Protein AF-0000000080746753 (afdb_homodimer)

InterPro domains:
  IPR000595 Cyclic nucleotide-binding domain [PF00027] (606-689)
  IPR000595 Cyclic nucleotide-binding domain [PS50042] (607-688)
  IPR000595 Cyclic nucleotide-binding domain [SM00100] (585-704)
  IPR000595 Cyclic nucleotide-binding domain [cd00038] (585-700)
  IPR002645 STAS domain [PF01740] (391-469)
  IPR002645 STAS domain [PS50801] (392-502)
  IPR011547 SLC26A/SulP transporter domain [PF00916] (25-68)
  IPR011547 SLC26A/SulP transporter domain [PF00916] (77-327)
  IPR014710 RmlC-like jelly roll fold [G3DSA:2.60.120.10] (562-717)
  IPR018490 Cyclic nucleotide-binding domain superfamily [SSF51206] (597-711)
  IPR036513 STAS domain superfamily [G3DSA:3.30.750.24] (375-506)
  IPR036513 STAS domain superfamily [SSF52091] (390-503)
  IPR052706 Membrane-associated Transporter-like [PTHR43310] (1-705)

Solvent-accessible surface area (backbone atoms only — not comparable to full-atom values): 74938 Å² total; per-residue (Å²): 100,62,68,60,29,36,67,67,72,35,84,88,42,59,65,32,42,51,18,30,40,50,50,43,40,10,49,33,6,28,48,34,5,49,50,30,26,51,31,19,73,67,59,47,55,64,58,58,49,58,48,56,48,52,49,54,31,9,53,41,20,23,52,10,48,53,46,55,45,60,80,62,37,72,76,34,50,75,64,56,69,87,86,59,61,63,64,56,49,51,12,48,53,51,17,52,51,49,55,58,43,56,76,70,46,87,57,82,54,50,65,62,52,53,58,57,43,44,54,53,53,52,49,48,51,38,70,68,35,85,86,48,47,70,68,58,37,32,73,70,58,51,20,39,79,38,59,71,76,83,49,59,55,65,50,69,65,43,52,43,16,86,62,70,75,74,66,70,84,86,76,83,64,80,74,73,64,62,59,53,58,74,47,41,48,64,70,46,45,61,69,38,45,65,59,34,50,43,50,34,49,51,50,55,61,39,41,72,51,33,51,56,53,49,26,54,74,67,67,48,85,85,75,60,63,31,60,52,30,31,50,49,6,52,52,13,28,53,30,13,76,73,61,34,59,66,70,76,72,53,52,69,63,49,51,48,43,32,73,67,63,42,77,46,72,62,45,54,53,49,52,51,50,51,52,50,50,50,49,63,69,18,48,52,62,46,41,69,38,40,40,43,54,56,44,16,52,42,35,36,52,10,49,52,30,30,38,59,33,56,55,66,42,60,75,41,40,54,68,71,53,47,49,47,22,52,48,19,25,51,38,25,67,72,65,38,62,60,57,12,50,52,49,29,52,51,50,51,45,52,50,46,52,54,57,56,30,68,43,72,30,64,59,41,77,47,41,27,52,78,49,61,45,57,58,44,64,33,68,56,58,50,56,26,41,51,60,48,19,55,22,29,37,39,39,33,36,41,44,68,33,27,32,46,21,39,49,55,54,51,51,50,53,50,53,53,62,30,68,76,47,26,68,76,55,51,54,46,34,41,35,43,32,36,67,54,40,78,43,67,40,65,38,26,29,46,49,52,39,50,50,53,51,58,32,50,75,71,64,26,44,47,33,37,14,37,27,37,91,81,33,66,63,45,48,49,35,42,46,41,42,44,50,66,85,75,47,78,61,49,68,26,58,31,61,51,56,40,40,43,54,53,51,55,60,57,44,49,58,43,51,52,52,51,51,50,54,51,53,54,58,65,67,62,74,90,85,81,81,62,68,76,61,74,76,61,73,74,62,77,66,75,49,88,46,75,42,73,58,50,49,51,45,50,51,29,35,50,53,31,58,68,31,68,85,45,54,53,54,66,72,38,66,80,47,58,83,59,49,34,56,47,55,59,50,38,51,90,66,49,91,70,55,70,78,69,48,49,72,57,45,76,47,44,43,83,45,77,45,55,53,72,39,64,81,46,48,56,70,36,74,47,59,41,33,34,40,30,67,36,39,33,36,34,36,38,32,81,46,97,52,46,76,47,67,32,42,38,32,41,44,34,72,46,50,48,64,30,35,70,31,68,34,56,26,74,36,29,31,32,23,70,33,55,26,36,30,35,36,27,37,62,67,40,51,57,45,37,47,70,78,38,46,70,55,40,51,50,52,54,35,40,44,42,39,52,48,54,55,46,51,51,52,52,49,44,41,37,29,49,62,32,71,100,62,68,59,31,36,66,68,72,34,84,85,42,59,66,32,43,51,18,30,41,50,50,44,38,10,48,32,5,29,49,34,5,48,51,30,27,50,30,18,72,67,60,47,55,64,57,58,50,58,48,55,49,52,49,54,32,9,53,42,21,23,51,11,49,52,47,55,43,61,81,60,37,74,77,35,51,74,61,57,60,90,86,54,61,64,62,55,50,51,12,48,52,50,15,51,51,48,56,56,43,56,76,71,45,88,56,80,55,50,65,61,51,55,58,57,44,43,55,53,53,52,50,49,49,40,69,68,36,85,84,47,47,70,70,57,37,32,73,69,57,51,20,39,78,38,58,70,75,84,50,59,56,66,51,69,65,43,51,44,16,85,63,71,75,73,66,71,82,86,75,84,64,80,76,76,65,63,59,53,60,74,48,41,47,64,71,44,44,60,69,37,45,66,60,34,50,43,51,33,49,50,50,56,62,41,42,74,52,31,50,55,51,50,26,54,75,68,67,48,84,84,76,59,63,32,58,51,28,30,51,51,6,50,52,14,29,53,30,12,76,73,61,32,59,67,72,75,71,52,51,69,62,49,51,49,43,32,73,64,64,42,77,46,74,62,45,54,54,50,51,53,49,52,52,50,50,51,48,62,69,17,49,53,62,46,40,70,40,40,40,42,54,57,43,18,52,42,34,36,52,10,48,51,31,31,40,58,33,58,56,66,42,59,75,41,40,55,68,70,54,47,49,47,21,51,48,17,24,51,38,25,66,73,65,38,62,61,57,12,50,53,49,28,53,52,49,51,45,52,51,48,52,53,57,56,31,69,44,70,31,64,58,41,74,47,42,26,51,76,48,59,46,58,57,45,64,33,69,54,58,49,55,24,41,51,59,48,18,56,23,28,37,38,40,33,37,40,43,68,33,26,33,46,21,39,50,57,54,52,51,50,54,52,52,52,61,29,68,75,47,26,70,77,54,50,54,46,33,40,35,42,32,37,67,55,40,79,45,67,40,65,38,27,29,46,48,52,38,50,48,51,50,57,31,50,76,71,64,28,44,49,32,38,14,37,27,38,91,81,32,67,62,45,48,51,36,42,47,42,43,44,51,67,84,76,48,79,62,48,68,26,59,31,62,50,55,41,40,43,54,52,50,54,58,58,45,49,56,44,52,52,52,52,51,51,54,51,55,53,57,68,67,62,76,89,84,80,82,63,67,75,60,76,74,59,72,74,62,79,66,76,50,88,46,75,43,73,59,49,48,49,45,50,50,29,35,50,51,30,58,68,30,70,84,44,53,53,52,68,72,37,64,81,47,60,83,58,47,34,57,47,54,61,51,38,52,89,67,48,92,72,53,69,80,69,49,49,71,59,46,76,47,43,44,83,46,76,45,56,54,73,39,66,81,45,46,54,71,38,72,46,60,40,34,34,40,30,67,36,39,33,36,36,34,38,32,83,47,98,53,46,77,47,67,31,42,38,30,41,44,35,72,45,51,46,64,30,35,68,32,67,34,55,26,74,35,30,32,33,23,69,33,57,26,37,32,36,37,28,37,62,68,41,51,57,46,36,46,70,77,36,45,69,56,40,52,50,52,53,34,39,44,42,39,52,47,54,54,47,51,52,53,54,50,44,40,38,30,51,63,31,70

Nearest PDB structures (foldseek):
  4qx5-assembly1_A  TM=8.192E-01  e=9.706E-05  Homo sapiens
  7ssb-assembly1_A  TM=7.971E-01  e=7.444E-05  Homo sapiens
  7t4v-assembly2_B  TM=7.399E-01  e=5.463E-05  Homo sapiens
  1cx4-assembly1_A  TM=6.915E-01  e=3.213E-05  Rattus norvegicus
  6flo-assembly1_A  TM=6.919E-01  e=9.706E-05  Trypanosoma brucei brucei TREU927

Foldseek 3Di:
DLVLLCVVVDPPQVLLSLLQVLLLQLVLLQVLLVVLQVCLVVVVLCVLVVDDVLLLLLLLLLLLVVLQPPPCCVVCVVVPPDQCVCVQVLLLVLLVVLLVCVVPDVDLCSVVVSLVVVLVVVVVCCVVPPPHDLVVCCVSQQAPPFPDQPDFLCVSLCSNAPPPPPVPDDDDDPVVSPRPNPSYDVVSSVVCVLVSVLVSVSQSNPASVLVVVLCVVVVNDDDDSSVVSNVLSVVSSVCSVSSHGHDHDDNVVVVSCVVVPVVDVVSVVVVVVVVVVVSRSHRVVSRSDGSSSVSNVSNNSSVVSNCSSQPVCPVVDDPLSNVLSVQLSVCCNPPNNSVSSVSSRVSVVVVVVVVVLPDAQWPDKDFQLLAAFQAADFPLLNQLCNQLSLQEIETEGAEEAELSRLVNVLVVLCVCPPPVNCVVRPHQEYEYECQRYPAYDLNSLVSLVVSLVSCVVVNHAYEYEQDDPPDPRVVVSVVSPVCPVVRDYHYYNHPNVRNVVVSVVLCVLLVVVVVVVVVVVVPPDDDDPPPPPPPPPPPPPVPVCPPPSSVSSVVSSVCSCPDPLNVVLVVLPPPDPPLSLCCSLCRVVDPDDSVLCVVVRVQWDKDKDAAFDWPDAFFAWQWKKKQWAAAKKKKWADDPVDIDIYIYGHSYIPRLVRQVVRHTHRTIIGGHHITMIIIHGPVSLVVCCVPPVVVNVSSVSSSVVVVVVSVVNVVSNVVVVVD/DLVLLCVVVDPPQVLLSLLQVLLLQLVLLQVLLVVLQVCLVVVVLCVLVVDDVLLLLLLLLLLLVVLQPPPCCVVCVVVPPDQCVCVQVLLLVLLVCLLVCVVPDVDLCSVVVSLVVVLVVVVVCCVVPPPHDLVVCCVSQQAPPFPDQPDFLCVSLCSNAPPVVPVPDDDDDPVVSPRPNPSYDVVSSVVCVLVSVLVSVSQSNPASVLVVVLCVVVVNDDDDSSVVSNVLSVVSSVCSVSSHGHDHDDNVVVVSCVVVPVVDVVSVVVVVVVVVVVSRSHRVVSRSDGSSSVSNVSNNSSVVSNCSSQPVCVVVDDPLSNVLSVQLSVCCNPPNNSVSSVSSRVSVVVVVVVVVLPDAQWPDKDFQLLAAFQAADFPLLNQLCNQLSLQEIETEGAEEAELSRLVNVLVVLVVCVPPVNCVVRPHQEYEYECQRYPAYDLNSLVSVVVSLVSCVVVNHAYEYEQDDPPDPRVVVSVVSPVCVVVRDYHYYNHPNVVNVVVSVVLCVLLVVVVVVVVVVVVPPDDDDPPPPPPPPPPPPPVPVCPPPSSVSSVVSSVCSCPDPLNVVLVVLPPPDPPLSLVCSLCRVVDPDDSVLCVVVRVQWDKDKDAAFDWPDAFFAWQWKKKQWAAAKKKKWADDPVDIDIYIYGHSYIPRLVRQVVRHTHRTIIGGHHITIIIIHGPVSLVVCCVPPVVNNVSSVSSSVVVVVVSVVNVVSNVVVVVD

Sequence (1446 aa):
MAAKITEVVGEGNPDAVIATTIVSFSLSAMMTGLVFYLMGRFKVGYVVGFIPRHILLGCIGGVGWFLCRNPDSRSQLDSMADFTVPLWVTPLVFAIVLFYGQSKIRSKFFLSMFILAIPLIFYFFVFALDALDVDVLRDHGWIFRGPPSDEPWWYFYTLYSELESSVSSTTTGVADFCPEFKLVRWDAVAETIPAMLALTFFGFLHVPINVPALALNRGEDHLDLNKELRLHGYSNFLSGCFGSIQNYLVYANTVFFMRSGGNVRLAGYMLAAATFGVMVVGPSLIAFIPVMMVGTLVYDLGFELLVEALWLPRKRLKLSEYLTVVVIVLVMSVHDFVVGIGVGILLAFVSLVLQTSRVSAIRGNYSGDIVTSTVRRNPSQHHYLHDAGQQIYIVKLTGYLFFGTIVSVEEKVRGLLDDSTFAKHPIKFLILDMWHVTGHDFSAGEAFNTISRLLDNKGVILVLSGLDAENQLGQNLRAAGLGSDGIGVMMLPSLNSALESCENELLKTLYARQEELKSLKRMSPQHLDVPPAKTSSLSSFDSPFNSPRRNHLAEAAHDALTSVEVQRPSEWQSFKEPLRLMLQIFQGLSDQNEVFWFPATLYFTRREYPAGTNIFRCGEQANGFYLVERGIIRAEYHLPQGRLCESILAGTTCGELPFFSETELAATAVVERDCVVWRMDQDQWTKIQKEEPEVGKELLRISLKITSERMGAIASYILTTAGMAAKITEVVGEGNPDAVIATTIVSFSLSAMMTGLVFYLMGRFKVGYVVGFIPRHILLGCIGGVGWFLCRNPDSRSQLDSMADFTVPLWVTPLVFAIVLFYGQSKIRSKFFLSMFILAIPLIFYFFVFALDALDVDVLRDHGWIFRGPPSDEPWWYFYTLYSELESSVSSTTTGVADFCPEFKLVRWDAVAETIPAMLALTFFGFLHVPINVPALALNRGEDHLDLNKELRLHGYSNFLSGCFGSIQNYLVYANTVFFMRSGGNVRLAGYMLAAATFGVMVVGPSLIAFIPVMMVGTLVYDLGFELLVEALWLPRKRLKLSEYLTVVVIVLVMSVHDFVVGIGVGILLAFVSLVLQTSRVSAIRGNYSGDIVTSTVRRNPSQHHYLHDAGQQIYIVKLTGYLFFGTIVSVEEKVRGLLDDSTFAKHPIKFLILDMWHVTGHDFSAGEAFNTISRLLDNKGVILVLSGLDAENQLGQNLRAAGLGSDGIGVMMLPSLNSALESCENELLKTLYARQEELKSLKRMSPQHLDVPPAKTSSLSSFDSPFNSPRRNHLAEAAHDALTSVEVQRPSEWQSFKEPLRLMLQIFQGLSDQNEVFWFPATLYFTRREYPAGTNIFRCGEQANGFYLVERGIIRAEYHLPQGRLCESILAGTTCGELPFFSETELAATAVVERDCVVWRMDQDQWTKIQKEEPEVGKELLRISLKITSERMGAIASYILTTAG

Radius of gyration: 43.13 Å; Cα contacts (8 Å, |Δi|>4): 2174; chains: 2; bounding box: 110×122×89 Å

Secondary structure (DSSP, 8-state):
-HHHHHHHH-TT-HHHHHHHHHHHHHHHHHHHHHHHHHHHHTT-GGGGGGS-HHHHHHHHHHHHHHHHS-TTHHHHHHT-SSSSHHHHHHHHHHHHHHHHHHHH---TTHHHHHHHHHHHHHHHHHHH-TT--HHHHHHTTSB--PPPTT--TTHHHHTTTT-------S---GGGGS--TTS--HHHHHHTHHHHHHHHHHHHHHHHHHHHHHHHHHT-----HHHHHHHHHHHHHHHHHTT-------HHHHHHHHHTT--SHHHHHHHHHHHHHHHHH-GGGGGG-BHHHHHHHHHHHHHHHHIIIIIGGGGTS-HHHHHHHHHHHHHHHHS-HHHHHHHHHHHHHHHHHHHHHTS-SEEEEEETTTS--SEE--HHHHHHHHHHGGGEEEEEEEEEE-TTTHHHHHHHHHHHHSHHHHHHS--SEEEEEEEEEEEE-HHHHHHHHHHHHHHHHTTPEEEEES--TT-HHHHHHHHTTTTTTS---EEESSHHHHHHHHHHHHHHHHHHHHHHHHHHHHH--S-----------------S--SHHHHHHHHHHHHHHHSHHHHHHHHHTTSPTTHHHHHHHSBTTB---HHHHGGGGGG-EEEEE-TT-EEE-TTSBP-EEEEEEEEEEEEEEEETTEEEEEEE-TTSEESHHHHHHT-B--SEEEEEEEEEEEEEEHHHHHHHHHH-HHHHHHHHHHHHHHHHHHHHHHHHHHHHHH-/-HHHHHHHH-TT-HHHHHHHHHHHHHHHHHHHHHHHHHHHHTT-GGGGGGS-HHHHHHHHHHHHHHHHS-TTHHHHHHT-STTSHHHHHHHHHHHHHHHHHHHH---TTHHHHHHHHHHHHHHHHHHH-TT--HHHHHHTTSB--PPPTT--GGGGGGGGTT-------S---GGGGS--TTS--HHHHHHTHHHHHHHHHHHHHHHHHHHHHHHHHHT-----HHHHHHHHHHHHHHHHHTTPPP----HHHHHHHHHTT--SHHHHHHHHHHHHHHHHH-GGGGGGSBHHHHHHHHHHHHHHHHIIIIIGGGGTS-HHHHHHHHHHHHHHHHS-HHHHHHHHHHHHHHHHHHHHHTS-SEEEEEETTTS--SEE--HHHHHHHHHHGGGEEEEEEEEEE-TTTHHHHHHHHHHHHSHHHHHHS--SEEEEEEEEEEEE-HHHHHHHHHHHHHHHHTTPEEEEES--TT-HHHHHHHHTTTTTTS---EEESSHHHHHHHHHHHHHHHHHHHHHHHHHHHHH--S-----------------S--SHHHHHHHHHHHHHHHSHHHHHHHHGGGSPTTHHHHHHHSBTTB---HHHHGGGGGG-EEEEE-TT-EEE-TTSBP-EEEEEEEEEEEEEEEETTEEEEEEE-TTSEESHHHHHHT-B--SEEEEEEEEEEEEEEHHHHHHHHHH-HHHHHHHHHHHHHHHHHHHHHHHHHHHHHH-

pLDDT: mean 82.0, std 15.35, range [26.19, 97.56]

Organism: Fusarium oxysporum (strain Fo5176) (NCBI:txid660025)

Structure (mmCIF, N/CA/C/O backbone):
data_AF-0000000080746753-model_v1
#
loop_
_entity.id
_entity.type
_entity.pdbx_description
1 polymer 'Sulfate transporter family protein'
#
loop_
_atom_site.group_PDB
_atom_site.id
_atom_site.type_symbol
_atom_site.label_atom_id
_atom_site.label_alt_id
_atom_site.label_comp_id
_atom_site.label_asym_id
_atom_site.label_entity_id
_atom_site.label_seq_id
_atom_site.pdbx_PDB_ins_code
_atom_site.Cartn_x
_atom_site.Cartn_y
_atom_site.Cartn_z
_atom_site.occupancy
_atom_site.B_iso_or_equiv
_atom_site.auth_seq_id
_atom_site.auth_comp_id
_atom_site.auth_asym_id
_atom_site.auth_atom_id
_atom_site.pdbx_PDB_model_num
ATOM 1 N N . MET A 1 1 ? 14.539 34.219 18.484 1 85.94 1 MET A N 1
ATOM 2 C CA . MET A 1 1 ? 14.305 34.156 19.922 1 85.94 1 MET A CA 1
ATOM 3 C C . MET A 1 1 ? 14.57 35.5 20.594 1 85.94 1 MET A C 1
ATOM 5 O O . MET A 1 1 ? 13.766 35.969 21.406 1 85.94 1 MET A O 1
ATOM 9 N N . ALA A 1 2 ? 15.695 36.125 20.234 1 87.69 2 ALA A N 1
ATOM 10 C CA . ALA A 1 2 ? 16.016 37.438 20.828 1 87.69 2 ALA A CA 1
ATOM 11 C C . ALA A 1 2 ? 14.938 38.469 20.516 1 87.69 2 ALA A C 1
ATOM 13 O O . ALA A 1 2 ? 14.547 39.25 21.375 1 87.69 2 ALA A O 1
ATOM 14 N N . ALA A 1 3 ? 14.5 38.375 19.359 1 84.5 3 ALA A N 1
ATOM 15 C CA . ALA A 1 3 ? 13.445 39.312 18.953 1 84.5 3 ALA A CA 1
ATOM 16 C C . ALA A 1 3 ? 12.164 39.062 19.75 1 84.5 3 ALA A C 1
ATOM 18 O O . ALA A 1 3 ? 11.508 40 20.203 1 84.5 3 ALA A O 1
ATOM 19 N N . LYS A 1 4 ? 11.852 37.781 19.922 1 87.19 4 LYS A N 1
ATOM 20 C CA . LYS A 1 4 ? 10.648 37.438 20.672 1 87.19 4 LYS A CA 1
ATOM 21 C C . LYS A 1 4 ? 10.781 37.844 22.141 1 87.19 4 LYS A C 1
ATOM 23 O O . LYS A 1 4 ? 9.828 38.344 22.75 1 87.19 4 LYS A O 1
ATOM 28 N N . ILE A 1 5 ? 11.898 37.719 22.719 1 91.94 5 ILE A N 1
ATOM 29 C CA . ILE A 1 5 ? 12.156 38.062 24.109 1 91.94 5 ILE A CA 1
ATOM 30 C C . ILE A 1 5 ? 12.078 39.562 24.297 1 91.94 5 ILE A C 1
ATOM 32 O O . ILE A 1 5 ? 11.523 40.062 25.281 1 91.94 5 ILE A O 1
ATOM 36 N N . THR A 1 6 ? 12.625 40.312 23.344 1 91.56 6 THR A N 1
ATOM 37 C CA . THR A 1 6 ? 12.586 41.781 23.422 1 91.56 6 THR A CA 1
ATOM 38 C C . THR A 1 6 ? 11.141 42.281 23.375 1 91.56 6 THR A C 1
ATOM 40 O O . THR A 1 6 ? 10.797 43.25 24.031 1 91.56 6 THR A O 1
ATOM 43 N N . GLU A 1 7 ? 10.391 41.562 22.656 1 88.75 7 GLU A N 1
ATOM 44 C CA . GLU A 1 7 ? 8.984 41.906 22.547 1 88.75 7 GLU A CA 1
ATOM 45 C C . GLU A 1 7 ? 8.258 41.688 23.859 1 88.75 7 GLU A C 1
ATOM 47 O O . GLU A 1 7 ? 7.398 42.5 24.25 1 88.75 7 GLU A O 1
ATOM 52 N N . VAL A 1 8 ? 8.617 40.656 24.594 1 89.94 8 VAL A N 1
ATOM 53 C CA . VAL A 1 8 ? 7.926 40.281 25.812 1 89.94 8 VAL A CA 1
ATOM 54 C C . VAL A 1 8 ? 8.469 41.094 26.984 1 89.94 8 VAL A C 1
ATOM 56 O O . VAL A 1 8 ? 7.703 41.625 27.797 1 89.94 8 VAL A O 1
ATOM 59 N N . VAL A 1 9 ? 9.797 41.281 27.078 1 90.38 9 VAL A N 1
ATOM 60 C CA . VAL A 1 9 ? 10.438 41.938 28.203 1 90.38 9 VAL A CA 1
ATOM 61 C C . VAL A 1 9 ? 10.391 43.438 28 1 90.38 9 VAL A C 1
ATOM 63 O O . VAL A 1 9 ? 10.242 44.219 28.953 1 90.38 9 VAL A O 1
ATOM 66 N N . GLY A 1 10 ? 10.414 43.906 26.859 1 87.06 10 GLY A N 1
ATOM 67 C CA . GLY A 1 10 ? 10.406 45.312 26.547 1 87.06 10 GLY A CA 1
ATOM 68 C C . GLY A 1 10 ? 11.789 45.875 26.266 1 87.06 10 GLY A C 1
ATOM 69 O O . GLY A 1 10 ? 12.789 45.344 26.734 1 87.06 10 GLY A O 1
ATOM 70 N N . GLU A 1 11 ? 11.969 46.938 25.531 1 86.19 11 GLU A N 1
ATOM 71 C CA . GLU A 1 11 ? 13.219 47.562 25.141 1 86.19 11 GLU A CA 1
ATOM 72 C C . GLU A 1 11 ? 13.812 48.375 26.297 1 86.19 11 GLU A C 1
ATOM 74 O O . GLU A 1 11 ? 14.992 48.719 26.281 1 86.19 11 GLU A O 1
ATOM 79 N N . GLY A 1 12 ? 13.086 48.531 27.375 1 84.25 12 GLY A N 1
ATOM 80 C CA . GLY A 1 12 ? 13.516 49.375 28.484 1 84.25 12 GLY A CA 1
ATOM 81 C C . GLY A 1 12 ? 14.484 48.656 29.422 1 84.25 12 GLY A C 1
ATOM 82 O O . GLY A 1 12 ? 15.18 49.312 30.203 1 84.25 12 GLY A O 1
ATOM 83 N N . ASN A 1 13 ? 14.508 47.375 29.391 1 87.5 13 ASN A N 1
ATOM 84 C CA . ASN A 1 13 ? 15.406 46.594 30.266 1 87.5 13 ASN A CA 1
ATOM 85 C C . ASN A 1 13 ? 16.375 45.75 29.453 1 87.5 13 ASN A C 1
ATOM 87 O O . ASN A 1 13 ? 16.219 44.531 29.391 1 87.5 13 ASN A O 1
ATOM 91 N N . PRO A 1 14 ? 17.438 46.25 28.906 1 88.44 14 PRO A N 1
ATOM 92 C CA . PRO A 1 14 ? 18.359 45.531 28.031 1 88.44 14 PRO A CA 1
ATOM 93 C C . PRO A 1 14 ? 19.094 44.406 28.75 1 88.44 14 PRO A C 1
ATOM 95 O O . PRO A 1 14 ? 19.359 43.344 28.172 1 88.44 14 PRO A O 1
ATOM 98 N N . ASP A 1 15 ? 19.391 44.625 30.062 1 85.88 15 ASP A N 1
ATOM 99 C CA . ASP A 1 15 ? 20.109 43.594 30.812 1 85.88 15 ASP A CA 1
ATOM 100 C C . ASP A 1 15 ? 19.25 42.312 30.969 1 85.88 15 ASP A C 1
ATOM 102 O O . ASP A 1 15 ? 19.766 41.219 30.891 1 85.88 15 ASP A O 1
ATOM 106 N N . ALA A 1 16 ? 18.016 42.594 31.188 1 89.19 16 ALA A N 1
ATOM 107 C CA . ALA A 1 16 ? 17.125 41.438 31.312 1 89.19 16 ALA A CA 1
ATOM 108 C C . ALA A 1 16 ? 16.938 40.719 29.984 1 89.19 16 ALA A C 1
ATOM 110 O O . ALA A 1 16 ? 16.812 39.5 29.938 1 89.19 16 ALA A O 1
ATOM 111 N N . VAL A 1 17 ? 16.953 41.438 28.875 1 91.75 17 VAL A N 1
ATOM 112 C CA . VAL A 1 17 ? 16.828 40.844 27.547 1 91.75 17 VAL A CA 1
ATOM 113 C C . VAL A 1 17 ? 18.062 40 27.25 1 91.75 17 VAL A C 1
ATOM 115 O O . VAL A 1 17 ? 17.922 38.875 26.734 1 91.75 17 VAL A O 1
ATOM 118 N N . ILE A 1 18 ? 19.203 40.5 27.594 1 90.12 18 ILE A N 1
ATOM 119 C CA . ILE A 1 18 ? 20.453 39.781 27.312 1 90.12 18 ILE A CA 1
ATOM 120 C C . ILE A 1 18 ? 20.516 38.531 28.156 1 90.12 18 ILE A C 1
ATOM 122 O O . ILE A 1 18 ? 20.812 37.438 27.641 1 90.12 18 ILE A O 1
ATOM 126 N N . ALA A 1 19 ? 20.203 38.688 29.438 1 89.75 19 ALA A N 1
ATOM 127 C CA . ALA A 1 19 ? 20.266 37.531 30.344 1 89.75 19 ALA A CA 1
ATOM 128 C C . ALA A 1 19 ? 19.266 36.469 29.938 1 89.75 19 ALA A C 1
ATOM 130 O O . ALA A 1 19 ? 19.594 35.281 29.906 1 89.75 19 ALA A O 1
ATOM 131 N N . THR A 1 20 ? 18.078 36.875 29.547 1 92.06 20 THR A N 1
ATOM 132 C CA . THR A 1 20 ? 17.047 35.938 29.141 1 92.06 20 THR A CA 1
ATOM 133 C C . THR A 1 20 ? 17.391 35.25 27.828 1 92.06 20 THR A C 1
ATOM 135 O O . THR A 1 20 ? 17.125 34.062 27.656 1 92.06 20 THR A O 1
ATOM 138 N N . THR A 1 21 ? 18.016 35.969 26.938 1 92.38 21 THR A N 1
ATOM 139 C CA . THR A 1 21 ? 18.391 35.438 25.641 1 92.38 21 THR A CA 1
ATOM 140 C C . THR A 1 21 ? 19.484 34.375 25.812 1 92.38 21 THR A C 1
ATOM 142 O O . THR A 1 21 ? 19.391 33.281 25.234 1 92.38 21 THR A O 1
ATOM 145 N N . ILE A 1 22 ? 20.453 34.656 26.625 1 90.62 22 ILE A N 1
ATOM 146 C CA . ILE A 1 22 ? 21.562 33.719 26.797 1 90.62 22 ILE A CA 1
ATOM 147 C C . ILE A 1 22 ? 21.078 32.469 27.516 1 90.62 22 ILE A C 1
ATOM 149 O O . ILE A 1 22 ? 21.516 31.359 27.188 1 90.62 22 ILE A O 1
ATOM 153 N N . VAL A 1 23 ? 20.234 32.656 28.453 1 91.25 23 VAL A N 1
ATOM 154 C CA . VAL A 1 23 ? 19.672 31.5 29.141 1 91.25 23 VAL A CA 1
ATOM 155 C C . VAL A 1 23 ? 18.859 30.656 28.172 1 91.25 23 VAL A C 1
ATOM 157 O O . VAL A 1 23 ? 18.906 29.422 28.219 1 91.25 23 VAL A O 1
ATOM 160 N N . SER A 1 24 ? 18.125 31.328 27.297 1 93.06 24 SER A N 1
ATOM 161 C CA . SER A 1 24 ? 17.328 30.594 26.312 1 93.06 24 SER A CA 1
ATOM 162 C C . SER A 1 24 ? 18.219 29.812 25.359 1 93.06 24 SER A C 1
ATOM 164 O O . SER A 1 24 ? 17.875 28.688 24.953 1 93.06 24 SER A O 1
ATOM 166 N N . PHE A 1 25 ? 19.297 30.375 25 1 93.12 25 PHE A N 1
ATOM 167 C CA . PHE A 1 25 ? 20.234 29.672 24.141 1 93.12 25 PHE A CA 1
ATOM 168 C C . PHE A 1 25 ? 20.781 28.422 24.844 1 93.12 25 PHE A C 1
ATOM 170 O O . PHE A 1 25 ? 20.844 27.344 24.25 1 93.12 25 PHE A O 1
ATOM 177 N N . SER A 1 26 ? 21.156 28.641 26.094 1 92.69 26 SER A N 1
ATOM 178 C CA . SER A 1 26 ? 21.703 27.531 26.875 1 92.69 26 SER A CA 1
ATOM 179 C C . SER A 1 26 ? 20.672 26.438 27.094 1 92.69 26 SER A C 1
ATOM 181 O O . SER A 1 26 ? 20.984 25.25 26.938 1 92.69 26 SER A O 1
ATOM 183 N N . LEU A 1 27 ? 19.516 26.844 27.359 1 93.12 27 LEU A N 1
ATOM 184 C CA . LEU A 1 27 ? 18.453 25.859 27.578 1 93.12 27 LEU A CA 1
ATOM 185 C C . LEU A 1 27 ? 18.125 25.125 26.281 1 93.12 27 LEU A C 1
ATOM 187 O O . LEU A 1 27 ? 17.766 23.938 26.312 1 93.12 27 LEU A O 1
ATOM 191 N N . SER A 1 28 ? 18.172 25.844 25.219 1 93.69 28 SER A N 1
ATOM 192 C CA . SER A 1 28 ? 17.938 25.203 23.922 1 93.69 28 SER A CA 1
ATOM 193 C C . SER A 1 28 ? 18.969 24.109 23.656 1 93.69 28 SER A C 1
ATOM 195 O O . SER A 1 28 ? 18.609 23.031 23.172 1 93.69 28 SER A O 1
ATOM 197 N N . ALA A 1 29 ? 20.172 24.359 23.938 1 94.31 29 ALA A N 1
ATOM 198 C CA . ALA A 1 29 ? 21.234 23.359 23.766 1 94.31 29 ALA A CA 1
ATOM 199 C C . ALA A 1 29 ? 21.031 22.172 24.688 1 94.31 29 ALA A C 1
ATOM 201 O O . ALA A 1 29 ? 21.219 21.016 24.281 1 94.31 29 ALA A O 1
ATOM 202 N N . MET A 1 30 ? 20.594 22.5 25.891 1 94.69 30 MET A N 1
ATOM 203 C CA . MET A 1 30 ? 20.344 21.422 26.859 1 94.69 30 MET A CA 1
ATOM 204 C C . MET A 1 30 ? 19.156 20.562 26.422 1 94.69 30 MET A C 1
ATOM 206 O O . MET A 1 30 ? 19.188 19.344 26.547 1 94.69 30 MET A O 1
ATOM 210 N N . MET A 1 31 ? 18.234 21.25 25.938 1 93.81 31 MET A N 1
ATOM 211 C CA . MET A 1 31 ? 17.062 20.531 25.453 1 93.81 31 MET A CA 1
ATOM 212 C C . MET A 1 31 ? 17.422 19.625 24.281 1 93.81 31 MET A C 1
ATOM 214 O O . MET A 1 31 ? 17.016 18.469 24.234 1 93.81 31 MET A O 1
ATOM 218 N N . THR A 1 32 ? 18.156 20.109 23.375 1 93 32 THR A N 1
ATOM 219 C CA . THR A 1 32 ? 18.625 19.312 22.234 1 93 32 THR A CA 1
ATOM 220 C C . THR A 1 32 ? 19.438 18.109 22.719 1 93 32 THR A C 1
ATOM 222 O O . THR A 1 32 ? 19.25 17 22.234 1 93 32 THR A O 1
ATOM 225 N N . GLY A 1 33 ? 20.281 18.422 23.672 1 93.88 33 GLY A N 1
ATOM 226 C CA . GLY A 1 33 ? 21.078 17.344 24.234 1 93.88 33 GLY A CA 1
ATOM 227 C C . GLY A 1 33 ? 20.25 16.266 24.891 1 93.88 33 GLY A C 1
ATOM 228 O O . GLY A 1 33 ? 20.5 15.07 24.703 1 93.88 33 GLY A O 1
ATOM 229 N N . LEU A 1 34 ? 19.312 16.688 25.594 1 93.69 34 LEU A N 1
ATOM 230 C CA . LEU A 1 34 ? 18.453 15.742 26.281 1 93.69 34 LEU A CA 1
ATOM 231 C C . LEU A 1 34 ? 17.656 14.898 25.297 1 93.69 34 LEU A C 1
ATOM 233 O O . LEU A 1 34 ? 17.531 13.68 25.469 1 93.69 34 LEU A O 1
ATOM 237 N N . VAL A 1 35 ? 17.156 15.516 24.312 1 90.56 35 VAL A N 1
ATOM 238 C CA . VAL A 1 35 ? 16.359 14.805 23.328 1 90.56 35 VAL A CA 1
ATOM 239 C C . VAL A 1 35 ? 17.234 13.797 22.578 1 90.56 35 VAL A C 1
ATOM 241 O O . VAL A 1 35 ? 16.844 12.648 22.391 1 90.56 35 VAL A O 1
ATOM 244 N N . PHE A 1 36 ? 18.375 14.211 22.172 1 90.62 36 PHE A N 1
ATOM 245 C CA . PHE A 1 36 ? 19.281 13.32 21.484 1 90.62 36 PHE A CA 1
ATOM 246 C C . PHE A 1 36 ? 19.672 12.133 22.359 1 90.62 36 PHE A C 1
ATOM 248 O O . PHE A 1 36 ? 19.688 10.992 21.891 1 90.62 36 PHE A O 1
ATOM 255 N N . TYR A 1 37 ? 19.922 12.453 23.578 1 92.44 37 TYR A N 1
ATOM 256 C CA . TYR A 1 37 ? 20.312 11.391 24.5 1 92.44 37 TYR A CA 1
ATOM 257 C C . TYR A 1 37 ? 19.188 10.398 24.688 1 92.44 37 TYR A C 1
ATOM 259 O O . TYR A 1 37 ? 19.406 9.18 24.672 1 92.44 37 TYR A O 1
ATOM 267 N N . LEU A 1 38 ? 18.031 10.891 24.875 1 90.56 38 LEU A N 1
ATOM 268 C CA . LEU A 1 38 ? 16.875 10.016 25.078 1 90.56 38 LEU A CA 1
ATOM 269 C C . LEU A 1 38 ? 16.594 9.195 23.828 1 90.56 38 LEU A C 1
ATOM 271 O O . LEU A 1 38 ? 16.234 8.016 23.938 1 90.56 38 LEU A O 1
ATOM 275 N N . MET A 1 39 ? 16.797 9.734 22.75 1 87.38 39 MET A N 1
ATOM 276 C CA . MET A 1 39 ? 16.594 9.008 21.5 1 87.38 39 MET A CA 1
ATOM 277 C C . MET A 1 39 ? 17.609 7.883 21.344 1 87.38 39 MET A C 1
ATOM 279 O O . MET A 1 39 ? 17.266 6.785 20.906 1 87.38 39 MET A O 1
ATOM 283 N N . GLY A 1 40 ? 18.797 8.219 21.672 1 86.69 40 GLY A N 1
ATOM 284 C CA . GLY A 1 40 ? 19.844 7.195 21.625 1 86.69 40 GLY A CA 1
ATOM 285 C C . GLY A 1 40 ? 19.656 6.102 22.656 1 86.69 40 GLY A C 1
ATOM 286 O O . GLY A 1 40 ? 19.859 4.918 22.359 1 86.69 40 GLY A O 1
ATOM 287 N N . ARG A 1 41 ? 19.234 6.508 23.797 1 89.31 41 ARG A N 1
ATOM 288 C CA . ARG A 1 41 ? 19.078 5.57 24.891 1 89.31 41 ARG A CA 1
ATOM 289 C C . ARG A 1 41 ? 17.906 4.625 24.656 1 89.31 41 ARG A C 1
ATOM 291 O O . ARG A 1 41 ? 18 3.432 24.953 1 89.31 41 ARG A O 1
ATOM 298 N N . PHE A 1 42 ? 16.859 5.207 24.031 1 86.88 42 PHE A N 1
ATOM 299 C CA . PHE A 1 42 ? 15.68 4.391 23.797 1 86.88 42 PHE A CA 1
ATOM 300 C C . PHE A 1 42 ? 15.695 3.789 22.406 1 86.88 42 PHE A C 1
ATOM 302 O O . PHE A 1 42 ? 14.719 3.174 21.969 1 86.88 42 PHE A O 1
ATOM 309 N N . LYS A 1 43 ? 16.703 3.955 21.75 1 79.62 43 LYS A N 1
ATOM 310 C CA . LYS A 1 43 ? 16.953 3.354 20.438 1 79.62 43 LYS A CA 1
ATOM 311 C C . LYS A 1 43 ? 15.867 3.756 19.438 1 79.62 43 LYS A C 1
ATOM 313 O O . LYS A 1 43 ? 15.328 2.908 18.734 1 79.62 43 LYS A O 1
ATOM 318 N N . VAL A 1 44 ? 15.469 5 19.531 1 73.38 44 VAL A N 1
ATOM 319 C CA . VAL A 1 44 ? 14.453 5.512 18.625 1 73.38 44 VAL A CA 1
ATOM 320 C C . VAL A 1 44 ? 15.133 6.211 17.438 1 73.38 44 VAL A C 1
ATOM 322 O O . VAL A 1 44 ? 14.5 6.992 16.734 1 73.38 44 VAL A O 1
ATOM 325 N N . GLY A 1 45 ? 16.375 5.992 17.234 1 64.5 45 GLY A N 1
ATOM 326 C CA . GLY A 1 45 ? 17.094 6.59 16.109 1 64.5 45 GLY A CA 1
ATOM 327 C C . GLY A 1 45 ? 16.516 6.195 14.766 1 64.5 45 GLY A C 1
ATOM 328 O O . GLY A 1 45 ? 16.625 6.941 13.789 1 64.5 45 GLY A O 1
ATOM 329 N N . TYR A 1 46 ? 15.766 5.168 14.82 1 63.81 46 TYR A N 1
ATOM 330 C CA . TYR A 1 46 ? 15.195 4.672 13.57 1 63.81 46 TYR A CA 1
ATOM 331 C C . TYR A 1 46 ? 14.031 5.543 13.117 1 63.81 46 TYR A C 1
ATOM 333 O O . TYR A 1 46 ? 13.672 5.543 11.938 1 63.81 46 TYR A O 1
ATOM 341 N N . VAL A 1 47 ? 13.57 6.352 14.047 1 65.31 47 VAL A N 1
ATOM 342 C CA . VAL A 1 47 ? 12.414 7.188 13.758 1 65.31 47 VAL A CA 1
ATOM 343 C C . VAL A 1 47 ? 12.773 8.227 12.695 1 65.31 47 VAL A C 1
ATOM 345 O O . VAL A 1 47 ? 11.906 8.688 11.953 1 65.31 47 VAL A O 1
ATOM 348 N N . VAL A 1 48 ? 14.102 8.453 12.578 1 64.56 48 VAL A N 1
ATOM 349 C CA . VAL A 1 48 ? 14.547 9.438 11.594 1 64.56 48 VAL A CA 1
ATOM 350 C C . VAL A 1 48 ? 14.289 8.906 10.188 1 64.56 48 VAL A C 1
ATOM 352 O O . VAL A 1 48 ? 14.07 9.688 9.258 1 64.56 48 VAL A O 1
ATOM 355 N N . GLY A 1 49 ? 14.25 7.668 10.156 1 63.66 49 GLY A N 1
ATOM 356 C CA . GLY A 1 49 ? 13.984 7.051 8.867 1 63.66 49 GLY A CA 1
ATOM 357 C C . GLY A 1 49 ? 12.562 7.254 8.383 1 63.66 49 GLY A C 1
ATOM 358 O O . GLY A 1 49 ? 12.281 7.105 7.191 1 63.66 49 GLY A O 1
ATOM 359 N N . PHE A 1 50 ? 11.805 7.852 9.289 1 65.69 50 PHE A N 1
ATOM 360 C CA . PHE A 1 50 ? 10.398 8.023 8.945 1 65.69 50 PHE A CA 1
ATOM 361 C C . PHE A 1 50 ? 10.125 9.461 8.523 1 65.69 50 PHE A C 1
ATOM 363 O O . PHE A 1 50 ? 8.969 9.891 8.469 1 65.69 50 PHE A O 1
ATOM 370 N N . ILE A 1 51 ? 11.234 10.141 8.266 1 73.06 51 ILE A N 1
ATOM 371 C CA . ILE A 1 51 ? 11.062 11.5 7.77 1 73.06 51 ILE A CA 1
ATOM 372 C C . ILE A 1 51 ? 11.477 11.562 6.301 1 73.06 51 ILE A C 1
ATOM 374 O O . ILE A 1 51 ? 12.594 11.203 5.949 1 73.06 51 ILE A O 1
ATOM 378 N N . PRO A 1 52 ? 10.57 12.102 5.523 1 78.12 52 PRO A N 1
ATOM 379 C CA . PRO A 1 52 ? 10.922 12.203 4.102 1 78.12 52 PRO A CA 1
ATOM 380 C C . PRO A 1 52 ? 12.156 13.062 3.855 1 78.12 52 PRO A C 1
ATOM 382 O O . PRO A 1 52 ? 12.266 14.164 4.406 1 78.12 52 PRO A O 1
ATOM 385 N N . ARG A 1 53 ? 13.023 12.664 3.08 1 79 53 ARG A N 1
ATOM 386 C CA . ARG A 1 53 ? 14.297 13.328 2.836 1 79 53 ARG A CA 1
ATOM 387 C C . ARG A 1 53 ? 14.094 14.672 2.139 1 79 53 ARG A C 1
ATOM 389 O O . ARG A 1 53 ? 14.898 15.586 2.299 1 79 53 ARG A O 1
ATOM 396 N N . HIS A 1 54 ? 13.078 14.805 1.354 1 84.88 54 HIS A N 1
ATOM 397 C CA . HIS A 1 54 ? 12.883 16.062 0.639 1 84.88 54 HIS A CA 1
ATOM 398 C C . HIS A 1 54 ? 12.484 17.188 1.592 1 84.88 54 HIS A C 1
ATOM 400 O O . HIS A 1 54 ? 12.688 18.359 1.289 1 84.88 54 HIS A O 1
ATOM 406 N N . ILE A 1 55 ? 11.914 16.828 2.768 1 83.12 55 ILE A N 1
ATOM 407 C CA . ILE A 1 55 ? 11.641 17.844 3.783 1 83.12 55 ILE A CA 1
ATOM 408 C C . ILE A 1 55 ? 12.953 18.391 4.336 1 83.12 55 ILE A C 1
ATOM 410 O O . ILE A 1 55 ? 13.094 19.594 4.559 1 83.12 55 ILE A O 1
ATOM 414 N N . LEU A 1 56 ? 13.836 17.484 4.5 1 78.75 56 LEU A N 1
ATOM 415 C CA . LEU A 1 56 ? 15.156 17.875 4.98 1 78.75 56 LEU A CA 1
ATOM 416 C C . LEU A 1 56 ? 15.844 18.812 3.982 1 78.75 56 LEU A C 1
ATOM 418 O O . LEU A 1 56 ? 16.469 19.781 4.375 1 78.75 56 LEU A O 1
ATOM 422 N N . LEU A 1 57 ? 15.688 18.516 2.762 1 85.25 57 LEU A N 1
ATOM 423 C CA . LEU A 1 57 ? 16.266 19.359 1.72 1 85.25 57 LEU A CA 1
ATOM 424 C C . LEU A 1 57 ? 15.641 20.75 1.74 1 85.25 57 LEU A C 1
ATOM 426 O O . LEU A 1 57 ? 16.344 21.766 1.57 1 85.25 57 LEU A O 1
ATOM 430 N N . GLY A 1 58 ? 14.391 20.766 1.966 1 86.75 58 GLY A N 1
ATOM 431 C CA . GLY A 1 58 ? 13.719 22.062 2.068 1 86.75 58 GLY A CA 1
ATOM 432 C C . GLY A 1 58 ? 14.188 22.891 3.246 1 86.75 58 GLY A C 1
ATOM 433 O O . GLY A 1 58 ? 14.391 24.094 3.121 1 86.75 58 GLY A O 1
ATOM 434 N N . CYS A 1 59 ? 14.398 22.219 4.34 1 82.56 59 CYS A N 1
ATOM 435 C CA . CYS A 1 59 ? 14.875 22.922 5.527 1 82.56 59 CYS A CA 1
ATOM 436 C C . CYS A 1 59 ? 16.297 23.422 5.328 1 82.56 59 CYS A C 1
ATOM 438 O O . CYS A 1 59 ? 16.641 24.531 5.766 1 82.56 59 CYS A O 1
ATOM 440 N N . ILE A 1 60 ? 17.094 22.656 4.664 1 82 60 ILE A N 1
ATOM 441 C CA . ILE A 1 60 ? 18.469 23.062 4.336 1 82 60 ILE A CA 1
ATOM 442 C C . ILE A 1 60 ? 18.438 24.281 3.416 1 82 60 ILE A C 1
ATOM 444 O O . ILE A 1 60 ? 19.188 25.234 3.617 1 82 60 ILE A O 1
ATOM 448 N N . GLY A 1 61 ? 17.562 24.25 2.521 1 87.81 61 GLY A N 1
ATOM 449 C CA . GLY A 1 61 ? 17.406 25.391 1.633 1 87.81 61 GLY A CA 1
ATOM 450 C C . GLY A 1 61 ? 16.906 26.641 2.342 1 87.81 61 GLY A C 1
ATOM 451 O O . GLY A 1 61 ? 17.344 27.75 2.033 1 87.81 61 GLY A O 1
ATOM 452 N N . GLY A 1 62 ? 15.984 26.438 3.24 1 86.25 62 GLY A N 1
ATOM 453 C CA . GLY A 1 62 ? 15.5 27.578 4.016 1 86.25 62 GLY A CA 1
ATOM 454 C C . GLY A 1 62 ? 16.594 28.234 4.84 1 86.25 62 GLY A C 1
ATOM 455 O O . GLY A 1 62 ? 16.672 29.469 4.895 1 86.25 62 GLY A O 1
ATOM 456 N N . VAL A 1 63 ? 17.453 27.438 5.406 1 81.56 63 VAL A N 1
ATOM 457 C CA . VAL A 1 63 ? 18.578 27.969 6.164 1 81.56 63 VAL A CA 1
ATOM 458 C C . VAL A 1 63 ? 19.531 28.703 5.223 1 81.56 63 VAL A C 1
ATOM 460 O O . VAL A 1 63 ? 20.047 29.766 5.555 1 81.56 63 VAL A O 1
ATOM 463 N N . GLY A 1 64 ? 19.734 28.094 4.102 1 85.5 64 GLY A N 1
ATOM 464 C CA . GLY A 1 64 ? 20.578 28.75 3.111 1 85.5 64 GLY A CA 1
ATOM 465 C C . GLY A 1 64 ? 20.078 30.109 2.697 1 85.5 64 GLY A C 1
ATOM 466 O O . GLY A 1 64 ? 20.844 31.062 2.6 1 85.5 64 GLY A O 1
ATOM 467 N N . TRP A 1 65 ? 18.828 30.172 2.51 1 89.25 65 TRP A N 1
ATOM 468 C CA . TRP A 1 65 ? 18.219 31.453 2.125 1 89.25 65 TRP A CA 1
ATOM 469 C C . TRP A 1 65 ? 18.344 32.469 3.25 1 89.25 65 TRP A C 1
ATOM 471 O O . TRP A 1 65 ? 18.594 33.656 3 1 89.25 65 TRP A O 1
ATOM 481 N N . PHE A 1 66 ? 18.219 32.031 4.406 1 82.06 66 PHE A N 1
ATOM 482 C CA . PHE A 1 66 ? 18.312 32.906 5.57 1 82.06 66 PHE A CA 1
ATOM 483 C C . PHE A 1 66 ? 19.719 33.469 5.707 1 82.06 66 PHE A C 1
ATOM 485 O O . PHE A 1 66 ? 19.891 34.656 6.059 1 82.06 66 PHE A O 1
ATOM 492 N N . LEU A 1 67 ? 20.656 32.656 5.398 1 81.31 67 LEU A N 1
ATOM 493 C CA . LEU A 1 67 ? 22.047 33.094 5.492 1 81.31 67 LEU A CA 1
ATOM 494 C C . LEU A 1 67 ? 22.375 34.125 4.402 1 81.31 67 LEU A C 1
ATOM 496 O O . LEU A 1 67 ? 23.141 35.062 4.625 1 81.31 67 LEU A O 1
ATOM 500 N N . CYS A 1 68 ? 21.766 33.969 3.35 1 85.38 68 CYS A N 1
ATOM 501 C CA . CYS A 1 68 ? 22.016 34.875 2.24 1 85.38 68 CYS A CA 1
ATOM 502 C C . CYS A 1 68 ? 21.281 36.188 2.436 1 85.38 68 CYS A C 1
ATOM 504 O O . CYS A 1 68 ? 21.734 37.219 1.96 1 85.38 68 CYS A O 1
ATOM 506 N N . ARG A 1 69 ? 20.125 35.938 3.082 1 78.12 69 ARG A N 1
ATOM 507 C CA . ARG A 1 69 ? 19.344 37.156 3.301 1 78.12 69 ARG A CA 1
ATOM 508 C C . ARG A 1 69 ? 19.953 38 4.414 1 78.12 69 ARG A C 1
ATOM 510 O O . ARG A 1 69 ? 20.375 37.469 5.445 1 78.12 69 ARG A O 1
ATOM 517 N N . ASN A 1 70 ? 20.703 38.969 4.191 1 56.12 70 ASN A N 1
ATOM 518 C CA . ASN A 1 70 ? 21.422 39.875 5.074 1 56.12 70 ASN A CA 1
ATOM 519 C C . ASN A 1 70 ? 20.609 40.188 6.332 1 56.12 70 ASN A C 1
ATOM 521 O O . ASN A 1 70 ? 19.516 40.75 6.25 1 56.12 70 ASN A O 1
ATOM 525 N N . PRO A 1 71 ? 20.828 39.438 7.391 1 49.66 71 PRO A N 1
ATOM 526 C CA . PRO A 1 71 ? 20.156 39.656 8.664 1 49.66 71 PRO A CA 1
ATOM 527 C C . PRO A 1 71 ? 19.812 41.156 8.883 1 49.66 71 PRO A C 1
ATOM 529 O O . PRO A 1 71 ? 18.812 41.469 9.508 1 49.66 71 PRO A O 1
ATOM 532 N N . ASP A 1 72 ? 20.906 42.062 8.773 1 45.03 72 ASP A N 1
ATOM 533 C CA . ASP A 1 72 ? 20.844 43.469 9.188 1 45.03 72 ASP A CA 1
ATOM 534 C C . ASP A 1 72 ? 19.844 44.25 8.336 1 45.03 72 ASP A C 1
ATOM 536 O O . ASP A 1 72 ? 19.688 45.469 8.492 1 45.03 72 ASP A O 1
ATOM 540 N N . SER A 1 73 ? 19.344 43.688 7.398 1 39.59 73 SER A N 1
ATOM 541 C CA . SER A 1 73 ? 18.719 44.531 6.375 1 39.59 73 SER A CA 1
ATOM 542 C C . SER A 1 73 ? 17.391 45.094 6.855 1 39.59 73 SER A C 1
ATOM 544 O O . SER A 1 73 ? 16.922 46.094 6.344 1 39.59 73 SER A O 1
ATOM 546 N N . ARG A 1 74 ? 16.5 44.469 7.527 1 40.81 74 ARG A N 1
ATOM 547 C CA . ARG A 1 74 ? 15.328 45.281 7.887 1 40.81 74 ARG A CA 1
ATOM 548 C C . ARG A 1 74 ? 15.711 46.469 8.766 1 40.81 74 ARG A C 1
ATOM 550 O O . ARG A 1 74 ? 15.164 47.562 8.609 1 40.81 74 ARG A O 1
ATOM 557 N N . SER A 1 75 ? 16.453 46.156 9.812 1 37.19 75 SER A N 1
ATOM 558 C CA . SER A 1 75 ? 16.828 47.375 10.547 1 37.19 75 SER A CA 1
ATOM 559 C C . SER A 1 75 ? 17.688 48.281 9.68 1 37.19 75 SER A C 1
ATOM 561 O O . SER A 1 75 ? 17.578 49.5 9.766 1 37.19 75 SER A O 1
ATOM 563 N N . GLN A 1 76 ? 18.547 47.656 8.852 1 35.09 76 GLN A N 1
ATOM 564 C CA . GLN A 1 76 ? 19.438 48.469 8.016 1 35.09 76 GLN A CA 1
ATOM 565 C C . GLN A 1 76 ? 18.734 48.906 6.73 1 35.09 76 GLN A C 1
ATOM 567 O O . GLN A 1 76 ? 19.266 49.719 5.973 1 35.09 76 GLN A O 1
ATOM 572 N N . LEU A 1 77 ? 17.734 48.312 6.219 1 34.53 77 LEU A N 1
ATOM 573 C CA . LEU A 1 77 ? 17.047 48.906 5.094 1 34.53 77 LEU A CA 1
ATOM 574 C C . LEU A 1 77 ? 16.641 50.344 5.418 1 34.53 77 LEU A C 1
ATOM 576 O O . LEU A 1 77 ? 16.547 51.188 4.52 1 34.53 77 LEU A O 1
ATOM 580 N N . ASP A 1 78 ? 16.062 50.594 6.473 1 36.53 78 ASP A N 1
ATOM 581 C CA . ASP A 1 78 ? 15.859 52.031 6.719 1 36.53 78 ASP A CA 1
ATOM 582 C C . ASP A 1 78 ? 17.156 52.812 6.551 1 36.53 78 ASP A C 1
ATOM 584 O O . ASP A 1 78 ? 17.141 53.969 6.129 1 36.53 78 ASP A O 1
ATOM 588 N N . SER A 1 79 ? 18.266 52.375 7.141 1 34.75 79 SER A N 1
ATOM 589 C CA . SER A 1 79 ? 19.484 53.125 6.859 1 34.75 79 SER A CA 1
ATOM 590 C C . SER A 1 79 ? 20.109 52.688 5.539 1 34.75 79 SER A C 1
ATOM 592 O O . SER A 1 79 ? 21.141 52 5.531 1 34.75 79 SER A O 1
ATOM 594 N N . MET A 1 80 ? 19.672 52.094 4.664 1 35.38 80 MET A N 1
ATOM 595 C CA . MET A 1 80 ? 20.109 51.969 3.277 1 35.38 80 MET A CA 1
ATOM 596 C C . MET A 1 80 ? 20.812 53.219 2.811 1 35.38 80 MET A C 1
ATOM 598 O O . MET A 1 80 ? 21.172 53.344 1.636 1 35.38 80 MET A O 1
ATOM 602 N N . ALA A 1 81 ? 20.406 54.344 3.312 1 38.75 81 ALA A N 1
ATOM 603 C CA . ALA A 1 81 ? 21.031 55.5 2.707 1 38.75 81 ALA A CA 1
ATOM 604 C C . ALA A 1 81 ? 22.5 55.25 2.375 1 38.75 81 ALA A C 1
ATOM 606 O O . ALA A 1 81 ? 22.859 55.125 1.204 1 38.75 81 ALA A O 1
ATOM 607 N N . ASP A 1 82 ? 23.594 56.062 2.625 1 45.66 82 ASP A N 1
ATOM 608 C CA . ASP A 1 82 ? 24.812 56.438 1.933 1 45.66 82 ASP A CA 1
ATOM 609 C C . ASP A 1 82 ? 25.859 55.312 2.043 1 45.66 82 ASP A C 1
ATOM 611 O O . ASP A 1 82 ? 26.438 54.906 1.038 1 45.66 82 ASP A O 1
ATOM 615 N N . PHE A 1 83 ? 26.594 54.938 3.246 1 46.78 83 PHE A N 1
ATOM 616 C CA . PHE A 1 83 ? 27.938 54.406 3.445 1 46.78 83 PHE A CA 1
ATOM 617 C C . PHE A 1 83 ? 27.906 52.906 3.602 1 46.78 83 PHE A C 1
ATOM 619 O O . PHE A 1 83 ? 28.938 52.25 3.766 1 46.78 83 PHE A O 1
ATOM 626 N N . THR A 1 84 ? 26.719 52.031 3.574 1 62.47 84 THR A N 1
ATOM 627 C CA . THR A 1 84 ? 26.719 50.656 4.055 1 62.47 84 THR A CA 1
ATOM 628 C C . THR A 1 84 ? 26.688 49.656 2.883 1 62.47 84 THR A C 1
ATOM 630 O O . THR A 1 84 ? 26.812 48.438 3.078 1 62.47 84 THR A O 1
ATOM 633 N N . VAL A 1 85 ? 26.5 49.969 1.676 1 77 85 VAL A N 1
ATOM 634 C CA . VAL A 1 85 ? 26.406 49.094 0.518 1 77 85 VAL A CA 1
ATOM 635 C C . VAL A 1 85 ? 27.734 48.344 0.314 1 77 85 VAL A C 1
ATOM 637 O O . VAL A 1 85 ? 27.75 47.125 0.137 1 77 85 VAL A O 1
ATOM 640 N N . PRO A 1 86 ? 28.797 49.062 0.453 1 80.75 86 PRO A N 1
ATOM 641 C CA . PRO A 1 86 ? 30.062 48.344 0.256 1 80.75 86 PRO A CA 1
ATOM 642 C C . PRO A 1 86 ? 30.297 47.25 1.312 1 80.75 86 PRO A C 1
ATOM 644 O O . PRO A 1 86 ? 31.016 46.281 1.059 1 80.75 86 PRO A O 1
ATOM 647 N N . LEU A 1 87 ? 29.656 47.406 2.387 1 83.81 87 LEU A N 1
ATOM 648 C CA . LEU A 1 87 ? 29.859 46.469 3.482 1 83.81 87 LEU A CA 1
ATOM 649 C C . LEU A 1 87 ? 29.25 45.094 3.162 1 83.81 87 LEU A C 1
ATOM 651 O O . LEU A 1 87 ? 29.766 44.062 3.596 1 83.81 87 LEU A O 1
ATOM 655 N N . TRP A 1 88 ? 28.203 45.031 2.359 1 84.56 88 TRP A N 1
ATOM 656 C CA . TRP A 1 88 ? 27.609 43.75 2.074 1 84.56 88 TRP A CA 1
ATOM 657 C C . TRP A 1 88 ? 27.969 43.281 0.667 1 84.56 88 TRP A C 1
ATOM 659 O O . TRP A 1 88 ? 27.969 42.062 0.385 1 84.56 88 TRP A O 1
ATOM 669 N N . VAL A 1 89 ? 28.281 44.188 -0.238 1 88.25 89 VAL A N 1
ATOM 670 C CA . VAL A 1 89 ? 28.609 43.812 -1.616 1 88.25 89 VAL A CA 1
ATOM 671 C C . VAL A 1 89 ? 29.984 43.188 -1.675 1 88.25 89 VAL A C 1
ATOM 673 O O . VAL A 1 89 ? 30.219 42.25 -2.449 1 88.25 89 VAL A O 1
ATOM 676 N N . THR A 1 90 ? 30.969 43.75 -0.808 1 89.69 90 THR A N 1
ATOM 677 C CA . THR A 1 90 ? 32.312 43.25 -0.843 1 89.69 90 THR A CA 1
ATOM 678 C C . THR A 1 90 ? 32.375 41.781 -0.432 1 89.69 90 THR A C 1
ATOM 680 O O . THR A 1 90 ? 32.875 40.938 -1.162 1 89.69 90 THR A O 1
ATOM 683 N N . PRO A 1 91 ? 31.781 41.406 0.668 1 91.06 91 PRO A N 1
ATOM 684 C CA . PRO A 1 91 ? 31.766 40 1.005 1 91.06 91 PRO A CA 1
ATOM 685 C C . PRO A 1 91 ? 30.984 39.156 0.002 1 91.06 91 PRO A C 1
ATOM 687 O O . PRO A 1 91 ? 31.312 37.969 -0.234 1 91.06 91 PRO A O 1
ATOM 690 N N . LEU A 1 92 ? 29.938 39.688 -0.588 1 92 92 LEU A N 1
ATOM 691 C CA . LEU A 1 92 ? 29.156 38.938 -1.59 1 92 92 LEU A CA 1
ATOM 692 C C . LEU A 1 92 ? 30 38.625 -2.812 1 92 92 LEU A C 1
ATOM 694 O O . LEU A 1 92 ? 29.953 37.531 -3.334 1 92 92 LEU A O 1
ATOM 698 N N . VAL A 1 93 ? 30.781 39.656 -3.225 1 93.62 93 VAL A N 1
ATOM 699 C CA . VAL A 1 93 ? 31.656 39.438 -4.375 1 93.62 93 VAL A CA 1
ATOM 700 C C . VAL A 1 93 ? 32.719 38.406 -4.047 1 93.62 93 VAL A C 1
ATOM 702 O O . VAL A 1 93 ? 33 37.531 -4.859 1 93.62 93 VAL A O 1
ATOM 705 N N . PHE A 1 94 ? 33.281 38.469 -2.812 1 93.94 94 PHE A N 1
ATOM 706 C CA . PHE A 1 94 ? 34.281 37.5 -2.393 1 93.94 94 PHE A CA 1
ATOM 707 C C . PHE A 1 94 ? 33.656 36.094 -2.334 1 93.94 94 PHE A C 1
ATOM 709 O O . PHE A 1 94 ? 34.312 35.125 -2.715 1 93.94 94 PHE A O 1
ATOM 716 N N . ALA A 1 95 ? 32.469 36.031 -1.87 1 92.56 95 ALA A N 1
ATOM 717 C CA . ALA A 1 95 ? 31.812 34.75 -1.77 1 92.56 95 ALA A CA 1
ATOM 718 C C . ALA A 1 95 ? 31.547 34.156 -3.152 1 92.56 95 ALA A C 1
ATOM 720 O O . ALA A 1 95 ? 31.688 32.938 -3.35 1 92.56 95 ALA A O 1
ATOM 721 N N . ILE A 1 96 ? 31.188 34.969 -4.133 1 94.06 96 ILE A N 1
ATOM 722 C CA . ILE A 1 96 ? 30.938 34.531 -5.496 1 94.06 96 ILE A CA 1
ATOM 723 C C . ILE A 1 96 ? 32.25 34 -6.113 1 94.06 96 ILE A C 1
ATOM 725 O O . ILE A 1 96 ? 32.25 32.938 -6.738 1 94.06 96 ILE A O 1
ATOM 729 N N . VAL A 1 97 ? 33.312 34.719 -5.832 1 93.69 97 VAL A N 1
ATOM 730 C CA . VAL A 1 97 ? 34.625 34.312 -6.344 1 93.69 97 VAL A CA 1
ATOM 731 C C . VAL A 1 97 ? 35.031 33 -5.68 1 93.69 97 VAL A C 1
ATOM 733 O O . VAL A 1 97 ? 35.562 32.094 -6.344 1 93.69 97 VAL A O 1
ATOM 736 N N . LEU A 1 98 ? 34.781 32.938 -4.484 1 91.31 98 LEU A N 1
ATOM 737 C CA . LEU A 1 98 ? 35.125 31.734 -3.746 1 91.31 98 LEU A CA 1
ATOM 738 C C . LEU A 1 98 ? 34.281 30.562 -4.227 1 91.31 98 LEU A C 1
ATOM 740 O O . LEU A 1 98 ? 34.812 29.469 -4.457 1 91.31 98 LEU A O 1
ATOM 744 N N . PHE A 1 99 ? 33.062 30.766 -4.402 1 89.12 99 PHE A N 1
ATOM 745 C CA . PHE A 1 99 ? 32.156 29.719 -4.812 1 89.12 99 PHE A CA 1
ATOM 746 C C . PHE A 1 99 ? 32.5 29.188 -6.195 1 89.12 99 PHE A C 1
ATOM 748 O O . PHE A 1 99 ? 32.562 27.984 -6.414 1 89.12 99 PHE A O 1
ATOM 755 N N . TYR A 1 100 ? 32.812 30.031 -7.066 1 89.44 100 TYR A N 1
ATOM 756 C CA . TYR A 1 100 ? 33.188 29.641 -8.414 1 89.44 100 TYR A CA 1
ATOM 757 C C . TYR A 1 100 ? 34.625 29.062 -8.43 1 89.44 100 TYR A C 1
ATOM 759 O O . TYR A 1 100 ? 34.906 28.125 -9.195 1 89.44 100 TYR A O 1
ATOM 767 N N . GLY A 1 101 ? 35.469 29.547 -7.617 1 89 101 GLY A N 1
ATOM 768 C CA . GLY A 1 101 ? 36.812 29.031 -7.512 1 89 101 GLY A CA 1
ATOM 769 C C . GLY A 1 101 ? 36.875 27.625 -6.977 1 89 101 GLY A C 1
ATOM 770 O O . GLY A 1 101 ? 37.688 26.797 -7.445 1 89 101 GLY A O 1
ATOM 771 N N . GLN A 1 102 ? 36.031 27.344 -6.109 1 85.44 102 GLN A N 1
ATOM 772 C CA . GLN A 1 102 ? 36 26.016 -5.504 1 85.44 102 GLN A CA 1
ATOM 773 C C . GLN A 1 102 ? 35.562 24.969 -6.527 1 85.44 102 GLN A C 1
ATOM 775 O O . GLN A 1 102 ? 35.938 23.797 -6.41 1 85.44 102 GLN A O 1
ATOM 780 N N . SER A 1 103 ? 34.75 25.344 -7.5 1 82.38 103 SER A N 1
ATOM 781 C CA . SER A 1 103 ? 34.312 24.406 -8.523 1 82.38 103 SER A CA 1
ATOM 782 C C . SER A 1 103 ? 35.406 24.078 -9.516 1 82.38 103 SER A C 1
ATOM 784 O O . SER A 1 103 ? 35.406 23.016 -10.117 1 82.38 103 SER A O 1
ATOM 786 N N . LYS A 1 104 ? 36.438 24.906 -9.57 1 85.38 104 LYS A N 1
ATOM 787 C CA . LYS A 1 104 ? 37.469 24.734 -10.57 1 85.38 104 LYS A CA 1
ATOM 788 C C . LYS A 1 104 ? 38.75 24.219 -9.938 1 85.38 104 LYS A C 1
ATOM 790 O O . LYS A 1 104 ? 39.469 23.422 -10.531 1 85.38 104 LYS A O 1
ATOM 795 N N . ILE A 1 105 ? 38.969 24.703 -8.75 1 81.25 105 ILE A N 1
ATOM 796 C CA . ILE A 1 105 ? 40.219 24.344 -8.102 1 81.25 105 ILE A CA 1
ATOM 797 C C . ILE A 1 105 ? 40 23.203 -7.117 1 81.25 105 ILE A C 1
ATOM 799 O O . ILE A 1 105 ? 39.219 23.328 -6.176 1 81.25 105 ILE A O 1
ATOM 803 N N . ARG A 1 106 ? 40.719 22.062 -7.422 1 71.81 106 ARG A N 1
ATOM 804 C CA . ARG A 1 106 ? 40.5 20.844 -6.637 1 71.81 106 ARG A CA 1
ATOM 805 C C . ARG A 1 106 ? 41.5 20.75 -5.488 1 71.81 106 ARG A C 1
ATOM 807 O O . ARG A 1 106 ? 41.531 19.734 -4.781 1 71.81 106 ARG A O 1
ATOM 814 N N . SER A 1 107 ? 42 21.875 -5.113 1 74.62 107 SER A N 1
ATOM 815 C CA . SER A 1 107 ? 42.969 21.797 -4.02 1 74.62 107 SER A CA 1
ATOM 816 C C . SER A 1 107 ? 42.25 21.812 -2.664 1 74.62 107 SER A C 1
ATOM 818 O O . SER A 1 107 ? 41.25 22.5 -2.484 1 74.62 107 SER A O 1
ATOM 820 N N . LYS A 1 108 ? 42.75 21.031 -1.722 1 72.94 108 LYS A N 1
ATOM 821 C CA . LYS A 1 108 ? 42.188 20.891 -0.379 1 72.94 108 LYS A CA 1
ATOM 822 C C . LYS A 1 108 ? 42.438 22.156 0.447 1 72.94 108 LYS A C 1
ATOM 824 O O . LYS A 1 108 ? 41.688 22.422 1.404 1 72.94 108 LYS A O 1
ATOM 829 N N . PHE A 1 109 ? 43.312 23.016 0.096 1 77.5 109 PHE A N 1
ATOM 830 C CA . PHE A 1 109 ? 43.719 24.172 0.904 1 77.5 109 PHE A CA 1
ATOM 831 C C . PHE A 1 109 ? 43.156 25.453 0.31 1 77.5 109 PHE A C 1
ATOM 833 O O . PHE A 1 109 ? 43.375 26.547 0.841 1 77.5 109 PHE A O 1
ATOM 840 N N . PHE A 1 110 ? 42.469 25.328 -0.693 1 84.06 110 PHE A N 1
ATOM 841 C CA . PHE A 1 110 ? 42 26.516 -1.398 1 84.06 110 PHE A CA 1
ATOM 842 C C . PHE A 1 110 ? 41.125 27.375 -0.496 1 84.06 110 PHE A C 1
ATOM 844 O O . PHE A 1 110 ? 41.312 28.594 -0.397 1 84.06 110 PHE A O 1
ATOM 851 N N . LEU A 1 111 ? 40.156 26.781 0.159 1 83.75 111 LEU A N 1
ATOM 852 C CA . LEU A 1 111 ? 39.219 27.516 1.001 1 83.75 111 LEU A CA 1
ATOM 853 C C . LEU A 1 111 ? 39.938 28.234 2.135 1 83.75 111 LEU A C 1
ATOM 855 O O . LEU A 1 111 ? 39.75 29.422 2.359 1 83.75 111 LEU A O 1
ATOM 859 N N . SER A 1 112 ? 40.812 27.578 2.807 1 82.38 112 SER A N 1
ATOM 860 C CA . SER A 1 112 ? 41.562 28.125 3.943 1 82.38 112 SER A CA 1
ATOM 861 C C . SER A 1 112 ? 42.469 29.266 3.508 1 82.38 112 SER A C 1
ATOM 863 O O . SER A 1 112 ? 42.562 30.297 4.18 1 82.38 112 SER A O 1
ATOM 865 N N . MET A 1 113 ? 43.062 29.047 2.41 1 87.25 113 MET A N 1
ATOM 866 C CA . MET A 1 113 ? 44 30.062 1.922 1 87.25 113 MET A CA 1
ATOM 867 C C . MET A 1 113 ? 43.25 31.312 1.473 1 87.25 113 MET A C 1
ATOM 869 O O . MET A 1 113 ? 43.719 32.438 1.678 1 87.25 113 MET A O 1
ATOM 873 N N . PHE A 1 114 ? 42.125 31.062 0.879 1 90.19 114 PHE A N 1
ATOM 874 C CA . PHE A 1 114 ? 41.312 32.188 0.421 1 90.19 114 PHE A CA 1
ATOM 875 C C . PHE A 1 114 ? 40.844 33 1.601 1 90.19 114 PHE A C 1
ATOM 877 O O . PHE A 1 114 ? 40.906 34.25 1.58 1 90.19 114 PHE A O 1
ATOM 884 N N . ILE A 1 115 ? 40.406 32.375 2.643 1 89.25 115 ILE A N 1
ATOM 885 C CA . ILE A 1 115 ? 39.812 33.094 3.793 1 89.25 115 ILE A CA 1
ATOM 886 C C . ILE A 1 115 ? 40.938 33.781 4.578 1 89.25 115 ILE A C 1
ATOM 888 O O . ILE A 1 115 ? 40.719 34.906 5.074 1 89.25 115 ILE A O 1
ATOM 892 N N . LEU A 1 116 ? 42.094 33.25 4.652 1 88.75 116 LEU A N 1
ATOM 893 C CA . LEU A 1 116 ? 43.219 33.844 5.379 1 88.75 116 LEU A CA 1
ATOM 894 C C . LEU A 1 116 ? 43.812 35 4.59 1 88.75 116 LEU A C 1
ATOM 896 O O . LEU A 1 116 ? 44.406 35.906 5.168 1 88.75 116 LEU A O 1
ATOM 900 N N . ALA A 1 117 ? 43.562 34.938 3.359 1 92.94 117 ALA A N 1
ATOM 901 C CA . ALA A 1 117 ? 44.094 36 2.504 1 92.94 117 ALA A CA 1
ATOM 902 C C . ALA A 1 117 ? 43.312 37.312 2.686 1 92.94 117 ALA A C 1
ATOM 904 O O . ALA A 1 117 ? 43.844 38.406 2.482 1 92.94 117 ALA A O 1
ATOM 905 N N . ILE A 1 118 ? 42.125 37.219 3.154 1 92.88 118 ILE A N 1
ATOM 906 C CA . ILE A 1 118 ? 41.25 38.375 3.236 1 92.88 118 ILE A CA 1
ATOM 907 C C . ILE A 1 118 ? 41.781 39.344 4.297 1 92.88 118 ILE A C 1
ATOM 909 O O . ILE A 1 118 ? 42.062 40.5 4.004 1 92.88 118 ILE A O 1
ATOM 913 N N . PRO A 1 119 ? 42 38.906 5.531 1 91.44 119 PRO A N 1
ATOM 914 C CA . PRO A 1 119 ? 42.562 39.844 6.516 1 91.44 119 PRO A CA 1
ATOM 915 C C . PRO A 1 119 ? 44 40.312 6.16 1 91.44 119 PRO A C 1
ATOM 917 O O . PRO A 1 119 ? 44.344 41.469 6.43 1 91.44 119 PRO A O 1
ATOM 920 N N . LEU A 1 120 ? 44.719 39.5 5.527 1 91.94 120 LEU A N 1
ATOM 921 C CA . LEU A 1 120 ? 46.094 39.875 5.148 1 91.94 120 LEU A CA 1
ATOM 922 C C . LEU A 1 120 ? 46.062 41.031 4.133 1 91.94 120 LEU A C 1
ATOM 924 O O . LEU A 1 120 ? 46.812 42 4.273 1 91.94 120 LEU A O 1
ATOM 928 N N . ILE A 1 121 ? 45.219 40.844 3.189 1 91.38 121 ILE A N 1
ATOM 929 C CA . ILE A 1 121 ? 45.125 41.844 2.16 1 91.38 121 ILE A CA 1
ATOM 930 C C . ILE A 1 121 ? 44.5 43.125 2.75 1 91.38 121 ILE A C 1
ATOM 932 O O . ILE A 1 121 ? 44.938 44.219 2.447 1 91.38 121 ILE A O 1
ATOM 936 N N . PHE A 1 122 ? 43.469 42.969 3.604 1 91.88 122 PHE A N 1
ATOM 937 C CA . PHE A 1 122 ? 42.781 44.094 4.238 1 91.88 122 PHE A CA 1
ATOM 938 C C . PHE A 1 122 ? 43.75 44.938 5.043 1 91.88 122 PHE A C 1
ATOM 940 O O . PHE A 1 122 ? 43.812 46.156 4.867 1 91.88 122 PHE A O 1
ATOM 947 N N . TYR A 1 123 ? 44.594 44.312 5.867 1 89.75 123 TYR A N 1
ATOM 948 C CA . TYR A 1 123 ? 45.5 45.062 6.73 1 89.75 123 TYR A CA 1
ATOM 949 C C . TYR A 1 123 ? 46.719 45.562 5.953 1 89.75 123 TYR A C 1
ATOM 951 O O . TYR A 1 123 ? 47.344 46.531 6.328 1 89.75 123 TYR A O 1
ATOM 959 N N . PHE A 1 124 ? 47.031 44.875 4.961 1 90.44 124 PHE A N 1
ATOM 960 C CA . PHE A 1 124 ? 48.062 45.406 4.082 1 90.44 124 PHE A CA 1
ATOM 961 C C . PHE A 1 124 ? 47.656 46.781 3.553 1 90.44 124 PHE A C 1
ATOM 963 O O . PHE A 1 124 ? 48.469 47.719 3.59 1 90.44 124 PHE A O 1
ATOM 970 N N . PHE A 1 125 ? 46.406 46.906 3.105 1 87.44 125 PHE A N 1
ATOM 971 C CA . PHE A 1 125 ? 45.938 48.188 2.58 1 87.44 125 PHE A CA 1
ATOM 972 C C . PHE A 1 125 ? 45.75 49.188 3.701 1 87.44 125 PHE A C 1
ATOM 974 O O . PHE A 1 125 ? 45.969 50.406 3.51 1 87.44 125 PHE A O 1
ATOM 981 N N . VAL A 1 126 ? 45.344 48.719 4.859 1 87.38 126 VAL A N 1
ATOM 982 C CA . VAL A 1 126 ? 45.156 49.625 5.984 1 87.38 126 VAL A CA 1
ATOM 983 C C . VAL A 1 126 ? 46.469 50.25 6.41 1 87.38 126 VAL A C 1
ATOM 985 O O . VAL A 1 126 ? 46.562 51.438 6.719 1 87.38 126 VAL A O 1
ATOM 988 N N . PHE A 1 127 ? 47.531 49.438 6.359 1 86.94 127 PHE A N 1
ATOM 989 C CA . PHE A 1 127 ? 48.844 49.938 6.805 1 86.94 127 PHE A CA 1
ATOM 990 C C . PHE A 1 127 ? 49.562 50.688 5.684 1 86.94 127 PHE A C 1
ATOM 992 O O . PHE A 1 127 ? 50.375 51.562 5.938 1 86.94 127 PHE A O 1
ATOM 999 N N . ALA A 1 128 ? 49.25 50.344 4.492 1 86.25 128 ALA A N 1
ATOM 1000 C CA . ALA A 1 128 ? 49.938 50.938 3.35 1 86.25 128 ALA A CA 1
ATOM 1001 C C . ALA A 1 128 ? 49.344 52.312 3.043 1 86.25 128 ALA A C 1
ATOM 1003 O O . ALA A 1 128 ? 50.062 53.219 2.605 1 86.25 128 ALA A O 1
ATOM 1004 N N . LEU A 1 129 ? 48.031 52.312 3.248 1 79.56 129 LEU A N 1
ATOM 1005 C CA . LEU A 1 129 ? 47.406 53.594 2.908 1 79.56 129 LEU A CA 1
ATOM 1006 C C . LEU A 1 129 ? 47.25 54.469 4.145 1 79.56 129 LEU A C 1
ATOM 1008 O O . LEU A 1 129 ? 46.656 54.062 5.141 1 79.56 129 LEU A O 1
ATOM 1012 N N . ASP A 1 130 ? 48.062 55.469 4.367 1 74.81 130 ASP A N 1
ATOM 1013 C CA . ASP A 1 130 ? 48.094 56.406 5.5 1 74.81 130 ASP A CA 1
ATOM 1014 C C . ASP A 1 130 ? 46.719 56.969 5.793 1 74.81 130 ASP A C 1
ATOM 1016 O O . ASP A 1 130 ? 46.406 57.312 6.938 1 74.81 130 ASP A O 1
ATOM 1020 N N . ALA A 1 131 ? 45.812 56.906 4.859 1 72.88 131 ALA A N 1
ATOM 1021 C CA . ALA A 1 131 ? 44.5 57.531 5.004 1 72.88 131 ALA A CA 1
ATOM 1022 C C . ALA A 1 131 ? 43.531 56.625 5.742 1 72.88 131 ALA A C 1
ATOM 1024 O O . ALA A 1 131 ? 42.531 57.094 6.273 1 72.88 131 ALA A O 1
ATOM 1025 N N . LEU A 1 132 ? 43.906 55.406 6 1 75.81 132 LEU A N 1
ATOM 1026 C CA . LEU A 1 132 ? 42.938 54.5 6.613 1 75.81 132 LEU A CA 1
ATOM 1027 C C . LEU A 1 132 ? 43.281 54.25 8.078 1 75.81 132 LEU A C 1
ATOM 1029 O O . LEU A 1 132 ? 44.406 53.812 8.391 1 75.81 132 LEU A O 1
ATOM 1033 N N . ASP A 1 133 ? 42.562 54.812 8.938 1 83.81 133 ASP A N 1
ATOM 1034 C CA . ASP A 1 133 ? 42.719 54.625 10.375 1 83.81 133 ASP A CA 1
ATOM 1035 C C . ASP A 1 133 ? 41.812 53.469 10.867 1 83.81 133 ASP A C 1
ATOM 1037 O O . ASP A 1 133 ? 40.656 53.406 10.5 1 83.81 133 ASP A O 1
ATOM 1041 N N . VAL A 1 134 ? 42.406 52.625 11.633 1 84 134 VAL A N 1
ATOM 1042 C CA . VAL A 1 134 ? 41.75 51.406 12.133 1 84 134 VAL A CA 1
ATOM 1043 C C . VAL A 1 134 ? 40.5 51.812 12.938 1 84 134 VAL A C 1
ATOM 1045 O O . VAL A 1 134 ? 39.469 51.156 12.852 1 84 134 VAL A O 1
ATOM 1048 N N . ASP A 1 135 ? 40.594 52.906 13.625 1 82.88 135 ASP A N 1
ATOM 1049 C CA . ASP A 1 135 ? 39.469 53.312 14.469 1 82.88 135 ASP A CA 1
ATOM 1050 C C . ASP A 1 135 ? 38.312 53.844 13.625 1 82.88 135 ASP A C 1
ATOM 1052 O O . ASP A 1 135 ? 37.156 53.625 13.953 1 82.88 135 ASP A O 1
ATOM 1056 N N . VAL A 1 136 ? 38.688 54.438 12.555 1 84.62 136 VAL A N 1
ATOM 1057 C CA . VAL A 1 136 ? 37.625 54.938 11.664 1 84.62 136 VAL A CA 1
ATOM 1058 C C . VAL A 1 136 ? 36.969 53.781 10.953 1 84.62 136 VAL A C 1
ATOM 1060 O O . VAL A 1 136 ? 35.75 53.781 10.781 1 84.62 136 VAL A O 1
ATOM 1063 N N . LEU A 1 137 ? 37.781 52.875 10.633 1 85.62 137 LEU A N 1
ATOM 1064 C CA . LEU A 1 137 ? 37.25 51.719 9.953 1 85.62 137 LEU A CA 1
ATOM 1065 C C . LEU A 1 137 ? 36.344 50.906 10.883 1 85.62 137 LEU A C 1
ATOM 1067 O O . LEU A 1 137 ? 35.344 50.344 10.453 1 85.62 137 LEU A O 1
ATOM 1071 N N . ARG A 1 138 ? 36.656 50.812 12.086 1 84.81 138 ARG A N 1
ATOM 1072 C CA . ARG A 1 138 ? 35.844 50.125 13.094 1 84.81 138 ARG A CA 1
ATOM 1073 C C . ARG A 1 138 ? 34.5 50.844 13.305 1 84.81 138 ARG A C 1
ATOM 1075 O O . ARG A 1 138 ? 33.469 50.219 13.422 1 84.81 138 ARG A O 1
ATOM 1082 N N . ASP A 1 139 ? 34.562 52.156 13.203 1 82.62 139 ASP A N 1
ATOM 1083 C CA . ASP A 1 139 ? 33.344 52.969 13.414 1 82.62 139 ASP A CA 1
ATOM 1084 C C . ASP A 1 139 ? 32.406 52.844 12.219 1 82.62 139 ASP A C 1
ATOM 1086 O O . ASP A 1 139 ? 31.188 52.938 12.375 1 82.62 139 ASP A O 1
ATOM 1090 N N . HIS A 1 140 ? 33.094 52.594 11.102 1 81.88 140 HIS A N 1
ATOM 1091 C CA . HIS A 1 140 ? 32.281 52.5 9.906 1 81.88 140 HIS A CA 1
ATOM 1092 C C . HIS A 1 140 ? 31.844 51.062 9.648 1 81.88 140 HIS A C 1
ATOM 1094 O O . HIS A 1 140 ? 31.188 50.781 8.641 1 81.88 140 HIS A O 1
ATOM 1100 N N . GLY A 1 141 ? 32.219 50.094 10.477 1 84 141 GLY A N 1
ATOM 1101 C CA . GLY A 1 141 ? 31.688 48.75 10.422 1 84 141 GLY A CA 1
ATOM 1102 C C . GLY A 1 141 ? 32.531 47.812 9.57 1 84 141 GLY A C 1
ATOM 1103 O O . GLY A 1 141 ? 32.094 46.688 9.266 1 84 141 GLY A O 1
ATOM 1104 N N . TRP A 1 142 ? 33.719 48.219 9.109 1 86.19 142 TRP A N 1
ATOM 1105 C CA . TRP A 1 142 ? 34.562 47.375 8.297 1 86.19 142 TRP A CA 1
ATOM 1106 C C . TRP A 1 142 ? 35.312 46.344 9.156 1 86.19 142 TRP A C 1
ATOM 1108 O O . TRP A 1 142 ? 35.75 45.312 8.664 1 86.19 142 TRP A O 1
ATOM 1118 N N . ILE A 1 143 ? 35.5 46.781 10.453 1 86.19 143 ILE A N 1
ATOM 1119 C CA . ILE A 1 143 ? 36.094 45.906 11.453 1 86.19 143 ILE A CA 1
ATOM 1120 C C . ILE A 1 143 ? 35.125 45.719 12.633 1 86.19 143 ILE A C 1
ATOM 1122 O O . ILE A 1 143 ? 34.406 46.656 12.984 1 86.19 143 ILE A O 1
ATOM 1126 N N . PHE A 1 144 ? 35.031 44.531 13.195 1 84.31 144 PHE A N 1
ATOM 1127 C CA . PHE A 1 144 ? 34.125 44.281 14.312 1 84.31 144 PHE A CA 1
ATOM 1128 C C . PHE A 1 144 ? 34.5 45.125 15.516 1 84.31 144 PHE A C 1
ATOM 1130 O O . PHE A 1 144 ? 35.688 45.344 15.789 1 84.31 144 PHE A O 1
ATOM 1137 N N . ARG A 1 145 ? 33.375 45.625 16.094 1 77.31 145 ARG A N 1
ATOM 1138 C CA . ARG A 1 145 ? 33.594 46.344 17.344 1 77.31 145 ARG A CA 1
ATOM 1139 C C . ARG A 1 145 ? 33.844 45.375 18.484 1 77.31 145 ARG A C 1
ATOM 1141 O O . ARG A 1 145 ? 33.031 44.469 18.719 1 77.31 145 ARG A O 1
ATOM 1148 N N . GLY A 1 146 ? 34.969 44.938 18.672 1 64.44 146 GLY A N 1
ATOM 1149 C CA . GLY A 1 146 ? 35.281 44 19.75 1 64.44 146 GLY A CA 1
ATOM 1150 C C . GLY A 1 146 ? 34.844 44.5 21.109 1 64.44 146 GLY A C 1
ATOM 1151 O O . GLY A 1 146 ? 34.531 45.688 21.266 1 64.44 146 GLY A O 1
ATOM 1152 N N . PRO A 1 147 ? 34.438 43.594 22.016 1 65.19 147 PRO A N 1
ATOM 1153 C CA . PRO A 1 147 ? 34.156 44.031 23.391 1 65.19 147 PRO A CA 1
ATOM 1154 C C . PRO A 1 147 ? 35.312 44.844 23.984 1 65.19 147 PRO A C 1
ATOM 1156 O O . PRO A 1 147 ? 36.406 44.875 23.438 1 65.19 147 PRO A O 1
ATOM 1159 N N . PRO A 1 148 ? 34.969 45.688 24.906 1 63.59 148 PRO A N 1
ATOM 1160 C CA . PRO A 1 148 ? 36.031 46.469 25.547 1 63.59 148 PRO A CA 1
ATOM 1161 C C . PRO A 1 148 ? 37.219 45.594 25.953 1 63.59 148 PRO A C 1
ATOM 1163 O O . PRO A 1 148 ? 37.031 44.438 26.312 1 63.59 148 PRO A O 1
ATOM 1166 N N . SER A 1 149 ? 38.438 45.812 25.422 1 61.09 149 SER A N 1
ATOM 1167 C CA . SER A 1 149 ? 39.719 45.094 25.531 1 61.09 149 SER A CA 1
ATOM 1168 C C . SER A 1 149 ? 39.906 44.5 26.922 1 61.09 149 SER A C 1
ATOM 1170 O O . SER A 1 149 ? 40.562 43.469 27.094 1 61.09 149 SER A O 1
ATOM 1172 N N . ASP A 1 150 ? 39.281 45.125 27.922 1 66.19 150 ASP A N 1
ATOM 1173 C CA . ASP A 1 150 ? 39.625 44.688 29.266 1 66.19 150 ASP A CA 1
ATOM 1174 C C . ASP A 1 150 ? 38.656 43.656 29.812 1 66.19 150 ASP A C 1
ATOM 1176 O O . ASP A 1 150 ? 38.719 43.281 30.984 1 66.19 150 ASP A O 1
ATOM 1180 N N . GLU A 1 151 ? 37.938 43.125 28.891 1 75.25 151 GLU A N 1
ATOM 1181 C CA . GLU A 1 151 ? 36.969 42.188 29.438 1 75.25 151 GLU A CA 1
ATOM 1182 C C . GLU A 1 151 ? 37.5 40.75 29.375 1 75.25 151 GLU A C 1
ATOM 1184 O O . GLU A 1 151 ? 38.031 40.344 28.344 1 75.25 151 GLU A O 1
ATOM 1189 N N . PRO A 1 152 ? 37.531 40.094 30.531 1 76.88 152 PRO A N 1
ATOM 1190 C CA . PRO A 1 152 ? 38 38.719 30.562 1 76.88 152 PRO A CA 1
ATOM 1191 C C . PRO A 1 152 ? 37.125 37.781 29.75 1 76.88 152 PRO A C 1
ATOM 1193 O O . PRO A 1 152 ? 35.969 38.125 29.438 1 76.88 152 PRO A O 1
ATOM 1196 N N . TRP A 1 153 ? 37.625 36.594 29.391 1 77.81 153 TRP A N 1
ATOM 1197 C CA . TRP A 1 153 ? 36.906 35.625 28.578 1 77.81 153 TRP A CA 1
ATOM 1198 C C . TRP A 1 153 ? 35.688 35.094 29.312 1 77.81 153 TRP A C 1
ATOM 1200 O O . TRP A 1 153 ? 34.719 34.625 28.688 1 77.81 153 TRP A O 1
ATOM 1210 N N . TRP A 1 154 ? 35.594 35.188 30.625 1 79 154 TRP A N 1
ATOM 1211 C CA . TRP A 1 154 ? 34.5 34.625 31.422 1 79 154 TRP A CA 1
ATOM 1212 C C . TRP A 1 154 ? 33.438 35.688 31.672 1 79 154 TRP A C 1
ATOM 1214 O O . TRP A 1 154 ? 32.531 35.469 32.469 1 79 154 TRP A O 1
ATOM 1224 N N . TYR A 1 155 ? 33.562 36.875 31.031 1 80.75 155 TYR A N 1
ATOM 1225 C CA . TYR A 1 155 ? 32.594 37.938 31.203 1 80.75 155 TYR A CA 1
ATOM 1226 C C . TYR A 1 155 ? 31.203 37.5 30.828 1 80.75 155 TYR A C 1
ATOM 1228 O O . TYR A 1 155 ? 30.219 37.906 31.438 1 80.75 155 TYR A O 1
ATOM 1236 N N . PHE A 1 156 ? 31.203 36.688 29.906 1 82.88 156 PHE A N 1
ATOM 1237 C CA . PHE A 1 156 ? 29.938 36.156 29.391 1 82.88 156 PHE A CA 1
ATOM 1238 C C . PHE A 1 156 ? 29.125 35.5 30.516 1 82.88 156 PHE A C 1
ATOM 1240 O O . PHE A 1 156 ? 27.906 35.625 30.531 1 82.88 156 PHE A O 1
ATOM 1247 N N . TYR A 1 157 ? 29.703 34.969 31.469 1 82.38 157 TYR A N 1
ATOM 1248 C CA . TYR A 1 157 ? 29.016 34.281 32.562 1 82.38 157 TYR A CA 1
ATOM 1249 C C . TYR A 1 157 ? 28.391 35.25 33.531 1 82.38 157 TYR A C 1
ATOM 1251 O O . TYR A 1 157 ? 27.422 34.938 34.219 1 82.38 157 TYR A O 1
ATOM 1259 N N . THR A 1 158 ? 28.891 36.531 33.438 1 80.38 158 THR A N 1
ATOM 1260 C CA . THR A 1 158 ? 28.344 37.562 34.344 1 80.38 158 THR A CA 1
ATOM 1261 C C . THR A 1 158 ? 27.016 38.094 33.812 1 80.38 158 THR A C 1
ATOM 1263 O O . THR A 1 158 ? 26.25 38.688 34.562 1 80.38 158 THR A O 1
ATOM 1266 N N . LEU A 1 159 ? 26.875 37.875 32.594 1 82.5 159 LEU A N 1
ATOM 1267 C CA . LEU A 1 159 ? 25.656 38.375 31.984 1 82.5 159 LEU A CA 1
ATOM 1268 C C . LEU A 1 159 ? 24.438 37.594 32.469 1 82.5 159 LEU A C 1
ATOM 1270 O O . LEU A 1 159 ? 23.297 38.062 32.312 1 82.5 159 LEU A O 1
ATOM 1274 N N . TYR A 1 160 ? 24.672 36.438 33 1 80 160 TYR A N 1
ATOM 1275 C CA . TYR A 1 160 ? 23.578 35.656 33.531 1 80 160 TYR A CA 1
ATOM 1276 C C . TYR A 1 160 ? 23.031 36.281 34.812 1 80 160 TYR A C 1
ATOM 1278 O O . TYR A 1 160 ? 21.844 36.094 35.125 1 80 160 TYR A O 1
ATOM 1286 N N . SER A 1 161 ? 23.922 36.969 35.688 1 67.88 161 SER A N 1
ATOM 1287 C CA . SER A 1 161 ? 23.562 37.531 36.969 1 67.88 161 SER A CA 1
ATOM 1288 C C . SER A 1 161 ? 23.859 39.031 37.031 1 67.88 161 SER A C 1
ATOM 1290 O O . SER A 1 161 ? 24.656 39.531 36.219 1 67.88 161 SER A O 1
ATOM 1292 N N . GLU A 1 162 ? 23.094 40.094 37.438 1 55.56 162 GLU A N 1
ATOM 1293 C CA . GLU A 1 162 ? 23.609 41.406 37.812 1 55.56 162 GLU A CA 1
ATOM 1294 C C . GLU A 1 162 ? 24.812 41.25 38.75 1 55.56 162 GLU A C 1
ATOM 1296 O O . GLU A 1 162 ? 24.672 41 39.938 1 55.56 162 GLU A O 1
ATOM 1301 N N . LEU A 1 163 ? 25.812 40.656 38.406 1 42.25 163 LEU A N 1
ATOM 1302 C CA . LEU A 1 163 ? 26.953 40.844 39.312 1 42.25 163 LEU A CA 1
ATOM 1303 C C . LEU A 1 163 ? 27.281 42.344 39.469 1 42.25 163 LEU A C 1
ATOM 1305 O O . LEU A 1 163 ? 27.578 43.031 38.469 1 42.25 163 LEU A O 1
ATOM 1309 N N . GLU A 1 164 ? 26.625 43.188 40.344 1 40.28 164 GLU A N 1
ATOM 1310 C CA . GLU A 1 164 ? 27.25 44.438 40.719 1 40.28 164 GLU A CA 1
ATOM 1311 C C . GLU A 1 164 ? 28.766 44.375 40.625 1 40.28 164 GLU A C 1
ATOM 1313 O O . GLU A 1 164 ? 29.375 43.438 41.156 1 40.28 164 GLU A O 1
ATOM 1318 N N . SER A 1 165 ? 29.312 44.781 39.594 1 38.12 165 SER A N 1
ATOM 1319 C CA . SER A 1 165 ? 30.734 45.094 39.531 1 38.12 165 SER A CA 1
ATOM 1320 C C . SER A 1 165 ? 31.281 45.531 40.875 1 38.12 165 SER A C 1
ATOM 1322 O O . SER A 1 165 ? 32.375 46.094 40.969 1 38.12 165 SER A O 1
ATOM 1324 N N . SER A 1 166 ? 30.5 45.719 42.031 1 35.56 166 SER A N 1
ATOM 1325 C CA . SER A 1 166 ? 31.359 46.094 43.125 1 35.56 166 SER A CA 1
ATOM 1326 C C . SER A 1 166 ? 32.438 45.031 43.375 1 35.56 166 SER A C 1
ATOM 1328 O O . SER A 1 166 ? 32.188 44 44 1 35.56 166 SER A O 1
ATOM 1330 N N . VAL A 1 167 ? 33.25 44.719 42.438 1 36.22 167 VAL A N 1
ATOM 1331 C CA . VAL A 1 167 ? 34.531 44.031 42.656 1 36.22 167 VAL A CA 1
ATOM 1332 C C . VAL A 1 167 ? 35.25 44.625 43.875 1 36.22 167 VAL A C 1
ATOM 1334 O O . VAL A 1 167 ? 36.438 44.406 44.062 1 36.22 167 VAL A O 1
ATOM 1337 N N . SER A 1 168 ? 34.75 45.688 44.5 1 32.88 168 SER A N 1
ATOM 1338 C CA . SER A 1 168 ? 35.781 46 45.5 1 32.88 168 SER A CA 1
ATOM 1339 C C . SER A 1 168 ? 36.156 44.75 46.281 1 32.88 168 SER A C 1
ATOM 1341 O O . SER A 1 168 ? 37.344 44.5 46.562 1 32.88 168 SER A O 1
ATOM 1343 N N . SER A 1 169 ? 35.406 44.344 47.438 1 32.41 169 SER A N 1
ATOM 1344 C CA . SER A 1 169 ? 36.031 43.625 48.562 1 32.41 169 SER A CA 1
ATOM 1345 C C . SER A 1 169 ? 36.375 42.219 48.188 1 32.41 169 SER A C 1
ATOM 1347 O O . SER A 1 169 ? 35.719 41.594 47.344 1 32.41 169 SER A O 1
ATOM 1349 N N . THR A 1 170 ? 37.656 41.625 48.562 1 33 170 THR A N 1
ATOM 1350 C CA . THR A 1 170 ? 38.594 40.5 48.562 1 33 170 THR A CA 1
ATOM 1351 C C . THR A 1 170 ? 37.844 39.188 48.656 1 33 170 THR A C 1
ATOM 1353 O O . THR A 1 170 ? 38.219 38.219 48 1 33 170 THR A O 1
ATOM 1356 N N . THR A 1 171 ? 37.281 38.812 49.906 1 30.98 171 THR A N 1
ATOM 1357 C CA . THR A 1 171 ? 37.281 37.531 50.594 1 30.98 171 THR A CA 1
ATOM 1358 C C . THR A 1 171 ? 36.188 36.625 50 1 30.98 171 THR A C 1
ATOM 1360 O O . THR A 1 171 ? 36.031 35.469 50.438 1 30.98 171 THR A O 1
ATOM 1363 N N . THR A 1 172 ? 34.938 37.062 49.719 1 34.38 172 THR A N 1
ATOM 1364 C CA . THR A 1 172 ? 33.938 36.031 49.875 1 34.38 172 THR A CA 1
ATOM 1365 C C . THR A 1 172 ? 34 35.031 48.75 1 34.38 172 THR A C 1
ATOM 1367 O O . THR A 1 172 ? 34.219 35.406 47.594 1 34.38 172 THR A O 1
ATOM 1370 N N . GLY A 1 173 ? 34.219 33.688 48.969 1 32.41 173 GLY A N 1
ATOM 1371 C CA . GLY A 1 173 ? 34.438 32.406 48.312 1 32.41 173 GLY A CA 1
ATOM 1372 C C . GLY A 1 173 ? 33.531 32.219 47.125 1 32.41 173 GLY A C 1
ATOM 1373 O O . GLY A 1 173 ? 32.656 33.031 46.812 1 32.41 173 GLY A O 1
ATOM 1374 N N . VAL A 1 174 ? 33.656 30.969 46.469 1 38.03 174 VAL A N 1
ATOM 1375 C CA . VAL A 1 174 ? 33.031 30.219 45.375 1 38.03 174 VAL A CA 1
ATOM 1376 C C . VAL A 1 174 ? 31.531 30.359 45.438 1 38.03 174 VAL A C 1
ATOM 1378 O O . VAL A 1 174 ? 30.828 30.047 44.469 1 38.03 174 VAL A O 1
ATOM 1381 N N . ALA A 1 175 ? 31 30.516 46.625 1 38.38 175 ALA A N 1
ATOM 1382 C CA . ALA A 1 175 ? 29.562 30.422 46.844 1 38.38 175 ALA A CA 1
ATOM 1383 C C . ALA A 1 175 ? 28.828 31.5 46.062 1 38.38 175 ALA A C 1
ATOM 1385 O O . ALA A 1 175 ? 27.625 31.422 45.812 1 38.38 175 ALA A O 1
ATOM 1386 N N . ASP A 1 176 ? 29.359 32.625 45.875 1 38.91 176 ASP A N 1
ATOM 1387 C CA . ASP A 1 176 ? 28.609 33.719 45.25 1 38.91 176 ASP A CA 1
ATOM 1388 C C . ASP A 1 176 ? 28.531 33.531 43.719 1 38.91 176 ASP A C 1
ATOM 1390 O O . ASP A 1 176 ? 28.141 34.469 43 1 38.91 176 ASP A O 1
ATOM 1394 N N . PHE A 1 177 ? 29.125 32.562 43.188 1 40 177 PHE A N 1
ATOM 1395 C CA . PHE A 1 177 ? 29.031 32.25 41.781 1 40 177 PHE A CA 1
ATOM 1396 C C . PHE A 1 177 ? 27.625 31.766 41.406 1 40 177 PHE A C 1
ATOM 1398 O O . PHE A 1 177 ? 27.406 31.281 40.312 1 40 177 PHE A O 1
ATOM 1405 N N . CYS A 1 178 ? 26.828 31.391 42.406 1 43.09 178 CYS A N 1
ATOM 1406 C CA . CYS A 1 178 ? 25.531 30.953 41.938 1 43.09 178 CYS A CA 1
ATOM 1407 C C . CYS A 1 178 ? 24.797 32.094 41.219 1 43.09 178 CYS A C 1
ATOM 1409 O O . CYS A 1 178 ? 24.422 33.094 41.844 1 43.09 178 CYS A O 1
ATOM 1411 N N . PRO A 1 179 ? 25.016 32.312 39.906 1 49.94 179 PRO A N 1
ATOM 1412 C CA . PRO A 1 179 ? 24.312 33.375 39.156 1 49.94 179 PRO A CA 1
ATOM 1413 C C . PRO A 1 179 ? 22.875 33.531 39.594 1 49.94 179 PRO A C 1
ATOM 1415 O O . PRO A 1 179 ? 22.141 32.562 39.781 1 49.94 179 PRO A O 1
ATOM 1418 N N . GLU A 1 180 ? 22.609 34.281 40.5 1 55.75 180 GLU A N 1
ATOM 1419 C CA . GLU A 1 180 ? 21.219 34.594 40.812 1 55.75 180 GLU A CA 1
ATOM 1420 C C . GLU A 1 180 ? 20.469 35.062 39.562 1 55.75 180 GLU A C 1
ATOM 1422 O O . GLU A 1 180 ? 20.859 36.031 38.906 1 55.75 180 GLU A O 1
ATOM 1427 N N . PHE A 1 181 ? 19.75 34.156 38.812 1 72 181 PHE A N 1
ATOM 1428 C CA . PHE A 1 181 ? 18.922 34.375 37.625 1 72 181 PHE A CA 1
ATOM 1429 C C . PHE A 1 181 ? 17.828 35.375 37.938 1 72 181 PHE A C 1
ATOM 1431 O O . PHE A 1 181 ? 16.656 35.156 37.594 1 72 181 PHE A O 1
ATOM 1438 N N . LYS A 1 182 ? 18.219 36.469 38.625 1 75.81 182 LYS A N 1
ATOM 1439 C CA . LYS A 1 182 ? 17.203 37.438 39.031 1 75.81 182 LYS A CA 1
ATOM 1440 C C . LYS A 1 182 ? 16.719 38.25 37.812 1 75.81 182 LYS A C 1
ATOM 1442 O O . LYS A 1 182 ? 15.555 38.656 37.75 1 75.81 182 LYS A O 1
ATOM 1447 N N . LEU A 1 183 ? 17.625 38.375 36.812 1 83.94 183 LEU A N 1
ATOM 1448 C CA . LEU A 1 183 ? 17.266 39.219 35.688 1 83.94 183 LEU A CA 1
ATOM 1449 C C . LEU A 1 183 ? 16.516 38.406 34.625 1 83.94 183 LEU A C 1
ATOM 1451 O O . LEU A 1 183 ? 15.914 38.969 33.719 1 83.94 183 LEU A O 1
ATOM 1455 N N . VAL A 1 184 ? 16.406 37.125 34.906 1 89.69 184 VAL A N 1
ATOM 1456 C CA . VAL A 1 184 ? 15.836 36.281 33.875 1 89.69 184 VAL A CA 1
ATOM 1457 C C . VAL A 1 184 ? 14.312 36.25 33.969 1 89.69 184 VAL A C 1
ATOM 1459 O O . VAL A 1 184 ? 13.766 36.062 35.062 1 89.69 184 VAL A O 1
ATOM 1462 N N . ARG A 1 185 ? 13.742 36.562 32.938 1 90.62 185 ARG A N 1
ATOM 1463 C CA . ARG A 1 185 ? 12.289 36.469 32.844 1 90.62 185 ARG A CA 1
ATOM 1464 C C . ARG A 1 185 ? 11.852 35.125 32.281 1 90.62 185 ARG A C 1
ATOM 1466 O O . ARG A 1 185 ? 11.797 34.938 31.062 1 90.62 185 ARG A O 1
ATOM 1473 N N . TRP A 1 186 ? 11.297 34.375 33.125 1 90.81 186 TRP A N 1
ATOM 1474 C CA . TRP A 1 186 ? 10.969 32.969 32.812 1 90.81 186 TRP A CA 1
ATOM 1475 C C . TRP A 1 186 ? 9.719 32.906 31.938 1 90.81 186 TRP A C 1
ATOM 1477 O O . TRP A 1 186 ? 9.516 31.938 31.203 1 90.81 186 TRP A O 1
ATOM 1487 N N . ASP A 1 187 ? 8.891 33.875 31.969 1 91.31 187 ASP A N 1
ATOM 1488 C CA . ASP A 1 187 ? 7.73 33.938 31.094 1 91.31 187 ASP A CA 1
ATOM 1489 C C . ASP A 1 187 ? 8.156 34.094 29.625 1 91.31 187 ASP A C 1
ATOM 1491 O O . ASP A 1 187 ? 7.578 33.469 28.734 1 91.31 187 ASP A O 1
ATOM 1495 N N . ALA A 1 188 ? 9.234 34.906 29.453 1 92.25 188 ALA A N 1
ATOM 1496 C CA . ALA A 1 188 ? 9.766 35.094 28.109 1 92.25 188 ALA A CA 1
ATOM 1497 C C . ALA A 1 188 ? 10.469 33.844 27.625 1 92.25 188 ALA A C 1
ATOM 1499 O O . ALA A 1 188 ? 10.414 33.5 26.438 1 92.25 188 ALA A O 1
ATOM 1500 N N . VAL A 1 189 ? 11.055 33.125 28.547 1 92.81 189 VAL A N 1
ATOM 1501 C CA . VAL A 1 189 ? 11.719 31.875 28.188 1 92.81 189 VAL A CA 1
ATOM 1502 C C . VAL A 1 189 ? 10.688 30.828 27.734 1 92.81 189 VAL A C 1
ATOM 1504 O O . VAL A 1 189 ? 10.906 30.109 26.766 1 92.81 189 VAL A O 1
ATOM 1507 N N . ALA A 1 190 ? 9.57 30.781 28.391 1 92.19 190 ALA A N 1
ATOM 1508 C CA . ALA A 1 190 ? 8.516 29.828 28.062 1 92.19 190 ALA A CA 1
ATOM 1509 C C . ALA A 1 190 ? 7.957 30.094 26.672 1 92.19 190 ALA A C 1
ATOM 1511 O O . ALA A 1 190 ? 7.562 29.156 25.969 1 92.19 190 ALA A O 1
ATOM 1512 N N . GLU A 1 191 ? 7.992 31.281 26.25 1 89.69 191 GLU A N 1
ATOM 1513 C CA . GLU A 1 191 ? 7.457 31.641 24.938 1 89.69 191 GLU A CA 1
ATOM 1514 C C . GLU A 1 191 ? 8.414 31.219 23.828 1 89.69 191 GLU A C 1
ATOM 1516 O O . GLU A 1 191 ? 8.016 31.141 22.656 1 89.69 191 GLU A O 1
ATOM 1521 N N . THR A 1 192 ? 9.641 30.875 24.156 1 91 192 THR A N 1
ATOM 1522 C CA . THR A 1 192 ? 10.617 30.5 23.141 1 91 192 THR A CA 1
ATOM 1523 C C . THR A 1 192 ? 10.727 28.969 23.031 1 91 192 THR A C 1
ATOM 1525 O O . THR A 1 192 ? 11.5 28.453 22.234 1 91 192 THR A O 1
ATOM 1528 N N . ILE A 1 193 ? 9.898 28.266 23.75 1 89.69 193 ILE A N 1
ATOM 1529 C CA . ILE A 1 193 ? 9.984 26.812 23.797 1 89.69 193 ILE A CA 1
ATOM 1530 C C . ILE A 1 193 ? 9.695 26.234 22.422 1 89.69 193 ILE A C 1
ATOM 1532 O O . ILE A 1 193 ? 10.406 25.344 21.938 1 89.69 193 ILE A O 1
ATOM 1536 N N . PRO A 1 194 ? 8.742 26.75 21.688 1 83.56 194 PRO A N 1
ATOM 1537 C CA . PRO A 1 194 ? 8.508 26.219 20.344 1 83.56 194 PRO A CA 1
ATOM 1538 C C . PRO A 1 194 ? 9.711 26.391 19.422 1 83.56 194 PRO A C 1
ATOM 1540 O O . PRO A 1 194 ? 10.008 25.5 18.609 1 83.56 194 PRO A O 1
ATOM 1543 N N . ALA A 1 195 ? 10.359 27.531 19.609 1 85.25 195 ALA A N 1
ATOM 1544 C CA . ALA A 1 195 ? 11.562 27.75 18.812 1 85.25 195 ALA A CA 1
ATOM 1545 C C . ALA A 1 195 ? 12.672 26.781 19.203 1 85.25 195 ALA A C 1
ATOM 1547 O O . ALA A 1 195 ? 13.422 26.312 18.344 1 85.25 195 ALA A O 1
ATOM 1548 N N . MET A 1 196 ? 12.703 26.484 20.484 1 89.94 196 MET A N 1
ATOM 1549 C CA . MET A 1 196 ? 13.695 25.531 20.984 1 89.94 196 MET A CA 1
ATOM 1550 C C . MET A 1 196 ? 13.43 24.141 20.422 1 89.94 196 MET A C 1
ATOM 1552 O O . MET A 1 196 ? 14.359 23.438 20.016 1 89.94 196 MET A O 1
ATOM 1556 N N . LEU A 1 197 ? 12.219 23.812 20.312 1 86.06 197 LEU A N 1
ATOM 1557 C CA . LEU A 1 197 ? 11.844 22.484 19.812 1 86.06 197 LEU A CA 1
ATOM 1558 C C . LEU A 1 197 ? 12.094 22.391 18.312 1 86.06 197 LEU A C 1
ATOM 1560 O O . LEU A 1 197 ? 12.508 21.344 17.812 1 86.06 197 LEU A O 1
ATOM 1564 N N . ALA A 1 198 ? 11.836 23.469 17.719 1 80.62 198 ALA A N 1
ATOM 1565 C CA . ALA A 1 198 ? 12.109 23.516 16.281 1 80.62 198 ALA A CA 1
ATOM 1566 C C . ALA A 1 198 ? 13.594 23.328 16 1 80.62 198 ALA A C 1
ATOM 1568 O O . ALA A 1 198 ? 13.977 22.625 15.062 1 80.62 198 ALA A O 1
ATOM 1569 N N . LEU A 1 199 ? 14.375 23.938 16.812 1 83.88 199 LEU A N 1
ATOM 1570 C CA . LEU A 1 199 ? 15.82 23.812 16.672 1 83.88 199 LEU A CA 1
ATOM 1571 C C . LEU A 1 199 ? 16.266 22.375 16.953 1 83.88 199 LEU A C 1
ATOM 1573 O O . LEU A 1 199 ? 17.156 21.844 16.281 1 83.88 199 LEU A O 1
ATOM 1577 N N . THR A 1 200 ? 15.672 21.812 17.938 1 85.94 200 THR A N 1
ATOM 1578 C CA . THR A 1 200 ? 15.961 20.422 18.266 1 85.94 200 THR A CA 1
ATOM 1579 C C . THR A 1 200 ? 15.578 19.5 17.125 1 85.94 200 THR A C 1
ATOM 1581 O O . THR A 1 200 ? 16.312 18.562 16.781 1 85.94 200 THR A O 1
ATOM 1584 N N . PHE A 1 201 ? 14.531 19.781 16.531 1 78.75 201 PHE A N 1
ATOM 1585 C CA . PHE A 1 201 ? 14.062 18.984 15.406 1 78.75 201 PHE A CA 1
ATOM 1586 C C . PHE A 1 201 ? 15.016 19.125 14.219 1 78.75 201 PHE A C 1
ATOM 1588 O O . PHE A 1 201 ? 15.289 18.141 13.531 1 78.75 201 PHE A O 1
ATOM 1595 N N . PHE A 1 202 ? 15.469 20.266 14.07 1 75.31 202 PHE A N 1
ATOM 1596 C CA . PHE A 1 202 ? 16.438 20.5 13.008 1 75.31 202 PHE A CA 1
ATOM 1597 C C . PHE A 1 202 ? 17.703 19.703 13.242 1 75.31 202 PHE A C 1
ATOM 1599 O O . PHE A 1 202 ? 18.266 19.125 12.312 1 75.31 202 PHE A O 1
ATOM 1606 N N . GLY A 1 203 ? 18.109 19.766 14.461 1 76.25 203 GLY A N 1
ATOM 1607 C CA . GLY A 1 203 ? 19.266 18.969 14.805 1 76.25 203 GLY A CA 1
ATOM 1608 C C . GLY A 1 203 ? 19.047 17.484 14.578 1 76.25 203 GLY A C 1
ATOM 1609 O O . GLY A 1 203 ? 19.938 16.781 14.086 1 76.25 203 GLY A O 1
ATOM 1610 N N . PHE A 1 204 ? 17.906 17.094 14.836 1 76.19 204 PHE A N 1
ATOM 1611 C CA . PHE A 1 204 ? 17.531 15.695 14.719 1 76.19 204 PHE A CA 1
ATOM 1612 C C . PHE A 1 204 ? 17.484 15.266 13.258 1 76.19 204 PHE A C 1
ATOM 1614 O O . PHE A 1 204 ? 17.766 14.109 12.938 1 76.19 204 PHE A O 1
ATOM 1621 N N . LEU A 1 205 ? 17.234 16.094 12.445 1 71.56 205 LEU A N 1
ATOM 1622 C CA . LEU A 1 205 ? 17.141 15.781 11.023 1 71.56 205 LEU A CA 1
ATOM 1623 C C . LEU A 1 205 ? 18.516 15.734 10.383 1 71.56 205 LEU A C 1
ATOM 1625 O O . LEU A 1 205 ? 18.75 14.984 9.438 1 71.56 205 LEU A O 1
ATOM 1629 N N . HIS A 1 206 ? 19.406 16.359 11.008 1 72 206 HIS A N 1
ATOM 1630 C CA . HIS A 1 206 ? 20.734 16.5 10.406 1 72 206 HIS A CA 1
ATOM 1631 C C . HIS A 1 206 ? 21.656 15.359 10.828 1 72 206 HIS A C 1
ATOM 1633 O O . HIS A 1 206 ? 22.359 14.781 9.992 1 72 206 HIS A O 1
ATOM 1639 N N . VAL A 1 207 ? 21.594 14.961 11.992 1 77.44 207 VAL A N 1
ATOM 1640 C CA . VAL A 1 207 ? 22.578 14.039 12.539 1 77.44 207 VAL A CA 1
ATOM 1641 C C . VAL A 1 207 ? 22.391 12.648 11.938 1 77.44 207 VAL A C 1
ATOM 1643 O O . VAL A 1 207 ? 23.344 12.039 11.453 1 77.44 207 VAL A O 1
ATOM 1646 N N . PRO A 1 208 ? 21.234 12.102 11.859 1 71.12 208 PRO A N 1
ATOM 1647 C CA . PRO A 1 208 ? 21.078 10.734 11.352 1 71.12 208 PRO A CA 1
ATOM 1648 C C . PRO A 1 208 ? 21.344 10.625 9.852 1 71.12 208 PRO A C 1
ATOM 1650 O O . PRO A 1 208 ? 21.547 9.523 9.336 1 71.12 208 PRO A O 1
ATOM 1653 N N . ILE A 1 209 ? 21.391 11.633 9.219 1 65.94 209 ILE A N 1
ATOM 1654 C CA . ILE A 1 209 ? 21.641 11.617 7.785 1 65.94 209 ILE A CA 1
ATOM 1655 C C . ILE A 1 209 ? 23.141 11.812 7.527 1 65.94 209 ILE A C 1
ATOM 1657 O O . ILE A 1 209 ? 23.734 11.102 6.711 1 65.94 209 ILE A O 1
ATOM 1661 N N . ASN A 1 210 ? 23.703 12.734 8.258 1 73.88 210 ASN A N 1
ATOM 1662 C CA . ASN A 1 210 ? 25.094 13.102 8.008 1 73.88 210 ASN A CA 1
ATOM 1663 C C . ASN A 1 210 ? 26.062 12.062 8.562 1 73.88 210 ASN A C 1
ATOM 1665 O O . ASN A 1 210 ? 27.125 11.828 7.977 1 73.88 210 ASN A O 1
ATOM 1669 N N . VAL A 1 211 ? 25.641 11.438 9.578 1 78.56 211 VAL A N 1
ATOM 1670 C CA . VAL A 1 211 ? 26.547 10.477 10.195 1 78.56 211 VAL A CA 1
ATOM 1671 C C . VAL A 1 211 ? 26.719 9.266 9.289 1 78.56 211 VAL A C 1
ATOM 1673 O O . VAL A 1 211 ? 27.844 8.867 8.984 1 78.56 211 VAL A O 1
ATOM 1676 N N . PRO A 1 212 ? 25.656 8.68 8.82 1 69.31 212 PRO A N 1
ATOM 1677 C CA . PRO A 1 212 ? 25.828 7.555 7.906 1 69.31 212 PRO A CA 1
ATOM 1678 C C . PRO A 1 212 ? 26.5 7.961 6.594 1 69.31 212 PRO A C 1
ATOM 1680 O O . PRO A 1 212 ? 27.281 7.195 6.031 1 69.31 212 PRO A O 1
ATOM 1683 N N . ALA A 1 213 ? 26.234 9.078 6.121 1 67 213 ALA A N 1
ATOM 1684 C CA . ALA A 1 213 ? 26.891 9.578 4.914 1 67 213 ALA A CA 1
ATOM 1685 C C . ALA A 1 213 ? 28.391 9.695 5.109 1 67 213 ALA A C 1
ATOM 1687 O O . ALA A 1 213 ? 29.172 9.352 4.215 1 67 213 ALA A O 1
ATOM 1688 N N . LEU A 1 214 ? 28.703 10.211 6.238 1 75.5 214 LEU A N 1
ATOM 1689 C CA . LEU A 1 214 ? 30.125 10.312 6.566 1 75.5 214 LEU A CA 1
ATOM 1690 C C . LEU A 1 214 ? 30.75 8.93 6.68 1 75.5 214 LEU A C 1
ATOM 1692 O O . LEU A 1 214 ? 31.891 8.727 6.234 1 75.5 214 LEU A O 1
ATOM 1696 N N . ALA A 1 215 ? 29.953 8.062 7.227 1 73.94 215 ALA A N 1
ATOM 1697 C CA . ALA A 1 215 ? 30.453 6.691 7.355 1 73.94 215 ALA A CA 1
ATOM 1698 C C . ALA A 1 215 ? 30.672 6.055 5.984 1 73.94 215 ALA A C 1
ATOM 1700 O O . ALA A 1 215 ? 31.672 5.375 5.762 1 73.94 215 ALA A O 1
ATOM 1701 N N . LEU A 1 216 ? 29.875 6.277 5.172 1 63.06 216 LEU A N 1
ATOM 1702 C CA . LEU A 1 216 ? 29.969 5.754 3.812 1 63.06 216 LEU A CA 1
ATOM 1703 C C . LEU A 1 216 ? 31.172 6.34 3.094 1 63.06 216 LEU A C 1
ATOM 1705 O O . LEU A 1 216 ? 31.891 5.621 2.387 1 63.06 216 LEU A O 1
ATOM 1709 N N . ASN A 1 217 ? 31.359 7.586 3.279 1 65.25 217 ASN A N 1
ATOM 1710 C CA . ASN A 1 217 ? 32.5 8.266 2.664 1 65.25 217 ASN A CA 1
ATOM 1711 C C . ASN A 1 217 ? 33.812 7.727 3.195 1 65.25 217 ASN A C 1
ATOM 1713 O O . ASN A 1 217 ? 34.812 7.672 2.463 1 65.25 217 ASN A O 1
ATOM 1717 N N . ARG A 1 218 ? 33.688 7.359 4.414 1 68.44 218 ARG A N 1
ATOM 1718 C CA . ARG A 1 218 ? 34.906 6.848 5.051 1 68.44 218 ARG A CA 1
ATOM 1719 C C . ARG A 1 218 ? 35.031 5.344 4.855 1 68.44 218 ARG A C 1
ATOM 1721 O O . ARG A 1 218 ? 36.062 4.746 5.242 1 68.44 218 ARG A O 1
ATOM 1728 N N . GLY A 1 219 ? 34.031 4.836 4.273 1 60.09 219 GLY A N 1
ATOM 1729 C CA . GLY A 1 219 ? 34.062 3.398 4.059 1 60.09 219 GLY A CA 1
ATOM 1730 C C . GLY A 1 219 ? 33.781 2.602 5.316 1 60.09 219 GLY A C 1
ATOM 1731 O O . GLY A 1 219 ? 34.25 1.479 5.469 1 60.09 219 GLY A O 1
ATOM 1732 N N . GLU A 1 220 ? 33.188 3.354 6.301 1 62.28 220 GLU A N 1
ATOM 1733 C CA . GLU A 1 220 ? 32.875 2.662 7.547 1 62.28 220 GLU A CA 1
ATOM 1734 C C . GLU A 1 220 ? 31.516 1.969 7.477 1 62.28 220 GLU A C 1
ATOM 1736 O O . GLU A 1 220 ? 30.516 2.598 7.148 1 62.28 220 GLU A O 1
ATOM 1741 N N . ASP A 1 221 ? 31.5 0.644 7.617 1 56.28 221 ASP A N 1
ATOM 1742 C CA . ASP A 1 221 ? 30.297 -0.169 7.406 1 56.28 221 ASP A CA 1
ATOM 1743 C C . ASP A 1 221 ? 29.5 -0.31 8.695 1 56.28 221 ASP A C 1
ATOM 1745 O O . ASP A 1 221 ? 28.297 -0.57 8.656 1 56.28 221 ASP A O 1
ATOM 1749 N N . HIS A 1 222 ? 30.125 -0.201 9.859 1 63.12 222 HIS A N 1
ATOM 1750 C CA . HIS A 1 222 ? 29.406 -0.512 11.094 1 63.12 222 HIS A CA 1
ATOM 1751 C C . HIS A 1 222 ? 29.094 0.756 11.875 1 63.12 222 HIS A C 1
ATOM 1753 O O . HIS A 1 222 ? 29.891 1.215 12.688 1 63.12 222 HIS A O 1
ATOM 1759 N N . LEU A 1 223 ? 28.141 1.453 11.422 1 73.06 223 LEU A N 1
ATOM 1760 C CA . LEU A 1 223 ? 27.734 2.67 12.117 1 73.06 223 LEU A CA 1
ATOM 1761 C C . LEU A 1 223 ? 26.594 2.387 13.078 1 73.06 223 LEU A C 1
ATOM 1763 O O . LEU A 1 223 ? 25.609 1.728 12.711 1 73.06 223 LEU A O 1
ATOM 1767 N N . ASP A 1 224 ? 26.891 2.635 14.406 1 78.69 224 ASP A N 1
ATOM 1768 C CA . ASP A 1 224 ? 25.812 2.619 15.391 1 78.69 224 ASP A CA 1
ATOM 1769 C C . ASP A 1 224 ? 25.219 4.012 15.57 1 78.69 224 ASP A C 1
ATOM 1771 O O . ASP A 1 224 ? 25.766 4.84 16.297 1 78.69 224 ASP A O 1
ATOM 1775 N N . LEU A 1 225 ? 24.172 4.238 15.023 1 79.5 225 LEU A N 1
ATOM 1776 C CA . LEU A 1 225 ? 23.531 5.551 15.039 1 79.5 225 LEU A CA 1
ATOM 1777 C C . LEU A 1 225 ? 23.078 5.926 16.453 1 79.5 225 LEU A C 1
ATOM 1779 O O . LEU A 1 225 ? 23.141 7.094 16.828 1 79.5 225 LEU A O 1
ATOM 1783 N N . ASN A 1 226 ? 22.719 4.945 17.266 1 86.19 226 ASN A N 1
ATOM 1784 C CA . ASN A 1 226 ? 22.266 5.234 18.625 1 86.19 226 ASN A CA 1
ATOM 1785 C C . ASN A 1 226 ? 23.406 5.734 19.516 1 86.19 226 ASN A C 1
ATOM 1787 O O . ASN A 1 226 ? 23.219 6.637 20.328 1 86.19 226 ASN A O 1
ATOM 1791 N N . LYS A 1 227 ? 24.484 5.145 19.281 1 88.44 227 LYS A N 1
ATOM 1792 C CA . LYS A 1 227 ? 25.641 5.605 20.031 1 88.44 227 LYS A CA 1
ATOM 1793 C C . LYS A 1 227 ? 26.031 7.027 19.625 1 88.44 227 LYS A C 1
ATOM 1795 O O . LYS A 1 227 ? 26.375 7.844 20.484 1 88.44 227 LYS A O 1
ATOM 1800 N N . GLU A 1 228 ? 25.922 7.281 18.375 1 87.56 228 GLU A N 1
ATOM 1801 C CA . GLU A 1 228 ? 26.25 8.617 17.891 1 87.56 228 GLU A CA 1
ATOM 1802 C C . GLU A 1 228 ? 25.266 9.656 18.422 1 87.56 228 GLU A C 1
ATOM 1804 O O . GLU A 1 228 ? 25.641 10.781 18.734 1 87.56 228 GLU A O 1
ATOM 1809 N N . LEU A 1 229 ? 24.062 9.258 18.531 1 88.56 229 LEU A N 1
ATOM 1810 C CA . LEU A 1 229 ? 23.047 10.172 19.047 1 88.56 229 LEU A CA 1
ATOM 1811 C C . LEU A 1 229 ? 23.281 10.461 20.531 1 88.56 229 LEU A C 1
ATOM 1813 O O . LEU A 1 229 ? 23.125 11.602 20.969 1 88.56 229 LEU A O 1
ATOM 1817 N N . ARG A 1 230 ? 23.672 9.469 21.266 1 92.38 230 ARG A N 1
ATOM 1818 C CA . ARG A 1 230 ? 23.969 9.664 22.672 1 92.38 230 ARG A CA 1
ATOM 1819 C C . ARG A 1 230 ? 25.156 10.602 22.859 1 92.38 230 ARG A C 1
ATOM 1821 O O . ARG A 1 230 ? 25.141 11.461 23.75 1 92.38 230 ARG A O 1
ATOM 1828 N N . LEU A 1 231 ? 26.125 10.414 22 1 92.19 231 LEU A N 1
ATOM 1829 C CA . LEU A 1 231 ? 27.312 11.258 22.109 1 92.19 231 LEU A CA 1
ATOM 1830 C C . LEU A 1 231 ? 26.969 12.703 21.75 1 92.19 231 LEU A C 1
ATOM 1832 O O . LEU A 1 231 ? 27.469 13.633 22.391 1 92.19 231 LEU A O 1
ATOM 1836 N N . HIS A 1 232 ? 26.156 12.867 20.719 1 91.88 232 HIS A N 1
ATOM 1837 C CA . HIS A 1 232 ? 25.688 14.211 20.406 1 91.88 232 HIS A CA 1
ATOM 1838 C C . HIS A 1 232 ? 24.859 14.789 21.547 1 91.88 232 HIS A C 1
ATOM 1840 O O . HIS A 1 232 ? 24.875 15.992 21.781 1 91.88 232 HIS A O 1
ATOM 1846 N N . GLY A 1 233 ? 24.125 13.883 22.172 1 93.38 233 GLY A N 1
ATOM 1847 C CA . GLY A 1 233 ? 23.359 14.312 23.312 1 93.38 233 GLY A CA 1
ATOM 1848 C C . GLY A 1 233 ? 24.219 14.82 24.453 1 93.38 233 GLY A C 1
ATOM 1849 O O . GLY A 1 233 ? 23.953 15.891 25.016 1 93.38 233 GLY A O 1
ATOM 1850 N N . TYR A 1 234 ? 25.281 14.102 24.719 1 94.19 234 TYR A N 1
ATOM 1851 C CA . TYR A 1 234 ? 26.219 14.523 25.766 1 94.19 234 TYR A CA 1
ATOM 1852 C C . TYR A 1 234 ? 26.875 15.852 25.391 1 94.19 234 TYR A C 1
ATOM 1854 O O . TYR A 1 234 ? 26.984 16.75 26.234 1 94.19 234 TYR A O 1
ATOM 1862 N N . SER A 1 235 ? 27.25 15.93 24.172 1 93.44 235 SER A N 1
ATOM 1863 C CA . SER A 1 235 ? 27.953 17.125 23.719 1 93.44 235 SER A CA 1
ATOM 1864 C C . SER A 1 235 ? 27.078 18.359 23.828 1 93.44 235 SER A C 1
ATOM 1866 O O . SER A 1 235 ? 27.5 19.391 24.359 1 93.44 235 SER A O 1
ATOM 1868 N N . ASN A 1 236 ? 25.875 18.266 23.406 1 95 236 ASN A N 1
ATOM 1869 C CA . ASN A 1 236 ? 24.953 19.406 23.438 1 95 236 ASN A CA 1
ATOM 1870 C C . ASN A 1 236 ? 24.531 19.75 24.859 1 95 236 ASN A C 1
ATOM 1872 O O . ASN A 1 236 ? 24.422 20.922 25.219 1 95 236 ASN A O 1
ATOM 1876 N N . PHE A 1 237 ? 24.328 18.703 25.672 1 95.31 237 PHE A N 1
ATOM 1877 C CA . PHE A 1 237 ? 23.891 18.953 27.047 1 95.31 237 PHE A CA 1
ATOM 1878 C C . PHE A 1 237 ? 25 19.625 27.844 1 95.31 237 PHE A C 1
ATOM 1880 O O . PHE A 1 237 ? 24.734 20.594 28.562 1 95.31 237 PHE A O 1
ATOM 1887 N N . LEU A 1 238 ? 26.203 19.172 27.672 1 93.88 238 LEU A N 1
ATOM 1888 C CA . LEU A 1 238 ? 27.344 19.766 28.375 1 93.88 238 LEU A CA 1
ATOM 1889 C C . LEU A 1 238 ? 27.625 21.172 27.844 1 93.88 238 LEU A C 1
ATOM 1891 O O . LEU A 1 238 ? 27.969 22.062 28.625 1 93.88 238 LEU A O 1
ATOM 1895 N N . SER A 1 239 ? 27.469 21.297 26.562 1 92.81 239 SER A N 1
ATOM 1896 C CA . SER A 1 239 ? 27.641 22.625 25.969 1 92.81 239 SER A CA 1
ATOM 1897 C C . SER A 1 239 ? 26.625 23.625 26.547 1 92.81 239 SER A C 1
ATOM 1899 O O . SER A 1 239 ? 26.969 24.766 26.859 1 92.81 239 SER A O 1
ATOM 1901 N N . GLY A 1 240 ? 25.391 23.156 26.703 1 92.31 240 GLY A N 1
ATOM 1902 C CA . GLY A 1 240 ? 24.359 24 27.297 1 92.31 240 GLY A CA 1
ATOM 1903 C C . GLY A 1 240 ? 24.625 24.344 28.75 1 92.31 240 GLY A C 1
ATOM 1904 O O . GLY A 1 240 ? 24.391 25.469 29.172 1 92.31 240 GLY A O 1
ATOM 1905 N N . CYS A 1 241 ? 25.25 23.438 29.516 1 91.75 241 CYS A N 1
ATOM 1906 C CA . CYS A 1 241 ? 25.562 23.656 30.922 1 91.75 241 CYS A CA 1
ATOM 1907 C C . CYS A 1 241 ? 26.656 24.703 31.078 1 91.75 241 CYS A C 1
ATOM 1909 O O . CYS A 1 241 ? 26.703 25.453 32.062 1 91.75 241 CYS A O 1
ATOM 1911 N N . PHE A 1 242 ? 27.469 24.859 29.922 1 89.25 242 PHE A N 1
ATOM 1912 C CA . PHE A 1 242 ? 28.547 25.828 29.969 1 89.25 242 PHE A CA 1
ATOM 1913 C C . PHE A 1 242 ? 28.141 27.109 29.25 1 89.25 242 PHE A C 1
ATOM 1915 O O . PHE A 1 242 ? 28.984 27.969 28.969 1 89.25 242 PHE A O 1
ATOM 1922 N N . GLY A 1 243 ? 26.859 27.188 28.906 1 87.38 243 GLY A N 1
ATOM 1923 C CA . GLY A 1 243 ? 26.344 28.422 28.344 1 87.38 243 GLY A CA 1
ATOM 1924 C C . GLY A 1 243 ? 26.562 28.547 26.859 1 87.38 243 GLY A C 1
ATOM 1925 O O . GLY A 1 243 ? 26.547 29.656 26.312 1 87.38 243 GLY A O 1
ATOM 1926 N N . SER A 1 244 ? 26.828 27.5 26.172 1 87.25 244 SER A N 1
ATOM 1927 C CA . SER A 1 244 ? 27.078 27.531 24.719 1 87.25 244 SER A CA 1
ATOM 1928 C C . SER A 1 244 ? 25.812 27.141 23.953 1 87.25 244 SER A C 1
ATOM 1930 O O . SER A 1 244 ? 24.766 26.875 24.547 1 87.25 244 SER A O 1
ATOM 1932 N N . ILE A 1 245 ? 25.922 27.266 22.594 1 88.12 245 ILE A N 1
ATOM 1933 C CA . ILE A 1 245 ? 24.781 27.062 21.719 1 88.12 245 ILE A CA 1
ATOM 1934 C C . ILE A 1 245 ? 24.797 25.625 21.188 1 88.12 245 ILE A C 1
ATOM 1936 O O . ILE A 1 245 ? 25.734 24.859 21.453 1 88.12 245 ILE A O 1
ATOM 1940 N N . GLN A 1 246 ? 23.766 25.266 20.562 1 89.31 246 GLN A N 1
ATOM 1941 C CA . GLN A 1 246 ? 23.578 23.938 20.016 1 89.31 246 GLN A CA 1
ATOM 1942 C C . GLN A 1 246 ? 24.625 23.625 18.953 1 89.31 246 GLN A C 1
ATOM 1944 O O . GLN A 1 246 ? 25.109 24.516 18.266 1 89.31 246 GLN A O 1
ATOM 1949 N N . ASN A 1 247 ? 25.047 22.312 18.953 1 84.38 247 ASN A N 1
ATOM 1950 C CA . ASN A 1 247 ? 26.016 21.875 17.938 1 84.38 247 ASN A CA 1
ATOM 1951 C C . ASN A 1 247 ? 25.578 20.562 17.297 1 84.38 247 ASN A C 1
ATOM 1953 O O . ASN A 1 247 ? 24.797 19.812 17.859 1 84.38 247 ASN A O 1
ATOM 1957 N N . TYR A 1 248 ? 25.906 20.422 16.125 1 78.81 248 TYR A N 1
ATOM 1958 C CA . TYR A 1 248 ? 25.688 19.156 15.438 1 78.81 248 TYR A CA 1
ATOM 1959 C C . TYR A 1 248 ? 26.766 18.922 14.391 1 78.81 248 TYR A C 1
ATOM 1961 O O . TYR A 1 248 ? 27.562 19.812 14.094 1 78.81 248 TYR A O 1
ATOM 1969 N N . LEU A 1 249 ? 26.812 17.75 13.883 1 78.88 249 LEU A N 1
ATOM 1970 C CA . LEU A 1 249 ? 27.828 17.375 12.891 1 78.88 249 LEU A CA 1
ATOM 1971 C C . LEU A 1 249 ? 27.453 17.922 11.516 1 78.88 249 LEU A C 1
ATOM 1973 O O . LEU A 1 249 ? 26.344 17.703 11.031 1 78.88 249 LEU A O 1
ATOM 1977 N N . VAL A 1 250 ? 28.344 18.672 10.984 1 72.94 250 VAL A N 1
ATOM 1978 C CA . VAL A 1 250 ? 28.172 19.156 9.617 1 72.94 250 VAL A CA 1
ATOM 1979 C C . VAL A 1 250 ? 29.016 18.312 8.664 1 72.94 250 VAL A C 1
ATOM 1981 O O . VAL A 1 250 ? 30.25 18.281 8.781 1 72.94 250 VAL A O 1
ATOM 1984 N N . TYR A 1 251 ? 28.422 17.641 7.75 1 70.56 251 TYR A N 1
ATOM 1985 C CA . TYR A 1 251 ? 29.078 16.703 6.848 1 70.56 251 TYR A CA 1
ATOM 1986 C C . TYR A 1 251 ? 30.188 17.375 6.047 1 70.56 251 TYR A C 1
ATOM 1988 O O . TYR A 1 251 ? 31.312 16.891 6 1 70.56 251 TYR A O 1
ATOM 1996 N N . ALA A 1 252 ? 29.891 18.5 5.477 1 62.69 252 ALA A N 1
ATOM 1997 C CA . ALA A 1 252 ? 30.828 19.172 4.582 1 62.69 252 ALA A CA 1
ATOM 1998 C C . ALA A 1 252 ? 32.094 19.578 5.328 1 62.69 252 ALA A C 1
ATOM 2000 O O . ALA A 1 252 ? 33.219 19.375 4.84 1 62.69 252 ALA A O 1
ATOM 2001 N N . ASN A 1 253 ? 31.891 20.094 6.516 1 72.62 253 ASN A N 1
ATOM 2002 C CA . ASN A 1 253 ? 33.031 20.547 7.305 1 72.62 253 ASN A CA 1
ATOM 2003 C C . ASN A 1 253 ? 33.875 19.375 7.785 1 72.62 253 ASN A C 1
ATOM 2005 O O . ASN A 1 253 ? 35.094 19.469 7.812 1 72.62 253 ASN A O 1
ATOM 2009 N N . THR A 1 254 ? 33.188 18.328 8.039 1 78.25 254 THR A N 1
ATOM 2010 C CA . THR A 1 254 ? 33.906 17.172 8.547 1 78.25 254 THR A CA 1
ATOM 2011 C C . THR A 1 254 ? 34.688 16.484 7.434 1 78.25 254 THR A C 1
ATOM 2013 O O . THR A 1 254 ? 35.812 16.062 7.641 1 78.25 254 THR A O 1
ATOM 2016 N N . VAL A 1 255 ? 34.125 16.391 6.348 1 74 255 VAL A N 1
ATOM 2017 C CA . VAL A 1 255 ? 34.781 15.773 5.211 1 74 255 VAL A CA 1
ATOM 2018 C C . VAL A 1 255 ? 36 16.609 4.809 1 74 255 VAL A C 1
ATOM 2020 O O . VAL A 1 255 ? 37.062 16.062 4.492 1 74 255 VAL A O 1
ATOM 2023 N N . PHE A 1 256 ? 35.781 17.875 4.855 1 69 256 PHE A N 1
ATOM 2024 C CA . PHE A 1 256 ? 36.875 18.781 4.555 1 69 256 PHE A CA 1
ATOM 2025 C C . PHE A 1 256 ? 38 18.609 5.559 1 69 256 PHE A C 1
ATOM 2027 O O . PHE A 1 256 ? 39.188 18.578 5.176 1 69 256 PHE A O 1
ATOM 2034 N N . PHE A 1 257 ? 37.656 18.609 6.746 1 77.69 257 PHE A N 1
ATOM 2035 C CA . PHE A 1 257 ? 38.625 18.422 7.812 1 77.69 257 PHE A CA 1
ATOM 2036 C C . PHE A 1 257 ? 39.406 17.109 7.621 1 77.69 257 PHE A C 1
ATOM 2038 O O . PHE A 1 257 ? 40.625 17.062 7.758 1 77.69 257 PHE A O 1
ATOM 2045 N N . MET A 1 258 ? 38.781 16.125 7.164 1 78.06 258 MET A N 1
ATOM 2046 C CA . MET A 1 258 ? 39.375 14.805 6.988 1 78.06 258 MET A CA 1
ATOM 2047 C C . MET A 1 258 ? 40.25 14.773 5.738 1 78.06 258 MET A C 1
ATOM 2049 O O . MET A 1 258 ? 41.344 14.195 5.75 1 78.06 258 MET A O 1
ATOM 2053 N N . ARG A 1 259 ? 39.781 15.336 4.738 1 70.94 259 ARG A N 1
ATOM 2054 C CA . ARG A 1 259 ? 40.531 15.375 3.49 1 70.94 259 ARG A CA 1
ATOM 2055 C C . ARG A 1 259 ? 41.812 16.188 3.65 1 70.94 259 ARG A C 1
ATOM 2057 O O . ARG A 1 259 ? 42.812 15.961 2.932 1 70.94 259 ARG A O 1
ATOM 2064 N N . SER A 1 260 ? 41.688 17.109 4.602 1 71.5 260 SER A N 1
ATOM 2065 C CA . SER A 1 260 ? 42.875 17.922 4.871 1 71.5 260 SER A CA 1
ATOM 2066 C C . SER A 1 260 ? 43.844 17.188 5.781 1 71.5 260 SER A C 1
ATOM 2068 O O . SER A 1 260 ? 44.844 17.781 6.23 1 71.5 260 SER A O 1
ATOM 2070 N N . GLY A 1 261 ? 43.531 15.984 6.074 1 69.5 261 GLY A N 1
ATOM 2071 C CA . GLY A 1 261 ? 44.438 15.164 6.848 1 69.5 261 GLY A CA 1
ATOM 2072 C C . GLY A 1 261 ? 44 14.945 8.273 1 69.5 261 GLY A C 1
ATOM 2073 O O . GLY A 1 261 ? 44.688 14.32 9.07 1 69.5 261 GLY A O 1
ATOM 2074 N N . GLY A 1 262 ? 42.875 15.523 8.586 1 77.31 262 GLY A N 1
ATOM 2075 C CA . GLY A 1 262 ? 42.375 15.367 9.945 1 77.31 262 GLY A CA 1
ATOM 2076 C C . GLY A 1 262 ? 41.688 14.047 10.172 1 77.31 262 GLY A C 1
ATOM 2077 O O . GLY A 1 262 ? 40.562 14.023 10.695 1 77.31 262 GLY A O 1
ATOM 2078 N N . ASN A 1 263 ? 42.25 12.906 9.852 1 75.31 263 ASN A N 1
ATOM 2079 C CA . ASN A 1 263 ? 41.594 11.609 9.922 1 75.31 263 ASN A CA 1
ATOM 2080 C C . ASN A 1 263 ? 41.969 10.867 11.211 1 75.31 263 ASN A C 1
ATOM 2082 O O . ASN A 1 263 ? 41.469 9.766 11.461 1 75.31 263 ASN A O 1
ATOM 2086 N N . VAL A 1 264 ? 42.75 11.656 12.008 1 80.44 264 VAL A N 1
ATOM 2087 C CA . VAL A 1 264 ? 43.156 10.992 13.242 1 80.44 264 VAL A CA 1
ATOM 2088 C C . VAL A 1 264 ? 42.531 11.695 14.438 1 80.44 264 VAL A C 1
ATOM 2090 O O . VAL A 1 264 ? 42.062 12.836 14.328 1 80.44 264 VAL A O 1
ATOM 2093 N N . ARG A 1 265 ? 42.469 11.055 15.539 1 85.44 265 ARG A N 1
ATOM 2094 C CA . ARG A 1 265 ? 41.875 11.594 16.766 1 85.44 265 ARG A CA 1
ATOM 2095 C C . ARG A 1 265 ? 42.656 12.805 17.25 1 85.44 265 ARG A C 1
ATOM 2097 O O . ARG A 1 265 ? 42.094 13.727 17.844 1 85.44 265 ARG A O 1
ATOM 2104 N N . LEU A 1 266 ? 43.844 12.828 16.922 1 87.38 266 LEU A N 1
ATOM 2105 C CA . LEU A 1 266 ? 44.719 13.922 17.344 1 87.38 266 LEU A CA 1
ATOM 2106 C C . LEU A 1 266 ? 44.281 15.242 16.703 1 87.38 266 LEU A C 1
ATOM 2108 O O . LEU A 1 266 ? 44.375 16.297 17.328 1 87.38 266 LEU A O 1
ATOM 2112 N N . ALA A 1 267 ? 43.844 15.164 15.555 1 87.88 267 ALA A N 1
ATOM 2113 C CA . ALA A 1 267 ? 43.375 16.375 14.875 1 87.88 267 ALA A CA 1
ATOM 2114 C C . ALA A 1 267 ? 42.188 17 15.617 1 87.88 267 ALA A C 1
ATOM 2116 O O . ALA A 1 267 ? 42.094 18.219 15.711 1 87.88 267 ALA A O 1
ATOM 2117 N N . GLY A 1 268 ? 41.438 16.203 16.203 1 87.5 268 GLY A N 1
ATOM 2118 C CA . GLY A 1 268 ? 40.312 16.688 17.016 1 87.5 268 GLY A CA 1
ATOM 2119 C C . GLY A 1 268 ? 40.781 17.375 18.281 1 87.5 268 GLY A C 1
ATOM 2120 O O . GLY A 1 268 ? 40.25 18.438 18.641 1 87.5 268 GLY A O 1
ATOM 2121 N N . TYR A 1 269 ? 41.781 16.812 18.906 1 91.12 269 TYR A N 1
ATOM 2122 C CA . TYR A 1 269 ? 42.312 17.406 20.125 1 91.12 269 TYR A CA 1
ATOM 2123 C C . TYR A 1 269 ? 43 18.734 19.844 1 91.12 269 TYR A C 1
ATOM 2125 O O . TYR A 1 269 ? 42.906 19.672 20.625 1 91.12 269 TYR A O 1
ATOM 2133 N N . MET A 1 270 ? 43.594 18.734 18.719 1 90.75 270 MET A N 1
ATOM 2134 C CA . MET A 1 270 ? 44.281 19.969 18.344 1 90.75 270 MET A CA 1
ATOM 2135 C C . MET A 1 270 ? 43.281 21.078 18.062 1 90.75 270 MET A C 1
ATOM 2137 O O . MET A 1 270 ? 43.469 22.234 18.453 1 90.75 270 MET A O 1
ATOM 2141 N N . LEU A 1 271 ? 42.25 20.75 17.422 1 88.62 271 LEU A N 1
ATOM 2142 C CA . LEU A 1 271 ? 41.188 21.719 17.156 1 88.62 271 LEU A CA 1
ATOM 2143 C C . LEU A 1 271 ? 40.562 22.219 18.453 1 88.62 271 LEU A C 1
ATOM 2145 O O . LEU A 1 271 ? 40.344 23.422 18.609 1 88.62 271 LEU A O 1
ATOM 2149 N N . ALA A 1 272 ? 40.375 21.328 19.406 1 90.25 272 ALA A N 1
ATOM 2150 C CA . ALA A 1 272 ? 39.781 21.703 20.688 1 90.25 272 ALA A CA 1
ATOM 2151 C C . ALA A 1 272 ? 40.75 22.609 21.469 1 90.25 272 ALA A C 1
ATOM 2153 O O . ALA A 1 272 ? 40.312 23.578 22.078 1 90.25 272 ALA A O 1
ATOM 2154 N N . ALA A 1 273 ? 41.969 22.297 21.391 1 92.5 273 ALA A N 1
ATOM 2155 C CA . ALA A 1 273 ? 43 23.094 22.094 1 92.5 273 ALA A CA 1
ATOM 2156 C C . ALA A 1 273 ? 43.125 24.484 21.5 1 92.5 273 ALA A C 1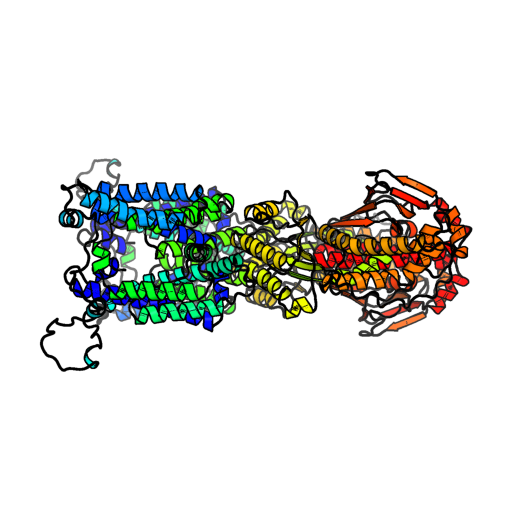
ATOM 2158 O O . ALA A 1 273 ? 43.219 25.469 22.219 1 92.5 273 ALA A O 1
ATOM 2159 N N . ALA A 1 274 ? 43.094 24.531 20.266 1 90.12 274 ALA A N 1
ATOM 2160 C CA . ALA A 1 274 ? 43.188 25.812 19.578 1 90.12 274 ALA A CA 1
ATOM 2161 C C . ALA A 1 274 ? 41.969 26.688 19.859 1 90.12 274 ALA A C 1
ATOM 2163 O O . ALA A 1 274 ? 42.094 27.891 20.078 1 90.12 274 ALA A O 1
ATOM 2164 N N . THR A 1 275 ? 40.844 26.125 19.812 1 88.69 275 THR A N 1
ATOM 2165 C CA . THR A 1 275 ? 39.625 26.859 20.094 1 88.69 275 THR A CA 1
ATOM 2166 C C . THR A 1 275 ? 39.594 27.328 21.547 1 88.69 275 THR A C 1
ATOM 2168 O O . THR A 1 275 ? 39.125 28.438 21.844 1 88.69 275 THR A O 1
ATOM 2171 N N . PHE A 1 276 ? 40.125 26.484 22.391 1 89.44 276 PHE A N 1
ATOM 2172 C CA . PHE A 1 276 ? 40.219 26.875 23.797 1 89.44 276 PHE A CA 1
ATOM 2173 C C . PHE A 1 276 ? 41.188 28.047 23.953 1 89.44 276 PHE A C 1
ATOM 2175 O O . PHE A 1 276 ? 40.969 28.969 24.734 1 89.44 276 PHE A O 1
ATOM 2182 N N . GLY A 1 277 ? 42.25 27.953 23.266 1 87.69 277 GLY A N 1
ATOM 2183 C CA . GLY A 1 277 ? 43.188 29.047 23.266 1 87.69 277 GLY A CA 1
ATOM 2184 C C . GLY A 1 277 ? 42.594 30.375 22.812 1 87.69 277 GLY A C 1
ATOM 2185 O O . GLY A 1 277 ? 42.812 31.406 23.438 1 87.69 277 GLY A O 1
ATOM 2186 N N . VAL A 1 278 ? 41.844 30.297 21.812 1 86.19 278 VAL A N 1
ATOM 2187 C CA . VAL A 1 278 ? 41.188 31.484 21.297 1 86.19 278 VAL A CA 1
ATOM 2188 C C . VAL A 1 278 ? 40.156 32 22.297 1 86.19 278 VAL A C 1
ATOM 2190 O O . VAL A 1 278 ? 40.031 33.219 22.469 1 86.19 278 VAL A O 1
ATOM 2193 N N . MET A 1 279 ? 39.5 31.172 22.969 1 85.94 279 MET A N 1
ATOM 2194 C CA . MET A 1 279 ? 38.531 31.547 23.984 1 85.94 279 MET A CA 1
ATOM 2195 C C . MET A 1 279 ? 39.188 32.312 25.125 1 85.94 279 MET A C 1
ATOM 2197 O O . MET A 1 279 ? 38.656 33.312 25.609 1 85.94 279 MET A O 1
ATOM 2201 N N . VAL A 1 280 ? 40.406 31.906 25.469 1 84.81 280 VAL A N 1
ATOM 2202 C CA . VAL A 1 280 ? 41.094 32.5 26.609 1 84.81 280 VAL A CA 1
ATOM 2203 C C . VAL A 1 280 ? 41.688 33.844 26.219 1 84.81 280 VAL A C 1
ATOM 2205 O O . VAL A 1 280 ? 41.719 34.781 27.047 1 84.81 280 VAL A O 1
ATOM 2208 N N . VAL A 1 281 ? 42.125 33.906 25.016 1 80.88 281 VAL A N 1
ATOM 2209 C CA . VAL A 1 281 ? 42.625 35.219 24.562 1 80.88 281 VAL A CA 1
ATOM 2210 C C . VAL A 1 281 ? 41.5 36.25 24.641 1 80.88 281 VAL A C 1
ATOM 2212 O O . VAL A 1 281 ? 41.781 37.406 24.984 1 80.88 281 VAL A O 1
ATOM 2215 N N . GLY A 1 282 ? 40.344 35.781 24.5 1 72.31 282 GLY A N 1
ATOM 2216 C CA . GLY A 1 282 ? 39.219 36.688 24.719 1 72.31 282 GLY A CA 1
ATOM 2217 C C . GLY A 1 282 ? 38.75 37.375 23.453 1 72.31 282 GLY A C 1
ATOM 2218 O O . GLY A 1 282 ? 39.25 37.094 22.359 1 72.31 282 GLY A O 1
ATOM 2219 N N . PRO A 1 283 ? 37.812 38.281 23.578 1 74.38 283 PRO A N 1
ATOM 2220 C CA . PRO A 1 283 ? 37.188 38.969 22.453 1 74.38 283 PRO A CA 1
ATOM 2221 C C . PRO A 1 283 ? 38.094 39.969 21.766 1 74.38 283 PRO A C 1
ATOM 2223 O O . PRO A 1 283 ? 37.781 40.469 20.672 1 74.38 283 PRO A O 1
ATOM 2226 N N . SER A 1 284 ? 39.281 40.219 22.328 1 76.44 284 SER A N 1
ATOM 2227 C CA . SER A 1 284 ? 40.188 41.188 21.734 1 76.44 284 SER A CA 1
ATOM 2228 C C . SER A 1 284 ? 40.625 40.781 20.344 1 76.44 284 SER A C 1
ATOM 2230 O O . SER A 1 284 ? 40.906 41.625 19.484 1 76.44 284 SER A O 1
ATOM 2232 N N . LEU A 1 285 ? 40.562 39.469 20.094 1 77.44 285 LEU A N 1
ATOM 2233 C CA . LEU A 1 285 ? 40.938 38.969 18.781 1 77.44 285 LEU A CA 1
ATOM 2234 C C . LEU A 1 285 ? 39.906 39.312 17.734 1 77.44 285 LEU A C 1
ATOM 2236 O O . LEU A 1 285 ? 40.25 39.5 16.562 1 77.44 285 LEU A O 1
ATOM 2240 N N . ILE A 1 286 ? 38.688 39.469 18.125 1 78.75 286 ILE A N 1
ATOM 2241 C CA . ILE A 1 286 ? 37.594 39.719 17.203 1 78.75 286 ILE A CA 1
ATOM 2242 C C . ILE A 1 286 ? 37.719 41.156 16.641 1 78.75 286 ILE A C 1
ATOM 2244 O O . ILE A 1 286 ? 37.25 41.406 15.531 1 78.75 286 ILE A O 1
ATOM 2248 N N . ALA A 1 287 ? 38.438 41.969 17.484 1 78.25 287 ALA A N 1
ATOM 2249 C CA . ALA A 1 287 ? 38.594 43.375 17.094 1 78.25 287 ALA A CA 1
ATOM 2250 C C . ALA A 1 287 ? 39.5 43.531 15.883 1 78.25 287 ALA A C 1
ATOM 2252 O O . ALA A 1 287 ? 39.531 44.562 15.227 1 78.25 287 ALA A O 1
ATOM 2253 N N . PHE A 1 288 ? 40.094 42.406 15.531 1 81.06 288 PHE A N 1
ATOM 2254 C CA . PHE A 1 288 ? 41.031 42.469 14.414 1 81.06 288 PHE A CA 1
ATOM 2255 C C . PHE A 1 288 ? 40.438 41.781 13.18 1 81.06 288 PHE A C 1
ATOM 2257 O O . PHE A 1 288 ? 41.031 41.844 12.102 1 81.06 288 PHE A O 1
ATOM 2264 N N . ILE A 1 289 ? 39.281 41.312 13.297 1 85.5 289 ILE A N 1
ATOM 2265 C CA . ILE A 1 289 ? 38.719 40.562 12.195 1 85.5 289 ILE A CA 1
ATOM 2266 C C . ILE A 1 289 ? 37.875 41.469 11.312 1 85.5 289 ILE A C 1
ATOM 2268 O O . ILE A 1 289 ? 36.906 42.094 11.781 1 85.5 289 ILE A O 1
ATOM 2272 N N . PRO A 1 290 ? 38.219 41.531 10.039 1 88.88 290 PRO A N 1
ATOM 2273 C CA . PRO A 1 290 ? 37.375 42.281 9.117 1 88.88 290 PRO A CA 1
ATOM 2274 C C . PRO A 1 290 ? 36 41.656 8.922 1 88.88 290 PRO A C 1
ATOM 2276 O O . PRO A 1 290 ? 35.906 40.406 8.805 1 88.88 290 PRO A O 1
ATOM 2279 N N . VAL A 1 291 ? 35 42.406 8.891 1 87.88 291 VAL A N 1
ATOM 2280 C CA . VAL A 1 291 ? 33.625 41.938 8.773 1 87.88 291 VAL A CA 1
ATOM 2281 C C . VAL A 1 291 ? 33.469 41.188 7.445 1 87.88 291 VAL A C 1
ATOM 2283 O O . VAL A 1 291 ? 32.688 40.25 7.363 1 87.88 291 VAL A O 1
ATOM 2286 N N . MET A 1 292 ? 34.188 41.594 6.438 1 89.94 292 MET A N 1
ATOM 2287 C CA . MET A 1 292 ? 34.031 41 5.113 1 89.94 292 MET A CA 1
ATOM 2288 C C . MET A 1 292 ? 34.469 39.531 5.117 1 89.94 292 MET A C 1
ATOM 2290 O O . MET A 1 292 ? 34 38.719 4.32 1 89.94 292 MET A O 1
ATOM 2294 N N . MET A 1 293 ? 35.375 39.219 6.059 1 89.5 293 MET A N 1
ATOM 2295 C CA . MET A 1 293 ? 35.844 37.844 6.156 1 89.5 293 MET A CA 1
ATOM 2296 C C . MET A 1 293 ? 34.688 36.938 6.613 1 89.5 293 MET A C 1
ATOM 2298 O O . MET A 1 293 ? 34.438 35.906 5.984 1 89.5 293 MET A O 1
ATOM 2302 N N . VAL A 1 294 ? 34 37.312 7.59 1 84.75 294 VAL A N 1
ATOM 2303 C CA . VAL A 1 294 ? 32.906 36.562 8.141 1 84.75 294 VAL A CA 1
ATOM 2304 C C . VAL A 1 294 ? 31.734 36.562 7.16 1 84.75 294 VAL A C 1
ATOM 2306 O O . VAL A 1 294 ? 31.094 35.531 6.941 1 84.75 294 VAL A O 1
ATOM 2309 N N . GLY A 1 295 ? 31.5 37.688 6.625 1 86.94 295 GLY A N 1
ATOM 2310 C CA . GLY A 1 295 ? 30.438 37.812 5.641 1 86.94 295 GLY A CA 1
ATOM 2311 C C . GLY A 1 295 ? 30.625 36.875 4.453 1 86.94 295 GLY A C 1
ATOM 2312 O O . GLY A 1 295 ? 29.672 36.281 3.955 1 86.94 295 GLY A O 1
ATOM 2313 N N . THR A 1 296 ? 31.828 36.75 4.055 1 89.62 296 THR A N 1
ATOM 2314 C CA . THR A 1 296 ? 32.156 35.875 2.93 1 89.62 296 THR A CA 1
ATOM 2315 C C . THR A 1 296 ? 31.844 34.406 3.275 1 89.62 296 THR A C 1
ATOM 2317 O O . THR A 1 296 ? 31.25 33.688 2.465 1 89.62 296 THR A O 1
ATOM 2320 N N . LEU A 1 297 ? 32.156 34.094 4.457 1 85 297 LEU A N 1
ATOM 2321 C CA . LEU A 1 297 ? 31.906 32.719 4.887 1 85 297 LEU A CA 1
ATOM 2322 C C . LEU A 1 297 ? 30.406 32.438 4.992 1 85 297 LEU A C 1
ATOM 2324 O O . LEU A 1 297 ? 29.938 31.359 4.609 1 85 297 LEU A O 1
ATOM 2328 N N . VAL A 1 298 ? 29.672 33.344 5.48 1 85.06 298 VAL A N 1
ATOM 2329 C CA . VAL A 1 298 ? 28.234 33.156 5.664 1 85.06 298 VAL A CA 1
ATOM 2330 C C . VAL A 1 298 ? 27.547 33.094 4.305 1 85.06 298 VAL A C 1
ATOM 2332 O O . VAL A 1 298 ? 26.703 32.219 4.086 1 85.06 298 VAL A O 1
ATOM 2335 N N . TYR A 1 299 ? 28 33.906 3.422 1 88.5 299 TYR A N 1
ATOM 2336 C CA . TYR A 1 299 ? 27.422 33.875 2.08 1 88.5 299 TYR A CA 1
ATOM 2337 C C . TYR A 1 299 ? 27.781 32.594 1.365 1 88.5 299 TYR A C 1
ATOM 2339 O O . TYR A 1 299 ? 26.922 31.984 0.698 1 88.5 299 TYR A O 1
ATOM 2347 N N . ASP A 1 300 ? 28.969 32.25 1.515 1 88.44 300 ASP A N 1
ATOM 2348 C CA . ASP A 1 300 ? 29.406 31.031 0.849 1 88.44 300 ASP A CA 1
ATOM 2349 C C . ASP A 1 300 ? 28.625 29.812 1.36 1 88.44 300 ASP A C 1
ATOM 2351 O O . ASP A 1 300 ? 28.203 28.969 0.572 1 88.44 300 ASP A O 1
ATOM 2355 N N . LEU A 1 301 ? 28.5 29.766 2.639 1 83.12 301 LEU A N 1
ATOM 2356 C CA . LEU A 1 301 ? 27.719 28.672 3.223 1 83.12 301 LEU A CA 1
ATOM 2357 C C . LEU A 1 301 ? 26.281 28.719 2.748 1 83.12 301 LEU A C 1
ATOM 2359 O O . LEU A 1 301 ? 25.672 27.688 2.467 1 83.12 301 LEU A O 1
ATOM 2363 N N . GLY A 1 302 ? 25.75 29.844 2.68 1 87.25 302 GLY A N 1
ATOM 2364 C CA . GLY A 1 302 ? 24.391 30 2.18 1 87.25 302 GLY A CA 1
ATOM 2365 C C . GLY A 1 302 ? 24.219 29.531 0.748 1 87.25 302 GLY A C 1
ATOM 2366 O O . GLY A 1 302 ? 23.25 28.844 0.429 1 87.25 302 GLY A O 1
ATOM 2367 N N . PHE A 1 303 ? 25.203 29.844 -0.025 1 89.75 303 PHE A N 1
ATOM 2368 C CA . PHE A 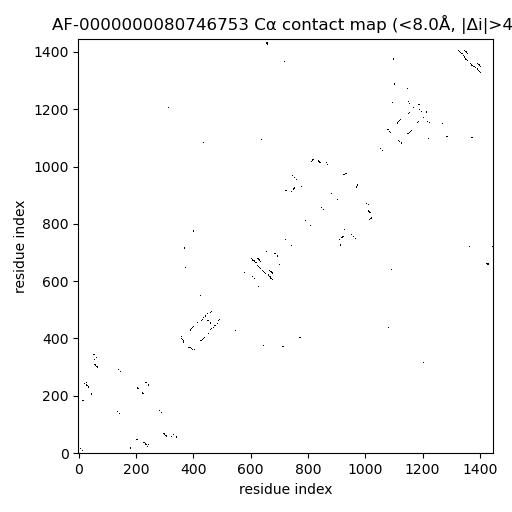1 303 ? 25.156 29.438 -1.422 1 89.75 303 PHE A CA 1
ATOM 2369 C C . PHE A 1 303 ? 25.234 27.906 -1.536 1 89.75 303 PHE A C 1
ATOM 2371 O O . PHE A 1 303 ? 24.484 27.297 -2.307 1 89.75 303 PHE A O 1
ATOM 2378 N N . GLU A 1 304 ? 26.062 27.422 -0.806 1 85.25 304 GLU A N 1
ATOM 2379 C CA . GLU A 1 304 ? 26.25 25.969 -0.852 1 85.25 304 GLU A CA 1
ATOM 2380 C C . GLU A 1 304 ? 24.969 25.25 -0.423 1 85.25 304 GLU A C 1
ATOM 2382 O O . GLU A 1 304 ? 24.562 24.266 -1.058 1 85.25 304 GLU A O 1
ATOM 2387 N N . LEU A 1 305 ? 24.375 25.719 0.596 1 85.06 305 LEU A N 1
ATOM 2388 C CA . LEU A 1 305 ? 23.172 25.094 1.104 1 85.06 305 LEU A CA 1
ATOM 2389 C C . LEU A 1 305 ? 22.016 25.25 0.123 1 85.06 305 LEU A C 1
ATOM 2391 O O . LEU A 1 305 ? 21.219 24.328 -0.071 1 85.06 305 LEU A O 1
ATOM 2395 N N . LEU A 1 306 ? 22.016 26.375 -0.521 1 90.38 306 LEU A N 1
ATOM 2396 C CA . LEU A 1 306 ? 20.953 26.625 -1.492 1 90.38 306 LEU A CA 1
ATOM 2397 C C . LEU A 1 306 ? 21.125 25.75 -2.725 1 90.38 306 LEU A C 1
ATOM 2399 O O . LEU A 1 306 ? 20.156 25.219 -3.256 1 90.38 306 LEU A O 1
ATOM 2403 N N . VAL A 1 307 ? 22.328 25.609 -3.117 1 90.94 307 VAL A N 1
ATOM 2404 C CA . VAL A 1 307 ? 22.594 24.766 -4.281 1 90.94 307 VAL A CA 1
ATOM 2405 C C . VAL A 1 307 ? 22.297 23.312 -3.949 1 90.94 307 VAL A C 1
ATOM 2407 O O . VAL A 1 307 ? 21.719 22.594 -4.766 1 90.94 307 VAL A O 1
ATOM 2410 N N . GLU A 1 308 ? 22.609 22.953 -2.824 1 84.56 308 GLU A N 1
ATOM 2411 C CA . GLU A 1 308 ? 22.359 21.578 -2.383 1 84.56 308 GLU A CA 1
ATOM 2412 C C . GLU A 1 308 ? 20.859 21.297 -2.285 1 84.56 308 GLU A C 1
ATOM 2414 O O . GLU A 1 308 ? 20.406 20.188 -2.582 1 84.56 308 GLU A O 1
ATOM 2419 N N . ALA A 1 309 ? 20.141 22.25 -1.887 1 88.75 309 ALA A N 1
ATOM 2420 C CA . ALA A 1 309 ? 18.719 22.047 -1.615 1 88.75 309 ALA A CA 1
ATOM 2421 C C . ALA A 1 309 ? 17.875 22.266 -2.871 1 88.75 309 ALA A C 1
ATOM 2423 O O . ALA A 1 309 ? 16.906 21.562 -3.107 1 88.75 309 ALA A O 1
ATOM 2424 N N . LEU A 1 310 ? 18.297 23.234 -3.75 1 92.19 310 LEU A N 1
ATOM 2425 C CA . LEU A 1 310 ? 17.391 23.641 -4.824 1 92.19 310 LEU A CA 1
ATOM 2426 C C . LEU A 1 310 ? 17.938 23.219 -6.184 1 92.19 310 LEU A C 1
ATOM 2428 O O . LEU A 1 310 ? 17.188 22.781 -7.051 1 92.19 310 LEU A O 1
ATOM 2432 N N . TRP A 1 311 ? 19.234 23.234 -6.301 1 91.12 311 TRP A N 1
ATOM 2433 C CA . TRP A 1 311 ? 19.766 23.062 -7.645 1 91.12 311 TRP A CA 1
ATOM 2434 C C . TRP A 1 311 ? 20.109 21.594 -7.914 1 91.12 311 TRP A C 1
ATOM 2436 O O . TRP A 1 311 ? 19.703 21.047 -8.945 1 91.12 311 TRP A O 1
ATOM 2446 N N . LEU A 1 312 ? 20.797 20.922 -7.117 1 86.06 312 LEU A N 1
ATOM 2447 C CA . LEU A 1 312 ? 21.281 19.578 -7.344 1 86.06 312 LEU A CA 1
ATOM 2448 C C . LEU A 1 312 ? 20.125 18.578 -7.398 1 86.06 312 LEU A C 1
ATOM 2450 O O . LEU A 1 312 ? 20.062 17.75 -8.305 1 86.06 312 LEU A O 1
ATOM 2454 N N . PRO A 1 313 ? 19.156 18.766 -6.512 1 87.06 313 PRO A N 1
ATOM 2455 C CA . PRO A 1 313 ? 18.094 17.75 -6.496 1 87.06 313 PRO A CA 1
ATOM 2456 C C . PRO A 1 313 ? 17.031 18 -7.559 1 87.06 313 PRO A C 1
ATOM 2458 O O . PRO A 1 313 ? 16.094 17.203 -7.695 1 87.06 313 PRO A O 1
ATOM 2461 N N . ARG A 1 314 ? 17.109 19 -8.352 1 88.94 314 ARG A N 1
ATOM 2462 C CA . ARG A 1 314 ? 16.078 19.375 -9.32 1 88.94 314 ARG A CA 1
ATOM 2463 C C . ARG A 1 314 ? 15.836 18.266 -10.328 1 88.94 314 ARG A C 1
ATOM 2465 O O . ARG A 1 314 ? 14.703 18.047 -10.766 1 88.94 314 ARG A O 1
ATOM 2472 N N . LYS A 1 315 ? 16.844 17.453 -10.641 1 85.69 315 LYS A N 1
ATOM 2473 C CA . LYS A 1 315 ? 16.703 16.391 -11.641 1 85.69 315 LYS A CA 1
ATOM 2474 C C . LYS A 1 315 ? 16.453 15.039 -10.984 1 85.69 315 LYS A C 1
ATOM 2476 O O . LYS A 1 315 ? 16.062 14.078 -11.648 1 85.69 315 LYS A O 1
ATOM 2481 N N . ARG A 1 316 ? 16.656 15.055 -9.742 1 85.94 316 ARG A N 1
ATOM 2482 C CA . ARG A 1 316 ? 16.547 13.781 -9.039 1 85.94 316 ARG A CA 1
ATOM 2483 C C . ARG A 1 316 ? 15.18 13.617 -8.391 1 85.94 316 ARG A C 1
ATOM 2485 O O . ARG A 1 316 ? 14.711 12.5 -8.18 1 85.94 316 ARG A O 1
ATOM 2492 N N . LEU A 1 317 ? 14.516 14.734 -8.094 1 87.69 317 LEU A N 1
ATOM 2493 C CA . LEU A 1 317 ? 13.25 14.695 -7.371 1 87.69 317 LEU A CA 1
ATOM 2494 C C . LEU A 1 317 ? 12.07 14.719 -8.344 1 87.69 317 LEU A C 1
ATOM 2496 O O . LEU A 1 317 ? 12.188 15.258 -9.445 1 87.69 317 LEU A O 1
ATOM 2500 N N . LYS A 1 318 ? 11.039 14.102 -8 1 86.62 318 LYS A N 1
ATOM 2501 C CA . LYS A 1 318 ? 9.773 14.25 -8.719 1 86.62 318 LYS A CA 1
ATOM 2502 C C . LYS A 1 318 ? 9.227 15.672 -8.586 1 86.62 318 LYS A C 1
ATOM 2504 O O . LYS A 1 318 ? 9.609 16.406 -7.668 1 86.62 318 LYS A O 1
ATOM 2509 N N . LEU A 1 319 ? 8.422 16.047 -9.367 1 87.38 319 LEU A N 1
ATOM 2510 C CA . LEU A 1 319 ? 7.902 17.422 -9.422 1 87.38 319 LEU A CA 1
ATOM 2511 C C . LEU A 1 319 ? 7.188 17.781 -8.125 1 87.38 319 LEU A C 1
ATOM 2513 O O . LEU A 1 319 ? 7.375 18.875 -7.59 1 87.38 319 LEU A O 1
ATOM 2517 N N . SER A 1 320 ? 6.402 16.891 -7.586 1 86.25 320 SER A N 1
ATOM 2518 C CA . SER A 1 320 ? 5.672 17.188 -6.359 1 86.25 320 SER A CA 1
ATOM 2519 C C . SER A 1 320 ? 6.625 17.359 -5.18 1 86.25 320 SER A C 1
ATOM 2521 O O . SER A 1 320 ? 6.426 18.234 -4.336 1 86.25 320 SER A O 1
ATOM 2523 N N . GLU A 1 321 ? 7.637 16.531 -5.156 1 88.75 321 GLU A N 1
ATOM 2524 C CA . GLU A 1 321 ? 8.617 16.625 -4.082 1 88.75 321 GLU A CA 1
ATOM 2525 C C . GLU A 1 321 ? 9.469 17.891 -4.219 1 88.75 321 GLU A C 1
ATOM 2527 O O . GLU A 1 321 ? 9.773 18.547 -3.227 1 88.75 321 GLU A O 1
ATOM 2532 N N . TYR A 1 322 ? 9.781 18.234 -5.496 1 91.69 322 TYR A N 1
ATOM 2533 C CA . TYR A 1 322 ? 10.57 19.438 -5.73 1 91.69 322 TYR A CA 1
ATOM 2534 C C . TYR A 1 322 ? 9.781 20.688 -5.344 1 91.69 322 TYR A C 1
ATOM 2536 O O . TYR A 1 322 ? 10.336 21.625 -4.75 1 91.69 322 TYR A O 1
ATOM 2544 N N . LEU A 1 323 ? 8.562 20.688 -5.602 1 90.94 323 LEU A N 1
ATOM 2545 C CA . LEU A 1 323 ? 7.711 21.812 -5.254 1 90.94 323 LEU A CA 1
ATOM 2546 C C . LEU A 1 323 ? 7.594 21.969 -3.738 1 90.94 323 LEU A C 1
ATOM 2548 O O . LEU A 1 323 ? 7.523 23.078 -3.225 1 90.94 323 LEU A O 1
ATOM 2552 N N . THR A 1 324 ? 7.555 20.828 -3.09 1 90.31 324 THR A N 1
ATOM 2553 C CA . THR A 1 324 ? 7.512 20.875 -1.633 1 90.31 324 THR A CA 1
ATOM 2554 C C . THR A 1 324 ? 8.773 21.531 -1.077 1 90.31 324 THR A C 1
ATOM 2556 O O . THR A 1 324 ? 8.711 22.328 -0.137 1 90.31 324 THR A O 1
ATOM 2559 N N . VAL A 1 325 ? 9.891 21.234 -1.676 1 91.81 325 VAL A N 1
ATOM 2560 C CA . VAL A 1 325 ? 11.156 21.828 -1.247 1 91.81 325 VAL A CA 1
ATOM 2561 C C . VAL A 1 325 ? 11.117 23.344 -1.459 1 91.81 325 VAL A C 1
ATOM 2563 O O . VAL A 1 325 ? 11.445 24.109 -0.554 1 91.81 325 VAL A O 1
ATOM 2566 N N . VAL A 1 326 ? 10.594 23.766 -2.572 1 94.06 326 VAL A N 1
ATOM 2567 C CA . VAL A 1 326 ? 10.531 25.172 -2.92 1 94.06 326 VAL A CA 1
ATOM 2568 C C . VAL A 1 326 ? 9.578 25.906 -1.978 1 94.06 326 VAL A C 1
ATOM 2570 O O . VAL A 1 326 ? 9.875 27 -1.495 1 94.06 326 VAL A O 1
ATOM 2573 N N . VAL A 1 327 ? 8.523 25.281 -1.652 1 93.12 327 VAL A N 1
ATOM 2574 C CA . VAL A 1 327 ? 7.52 25.891 -0.785 1 93.12 327 VAL A CA 1
ATOM 2575 C C . VAL A 1 327 ? 8.078 26.047 0.628 1 93.12 327 VAL A C 1
ATOM 2577 O O . VAL A 1 327 ? 7.863 27.062 1.289 1 93.12 327 VAL A O 1
ATOM 2580 N N . ILE A 1 328 ? 8.789 25.062 1.062 1 89.38 328 ILE A N 1
ATOM 2581 C CA . ILE A 1 328 ? 9.375 25.125 2.396 1 89.38 328 ILE A CA 1
ATOM 2582 C C . ILE A 1 328 ? 10.359 26.281 2.471 1 89.38 328 ILE A C 1
ATOM 2584 O O . ILE A 1 328 ? 10.328 27.078 3.416 1 89.38 328 ILE A O 1
ATOM 2588 N N . VAL A 1 329 ? 11.18 26.438 1.412 1 91.38 329 VAL A N 1
ATOM 2589 C CA . VAL A 1 329 ? 12.172 27.5 1.371 1 91.38 329 VAL A CA 1
ATOM 2590 C C . VAL A 1 329 ? 11.469 28.859 1.362 1 91.38 329 VAL A C 1
ATOM 2592 O O . VAL A 1 329 ? 11.852 29.781 2.096 1 91.38 329 VAL A O 1
ATOM 2595 N N . LEU A 1 330 ? 10.398 28.953 0.667 1 92.38 330 LEU A N 1
ATOM 2596 C CA . LEU A 1 330 ? 9.664 30.203 0.551 1 92.38 330 LEU A CA 1
ATOM 2597 C C . LEU A 1 330 ? 8.961 30.547 1.86 1 92.38 330 LEU A C 1
ATOM 2599 O O . LEU A 1 330 ? 9.023 31.688 2.33 1 92.38 330 LEU A O 1
ATOM 2603 N N . VAL A 1 331 ? 8.359 29.594 2.494 1 89.69 331 VAL A N 1
ATOM 2604 C CA . VAL A 1 331 ? 7.598 29.828 3.719 1 89.69 331 VAL A CA 1
ATOM 2605 C C . VAL A 1 331 ? 8.555 30.156 4.863 1 89.69 331 VAL A C 1
ATOM 2607 O O . VAL A 1 331 ? 8.273 31.016 5.691 1 89.69 331 VAL A O 1
ATOM 2610 N N . MET A 1 332 ? 9.641 29.469 4.883 1 85.31 332 MET A N 1
ATOM 2611 C CA . MET A 1 332 ? 10.633 29.75 5.914 1 85.31 332 MET A CA 1
ATOM 2612 C C . MET A 1 332 ? 11.188 31.172 5.75 1 85.31 332 MET A C 1
ATOM 2614 O O . MET A 1 332 ? 11.555 31.812 6.734 1 85.31 332 MET A O 1
ATOM 2618 N N . SER A 1 333 ? 11.211 31.625 4.52 1 83.75 333 SER A N 1
ATOM 2619 C CA . SER A 1 333 ? 11.766 32.938 4.23 1 83.75 333 SER A CA 1
ATOM 2620 C C . SER A 1 333 ? 10.781 34.062 4.594 1 83.75 333 SER A C 1
ATOM 2622 O O . SER A 1 333 ? 11.188 35.125 5.078 1 83.75 333 SER A O 1
ATOM 2624 N N . VAL A 1 334 ? 9.539 33.812 4.438 1 83.62 334 VAL A N 1
ATOM 2625 C CA . VAL A 1 334 ? 8.539 34.875 4.617 1 83.62 334 VAL A CA 1
ATOM 2626 C C . VAL A 1 334 ? 8.008 34.844 6.051 1 83.62 334 VAL A C 1
ATOM 2628 O O . VAL A 1 334 ? 7.77 35.906 6.648 1 83.62 334 VAL A O 1
ATOM 2631 N N . HIS A 1 335 ? 7.902 33.719 6.621 1 80.38 335 HIS A N 1
ATOM 2632 C CA . HIS A 1 335 ? 7.344 33.625 7.965 1 80.38 335 HIS A CA 1
ATOM 2633 C C . HIS A 1 335 ? 8.414 33.25 8.984 1 80.38 335 HIS A C 1
ATOM 2635 O O . HIS A 1 335 ? 9.336 34.031 9.234 1 80.38 335 HIS A O 1
ATOM 2641 N N . ASP A 1 336 ? 8.422 32.125 9.492 1 77.38 336 ASP A N 1
ATOM 2642 C CA . ASP A 1 336 ? 9.422 31.656 10.445 1 77.38 336 ASP A CA 1
ATOM 2643 C C . ASP A 1 336 ? 9.766 30.188 10.188 1 77.38 336 ASP A C 1
ATOM 2645 O O . ASP A 1 336 ? 9.094 29.516 9.398 1 77.38 336 ASP A O 1
ATOM 2649 N N . PHE A 1 337 ? 10.797 29.859 10.734 1 74.31 337 PHE A N 1
ATOM 2650 C CA . PHE A 1 337 ? 11.359 28.516 10.586 1 74.31 337 PHE A CA 1
ATOM 2651 C C . PHE A 1 337 ? 10.375 27.453 11.062 1 74.31 337 PHE A C 1
ATOM 2653 O O . PHE A 1 337 ? 10.219 26.406 10.43 1 74.31 337 PHE A O 1
ATOM 2660 N N . VAL A 1 338 ? 9.727 27.719 12.156 1 76.06 338 VAL A N 1
ATOM 2661 C CA . VAL A 1 338 ? 8.82 26.75 12.758 1 76.06 338 VAL A CA 1
ATOM 2662 C C . VAL A 1 338 ? 7.641 26.5 11.828 1 76.06 338 VAL A C 1
ATOM 2664 O O . VAL A 1 338 ? 7.262 25.344 11.594 1 76.06 338 VAL A O 1
ATOM 2667 N N . VAL A 1 339 ? 7.148 27.547 11.227 1 79.44 339 VAL A N 1
ATOM 2668 C CA . VAL A 1 339 ? 6.008 27.422 10.328 1 79.44 339 VAL A CA 1
ATOM 2669 C C . VAL A 1 339 ? 6.438 26.719 9.039 1 79.44 339 VAL A C 1
ATOM 2671 O O . VAL A 1 339 ? 5.68 25.938 8.477 1 79.44 339 VAL A O 1
ATOM 2674 N N . GLY A 1 340 ? 7.648 27 8.648 1 80.94 340 GLY A N 1
ATOM 2675 C CA . GLY A 1 340 ? 8.148 26.344 7.453 1 80.94 340 GLY A CA 1
ATOM 2676 C C . GLY A 1 340 ? 8.258 24.828 7.602 1 80.94 340 GLY A C 1
ATOM 2677 O O . GLY A 1 340 ? 7.863 24.094 6.703 1 80.94 340 GLY A O 1
ATOM 2678 N N . ILE A 1 341 ? 8.695 24.406 8.688 1 78.38 341 ILE A N 1
ATOM 2679 C CA . ILE A 1 341 ? 8.82 22.969 8.945 1 78.38 341 ILE A CA 1
ATOM 2680 C C . ILE A 1 341 ? 7.43 22.344 9.023 1 78.38 341 ILE A C 1
ATOM 2682 O O . ILE A 1 341 ? 7.199 21.266 8.469 1 78.38 341 ILE A O 1
ATOM 2686 N N . GLY A 1 342 ? 6.559 23.016 9.758 1 80.44 342 GLY A N 1
ATOM 2687 C CA . GLY A 1 342 ? 5.199 22.516 9.867 1 80.44 342 GLY A CA 1
ATOM 2688 C C . GLY A 1 342 ? 4.512 22.344 8.523 1 80.44 342 GLY A C 1
ATOM 2689 O O . GLY A 1 342 ? 3.904 21.312 8.25 1 80.44 342 GLY A O 1
ATOM 2690 N N . VAL A 1 343 ? 4.715 23.312 7.703 1 83.19 343 VAL A N 1
ATOM 2691 C CA . VAL A 1 343 ? 4.109 23.281 6.375 1 83.19 343 VAL A CA 1
ATOM 2692 C C . VAL A 1 343 ? 4.773 22.188 5.535 1 83.19 343 VAL A C 1
ATOM 2694 O O . VAL A 1 343 ? 4.105 21.516 4.758 1 83.19 343 VAL A O 1
ATOM 2697 N N . GLY A 1 344 ? 6.062 22.094 5.672 1 82.69 344 GLY A N 1
ATOM 2698 C CA . GLY A 1 344 ? 6.773 21.047 4.953 1 82.69 344 GLY A CA 1
ATOM 2699 C C . GLY A 1 344 ? 6.297 19.641 5.309 1 82.69 344 GLY A C 1
ATOM 2700 O O . GLY A 1 344 ? 6.07 18.812 4.422 1 82.69 344 GLY A O 1
ATOM 2701 N N . ILE A 1 345 ? 6.098 19.422 6.566 1 80 345 ILE A N 1
ATOM 2702 C CA . ILE A 1 345 ? 5.629 18.109 7.023 1 80 345 ILE A CA 1
ATOM 2703 C C . ILE A 1 345 ? 4.211 17.859 6.512 1 80 345 ILE A C 1
ATOM 2705 O O . ILE A 1 345 ? 3.906 16.781 6.012 1 80 345 ILE A O 1
ATOM 2709 N N . LEU A 1 346 ? 3.41 18.875 6.605 1 83.25 346 LEU A N 1
ATOM 2710 C CA . LEU A 1 346 ? 2.033 18.766 6.137 1 83.25 346 LEU A CA 1
ATOM 2711 C C . LEU A 1 346 ? 1.989 18.438 4.648 1 83.25 346 LEU A C 1
ATOM 2713 O O . LEU A 1 346 ? 1.264 17.547 4.223 1 83.25 346 LEU A O 1
ATOM 2717 N N . LEU A 1 347 ? 2.76 19.125 3.943 1 83.44 347 LEU A N 1
ATOM 2718 C CA . LEU A 1 347 ? 2.762 18.938 2.498 1 83.44 347 LEU A CA 1
ATOM 2719 C C . LEU A 1 347 ? 3.312 17.562 2.137 1 83.44 347 LEU A C 1
ATOM 2721 O O . LEU A 1 347 ? 2.854 16.938 1.178 1 83.44 347 LEU A O 1
ATOM 2725 N N . ALA A 1 348 ? 4.273 17.125 2.863 1 82.06 348 ALA A N 1
ATOM 2726 C CA . ALA A 1 348 ? 4.84 15.805 2.613 1 82.06 348 ALA A CA 1
ATOM 2727 C C . ALA A 1 348 ? 3.805 14.711 2.865 1 82.06 348 ALA A C 1
ATOM 2729 O O . ALA A 1 348 ? 3.697 13.758 2.09 1 82.06 348 ALA A O 1
ATOM 2730 N N . PHE A 1 349 ? 3.047 14.883 3.877 1 82.19 349 PHE A N 1
ATOM 2731 C CA . PHE A 1 349 ? 2.031 13.891 4.211 1 82.19 349 PHE A CA 1
ATOM 2732 C C . PHE A 1 349 ? 0.896 13.922 3.195 1 82.19 349 PHE A C 1
ATOM 2734 O O . PHE A 1 349 ? 0.391 12.867 2.793 1 82.19 349 PHE A O 1
ATOM 2741 N N . VAL A 1 350 ? 0.579 15.125 2.807 1 80.88 350 VAL A N 1
ATOM 2742 C CA . VAL A 1 350 ? -0.472 15.258 1.804 1 80.88 350 VAL A CA 1
ATOM 2743 C C . VAL A 1 350 ? -0.025 14.609 0.497 1 80.88 350 VAL A C 1
ATOM 2745 O O . VAL A 1 350 ? -0.795 13.883 -0.139 1 80.88 350 VAL A O 1
ATOM 2748 N N . SER A 1 351 ? 1.19 14.859 0.158 1 81.62 351 SER A N 1
ATOM 2749 C CA . SER A 1 351 ? 1.726 14.297 -1.077 1 81.62 351 SER A CA 1
ATOM 2750 C C . SER A 1 351 ? 1.774 12.773 -1.013 1 81.62 351 SER A C 1
ATOM 2752 O O . SER A 1 351 ? 1.449 12.094 -1.989 1 81.62 351 SER A O 1
ATOM 2754 N N . LEU A 1 352 ? 2.119 12.297 0.07 1 82.62 352 LEU A N 1
ATOM 2755 C CA . LEU A 1 352 ? 2.195 10.852 0.24 1 82.62 352 LEU A CA 1
ATOM 2756 C C . LEU A 1 352 ? 0.808 10.219 0.159 1 82.62 352 LEU A C 1
ATOM 2758 O O . LEU A 1 352 ? 0.629 9.18 -0.483 1 82.62 352 LEU A O 1
ATOM 2762 N N . VAL A 1 353 ? -0.104 10.828 0.823 1 81.44 353 VAL A N 1
ATOM 2763 C CA . VAL A 1 353 ? -1.47 10.312 0.825 1 81.44 353 VAL A CA 1
ATOM 2764 C C . VAL A 1 353 ? -2.033 10.336 -0.594 1 81.44 353 VAL A C 1
ATOM 2766 O O . VAL A 1 353 ? -2.688 9.383 -1.023 1 81.44 353 VAL A O 1
ATOM 2769 N N . LEU A 1 354 ? -1.726 11.375 -1.301 1 79.56 354 LEU A N 1
ATOM 2770 C CA . LEU A 1 354 ? -2.225 11.484 -2.668 1 79.56 354 LEU A CA 1
ATOM 2771 C C . LEU A 1 354 ? -1.562 10.453 -3.572 1 79.56 354 LEU A C 1
ATOM 2773 O O . LEU A 1 354 ? -2.223 9.844 -4.418 1 79.56 354 LEU A O 1
ATOM 2777 N N . GLN A 1 355 ? -0.307 10.258 -3.383 1 79.56 355 GLN A N 1
ATOM 2778 C CA . GLN A 1 355 ? 0.414 9.297 -4.211 1 79.56 355 GLN A CA 1
ATOM 2779 C C . GLN A 1 355 ? -0.017 7.871 -3.896 1 79.56 355 GLN A C 1
ATOM 2781 O O . GLN A 1 355 ? -0.148 7.043 -4.801 1 79.56 355 GLN A O 1
ATOM 2786 N N . THR A 1 356 ? -0.235 7.582 -2.715 1 78.81 356 THR A N 1
ATOM 2787 C CA . THR A 1 356 ? -0.65 6.238 -2.318 1 78.81 356 THR A CA 1
ATOM 2788 C C . THR A 1 356 ? -2.105 5.988 -2.701 1 78.81 356 THR A C 1
ATOM 2790 O O . THR A 1 356 ? -2.498 4.848 -2.959 1 78.81 356 THR A O 1
ATOM 2793 N N . SER A 1 357 ? -2.887 7.047 -2.715 1 79.19 357 SER A N 1
ATOM 2794 C CA . SER A 1 357 ? -4.293 6.906 -3.07 1 79.19 357 SER A CA 1
ATOM 2795 C C . SER A 1 357 ? -4.465 6.633 -4.562 1 79.19 357 SER A C 1
ATOM 2797 O O . SER A 1 357 ? -5.508 6.141 -4.992 1 79.19 357 SER A O 1
ATOM 2799 N N . ARG A 1 358 ? -3.465 6.957 -5.348 1 78.06 358 ARG A N 1
ATOM 2800 C CA . ARG A 1 358 ? -3.541 6.754 -6.793 1 78.06 358 ARG A CA 1
ATOM 2801 C C . ARG A 1 358 ? -3.258 5.301 -7.152 1 78.06 358 ARG A C 1
ATOM 2803 O O . ARG A 1 358 ? -3.549 4.863 -8.266 1 78.06 358 ARG A O 1
ATOM 2810 N N . VAL A 1 359 ? -2.719 4.656 -6.191 1 78.88 359 VAL A N 1
ATOM 2811 C CA . VAL A 1 359 ? -2.492 3.23 -6.414 1 78.88 359 VAL A CA 1
ATOM 2812 C C . VAL A 1 359 ? -3.801 2.463 -6.23 1 78.88 359 VAL A C 1
ATOM 2814 O O . VAL A 1 359 ? -4.465 2.596 -5.203 1 78.88 359 VAL A O 1
ATOM 2817 N N . SER A 1 360 ? -4.184 1.772 -7.227 1 83.75 360 SER A N 1
ATOM 2818 C CA . SER A 1 360 ? -5.434 1.021 -7.16 1 83.75 360 SER A CA 1
ATOM 2819 C C . SER A 1 360 ? -5.344 -0.118 -6.148 1 83.75 360 SER A C 1
ATOM 2821 O O . SER A 1 360 ? -4.309 -0.786 -6.051 1 83.75 360 SER A O 1
ATOM 2823 N N . ALA A 1 361 ? -6.441 -0.27 -5.352 1 88.94 361 ALA A N 1
ATOM 2824 C CA . ALA A 1 361 ? -6.523 -1.384 -4.41 1 88.94 361 ALA A CA 1
ATOM 2825 C C . ALA A 1 361 ? -6.832 -2.691 -5.133 1 88.94 361 ALA A C 1
ATOM 2827 O O . ALA A 1 361 ? -6.684 -3.775 -4.562 1 88.94 361 ALA A O 1
ATOM 2828 N N . ILE A 1 362 ? -7.223 -2.566 -6.406 1 91.25 362 ILE A N 1
ATOM 2829 C CA . ILE A 1 362 ? -7.598 -3.74 -7.188 1 91.25 362 ILE A CA 1
ATOM 2830 C C . ILE A 1 362 ? -6.387 -4.254 -7.961 1 91.25 362 ILE A C 1
ATOM 2832 O O . ILE A 1 362 ? -5.824 -3.539 -8.789 1 91.25 362 ILE A O 1
ATOM 2836 N N . ARG A 1 363 ? -5.988 -5.438 -7.672 1 85 363 ARG A N 1
ATOM 2837 C CA . ARG A 1 363 ? -4.84 -6.066 -8.32 1 85 363 ARG A CA 1
ATOM 2838 C C . ARG A 1 363 ? -5.262 -6.805 -9.586 1 85 363 ARG A C 1
ATOM 2840 O O . ARG A 1 363 ? -4.484 -6.918 -10.531 1 85 363 ARG A O 1
ATOM 2847 N N . GLY A 1 364 ? -6.484 -7.395 -9.523 1 87.69 364 GLY A N 1
ATOM 2848 C CA . GLY A 1 364 ? -6.969 -8.172 -10.656 1 87.69 364 GLY A CA 1
ATOM 2849 C C . GLY A 1 364 ? -8.453 -8.461 -10.586 1 87.69 364 GLY A C 1
ATOM 2850 O O . GLY A 1 364 ? -9.047 -8.445 -9.508 1 87.69 364 GLY A O 1
ATOM 2851 N N . ASN A 1 365 ? -9 -8.648 -11.727 1 91.69 365 ASN A N 1
ATOM 2852 C CA . ASN A 1 365 ? -10.398 -9.031 -11.891 1 91.69 365 ASN A CA 1
ATOM 2853 C C . ASN A 1 365 ? -10.539 -10.297 -12.734 1 91.69 365 ASN A C 1
ATOM 2855 O O . ASN A 1 365 ? -9.828 -10.469 -13.727 1 91.69 365 ASN A O 1
ATOM 2859 N N . TYR A 1 366 ? -11.359 -11.172 -12.211 1 92.12 366 TYR A N 1
ATOM 2860 C CA . TYR A 1 366 ? -11.57 -12.422 -12.945 1 92.12 366 TYR A CA 1
ATOM 2861 C C . TYR A 1 366 ? -13.031 -12.836 -12.906 1 92.12 366 TYR A C 1
ATOM 2863 O O . TYR A 1 366 ? -13.781 -12.43 -12.016 1 92.12 366 TYR A O 1
ATOM 2871 N N . SER A 1 367 ? -13.359 -13.602 -13.891 1 91.88 367 SER A N 1
ATOM 2872 C CA . SER A 1 367 ? -14.672 -14.234 -13.922 1 91.88 367 SER A CA 1
ATOM 2873 C C . SER A 1 367 ? -14.594 -15.711 -13.523 1 91.88 367 SER A C 1
ATOM 2875 O O . SER A 1 367 ? -13.547 -16.344 -13.68 1 91.88 367 SER A O 1
ATOM 2877 N N . GLY A 1 368 ? -15.648 -16.188 -13.016 1 90.12 368 GLY A N 1
ATOM 2878 C CA . GLY A 1 368 ? -15.672 -17.562 -12.523 1 90.12 368 GLY A CA 1
ATOM 2879 C C . GLY A 1 368 ? -15.547 -18.594 -13.625 1 90.12 368 GLY A C 1
ATOM 2880 O O . GLY A 1 368 ? -15.32 -19.781 -13.352 1 90.12 368 GLY A O 1
ATOM 2881 N N . ASP A 1 369 ? -15.664 -18.172 -14.859 1 87.25 369 ASP A N 1
ATOM 2882 C CA . ASP A 1 369 ? -15.469 -19.109 -15.961 1 87.25 369 ASP A CA 1
ATOM 2883 C C . ASP A 1 369 ? -13.984 -19.281 -16.281 1 87.25 369 ASP A C 1
ATOM 2885 O O . ASP A 1 369 ? -13.578 -20.312 -16.828 1 87.25 369 ASP A O 1
ATOM 2889 N N . ILE A 1 370 ? -13.234 -18.359 -15.828 1 85.38 370 ILE A N 1
ATOM 2890 C CA . ILE A 1 370 ? -11.797 -18.375 -16.094 1 85.38 370 ILE A CA 1
ATOM 2891 C C . ILE A 1 370 ? -11.055 -18.969 -14.906 1 85.38 370 ILE A C 1
ATOM 2893 O O . ILE A 1 370 ? -10.133 -19.766 -15.078 1 85.38 370 ILE A O 1
ATOM 2897 N N . VAL A 1 371 ? -11.547 -18.594 -13.758 1 88.38 371 VAL A N 1
ATOM 2898 C CA . VAL A 1 371 ? -10.914 -19.078 -12.539 1 88.38 371 VAL A CA 1
ATOM 2899 C C . VAL A 1 371 ? -11.867 -20 -11.789 1 88.38 371 VAL A C 1
ATOM 2901 O O . VAL A 1 371 ? -12.977 -19.578 -11.422 1 88.38 371 VAL A O 1
ATOM 2904 N N . THR A 1 372 ? -11.391 -21.203 -11.648 1 89.5 372 THR A N 1
ATOM 2905 C CA . THR A 1 372 ? -12.203 -22.188 -10.945 1 89.5 372 THR A CA 1
ATOM 2906 C C . THR A 1 372 ? -11.5 -22.656 -9.68 1 89.5 372 THR A C 1
ATOM 2908 O O . THR A 1 372 ? -10.312 -22.391 -9.484 1 89.5 372 THR A O 1
ATOM 2911 N N . SER A 1 373 ? -12.289 -23.266 -8.789 1 90.69 373 SER A N 1
ATOM 2912 C CA . SER A 1 373 ? -11.703 -23.875 -7.598 1 90.69 373 SER A CA 1
ATOM 2913 C C . SER A 1 373 ? -10.836 -25.078 -7.969 1 90.69 373 SER A C 1
ATOM 2915 O O . SER A 1 373 ? -10.797 -25.484 -9.133 1 90.69 373 SER A O 1
ATOM 2917 N N . THR A 1 374 ? -10.039 -25.547 -7.051 1 89.31 374 THR A N 1
ATOM 2918 C CA . THR A 1 374 ? -9.18 -26.703 -7.277 1 89.31 374 THR A CA 1
ATOM 2919 C C . THR A 1 374 ? -9.906 -28 -6.914 1 89.31 374 THR A C 1
ATOM 2921 O O . THR A 1 374 ? -9.266 -29 -6.602 1 89.31 374 THR A O 1
ATOM 2924 N N . VAL A 1 375 ? -11.219 -28 -6.984 1 90.75 375 VAL A N 1
ATOM 2925 C CA . VAL A 1 375 ? -12.008 -29.188 -6.711 1 90.75 375 VAL A CA 1
ATOM 2926 C C . VAL A 1 375 ? -12.07 -30.062 -7.965 1 90.75 375 VAL A C 1
ATOM 2928 O O . VAL A 1 375 ? -12.359 -29.578 -9.055 1 90.75 375 VAL A O 1
ATOM 2931 N N . ARG A 1 376 ? -11.664 -31.297 -7.797 1 90.75 376 ARG A N 1
ATOM 2932 C CA . ARG A 1 376 ? -11.812 -32.25 -8.891 1 90.75 376 ARG A CA 1
ATOM 2933 C C . ARG A 1 376 ? -13.242 -32.781 -8.977 1 90.75 376 ARG A C 1
ATOM 2935 O O . ARG A 1 376 ? -13.711 -33.469 -8.07 1 90.75 376 ARG A O 1
ATOM 2942 N N . ARG A 1 377 ? -13.852 -32.375 -10.102 1 88.44 377 ARG A N 1
ATOM 2943 C CA . ARG A 1 377 ? -15.258 -32.75 -10.258 1 88.44 377 ARG A CA 1
ATOM 2944 C C . ARG A 1 377 ? -15.461 -33.688 -11.453 1 88.44 377 ARG A C 1
ATOM 2946 O O . ARG A 1 377 ? -14.555 -33.844 -12.273 1 88.44 377 ARG A O 1
ATOM 2953 N N . ASN A 1 378 ? -16.625 -34.312 -11.453 1 82.81 378 ASN A N 1
ATOM 2954 C CA . ASN A 1 378 ? -16.984 -35.125 -12.609 1 82.81 378 ASN A CA 1
ATOM 2955 C C . ASN A 1 378 ? -17.203 -34.281 -13.859 1 82.81 378 ASN A C 1
ATOM 2957 O O . ASN A 1 378 ? -17.438 -33.062 -13.758 1 82.81 378 ASN A O 1
ATOM 2961 N N . PRO A 1 379 ? -17.078 -34.719 -15.023 1 77.62 379 PRO A N 1
ATOM 2962 C CA . PRO A 1 379 ? -17.156 -33.969 -16.266 1 77.62 379 PRO A CA 1
ATOM 2963 C C . PRO A 1 379 ? -18.484 -33.219 -16.438 1 77.62 379 PRO A C 1
ATOM 2965 O O . PRO A 1 379 ? -18.516 -32.125 -16.969 1 77.62 379 PRO A O 1
ATOM 2968 N N . SER A 1 380 ? -19.578 -33.844 -15.984 1 78.81 380 SER A N 1
ATOM 2969 C CA . SER A 1 380 ? -20.875 -33.188 -16.109 1 78.81 380 SER A CA 1
ATOM 2970 C C . SER A 1 380 ? -20.938 -31.891 -15.281 1 78.81 380 SER A C 1
ATOM 2972 O O . SER A 1 380 ? -21.422 -30.875 -15.758 1 78.81 380 SER A O 1
ATOM 2974 N N . GLN A 1 381 ? -20.438 -32 -14.102 1 85.5 381 GLN A N 1
ATOM 2975 C CA . GLN A 1 381 ? -20.391 -30.828 -13.234 1 85.5 381 GLN A CA 1
ATOM 2976 C C . GLN A 1 381 ? -19.469 -29.766 -13.812 1 85.5 381 GLN A C 1
ATOM 2978 O O . GLN A 1 381 ? -19.766 -28.578 -13.75 1 85.5 381 GLN A O 1
ATOM 2983 N N . HIS A 1 382 ? -18.375 -30.219 -14.367 1 83.75 382 HIS A N 1
ATOM 2984 C CA . HIS A 1 382 ? -17.391 -29.297 -14.953 1 83.75 382 HIS A CA 1
ATOM 2985 C C . HIS A 1 382 ? -18 -28.531 -16.125 1 83.75 382 HIS A C 1
ATOM 2987 O O . HIS A 1 382 ? -17.781 -27.328 -16.25 1 83.75 382 HIS A O 1
ATOM 2993 N N . HIS A 1 383 ? -18.703 -29.203 -16.953 1 83.19 383 HIS A N 1
ATOM 2994 C CA . HIS A 1 383 ? -19.312 -28.578 -18.109 1 83.19 383 HIS A CA 1
ATOM 2995 C C . HIS A 1 383 ? -20.359 -27.547 -17.688 1 83.19 383 HIS A C 1
ATOM 2997 O O . HIS A 1 383 ? -20.438 -26.453 -18.25 1 83.19 383 HIS A O 1
ATOM 3003 N N . TYR A 1 384 ? -21.172 -27.906 -16.672 1 89.38 384 TYR A N 1
ATOM 3004 C CA . TYR A 1 384 ? -22.188 -26.984 -16.156 1 89.38 384 TYR A CA 1
ATOM 3005 C C . TYR A 1 384 ? -21.531 -25.734 -15.586 1 89.38 384 TYR A C 1
ATOM 3007 O O . TYR A 1 384 ? -21.984 -24.625 -15.852 1 89.38 384 TYR A O 1
ATOM 3015 N N . LEU A 1 385 ? -20.453 -25.906 -14.836 1 90.75 385 LEU A N 1
ATOM 3016 C CA . LEU A 1 385 ? -19.812 -24.797 -14.133 1 90.75 385 LEU A CA 1
ATOM 3017 C C . LEU A 1 385 ? -19.078 -23.891 -15.102 1 90.75 385 LEU A C 1
ATOM 3019 O O . LEU A 1 385 ? -18.844 -22.719 -14.805 1 90.75 385 LEU A O 1
ATOM 3023 N N . HIS A 1 386 ? -18.656 -24.391 -16.203 1 87.06 386 HIS A N 1
ATOM 3024 C CA . HIS A 1 386 ? -18 -23.562 -17.203 1 87.06 386 HIS A CA 1
ATOM 3025 C C . HIS A 1 386 ? -18.922 -22.438 -17.672 1 87.06 386 HIS A C 1
ATOM 3027 O O . HIS A 1 386 ? -18.469 -21.312 -17.875 1 87.06 386 HIS A O 1
ATOM 3033 N N . ASP A 1 387 ? -20.172 -22.75 -17.781 1 88.81 387 ASP A N 1
ATOM 3034 C CA . ASP A 1 387 ? -21.141 -21.75 -18.219 1 88.81 387 ASP A CA 1
ATOM 3035 C C . ASP A 1 387 ? -21.719 -20.969 -17.047 1 88.81 387 ASP A C 1
ATOM 3037 O O . ASP A 1 387 ? -21.797 -19.734 -17.078 1 88.81 387 ASP A O 1
ATOM 3041 N N . ALA A 1 388 ? -22.078 -21.719 -16.031 1 91.69 388 ALA A N 1
ATOM 3042 C CA . ALA A 1 388 ? -22.703 -21.109 -14.852 1 91.69 388 ALA A CA 1
ATOM 3043 C C . ALA A 1 388 ? -21.703 -20.234 -14.094 1 91.69 388 ALA A C 1
ATOM 3045 O O . ALA A 1 388 ? -22.109 -19.328 -13.352 1 91.69 388 ALA A O 1
ATOM 3046 N N . GLY A 1 389 ? -20.422 -20.531 -14.25 1 92.44 389 GLY A N 1
ATOM 3047 C CA . GLY A 1 389 ? -19.391 -19.812 -13.531 1 92.44 389 GLY A CA 1
ATOM 3048 C C . GLY A 1 389 ? -19.312 -18.344 -13.883 1 92.44 389 GLY A C 1
ATOM 3049 O O . GLY A 1 389 ? -18.719 -17.547 -13.148 1 92.44 389 GLY A O 1
ATOM 3050 N N . GLN A 1 390 ? -19.938 -17.938 -14.961 1 91.81 390 GLN A N 1
ATOM 3051 C CA . GLN A 1 390 ? -19.953 -16.547 -15.391 1 91.81 390 GLN A CA 1
ATOM 3052 C C . GLN A 1 390 ? -20.688 -15.664 -14.383 1 91.81 390 GLN A C 1
ATOM 3054 O O . GLN A 1 390 ? -20.531 -14.445 -14.383 1 91.81 390 GLN A O 1
ATOM 3059 N N . GLN A 1 391 ? -21.422 -16.297 -13.539 1 94.75 391 GLN A N 1
ATOM 3060 C CA . GLN A 1 391 ? -22.188 -15.547 -12.555 1 94.75 391 GLN A CA 1
ATOM 3061 C C . GLN A 1 391 ? -21.359 -15.273 -11.305 1 94.75 391 GLN A C 1
ATOM 3063 O O . GLN A 1 391 ? -21.844 -14.633 -10.359 1 94.75 391 GLN A O 1
ATOM 3068 N N . ILE A 1 392 ? -20.156 -15.766 -11.297 1 95.88 392 ILE A N 1
ATOM 3069 C CA . ILE A 1 392 ? -19.219 -15.477 -10.211 1 95.88 392 ILE A CA 1
ATOM 3070 C C . ILE A 1 392 ? -18.188 -14.445 -10.672 1 95.88 392 ILE A C 1
ATOM 3072 O O . ILE A 1 392 ? -17.594 -14.594 -11.734 1 95.88 392 ILE A O 1
ATOM 3076 N N . TYR A 1 393 ? -18.047 -13.375 -9.977 1 96.44 393 TYR A N 1
ATOM 3077 C CA . TYR A 1 393 ? -17.047 -12.344 -10.273 1 96.44 393 TYR A CA 1
ATOM 3078 C C . TYR A 1 393 ? -16.078 -12.18 -9.117 1 96.44 393 TYR A C 1
ATOM 3080 O O . TYR A 1 393 ? -16.484 -12.086 -7.957 1 96.44 393 TYR A O 1
ATOM 3088 N N . ILE A 1 394 ? -14.797 -12.219 -9.43 1 95.5 394 ILE A N 1
ATOM 3089 C CA . ILE A 1 394 ? -13.758 -12.18 -8.406 1 95.5 394 ILE A CA 1
ATOM 3090 C C . ILE A 1 394 ? -12.961 -10.891 -8.531 1 95.5 394 ILE A C 1
ATOM 3092 O O . ILE A 1 394 ? -12.5 -10.539 -9.617 1 95.5 394 ILE A O 1
ATOM 3096 N N . VAL A 1 395 ? -12.859 -10.156 -7.477 1 95.38 395 VAL A N 1
ATOM 3097 C CA . VAL A 1 395 ? -12.016 -8.969 -7.398 1 95.38 395 VAL A CA 1
ATOM 3098 C C . VAL A 1 395 ? -10.93 -9.172 -6.344 1 95.38 395 VAL A C 1
ATOM 3100 O O . VAL A 1 395 ? -11.234 -9.422 -5.176 1 95.38 395 VAL A O 1
ATOM 3103 N N . LYS A 1 396 ? -9.703 -9.078 -6.77 1 93.25 396 LYS A N 1
ATOM 3104 C CA . LYS A 1 396 ? -8.586 -9.25 -5.844 1 93.25 396 LYS A CA 1
ATOM 3105 C C . LYS A 1 396 ? -8.109 -7.906 -5.305 1 93.25 396 LYS A C 1
ATOM 3107 O O . LYS A 1 396 ? -7.793 -7 -6.078 1 93.25 396 LYS A O 1
ATOM 3112 N N . LEU A 1 397 ? -8.039 -7.871 -4.008 1 92.88 397 LEU A N 1
ATOM 3113 C CA . LEU A 1 397 ? -7.625 -6.629 -3.361 1 92.88 397 LEU A CA 1
ATOM 3114 C C . LEU A 1 397 ? -6.246 -6.773 -2.729 1 92.88 397 LEU A C 1
ATOM 3116 O O . LEU A 1 397 ? -5.809 -7.891 -2.434 1 92.88 397 LEU A O 1
ATOM 3120 N N . THR A 1 398 ? -5.551 -5.625 -2.654 1 87.81 398 THR A N 1
ATOM 3121 C CA . THR A 1 398 ? -4.219 -5.664 -2.059 1 87.81 398 THR A CA 1
ATOM 3122 C C . THR A 1 398 ? -3.926 -4.371 -1.304 1 87.81 398 THR A C 1
ATOM 3124 O O . THR A 1 398 ? -4.555 -3.342 -1.557 1 87.81 398 THR A O 1
ATOM 3127 N N . GLY A 1 399 ? -3.066 -4.543 -0.212 1 84.12 399 GLY A N 1
ATOM 3128 C CA . GLY A 1 399 ? -2.576 -3.355 0.474 1 84.12 399 GLY A CA 1
ATOM 3129 C C . GLY A 1 399 ? -3.467 -2.922 1.624 1 84.12 399 GLY A C 1
ATOM 3130 O O . GLY A 1 399 ? -4.32 -3.688 2.078 1 84.12 399 GLY A O 1
ATOM 3131 N N . TYR A 1 400 ? -3.131 -1.816 2.152 1 87.38 400 TYR A N 1
ATOM 3132 C CA . TYR A 1 400 ? -3.945 -1.208 3.197 1 87.38 400 TYR A CA 1
ATOM 3133 C C . TYR A 1 400 ? -5.105 -0.421 2.596 1 87.38 400 TYR A C 1
ATOM 3135 O O . TYR A 1 400 ? -4.895 0.479 1.779 1 87.38 400 TYR A O 1
ATOM 3143 N N . LEU A 1 401 ? -6.309 -0.763 3.029 1 90.19 401 LEU A N 1
ATOM 3144 C CA . LEU A 1 401 ? -7.484 -0.104 2.475 1 90.19 401 LEU A CA 1
ATOM 3145 C C . LEU A 1 401 ? -7.879 1.104 3.318 1 90.19 401 LEU A C 1
ATOM 3147 O O . LEU A 1 401 ? -8.203 0.962 4.496 1 90.19 401 LEU A O 1
ATOM 3151 N N . PHE A 1 402 ? -7.797 2.225 2.727 1 87.81 402 PHE A N 1
ATOM 3152 C CA . PHE A 1 402 ? -8.164 3.453 3.418 1 87.81 402 PHE A CA 1
ATOM 3153 C C . PHE A 1 402 ? -9.055 4.324 2.537 1 87.81 402 PHE A C 1
ATOM 3155 O O . PHE A 1 402 ? -9.453 3.908 1.447 1 87.81 402 PHE A O 1
ATOM 3162 N N . PHE A 1 403 ? -9.406 5.441 2.988 1 78.38 403 PHE A N 1
ATOM 3163 C CA . PHE A 1 403 ? -10.406 6.301 2.361 1 78.38 403 PHE A CA 1
ATOM 3164 C C . PHE A 1 403 ? -10.023 6.605 0.918 1 78.38 403 PHE A C 1
ATOM 3166 O O . PHE A 1 403 ? -10.891 6.684 0.046 1 78.38 403 PHE A O 1
ATOM 3173 N N . GLY A 1 404 ? -8.82 6.652 0.601 1 78.12 404 GLY A N 1
ATOM 3174 C CA . GLY A 1 404 ? -8.375 7.008 -0.739 1 78.12 404 GLY A CA 1
ATOM 3175 C C . GLY A 1 404 ? -8.391 5.836 -1.702 1 78.12 404 GLY A C 1
ATOM 3176 O O . GLY A 1 404 ? -8.703 6 -2.885 1 78.12 404 GLY A O 1
ATOM 3177 N N . THR A 1 405 ? -8.125 4.625 -1.235 1 85.38 405 THR A N 1
ATOM 3178 C CA . THR A 1 405 ? -7.992 3.471 -2.119 1 85.38 405 THR A CA 1
ATOM 3179 C C . THR A 1 405 ? -9.328 2.74 -2.256 1 85.38 405 THR A C 1
ATOM 3181 O O . THR A 1 405 ? -9.594 2.115 -3.283 1 85.38 405 THR A O 1
ATOM 3184 N N . ILE A 1 406 ? -10.195 2.838 -1.274 1 87.62 406 ILE A N 1
ATOM 3185 C CA . ILE A 1 406 ? -11.438 2.072 -1.253 1 87.62 406 ILE A CA 1
ATOM 3186 C C . ILE A 1 406 ? -12.414 2.641 -2.283 1 87.62 406 ILE A C 1
ATOM 3188 O O . ILE A 1 406 ? -13.344 1.953 -2.711 1 87.62 406 ILE A O 1
ATOM 3192 N N . VAL A 1 407 ? -12.195 3.857 -2.719 1 81.75 407 VAL A N 1
ATOM 3193 C CA . VAL A 1 407 ? -13.078 4.512 -3.676 1 81.75 407 VAL A CA 1
ATOM 3194 C C . VAL A 1 407 ? -13.047 3.768 -5.008 1 81.75 407 VAL A C 1
ATOM 3196 O O . VAL A 1 407 ? -14.078 3.605 -5.664 1 81.75 407 VAL A O 1
ATOM 3199 N N . SER A 1 408 ? -11.891 3.289 -5.309 1 86.12 408 SER A N 1
ATOM 3200 C CA . SER A 1 408 ? -11.758 2.553 -6.562 1 86.12 408 SER A CA 1
ATOM 3201 C C . SER A 1 408 ? -12.539 1.244 -6.52 1 86.12 408 SER A C 1
ATOM 3203 O O . SER A 1 408 ? -13.109 0.824 -7.531 1 86.12 408 SER A O 1
ATOM 3205 N N . VAL A 1 409 ? -12.578 0.66 -5.398 1 91.44 409 VAL A N 1
ATOM 3206 C CA . VAL A 1 409 ? -13.32 -0.587 -5.234 1 91.44 409 VAL A CA 1
ATOM 3207 C C . VAL A 1 409 ? -14.82 -0.318 -5.348 1 91.44 409 VAL A C 1
ATOM 3209 O O . VAL A 1 409 ? -15.539 -1.048 -6.035 1 91.44 409 VAL A O 1
ATOM 3212 N N . GLU A 1 410 ? -15.219 0.733 -4.703 1 87.75 410 GLU A N 1
ATOM 3213 C CA . GLU A 1 410 ? -16.625 1.104 -4.762 1 87.75 410 GLU A CA 1
ATOM 3214 C C . GLU A 1 410 ? -17.047 1.447 -6.188 1 87.75 410 GLU A C 1
ATOM 3216 O O . GLU A 1 410 ? -18.125 1.05 -6.637 1 87.75 410 GLU A O 1
ATOM 3221 N N . GLU A 1 411 ? -16.219 2.137 -6.844 1 84.75 411 GLU A N 1
ATOM 3222 C CA . GLU A 1 411 ? -16.516 2.508 -8.227 1 84.75 411 GLU A CA 1
ATOM 3223 C C . GLU A 1 411 ? -16.594 1.273 -9.125 1 84.75 411 GLU A C 1
ATOM 3225 O O . GLU A 1 411 ? -17.453 1.203 -10.008 1 84.75 411 GLU A O 1
ATOM 3230 N N . LYS A 1 412 ? -15.75 0.34 -8.922 1 91.44 412 LYS A N 1
ATOM 3231 C CA . LYS A 1 412 ? -15.773 -0.894 -9.703 1 91.44 412 LYS A CA 1
ATOM 3232 C C . LYS A 1 412 ? -17.062 -1.673 -9.461 1 91.44 412 LYS A C 1
ATOM 3234 O O . LYS A 1 412 ? -17.688 -2.16 -10.406 1 91.44 412 LYS A O 1
ATOM 3239 N N . VAL A 1 413 ? -17.453 -1.768 -8.219 1 91.88 413 VAL A N 1
ATOM 3240 C CA . VAL A 1 413 ? -18.672 -2.504 -7.879 1 91.88 413 VAL A CA 1
ATOM 3241 C C . VAL A 1 413 ? -19.891 -1.795 -8.469 1 91.88 413 VAL A C 1
ATOM 3243 O O . VAL A 1 413 ? -20.781 -2.439 -9.031 1 91.88 413 VAL A O 1
ATOM 3246 N N . ARG A 1 414 ? -19.875 -0.489 -8.414 1 86.56 414 ARG A N 1
ATOM 3247 C CA . ARG A 1 414 ? -20.969 0.274 -8.992 1 86.56 414 ARG A CA 1
ATOM 3248 C C . ARG A 1 414 ? -21.016 0.094 -10.508 1 86.56 414 ARG A C 1
ATOM 3250 O O . ARG A 1 414 ? -22.094 0.039 -11.102 1 86.56 414 ARG A O 1
ATOM 3257 N N . GLY A 1 415 ? -19.891 -0.013 -11.062 1 88.12 415 GLY A N 1
ATOM 3258 C CA . GLY A 1 415 ? -19.828 -0.259 -12.492 1 88.12 415 GLY A CA 1
ATOM 3259 C C . GLY A 1 415 ? -20.359 -1.621 -12.891 1 88.12 415 GLY A C 1
ATOM 3260 O O . GLY A 1 415 ? -21.016 -1.759 -13.93 1 88.12 415 GLY A O 1
ATOM 3261 N N . LEU A 1 416 ? -20.125 -2.582 -12.023 1 91.75 416 LEU A N 1
ATOM 3262 C CA . LEU A 1 416 ? -20.625 -3.934 -12.273 1 91.75 416 LEU A CA 1
ATOM 3263 C C . LEU A 1 416 ? -22.141 -3.994 -12.133 1 91.75 416 LEU A C 1
ATOM 3265 O O . LEU A 1 416 ? -22.797 -4.816 -12.781 1 91.75 416 LEU A O 1
ATOM 3269 N N . LEU A 1 417 ? -22.703 -3.064 -11.344 1 89.38 417 LEU A N 1
ATOM 3270 C CA . LEU A 1 417 ? -24.125 -3.113 -11.031 1 89.38 417 LEU A CA 1
ATOM 3271 C C . LEU A 1 417 ? -24.906 -2.123 -11.891 1 89.38 417 LEU A C 1
ATOM 3273 O O . LEU A 1 417 ? -26.125 -2.043 -11.789 1 89.38 417 LEU A O 1
ATOM 3277 N N . ASP A 1 418 ? -24.109 -1.467 -12.656 1 86.88 418 ASP A N 1
ATOM 3278 C CA . ASP A 1 418 ? -24.797 -0.58 -13.594 1 86.88 418 ASP A CA 1
ATOM 3279 C C . ASP A 1 418 ? -25.781 -1.355 -14.461 1 86.88 418 ASP A C 1
ATOM 3281 O O . ASP A 1 418 ? -25.5 -2.48 -14.875 1 86.88 418 ASP A O 1
ATOM 3285 N N . ASP A 1 419 ? -26.844 -0.785 -14.844 1 83.25 419 ASP A N 1
ATOM 3286 C CA . ASP A 1 419 ? -27.953 -1.463 -15.508 1 83.25 419 ASP A CA 1
ATOM 3287 C C . ASP A 1 419 ? -27.516 -2.037 -16.859 1 83.25 419 ASP A C 1
ATOM 3289 O O . ASP A 1 419 ? -27.859 -3.176 -17.188 1 83.25 419 ASP A O 1
ATOM 3293 N N . SER A 1 420 ? -26.734 -1.283 -17.547 1 86.75 420 SER A N 1
ATOM 3294 C CA . SER A 1 420 ? -26.312 -1.744 -18.875 1 86.75 420 SER A CA 1
ATOM 3295 C C . SER A 1 420 ? -25.359 -2.93 -18.766 1 86.75 420 SER A C 1
ATOM 3297 O O . SER A 1 420 ? -25.5 -3.92 -19.484 1 86.75 420 SER A O 1
ATOM 3299 N N . THR A 1 421 ? -24.453 -2.896 -17.797 1 87 421 THR A N 1
ATOM 3300 C CA . THR A 1 421 ? -23.469 -3.957 -17.609 1 87 421 THR A CA 1
ATOM 3301 C C . THR A 1 421 ? -24.094 -5.172 -16.938 1 87 421 THR A C 1
ATOM 3303 O O . THR A 1 421 ? -23.812 -6.312 -17.312 1 87 421 THR A O 1
ATOM 3306 N N . PHE A 1 422 ? -25.016 -4.926 -16.078 1 88 422 PHE A N 1
ATOM 3307 C CA . PHE A 1 422 ? -25.625 -5.996 -15.305 1 88 422 PHE A CA 1
ATOM 3308 C C . PHE A 1 422 ? -26.594 -6.805 -16.172 1 88 422 PHE A C 1
ATOM 3310 O O . PHE A 1 422 ? -26.75 -8.008 -15.969 1 88 422 PHE A O 1
ATOM 3317 N N . ALA A 1 423 ? -27.125 -6.148 -17.141 1 85.25 423 ALA A N 1
ATOM 3318 C CA . ALA A 1 423 ? -28.031 -6.848 -18.062 1 85.25 423 ALA A CA 1
ATOM 3319 C C . ALA A 1 423 ? -27.25 -7.789 -18.969 1 85.25 423 ALA A C 1
ATOM 3321 O O . ALA A 1 423 ? -27.734 -8.883 -19.297 1 85.25 423 ALA A O 1
ATOM 3322 N N . LYS A 1 424 ? -26.109 -7.438 -19.312 1 86 424 LYS A N 1
ATOM 3323 C CA . LYS A 1 424 ? -25.281 -8.242 -20.203 1 86 424 LYS A CA 1
ATOM 3324 C C . LYS A 1 424 ? -24.609 -9.391 -19.453 1 86 424 LYS A C 1
ATOM 3326 O O . LYS A 1 424 ? -24.531 -10.508 -19.953 1 86 424 LYS A O 1
ATOM 3331 N N . HIS A 1 425 ? -24.188 -9.039 -18.219 1 87.31 425 HIS A N 1
ATOM 3332 C CA . HIS A 1 425 ? -23.5 -10.039 -17.406 1 87.31 425 HIS A CA 1
ATOM 3333 C C . HIS A 1 425 ? -24 -10.031 -15.969 1 87.31 425 HIS A C 1
ATOM 3335 O O . HIS A 1 425 ? -23.328 -9.523 -15.07 1 87.31 425 HIS A O 1
ATOM 3341 N N . PRO A 1 426 ? -25.109 -10.711 -15.82 1 89.69 426 PRO A N 1
ATOM 3342 C CA . PRO A 1 426 ? -25.656 -10.727 -14.461 1 89.69 426 PRO A CA 1
ATOM 3343 C C . PRO A 1 426 ? -24.828 -11.594 -13.508 1 89.69 426 PRO A C 1
ATOM 3345 O O . PRO A 1 426 ? -24.594 -12.773 -13.789 1 89.69 426 PRO A O 1
ATOM 3348 N N . ILE A 1 427 ? -24.391 -11.039 -12.391 1 93.88 427 ILE A N 1
ATOM 3349 C CA . ILE A 1 427 ? -23.594 -11.773 -11.422 1 93.88 427 ILE A CA 1
ATOM 3350 C C . ILE A 1 427 ? -24.453 -12.148 -10.219 1 93.88 427 ILE A C 1
ATOM 3352 O O . ILE A 1 427 ? -25.344 -11.398 -9.828 1 93.88 427 ILE A O 1
ATOM 3356 N N . LYS A 1 428 ? -24.25 -13.328 -9.688 1 95.06 428 LYS A N 1
ATOM 3357 C CA . LYS A 1 428 ? -24.938 -13.797 -8.492 1 95.06 428 LYS A CA 1
ATOM 3358 C C . LYS A 1 428 ? -24.031 -13.711 -7.266 1 95.06 428 LYS A C 1
ATOM 3360 O O . LYS A 1 428 ? -24.516 -13.492 -6.152 1 95.06 428 LYS A O 1
ATOM 3365 N N . PHE A 1 429 ? -22.734 -13.938 -7.52 1 96.44 429 PHE A N 1
ATOM 3366 C CA . PHE A 1 429 ? -21.766 -13.898 -6.434 1 96.44 429 PHE A CA 1
ATOM 3367 C C . PHE A 1 429 ? -20.656 -12.914 -6.738 1 96.44 429 PHE A C 1
ATOM 3369 O O . PHE A 1 429 ? -20.156 -12.859 -7.867 1 96.44 429 PHE A O 1
ATOM 3376 N N . LEU A 1 430 ? -20.312 -12.062 -5.844 1 97.38 430 LEU A N 1
ATOM 3377 C CA . LEU A 1 430 ? -19.109 -11.234 -5.902 1 97.38 430 LEU A CA 1
ATOM 3378 C C . LEU A 1 430 ? -18.125 -11.625 -4.809 1 97.38 430 LEU A C 1
ATOM 3380 O O . LEU A 1 430 ? -18.438 -11.523 -3.619 1 97.38 430 LEU A O 1
ATOM 3384 N N . ILE A 1 431 ? -17 -12.125 -5.234 1 97.06 431 ILE A N 1
ATOM 3385 C CA . ILE A 1 431 ? -15.961 -12.516 -4.285 1 97.06 431 ILE A CA 1
ATOM 3386 C C . ILE A 1 431 ? -14.906 -11.414 -4.191 1 97.06 431 ILE A C 1
ATOM 3388 O O . ILE A 1 431 ? -14.266 -11.07 -5.188 1 97.06 431 ILE A O 1
ATOM 3392 N N . LEU A 1 432 ? -14.742 -10.844 -3.072 1 96.31 432 LEU A N 1
ATOM 3393 C CA . LEU A 1 432 ? -13.633 -9.938 -2.791 1 96.31 432 LEU A CA 1
ATOM 3394 C C . LEU A 1 432 ? -12.516 -10.656 -2.047 1 96.31 432 LEU A C 1
ATOM 3396 O O . LEU A 1 432 ? -12.68 -11.047 -0.888 1 96.31 432 LEU A O 1
ATOM 3400 N N . ASP A 1 433 ? -11.406 -10.844 -2.727 1 94.81 433 ASP A N 1
ATOM 3401 C CA . ASP A 1 433 ? -10.281 -11.555 -2.131 1 94.81 433 ASP A CA 1
ATOM 3402 C C . ASP A 1 433 ? -9.406 -10.617 -1.306 1 94.81 433 ASP A C 1
ATOM 3404 O O . ASP A 1 433 ? -8.758 -9.727 -1.854 1 94.81 433 ASP A O 1
ATOM 3408 N N . MET A 1 434 ? -9.352 -10.875 -0.04 1 93.31 434 MET A N 1
ATOM 3409 C CA . MET A 1 434 ? -8.656 -9.992 0.893 1 93.31 434 MET A CA 1
ATOM 3410 C C . MET A 1 434 ? -7.355 -10.633 1.376 1 93.31 434 MET A C 1
ATOM 3412 O O . MET A 1 434 ? -6.805 -10.227 2.402 1 93.31 434 MET A O 1
ATOM 3416 N N . TRP A 1 435 ? -6.844 -11.555 0.644 1 87.94 435 TRP A N 1
ATOM 3417 C CA . TRP A 1 435 ? -5.676 -12.312 1.079 1 87.94 435 TRP A CA 1
ATOM 3418 C C . TRP A 1 435 ? -4.473 -11.398 1.264 1 87.94 435 TRP A C 1
ATOM 3420 O O . TRP A 1 435 ? -3.697 -11.555 2.211 1 87.94 435 TRP A O 1
ATOM 3430 N N . HIS A 1 436 ? -4.293 -10.406 0.422 1 86.94 436 HIS A N 1
ATOM 3431 C CA . HIS A 1 436 ? -3.129 -9.531 0.457 1 86.94 436 HIS A CA 1
ATOM 3432 C C . HIS A 1 436 ? -3.473 -8.18 1.072 1 86.94 436 HIS A C 1
ATOM 3434 O O . HIS A 1 436 ? -2.727 -7.215 0.912 1 86.94 436 HIS A O 1
ATOM 3440 N N . VAL A 1 437 ? -4.609 -8.125 1.74 1 90.25 437 VAL A N 1
ATOM 3441 C CA . VAL A 1 437 ? -5.004 -6.902 2.434 1 90.25 437 VAL A CA 1
ATOM 3442 C C . VAL A 1 437 ? -4.445 -6.914 3.855 1 90.25 437 VAL A C 1
ATOM 3444 O O . VAL A 1 437 ? -4.59 -7.898 4.578 1 90.25 437 VAL A O 1
ATOM 3447 N N . THR A 1 438 ? -3.762 -5.879 4.285 1 86.31 438 THR A N 1
ATOM 3448 C CA . THR A 1 438 ? -3.08 -5.836 5.574 1 86.31 438 THR A CA 1
ATOM 3449 C C . THR A 1 438 ? -3.961 -5.18 6.633 1 86.31 438 THR A C 1
ATOM 3451 O O . THR A 1 438 ? -3.805 -5.445 7.828 1 86.31 438 THR A O 1
ATOM 3454 N N . GLY A 1 439 ? -4.836 -4.359 6.207 1 87.44 439 GLY A N 1
ATOM 3455 C CA . GLY A 1 439 ? -5.711 -3.66 7.137 1 87.44 439 GLY A CA 1
ATOM 3456 C C . GLY A 1 439 ? -6.617 -2.652 6.457 1 87.44 439 GLY A C 1
ATOM 3457 O O . GLY A 1 439 ? -6.578 -2.498 5.234 1 87.44 439 GLY A O 1
ATOM 3458 N N . HIS A 1 440 ? -7.523 -2.084 7.281 1 88.62 440 HIS A N 1
ATOM 3459 C CA . HIS A 1 440 ? -8.438 -1.078 6.75 1 88.62 440 HIS A CA 1
ATOM 3460 C C . HIS A 1 440 ? -8.719 0.013 7.777 1 88.62 440 HIS A C 1
ATOM 3462 O O . HIS A 1 440 ? -8.555 -0.206 8.977 1 88.62 440 HIS A O 1
ATOM 3468 N N . ASP A 1 441 ? -9.016 1.142 7.336 1 86.19 441 ASP A N 1
ATOM 3469 C CA . ASP A 1 441 ? -9.445 2.221 8.227 1 86.19 441 ASP A CA 1
ATOM 3470 C C . ASP A 1 441 ? -10.969 2.27 8.328 1 86.19 441 ASP A C 1
ATOM 3472 O O . ASP A 1 441 ? -11.664 1.475 7.695 1 86.19 441 ASP A O 1
ATOM 3476 N N . PHE A 1 442 ? -11.477 3.119 9.133 1 84.19 442 PHE A N 1
ATOM 3477 C CA . PHE A 1 442 ? -12.906 3.215 9.375 1 84.19 442 PHE A CA 1
ATOM 3478 C C . PHE A 1 442 ? -13.656 3.547 8.094 1 84.19 442 PHE A C 1
ATOM 3480 O O . PHE A 1 442 ? -14.742 3.016 7.84 1 84.19 442 PHE A O 1
ATOM 3487 N N . SER A 1 443 ? -13.172 4.41 7.285 1 83.44 443 SER A N 1
ATOM 3488 C CA . SER A 1 443 ? -13.812 4.781 6.031 1 83.44 443 SER A CA 1
ATOM 3489 C C . SER A 1 443 ? -13.969 3.578 5.109 1 83.44 443 SER A C 1
ATOM 3491 O O . SER A 1 443 ? -15 3.42 4.453 1 83.44 443 SER A O 1
ATOM 3493 N N . ALA A 1 444 ? -12.961 2.785 5.051 1 87.25 444 ALA A N 1
ATOM 3494 C CA . ALA A 1 444 ? -13.023 1.572 4.242 1 87.25 444 ALA A CA 1
ATOM 3495 C C . ALA A 1 444 ? -14.07 0.604 4.781 1 87.25 444 ALA A C 1
ATOM 3497 O O . ALA A 1 444 ? -14.789 -0.043 4.012 1 87.25 444 ALA A O 1
ATOM 3498 N N . GLY A 1 445 ? -14.117 0.503 6.102 1 86.81 445 GLY A N 1
ATOM 3499 C CA . GLY A 1 445 ? -15.156 -0.326 6.695 1 86.81 445 GLY A CA 1
ATOM 3500 C C . GLY A 1 445 ? -16.562 0.112 6.32 1 86.81 445 GLY A C 1
ATOM 3501 O O . GLY A 1 445 ? -17.406 -0.72 5.996 1 86.81 445 GLY A O 1
ATOM 3502 N N . GLU A 1 446 ? -16.719 1.342 6.324 1 83.31 446 GLU A N 1
ATOM 3503 C CA . GLU A 1 446 ? -18.031 1.88 5.957 1 83.31 446 GLU A CA 1
ATOM 3504 C C . GLU A 1 446 ? -18.312 1.655 4.473 1 83.31 446 GLU A C 1
ATOM 3506 O O . GLU A 1 446 ? -19.469 1.437 4.086 1 83.31 446 GLU A O 1
ATOM 3511 N N . ALA A 1 447 ? -17.328 1.77 3.689 1 85.62 447 ALA A N 1
ATOM 3512 C CA . ALA A 1 447 ? -17.5 1.515 2.26 1 85.62 447 ALA A CA 1
ATOM 3513 C C . ALA A 1 447 ? -17.938 0.074 2.006 1 85.62 447 ALA A C 1
ATOM 3515 O O . ALA A 1 447 ? -18.75 -0.188 1.116 1 85.62 447 ALA A O 1
ATOM 3516 N N . PHE A 1 448 ? -17.391 -0.85 2.791 1 90.19 448 PHE A N 1
ATOM 3517 C CA . PHE A 1 448 ? -17.797 -2.246 2.658 1 90.19 448 PHE A CA 1
ATOM 3518 C C . PHE A 1 448 ? -19.266 -2.422 3.02 1 90.19 448 PHE A C 1
ATOM 3520 O O . PHE A 1 448 ? -19.969 -3.244 2.424 1 90.19 448 PHE A O 1
ATOM 3527 N N . ASN A 1 449 ? -19.703 -1.631 3.986 1 87.31 449 ASN A N 1
ATOM 3528 C CA . ASN A 1 449 ? -21.125 -1.655 4.324 1 87.31 449 ASN A CA 1
ATOM 3529 C C . ASN A 1 449 ? -21.984 -1.144 3.174 1 87.31 449 ASN A C 1
ATOM 3531 O O . ASN A 1 449 ? -23.031 -1.724 2.867 1 87.31 449 ASN A O 1
ATOM 3535 N N . THR A 1 450 ? -21.516 -0.142 2.59 1 82.94 450 THR A N 1
ATOM 3536 C CA . THR A 1 450 ? -22.219 0.408 1.444 1 82.94 450 THR A CA 1
ATOM 3537 C C . THR A 1 450 ? -22.25 -0.593 0.293 1 82.94 450 THR A C 1
ATOM 3539 O O . THR A 1 450 ? -23.281 -0.785 -0.345 1 82.94 450 THR A O 1
ATOM 3542 N N . ILE A 1 451 ? -21.188 -1.203 0.043 1 89.19 451 ILE A N 1
ATOM 3543 C CA . ILE A 1 451 ? -21.078 -2.205 -1.012 1 89.19 451 ILE A CA 1
ATOM 3544 C C . ILE A 1 451 ? -22.031 -3.359 -0.726 1 89.19 451 ILE A C 1
ATOM 3546 O O . ILE A 1 451 ? -22.734 -3.824 -1.624 1 89.19 451 ILE A O 1
ATOM 3550 N N . SER A 1 452 ? -22.016 -3.805 0.503 1 90.56 452 SER A N 1
ATOM 3551 C CA . SER A 1 452 ? -22.906 -4.898 0.897 1 90.56 452 SER A CA 1
ATOM 3552 C C . SER A 1 452 ? -24.359 -4.547 0.659 1 90.56 452 SER A C 1
ATOM 3554 O O . SER A 1 452 ? -25.141 -5.375 0.175 1 90.56 452 SER A O 1
ATOM 3556 N N . ARG A 1 453 ? -24.688 -3.357 0.932 1 85.25 453 ARG A N 1
ATOM 3557 C CA . ARG A 1 453 ? -26.062 -2.908 0.732 1 85.25 453 ARG A CA 1
ATOM 3558 C C . ARG A 1 453 ? -26.391 -2.803 -0.752 1 85.25 453 ARG A C 1
ATOM 3560 O O . ARG A 1 453 ? -27.484 -3.195 -1.18 1 85.25 453 ARG A O 1
ATOM 3567 N N . LEU A 1 454 ? -25.516 -2.264 -1.513 1 84.81 454 LEU A N 1
ATOM 3568 C CA . LEU A 1 454 ? -25.703 -2.145 -2.953 1 84.81 454 LEU A CA 1
ATOM 3569 C C . LEU A 1 454 ? -25.906 -3.514 -3.594 1 84.81 454 LEU A C 1
ATOM 3571 O O . LEU A 1 454 ? -26.766 -3.686 -4.449 1 84.81 454 LEU A O 1
ATOM 3575 N N . LEU A 1 455 ? -25.109 -4.438 -3.154 1 91.25 455 LEU A N 1
ATOM 3576 C CA . LEU A 1 455 ? -25.188 -5.793 -3.697 1 91.25 455 LEU A CA 1
ATOM 3577 C C . LEU A 1 455 ? -26.469 -6.48 -3.268 1 91.25 455 LEU A C 1
ATOM 3579 O O . LEU A 1 455 ? -27.125 -7.152 -4.074 1 91.25 455 LEU A O 1
ATOM 3583 N N . ASP A 1 456 ? -26.859 -6.281 -2.07 1 89 456 ASP A N 1
ATOM 3584 C CA . ASP A 1 456 ? -28.078 -6.902 -1.551 1 89 456 ASP A CA 1
ATOM 3585 C C . ASP A 1 456 ? -29.312 -6.395 -2.291 1 89 456 ASP A C 1
ATOM 3587 O O . ASP A 1 456 ? -30.25 -7.156 -2.539 1 89 456 ASP A O 1
ATOM 3591 N N . ASN A 1 457 ? -29.266 -5.18 -2.619 1 83.88 457 ASN A N 1
ATOM 3592 C CA . ASN A 1 457 ? -30.391 -4.586 -3.344 1 83.88 457 ASN A CA 1
ATOM 3593 C C . ASN A 1 457 ? -30.562 -5.219 -4.719 1 83.88 457 ASN A C 1
ATOM 3595 O O . ASN A 1 457 ? -31.672 -5.285 -5.238 1 83.88 457 ASN A O 1
ATOM 3599 N N . LYS A 1 458 ? -29.516 -5.73 -5.273 1 87.81 458 LYS A N 1
ATOM 3600 C CA . LYS A 1 458 ? -29.578 -6.355 -6.59 1 87.81 458 LYS A CA 1
ATOM 3601 C C . LYS A 1 458 ? -29.609 -7.875 -6.477 1 87.81 458 LYS A C 1
ATOM 3603 O O . LYS A 1 458 ? -29.531 -8.586 -7.484 1 87.81 458 LYS A O 1
ATOM 3608 N N . GLY A 1 459 ? -29.594 -8.367 -5.25 1 89.88 459 GLY A N 1
ATOM 3609 C CA . GLY A 1 459 ? -29.672 -9.805 -5.016 1 89.88 459 GLY A CA 1
ATOM 3610 C C . GLY A 1 459 ? -28.344 -10.508 -5.234 1 89.88 459 GLY A C 1
ATOM 3611 O O . GLY A 1 459 ? -28.312 -11.672 -5.645 1 89.88 459 GLY A O 1
ATOM 3612 N N . VAL A 1 460 ? -27.281 -9.789 -5.168 1 94.38 460 VAL A N 1
ATOM 3613 C CA . VAL A 1 460 ? -25.953 -10.367 -5.312 1 94.38 460 VAL A CA 1
ATOM 3614 C C . VAL A 1 460 ? -25.375 -10.695 -3.938 1 94.38 460 VAL A C 1
ATOM 3616 O O . VAL A 1 460 ? -25.469 -9.891 -3.008 1 94.38 460 VAL A O 1
ATOM 3619 N N . ILE A 1 461 ? -24.828 -11.883 -3.824 1 95.19 461 ILE A N 1
ATOM 3620 C CA . ILE A 1 461 ? -24.281 -12.32 -2.549 1 95.19 461 ILE A CA 1
ATOM 3621 C C . ILE A 1 461 ? -22.812 -11.914 -2.453 1 95.19 461 ILE A C 1
ATOM 3623 O O . ILE A 1 461 ? -22.016 -12.211 -3.355 1 95.19 461 ILE A O 1
ATOM 3627 N N . LEU A 1 462 ? -22.453 -11.273 -1.377 1 95.69 462 LEU A N 1
ATOM 3628 C CA . LEU A 1 462 ? -21.078 -10.852 -1.144 1 95.69 462 LEU A CA 1
ATOM 3629 C C . LEU A 1 462 ? -20.312 -11.906 -0.359 1 95.69 462 LEU A C 1
ATOM 3631 O O . LEU A 1 462 ? -20.75 -12.344 0.706 1 95.69 462 LEU A O 1
ATOM 3635 N N . VAL A 1 463 ? -19.203 -12.344 -0.963 1 96.19 463 VAL A N 1
ATOM 3636 C CA . VAL A 1 463 ? -18.344 -13.32 -0.313 1 96.19 463 VAL A CA 1
ATOM 3637 C C . VAL A 1 463 ? -16.953 -12.719 -0.105 1 96.19 463 VAL A C 1
ATOM 3639 O O . VAL A 1 463 ? -16.344 -12.211 -1.05 1 96.19 463 VAL A O 1
ATOM 3642 N N . LEU A 1 464 ? -16.484 -12.719 1.108 1 95.19 464 LEU A N 1
ATOM 3643 C CA . LEU A 1 464 ? -15.133 -12.273 1.415 1 95.19 464 LEU A CA 1
ATOM 3644 C C . LEU A 1 464 ? -14.203 -13.461 1.642 1 95.19 464 LEU A C 1
ATOM 3646 O O . LEU A 1 464 ? -14.492 -14.328 2.465 1 95.19 464 LEU A O 1
ATOM 3650 N N . SER A 1 465 ? -13.125 -13.438 0.828 1 94.5 465 SER A N 1
ATOM 3651 C CA . SER A 1 465 ? -12.164 -14.523 0.965 1 94.5 465 SER A CA 1
ATOM 3652 C C . SER A 1 465 ? -10.891 -14.055 1.667 1 94.5 465 SER A C 1
ATOM 3654 O O . SER A 1 465 ? -10.57 -12.867 1.648 1 94.5 465 SER A O 1
ATOM 3656 N N . GLY A 1 466 ? -10.172 -14.977 2.332 1 90 466 GLY A N 1
ATOM 3657 C CA . GLY A 1 466 ? -8.93 -14.672 3.018 1 90 466 GLY A CA 1
ATOM 3658 C C . GLY A 1 466 ? -9.125 -14.242 4.457 1 90 466 GLY A C 1
ATOM 3659 O O . GLY A 1 466 ? -8.25 -13.609 5.047 1 90 466 GLY A O 1
ATOM 3660 N N . LEU A 1 467 ? -10.328 -14.383 4.93 1 89.44 467 LEU A N 1
ATOM 3661 C CA . LEU A 1 467 ? -10.656 -13.953 6.285 1 89.44 467 LEU A CA 1
ATOM 3662 C C . LEU A 1 467 ? -11.125 -15.125 7.133 1 89.44 467 LEU A C 1
ATOM 3664 O O . LEU A 1 467 ? -12.047 -15.852 6.746 1 89.44 467 LEU A O 1
ATOM 3668 N N . ASP A 1 468 ? -10.266 -15.43 8.016 1 76.19 468 ASP A N 1
ATOM 3669 C CA . ASP A 1 468 ? -10.711 -16.453 8.953 1 76.19 468 ASP A CA 1
ATOM 3670 C C . ASP A 1 468 ? -11.453 -15.836 10.133 1 76.19 468 ASP A C 1
ATOM 3672 O O . ASP A 1 468 ? -11.398 -14.625 10.352 1 76.19 468 ASP A O 1
ATOM 3676 N N . ALA A 1 469 ? -12.266 -16.531 10.703 1 67.5 469 ALA A N 1
ATOM 3677 C CA . ALA A 1 469 ? -13.07 -16.062 11.836 1 67.5 469 ALA A CA 1
ATOM 3678 C C . ALA A 1 469 ? -12.188 -15.414 12.898 1 67.5 469 ALA A C 1
ATOM 3680 O O . ALA A 1 469 ? -12.602 -14.453 13.555 1 67.5 469 ALA A O 1
ATOM 3681 N N . GLU A 1 470 ? -10.93 -15.797 12.898 1 75.06 470 GLU A N 1
ATOM 3682 C CA . GLU A 1 470 ? -10.062 -15.312 13.953 1 75.06 470 GLU A CA 1
ATOM 3683 C C . GLU A 1 470 ? -9.133 -14.203 13.445 1 75.06 470 GLU A C 1
ATOM 3685 O O . GLU A 1 470 ? -8.398 -13.602 14.227 1 75.06 470 GLU A O 1
ATOM 3690 N N . ASN A 1 471 ? -9.359 -13.93 12.258 1 81.44 471 ASN A N 1
ATOM 3691 C CA . ASN A 1 471 ? -8.492 -12.922 11.664 1 81.44 471 ASN A CA 1
ATOM 3692 C C . ASN A 1 471 ? -8.875 -11.516 12.117 1 81.44 471 ASN A C 1
ATOM 3694 O O . ASN A 1 471 ? -10.055 -11.188 12.219 1 81.44 471 ASN A O 1
ATOM 3698 N N . GLN A 1 472 ? -7.969 -10.719 12.508 1 85.12 472 GLN A N 1
ATOM 3699 C CA . GLN A 1 472 ? -8.164 -9.359 12.992 1 85.12 472 GLN A CA 1
ATOM 3700 C C . GLN A 1 472 ? -8.883 -8.5 11.953 1 85.12 472 GLN A C 1
ATOM 3702 O O . GLN A 1 472 ? -9.719 -7.672 12.297 1 85.12 472 GLN A O 1
ATOM 3707 N N . LEU A 1 473 ? -8.609 -8.82 10.766 1 89 473 LEU A N 1
ATOM 3708 C CA . LEU A 1 473 ? -9.234 -8.047 9.695 1 89 473 LEU A CA 1
ATOM 3709 C C . LEU A 1 473 ? -10.734 -8.312 9.641 1 89 473 LEU A C 1
ATOM 3711 O O . LEU A 1 473 ? -11.531 -7.379 9.508 1 89 473 LEU A O 1
ATOM 3715 N N . GLY A 1 474 ? -11.109 -9.609 9.773 1 88.25 474 GLY A N 1
ATOM 3716 C CA . GLY A 1 474 ? -12.516 -9.969 9.789 1 88.25 474 GLY A CA 1
ATOM 3717 C C . GLY A 1 474 ? -13.273 -9.398 10.977 1 88.25 474 GLY A C 1
ATOM 3718 O O . GLY A 1 474 ? -14.398 -8.922 10.828 1 88.25 474 GLY A O 1
ATOM 3719 N N . GLN A 1 475 ? -12.633 -9.312 12.062 1 87.62 475 GLN A N 1
ATOM 3720 C CA . GLN A 1 475 ? -13.25 -8.773 13.266 1 87.62 475 GLN A CA 1
ATOM 3721 C C . GLN A 1 475 ? -13.453 -7.262 13.148 1 87.62 475 GLN A C 1
ATOM 3723 O O . GLN A 1 475 ? -14.492 -6.742 13.555 1 87.62 475 GLN A O 1
ATOM 3728 N N . ASN A 1 476 ? -12.461 -6.652 12.594 1 87.81 476 ASN A N 1
ATOM 3729 C CA . ASN A 1 476 ? -12.562 -5.207 12.406 1 87.81 476 ASN A CA 1
ATOM 3730 C C . ASN A 1 476 ? -13.68 -4.84 11.438 1 87.81 476 ASN A C 1
ATOM 3732 O O . ASN A 1 476 ? -14.375 -3.838 11.633 1 87.81 476 ASN A O 1
ATOM 3736 N N . LEU A 1 477 ? -13.859 -5.633 10.453 1 89.12 477 LEU A N 1
ATOM 3737 C CA . LEU A 1 477 ? -14.914 -5.367 9.477 1 89.12 477 LEU A CA 1
ATOM 3738 C C . LEU A 1 477 ? -16.297 -5.59 10.094 1 89.12 477 LEU A C 1
ATOM 3740 O O . LEU A 1 477 ? -17.219 -4.828 9.828 1 89.12 477 LEU A O 1
ATOM 3744 N N . ARG A 1 478 ? -16.406 -6.629 10.938 1 86.38 478 ARG A N 1
ATOM 3745 C CA . ARG A 1 478 ? -17.672 -6.883 11.633 1 86.38 478 ARG A CA 1
ATOM 3746 C C . ARG A 1 478 ? -17.969 -5.77 12.625 1 86.38 478 ARG A C 1
ATOM 3748 O O . ARG A 1 478 ? -19.125 -5.359 12.766 1 86.38 478 ARG A O 1
ATOM 3755 N N . ALA A 1 479 ? -16.906 -5.348 13.219 1 83.81 479 ALA A N 1
ATOM 3756 C CA . ALA A 1 479 ? -17.062 -4.258 14.18 1 83.81 479 ALA A CA 1
ATOM 3757 C C . ALA A 1 479 ? -17.516 -2.977 13.484 1 83.81 479 ALA A C 1
ATOM 3759 O O . ALA A 1 479 ? -18.266 -2.182 14.055 1 83.81 479 ALA A O 1
ATOM 3760 N N . ALA A 1 480 ? -17.078 -2.865 12.266 1 83.19 480 ALA A N 1
ATOM 3761 C CA . ALA A 1 480 ? -17.422 -1.673 11.5 1 83.19 480 ALA A CA 1
ATOM 3762 C C . ALA A 1 480 ? -18.859 -1.745 11 1 83.19 480 ALA A C 1
ATOM 3764 O O . ALA A 1 480 ? -19.391 -0.775 10.453 1 83.19 480 ALA A O 1
ATOM 3765 N N . GLY A 1 481 ? -19.531 -2.926 11.172 1 81.31 481 GLY A N 1
ATOM 3766 C CA . GLY A 1 481 ? -20.953 -3.01 10.859 1 81.31 481 GLY A CA 1
ATOM 3767 C C . GLY A 1 481 ? -21.25 -3.971 9.719 1 81.31 481 GLY A C 1
ATOM 3768 O O . GLY A 1 481 ? -22.406 -4.082 9.281 1 81.31 481 GLY A O 1
ATOM 3769 N N . LEU A 1 482 ? -20.203 -4.543 9.273 1 84.88 482 LEU A N 1
ATOM 3770 C CA . LEU A 1 482 ? -20.453 -5.465 8.172 1 84.88 482 LEU A CA 1
ATOM 3771 C C . LEU A 1 482 ? -21.25 -6.68 8.656 1 84.88 482 LEU A C 1
ATOM 3773 O O . LEU A 1 482 ? -20.844 -7.344 9.609 1 84.88 482 LEU A O 1
ATOM 3777 N N . GLY A 1 483 ? -22.359 -6.965 8.117 1 77.88 483 GLY A N 1
ATOM 3778 C CA . GLY A 1 483 ? -23.203 -8.094 8.492 1 77.88 483 GLY A CA 1
ATOM 3779 C C . GLY A 1 483 ? -24.25 -7.746 9.523 1 77.88 483 GLY A C 1
ATOM 3780 O O . GLY A 1 483 ? -25.094 -8.578 9.867 1 77.88 483 GLY A O 1
ATOM 3781 N N . SER A 1 484 ? -24.188 -6.559 10.109 1 74.12 484 SER A N 1
ATOM 3782 C CA . SER A 1 484 ? -25.078 -6.195 11.211 1 74.12 484 SER A CA 1
ATOM 3783 C C . SER A 1 484 ? -26.469 -5.812 10.695 1 74.12 484 SER A C 1
ATOM 3785 O O . SER A 1 484 ? -27.469 -6.016 11.383 1 74.12 484 SER A O 1
ATOM 3787 N N . ASP A 1 485 ? -26.641 -5.324 9.516 1 68.81 485 ASP A N 1
ATOM 3788 C CA . ASP A 1 485 ? -27.922 -4.82 9.031 1 68.81 485 ASP A CA 1
ATOM 3789 C C . ASP A 1 485 ? -28.781 -5.953 8.461 1 68.81 485 ASP A C 1
ATOM 3791 O O . ASP A 1 485 ? -29.625 -5.723 7.594 1 68.81 485 ASP A O 1
ATOM 3795 N N . GLY A 1 486 ? -28.516 -7.188 8.859 1 75.06 486 GLY A N 1
ATOM 3796 C CA . GLY A 1 486 ? -29.328 -8.289 8.367 1 75.06 486 GLY A CA 1
ATOM 3797 C C . GLY A 1 486 ? -28.828 -8.844 7.043 1 75.06 486 GLY A C 1
ATOM 3798 O O . GLY A 1 486 ? -29.359 -9.844 6.547 1 75.06 486 GLY A O 1
ATOM 3799 N N . ILE A 1 487 ? -27.875 -8.156 6.496 1 81.94 487 ILE A N 1
ATOM 3800 C CA . ILE A 1 487 ? -27.344 -8.648 5.23 1 81.94 487 ILE A CA 1
ATOM 3801 C C . ILE A 1 487 ? -26.219 -9.656 5.5 1 81.94 487 ILE A C 1
ATOM 3803 O O . ILE A 1 487 ? -25.234 -9.336 6.176 1 81.94 487 ILE A O 1
ATOM 3807 N N . GLY A 1 488 ? -26.438 -10.852 5.168 1 83 488 GLY A N 1
ATOM 3808 C CA . GLY A 1 488 ? -25.453 -11.898 5.398 1 83 488 GLY A CA 1
ATOM 3809 C C . GLY A 1 488 ? -24.25 -11.797 4.477 1 83 488 GLY A C 1
ATOM 3810 O O . GLY A 1 488 ? -24.406 -11.578 3.271 1 83 488 GLY A O 1
ATOM 3811 N N . VAL A 1 489 ? -23.078 -11.68 5.066 1 88.12 489 VAL A N 1
ATOM 3812 C CA . VAL A 1 489 ? -21.828 -11.727 4.32 1 88.12 489 VAL A CA 1
ATOM 3813 C C . VAL A 1 489 ? -21.062 -13 4.66 1 88.12 489 VAL A C 1
ATOM 3815 O O . VAL A 1 489 ? -20.875 -13.32 5.836 1 88.12 489 VAL A O 1
ATOM 3818 N N . MET A 1 490 ? -20.75 -13.734 3.654 1 90.19 490 MET A N 1
ATOM 3819 C CA . MET A 1 490 ? -20.016 -14.984 3.863 1 90.19 490 MET A CA 1
ATOM 3820 C C . MET A 1 490 ? -18.516 -14.727 3.906 1 90.19 490 MET A C 1
ATOM 3822 O O . MET A 1 490 ? -17.953 -14.117 2.988 1 90.19 490 MET A O 1
ATOM 3826 N N . MET A 1 491 ? -17.891 -15.102 4.98 1 92.12 491 MET A N 1
ATOM 3827 C CA . MET A 1 491 ? -16.453 -14.984 5.113 1 92.12 491 MET A CA 1
ATOM 3828 C C . MET A 1 491 ? -15.789 -16.359 5.109 1 92.12 491 MET A C 1
ATOM 3830 O O . MET A 1 491 ? -16.141 -17.219 5.918 1 92.12 491 MET A O 1
ATOM 3834 N N . LEU A 1 492 ? -14.922 -16.531 4.129 1 93.5 492 LEU A N 1
ATOM 3835 C CA . LEU A 1 492 ? -14.25 -17.812 3.99 1 93.5 492 LEU A CA 1
ATOM 3836 C C . LEU A 1 492 ? -12.734 -17.656 4.082 1 93.5 492 LEU A C 1
ATOM 3838 O O . LEU A 1 492 ? -12.203 -16.578 3.805 1 93.5 492 LEU A O 1
ATOM 3842 N N . PRO A 1 493 ? -11.977 -18.609 4.438 1 90.12 493 PRO A N 1
ATOM 3843 C CA . PRO A 1 493 ? -10.555 -18.484 4.754 1 90.12 493 PRO A CA 1
ATOM 3844 C C . PRO A 1 493 ? -9.68 -18.344 3.512 1 90.12 493 PRO A C 1
ATOM 3846 O O . PRO A 1 493 ? -8.586 -17.781 3.586 1 90.12 493 PRO A O 1
ATOM 3849 N N . SER A 1 494 ? -10.094 -18.891 2.363 1 90.06 494 SER A N 1
ATOM 3850 C CA . SER A 1 494 ? -9.266 -18.828 1.164 1 90.06 494 SER A CA 1
ATOM 3851 C C . SER A 1 494 ? -10.117 -18.578 -0.08 1 90.06 494 SER A C 1
ATOM 3853 O O . SER A 1 494 ? -11.336 -18.719 -0.042 1 90.06 494 SER A O 1
ATOM 3855 N N . LEU A 1 495 ? -9.406 -18.156 -1.086 1 91.88 495 LEU A N 1
ATOM 3856 C CA . LEU A 1 495 ? -10.094 -17.969 -2.359 1 91.88 495 LEU A CA 1
ATOM 3857 C C . LEU A 1 495 ? -10.672 -19.281 -2.877 1 91.88 495 LEU A C 1
ATOM 3859 O O . LEU A 1 495 ? -11.773 -19.297 -3.432 1 91.88 495 LEU A O 1
ATOM 3863 N N . ASN A 1 496 ? -9.93 -20.359 -2.643 1 91.5 496 ASN A N 1
ATOM 3864 C CA . ASN A 1 496 ? -10.406 -21.672 -3.078 1 91.5 496 ASN A CA 1
ATOM 3865 C C . ASN A 1 496 ? -11.703 -22.047 -2.371 1 91.5 496 ASN A C 1
ATOM 3867 O O . ASN A 1 496 ? -12.641 -22.547 -3.006 1 91.5 496 ASN A O 1
ATOM 3871 N N . SER A 1 497 ? -11.758 -21.828 -1.106 1 92.31 497 SER A N 1
ATOM 3872 C CA . SER A 1 497 ? -12.969 -22.141 -0.35 1 92.31 497 SER A CA 1
ATOM 3873 C C . SER A 1 497 ? -14.133 -21.281 -0.793 1 92.31 497 SER A C 1
ATOM 3875 O O . SER A 1 497 ? -15.281 -21.734 -0.836 1 92.31 497 SER A O 1
ATOM 3877 N N . ALA A 1 498 ? -13.852 -20.047 -1.11 1 94.69 498 ALA A N 1
ATOM 3878 C CA . ALA A 1 498 ? -14.898 -19.141 -1.585 1 94.69 498 ALA A CA 1
ATOM 3879 C C . ALA A 1 498 ? -15.445 -19.609 -2.934 1 94.69 498 ALA A C 1
ATOM 3881 O O . ALA A 1 498 ? -16.656 -19.672 -3.127 1 94.69 498 ALA A O 1
ATOM 3882 N N . LEU A 1 499 ? -14.531 -19.938 -3.799 1 94.44 499 LEU A N 1
ATOM 3883 C CA . LEU A 1 499 ? -14.945 -20.422 -5.113 1 94.44 499 LEU A CA 1
ATOM 3884 C C . LEU A 1 499 ? -15.734 -21.719 -4.996 1 94.44 499 LEU A C 1
ATOM 3886 O O . LEU A 1 499 ? -16.766 -21.891 -5.656 1 94.44 499 LEU A O 1
ATOM 3890 N N . GLU A 1 500 ? -15.227 -22.609 -4.148 1 93.62 500 GLU A N 1
ATOM 3891 C CA . GLU A 1 500 ? -15.906 -23.875 -3.936 1 93.62 500 GLU A CA 1
ATOM 3892 C C . GLU A 1 500 ? -17.328 -23.672 -3.412 1 93.62 500 GLU A C 1
ATOM 3894 O O . GLU A 1 500 ? -18.266 -24.297 -3.881 1 93.62 500 GLU A O 1
ATOM 3899 N N . SER A 1 501 ? -17.5 -22.766 -2.473 1 94.56 501 SER A N 1
ATOM 3900 C CA . SER A 1 501 ? -18.812 -22.484 -1.893 1 94.56 501 SER A CA 1
ATOM 3901 C C . SER A 1 501 ? -19.766 -21.922 -2.938 1 94.56 501 SER A C 1
ATOM 3903 O O . SER A 1 501 ? -20.922 -22.344 -3.014 1 94.56 501 SER A O 1
ATOM 3905 N N . CYS A 1 502 ? -19.281 -21.016 -3.75 1 95.56 502 CYS A N 1
ATOM 3906 C CA . CYS A 1 502 ? -20.109 -20.438 -4.801 1 95.56 502 CYS A CA 1
ATOM 3907 C C . CYS A 1 502 ? -20.484 -21.469 -5.852 1 95.56 502 CYS A C 1
ATOM 3909 O O . CYS A 1 502 ? -21.625 -21.547 -6.285 1 95.56 502 CYS A O 1
ATOM 3911 N N . GLU A 1 503 ? -19.453 -22.297 -6.273 1 94.75 503 GLU A N 1
ATOM 3912 C CA . GLU A 1 503 ? -19.703 -23.344 -7.258 1 94.75 503 GLU A CA 1
ATOM 3913 C C . GLU A 1 503 ? -20.719 -24.359 -6.738 1 94.75 503 GLU A C 1
ATOM 3915 O O . GLU A 1 503 ? -21.609 -24.797 -7.484 1 94.75 503 GLU A O 1
ATOM 3920 N N . ASN A 1 504 ? -20.594 -24.734 -5.441 1 92.88 504 ASN A N 1
ATOM 3921 C CA . ASN A 1 504 ? -21.531 -25.672 -4.84 1 92.88 504 ASN A CA 1
ATOM 3922 C C . ASN A 1 504 ? -22.953 -25.109 -4.832 1 92.88 504 ASN A C 1
ATOM 3924 O O . ASN A 1 504 ? -23.922 -25.859 -5.027 1 92.88 504 ASN A O 1
ATOM 3928 N N . GLU A 1 505 ? -23.094 -23.844 -4.621 1 93.69 505 GLU A N 1
ATOM 3929 C CA . GLU A 1 505 ? -24.422 -23.219 -4.648 1 93.69 505 GLU A CA 1
ATOM 3930 C C . GLU A 1 505 ? -25 -23.234 -6.055 1 93.69 505 GLU A C 1
ATOM 3932 O O . GLU A 1 505 ? -26.203 -23.453 -6.227 1 93.69 505 GLU A O 1
ATOM 3937 N N . LEU A 1 506 ? -24.172 -23.047 -7.043 1 92.88 506 LEU A N 1
ATOM 3938 C CA . LEU A 1 506 ? -24.641 -23.062 -8.43 1 92.88 506 LEU A CA 1
ATOM 3939 C C . LEU A 1 506 ? -25.047 -24.469 -8.836 1 92.88 506 LEU A C 1
ATOM 3941 O O . LEU A 1 506 ? -25.984 -24.641 -9.617 1 92.88 506 LEU A O 1
ATOM 3945 N N . LEU A 1 507 ? -24.328 -25.469 -8.266 1 92.06 507 LEU A N 1
ATOM 3946 C CA . LEU A 1 507 ? -24.578 -26.859 -8.625 1 92.06 507 LEU A CA 1
ATOM 3947 C C . LEU A 1 507 ? -25.922 -27.328 -8.07 1 92.06 507 LEU A C 1
ATOM 3949 O O . LEU A 1 507 ? -26.484 -28.312 -8.547 1 92.06 507 LEU A O 1
ATOM 3953 N N . LYS A 1 508 ? -26.438 -26.641 -7.09 1 90.12 508 LYS A N 1
ATOM 3954 C CA . LYS A 1 508 ? -27.734 -27.016 -6.543 1 90.12 508 LYS A CA 1
ATOM 3955 C C . LYS A 1 508 ? -28.812 -26.953 -7.621 1 90.12 508 LYS A C 1
ATOM 3957 O O . LYS A 1 508 ? -29.734 -27.781 -7.641 1 90.12 508 LYS A O 1
ATOM 3962 N N . THR A 1 509 ? -28.672 -26.016 -8.492 1 86.81 509 THR A N 1
ATOM 3963 C CA . THR A 1 509 ? -29.641 -25.891 -9.594 1 86.81 509 THR A CA 1
ATOM 3964 C C . THR A 1 509 ? -29.516 -27.094 -10.539 1 86.81 509 THR A C 1
ATOM 3966 O O . THR A 1 509 ? -30.531 -27.594 -11.031 1 86.81 509 THR A O 1
ATOM 3969 N N . LEU A 1 510 ? -28.328 -27.5 -10.812 1 86.94 510 LEU A N 1
ATOM 3970 C CA . LEU A 1 510 ? -28.109 -28.656 -11.672 1 86.94 510 LEU A CA 1
ATOM 3971 C C . LEU A 1 510 ? -28.719 -29.906 -11.047 1 86.94 510 LEU A C 1
ATOM 3973 O O . LEU A 1 510 ? -29.391 -30.688 -11.727 1 86.94 510 LEU A O 1
ATOM 3977 N N . TYR A 1 511 ? -28.516 -30.078 -9.758 1 85.19 511 TYR A N 1
ATOM 3978 C CA . TYR A 1 511 ? -29.047 -31.234 -9.055 1 85.19 511 TYR A CA 1
ATOM 3979 C C . TYR A 1 511 ? -30.562 -31.219 -9.016 1 85.19 511 TYR A C 1
ATOM 3981 O O . TYR A 1 511 ? -31.203 -32.25 -9.148 1 85.19 511 TYR A O 1
ATOM 3989 N N . ALA A 1 512 ? -31.078 -30.109 -8.836 1 84.88 512 ALA A N 1
ATOM 3990 C CA . ALA A 1 512 ? -32.531 -29.984 -8.82 1 84.88 512 ALA A CA 1
ATOM 3991 C C . ALA A 1 512 ? -33.125 -30.375 -10.172 1 84.88 512 ALA A C 1
ATOM 3993 O O . ALA A 1 512 ? -34.156 -31.062 -10.227 1 84.88 512 ALA A O 1
ATOM 3994 N N . ARG A 1 513 ? -32.531 -29.969 -11.211 1 82.31 513 ARG A N 1
ATOM 3995 C CA . ARG A 1 513 ? -33 -30.312 -12.547 1 82.31 513 ARG A CA 1
ATOM 3996 C C . ARG A 1 513 ? -32.844 -31.797 -12.828 1 82.31 513 ARG A C 1
ATOM 3998 O O . ARG A 1 513 ? -33.688 -32.406 -13.492 1 82.31 513 ARG A O 1
ATOM 4005 N N . GLN A 1 514 ? -31.781 -32.344 -12.383 1 81.56 514 GLN A N 1
ATOM 4006 C CA . GLN A 1 514 ? -31.547 -33.781 -12.539 1 81.56 514 GLN A CA 1
ATOM 4007 C C . GLN A 1 514 ? -32.594 -34.594 -11.805 1 81.56 514 GLN A C 1
ATOM 4009 O O . GLN A 1 514 ? -33.062 -35.625 -12.32 1 81.56 514 GLN A O 1
ATOM 4014 N N . GLU A 1 515 ? -32.938 -34.156 -10.656 1 80.44 515 GLU A N 1
ATOM 4015 C CA . GLU A 1 515 ? -33.938 -34.875 -9.875 1 80.44 515 GLU A CA 1
ATOM 4016 C C . GLU A 1 515 ? -35.312 -34.75 -10.531 1 80.44 515 GLU A C 1
ATOM 4018 O O . GLU A 1 515 ? -36.094 -35.719 -10.5 1 80.44 515 GLU A O 1
ATOM 4023 N N . GLU A 1 516 ? -35.5 -33.688 -11.109 1 76.62 516 GLU A N 1
ATOM 4024 C CA . GLU A 1 516 ? -36.781 -33.5 -11.82 1 76.62 516 GLU A CA 1
ATOM 4025 C C . GLU A 1 516 ? -36.875 -34.438 -13.023 1 76.62 516 GLU A C 1
ATOM 4027 O O . GLU A 1 516 ? -37.938 -35 -13.289 1 76.62 516 GLU A O 1
ATOM 4032 N N . LEU A 1 517 ? -35.844 -34.531 -13.734 1 75.25 517 LEU A N 1
ATOM 4033 C CA . LEU A 1 517 ? -35.844 -35.375 -14.906 1 75.25 517 LEU A CA 1
ATOM 4034 C C . LEU A 1 517 ? -35.969 -36.844 -14.508 1 75.25 517 LEU A C 1
ATOM 4036 O O . LEU A 1 517 ? -36.625 -37.625 -15.188 1 75.25 517 LEU A O 1
ATOM 4040 N N . LYS A 1 518 ? -35.438 -37.281 -13.391 1 74.56 518 LYS A N 1
ATOM 4041 C CA . LYS A 1 518 ? -35.531 -38.625 -12.883 1 74.56 518 LYS A CA 1
ATOM 4042 C C . LYS A 1 518 ? -36.938 -38.938 -12.414 1 74.56 518 LYS A C 1
ATOM 4044 O O . LYS A 1 518 ? -37.438 -40.062 -12.633 1 74.56 518 LYS A O 1
ATOM 4049 N N . SER A 1 519 ? -37.469 -38.031 -11.797 1 72.19 519 SER A N 1
ATOM 4050 C CA . SER A 1 519 ? -38.844 -38.219 -11.336 1 72.19 519 SER A CA 1
ATOM 4051 C C . SER A 1 519 ? -39.812 -38.375 -12.5 1 72.19 519 SER A C 1
ATOM 4053 O O . SER A 1 519 ? -40.75 -39.188 -12.453 1 72.19 519 SER A O 1
ATOM 4055 N N . LEU A 1 520 ? -39.5 -37.656 -13.516 1 64.38 520 LEU A N 1
ATOM 4056 C CA . LEU A 1 520 ? -40.312 -37.75 -14.711 1 64.38 520 LEU A CA 1
ATOM 4057 C C . LEU A 1 520 ? -40.156 -39.094 -15.398 1 64.38 520 LEU A C 1
ATOM 4059 O O . LEU A 1 520 ? -41.125 -39.688 -15.898 1 64.38 520 LEU A O 1
ATOM 4063 N N . LYS A 1 521 ? -39.031 -39.625 -15.352 1 60.44 521 LYS A N 1
ATOM 4064 C CA . LYS A 1 521 ? -38.75 -40.938 -15.961 1 60.44 521 LYS A CA 1
ATOM 4065 C C . LYS A 1 521 ? -39.375 -42.062 -15.133 1 60.44 521 LYS A C 1
ATOM 4067 O O . LYS A 1 521 ? -39.812 -43.094 -15.688 1 60.44 521 LYS A O 1
ATOM 4072 N N . ARG A 1 522 ? -39.531 -42.031 -13.93 1 60.72 522 ARG A N 1
ATOM 4073 C CA . ARG A 1 522 ? -40.188 -43.031 -13.094 1 60.72 522 ARG A CA 1
ATOM 4074 C C . ARG A 1 522 ? -41.688 -43.031 -13.305 1 60.72 522 ARG A C 1
ATOM 4076 O O . ARG A 1 522 ? -42.344 -44.094 -13.227 1 60.72 522 ARG A O 1
ATOM 4083 N N . MET A 1 523 ? -42.188 -41.969 -13.539 1 54.16 523 MET A N 1
ATOM 4084 C CA . MET A 1 523 ? -43.625 -41.906 -13.75 1 54.16 523 MET A CA 1
ATOM 4085 C C . MET A 1 523 ? -44 -42.438 -15.125 1 54.16 523 MET A C 1
ATOM 4087 O O . MET A 1 523 ? -45.156 -42.75 -15.383 1 54.16 523 MET A O 1
ATOM 4091 N N . SER A 1 524 ? -43.156 -42.625 -16.047 1 46.53 524 SER A N 1
ATOM 4092 C CA . SER A 1 524 ? -43.562 -43.125 -17.359 1 46.53 524 SER A CA 1
ATOM 4093 C C . SER A 1 524 ? -43.688 -44.625 -17.375 1 46.53 524 SER A C 1
ATOM 4095 O O . SER A 1 524 ? -42.781 -45.344 -17.812 1 46.53 524 SER A O 1
ATOM 4097 N N . PRO A 1 525 ? -44.406 -45.438 -16.453 1 40.94 525 PRO A N 1
ATOM 4098 C CA . PRO A 1 525 ? -44.594 -46.875 -16.719 1 40.94 525 PRO A CA 1
ATOM 4099 C C . PRO A 1 525 ? -45.031 -47.156 -18.156 1 40.94 525 PRO A C 1
ATOM 4101 O O . PRO A 1 525 ? -45.375 -46.219 -18.891 1 40.94 525 PRO A O 1
ATOM 4104 N N . GLN A 1 526 ? -46.062 -48.531 -18.391 1 37.22 526 GLN A N 1
ATOM 4105 C CA . GLN A 1 526 ? -46.656 -49.375 -19.422 1 37.22 526 GLN A CA 1
ATOM 4106 C C . GLN A 1 526 ? -47.531 -48.562 -20.359 1 37.22 526 GLN A C 1
ATOM 4108 O O . GLN A 1 526 ? -47.812 -48.969 -21.484 1 37.22 526 GLN A O 1
ATOM 4113 N N . HIS A 1 527 ? -48.969 -48.219 -19.828 1 34.75 527 HIS A N 1
ATOM 4114 C CA . HIS A 1 527 ? -50.188 -48.281 -20.594 1 34.75 527 HIS A CA 1
ATOM 4115 C C . HIS A 1 527 ? -50.125 -47.375 -21.812 1 34.75 527 HIS A C 1
ATOM 4117 O O . HIS A 1 527 ? -50.406 -47.844 -22.938 1 34.75 527 HIS A O 1
ATOM 4123 N N . LEU A 1 528 ? -51.281 -46.406 -21.969 1 33.66 528 LEU A N 1
ATOM 4124 C CA . LEU A 1 528 ? -52.219 -45.906 -22.984 1 33.66 528 LEU A CA 1
ATOM 4125 C C . LEU A 1 528 ? -51.531 -44.938 -23.922 1 33.66 528 LEU A C 1
ATOM 4127 O O . LEU A 1 528 ? -50.719 -44.094 -23.484 1 33.66 528 LEU A O 1
ATOM 4131 N N . ASP A 1 529 ? -51.531 -45.312 -25.25 1 35.22 529 ASP A N 1
ATOM 4132 C CA . ASP A 1 529 ? -51.375 -44.594 -26.516 1 35.22 529 ASP A CA 1
ATOM 4133 C C . ASP A 1 529 ? -51.969 -43.188 -26.453 1 35.22 529 ASP A C 1
ATOM 4135 O O . ASP A 1 529 ? -53.094 -43 -26.906 1 35.22 529 ASP A O 1
ATOM 4139 N N . VAL A 1 530 ? -52.25 -42.625 -25.344 1 34.44 530 VAL A N 1
ATOM 4140 C CA . VAL A 1 530 ? -52.906 -41.375 -25.578 1 34.44 530 VAL A CA 1
ATOM 4141 C C . VAL A 1 530 ? -52.062 -40.5 -26.516 1 34.44 530 VAL A C 1
ATOM 4143 O O . VAL A 1 530 ? -50.844 -40.406 -26.359 1 34.44 530 VAL A O 1
ATOM 4146 N N . PRO A 1 531 ? -52.719 -40.375 -27.781 1 33 531 PRO A N 1
ATOM 4147 C CA . PRO A 1 531 ? -52 -39.531 -28.75 1 33 531 PRO A CA 1
ATOM 4148 C C . PRO A 1 531 ? -51.312 -38.344 -28.078 1 33 531 PRO A C 1
ATOM 4150 O O . PRO A 1 531 ? -51.781 -37.875 -27.047 1 33 531 PRO A O 1
ATOM 4153 N N . PRO A 1 532 ? -50.094 -38.344 -28.297 1 27.06 532 PRO A N 1
ATOM 4154 C CA . PRO A 1 532 ? -49.438 -37.188 -27.641 1 27.06 532 PRO A CA 1
ATOM 4155 C C . PRO A 1 532 ? -50.281 -35.906 -27.75 1 27.06 532 PRO A C 1
ATOM 4157 O O . PRO A 1 532 ? -50.656 -35.5 -28.844 1 27.06 532 PRO A O 1
ATOM 4160 N N . ALA A 1 533 ? -51.406 -35.812 -26.922 1 29.41 533 ALA A N 1
ATOM 4161 C CA . ALA A 1 533 ? -51.938 -34.469 -27.016 1 29.41 533 ALA A CA 1
ATOM 4162 C C . ALA A 1 533 ? -50.812 -33.5 -27.453 1 29.41 533 ALA A C 1
ATOM 4164 O O . ALA A 1 533 ? -49.625 -33.75 -27.203 1 29.41 533 ALA A O 1
ATOM 4165 N N . LYS A 1 534 ? -51.219 -32.625 -28.375 1 30.64 534 LYS A N 1
ATOM 4166 C CA . LYS A 1 534 ? -50.375 -31.484 -28.672 1 30.64 534 LYS A CA 1
ATOM 4167 C C . LYS A 1 534 ? -49.562 -31.078 -27.453 1 30.64 534 LYS A C 1
ATOM 4169 O O . LYS A 1 534 ? -50.094 -30.875 -26.359 1 30.64 534 LYS A O 1
ATOM 4174 N N . THR A 1 535 ? -48.344 -31.703 -27.188 1 26.8 535 THR A N 1
ATOM 4175 C CA . THR A 1 535 ? -47.438 -31.031 -26.266 1 26.8 535 THR A CA 1
ATOM 4176 C C . THR A 1 535 ? -47.781 -29.547 -26.156 1 26.8 535 THR A C 1
ATOM 4178 O O . THR A 1 535 ? -47.562 -28.781 -27.109 1 26.8 535 THR A O 1
ATOM 4181 N N . SER A 1 536 ? -49.062 -29.25 -25.859 1 26.45 536 SER A N 1
ATOM 4182 C CA . SER A 1 536 ? -49.188 -27.828 -25.562 1 26.45 536 SER A CA 1
ATOM 4183 C C . SER A 1 536 ? -47.875 -27.234 -25.062 1 26.45 536 SER A C 1
ATOM 4185 O O . SER A 1 536 ? -47.062 -27.953 -24.469 1 26.45 536 SER A O 1
ATOM 4187 N N . SER A 1 537 ? -47.438 -26.203 -25.844 1 28.03 537 SER A N 1
ATOM 4188 C CA . SER A 1 537 ? -46.406 -25.266 -25.422 1 28.03 537 SER A CA 1
ATOM 4189 C C . SER A 1 537 ? -46.375 -25.109 -23.906 1 28.03 537 SER A C 1
ATOM 4191 O O . SER A 1 537 ? -47.344 -24.625 -23.312 1 28.03 537 SER A O 1
ATOM 4193 N N . LEU A 1 538 ? -46.25 -26.219 -23.203 1 28.62 538 LEU A N 1
ATOM 4194 C CA . LEU A 1 538 ? -45.906 -25.891 -21.828 1 28.62 538 LEU A CA 1
ATOM 4195 C C . LEU A 1 538 ? -45.531 -24.422 -21.688 1 28.62 538 LEU A C 1
ATOM 4197 O O . LEU A 1 538 ? -44.531 -23.969 -22.281 1 28.62 538 LEU A O 1
ATOM 4201 N N . SER A 1 539 ? -46.469 -23.625 -21.719 1 28.23 539 SER A N 1
ATOM 4202 C CA . SER A 1 539 ? -46.469 -22.188 -21.422 1 28.23 539 SER A CA 1
ATOM 4203 C C . SER A 1 539 ? -45.312 -21.828 -20.484 1 28.23 539 SER A C 1
ATOM 4205 O O . SER A 1 539 ? -44.906 -22.625 -19.641 1 28.23 539 SER A O 1
ATOM 4207 N N . SER A 1 540 ? -44.469 -21 -20.953 1 30.14 540 SER A N 1
ATOM 4208 C CA . SER A 1 540 ? -43.562 -20.156 -20.188 1 30.14 540 SER A CA 1
ATOM 4209 C C . SER A 1 540 ? -44.094 -19.906 -18.781 1 30.14 540 SER A C 1
ATOM 4211 O O . SER A 1 540 ? -44.969 -19.062 -18.594 1 30.14 540 SER A O 1
ATOM 4213 N N . PHE A 1 541 ? -44.812 -20.844 -18.156 1 28.98 541 PHE A N 1
ATOM 4214 C CA . PHE A 1 541 ? -44.969 -20.469 -16.75 1 28.98 541 PHE A CA 1
ATOM 4215 C C . PHE A 1 541 ? -43.906 -19.469 -16.344 1 28.98 541 PHE A C 1
ATOM 4217 O O . PHE A 1 541 ? -42.719 -19.656 -16.641 1 28.98 541 PHE A O 1
ATOM 4224 N N . ASP A 1 542 ? -44.25 -18.312 -16.266 1 32.09 542 ASP A N 1
ATOM 4225 C CA . ASP A 1 542 ? -43.594 -17.156 -15.641 1 32.09 542 ASP A CA 1
ATOM 4226 C C . ASP A 1 542 ? -42.844 -17.578 -14.383 1 32.09 542 ASP A C 1
ATOM 4228 O O . ASP A 1 542 ? -43.406 -17.609 -13.289 1 32.09 542 ASP A O 1
ATOM 4232 N N . SER A 1 543 ? -42.469 -18.812 -14.195 1 34.88 543 SER A N 1
ATOM 4233 C CA . SER A 1 543 ? -41.625 -19.078 -13.039 1 34.88 543 SER A CA 1
ATOM 4234 C C . SER A 1 543 ? -40.906 -17.812 -12.578 1 34.88 543 SER A C 1
ATOM 4236 O O . SER A 1 543 ? -40.438 -17.016 -13.398 1 34.88 543 SER A O 1
ATOM 4238 N N . PRO A 1 544 ? -41.344 -17.422 -11.477 1 37.06 544 PRO A N 1
ATOM 4239 C CA . PRO A 1 544 ? -40.656 -16.266 -10.906 1 37.06 544 PRO A CA 1
ATOM 4240 C C . PRO A 1 544 ? -39.156 -16.234 -11.258 1 37.06 544 PRO A C 1
ATOM 4242 O O . PRO A 1 544 ? -38.375 -15.586 -10.57 1 37.06 544 PRO A O 1
ATOM 4245 N N . PHE A 1 545 ? -38.75 -17.219 -12.031 1 44.06 545 PHE A N 1
ATOM 4246 C CA . PHE A 1 545 ? -37.375 -17.219 -12.453 1 44.06 545 PHE A CA 1
ATOM 4247 C C . PHE A 1 545 ? -37.062 -16.031 -13.367 1 44.06 545 PHE A C 1
ATOM 4249 O O . PHE A 1 545 ? -36.156 -16.078 -14.18 1 44.06 545 PHE A O 1
ATOM 4256 N N . ASN A 1 546 ? -37.906 -15.203 -13.508 1 50.69 546 ASN A N 1
ATOM 4257 C CA . ASN A 1 546 ? -37.781 -14.125 -14.492 1 50.69 546 ASN A CA 1
ATOM 4258 C C . ASN A 1 546 ? -36.469 -13.352 -14.305 1 50.69 546 ASN A C 1
ATOM 4260 O O . ASN A 1 546 ? -36.312 -12.289 -14.891 1 50.69 546 ASN A O 1
ATOM 4264 N N . SER A 1 547 ? -35.781 -13.891 -13.422 1 75.19 547 SER A N 1
ATOM 4265 C CA . SER A 1 547 ? -34.562 -13.086 -13.406 1 75.19 547 SER A CA 1
ATOM 4266 C C . SER A 1 547 ? -33.531 -13.617 -14.398 1 75.19 547 SER A C 1
ATOM 4268 O O . SER A 1 547 ? -33.5 -14.812 -14.695 1 75.19 547 SER A O 1
ATOM 4270 N N . PRO A 1 548 ? -33.125 -12.906 -15.32 1 77.75 548 PRO A N 1
ATOM 4271 C CA . PRO A 1 548 ? -32.062 -13.289 -16.281 1 77.75 548 PRO A CA 1
ATOM 4272 C C . PRO A 1 548 ? -31.031 -14.227 -15.68 1 77.75 548 PRO A C 1
ATOM 4274 O O . PRO A 1 548 ? -30.547 -15.141 -16.359 1 77.75 548 PRO A O 1
ATOM 4277 N N . ARG A 1 549 ? -30.891 -14.273 -14.484 1 87.06 549 ARG A N 1
ATOM 4278 C CA . ARG A 1 549 ? -29.906 -15.133 -13.82 1 87.06 549 ARG A CA 1
ATOM 4279 C C . ARG A 1 549 ? -30.406 -16.578 -13.734 1 87.06 549 ARG A C 1
ATOM 4281 O O . ARG A 1 549 ? -29.672 -17.516 -14.055 1 87.06 549 ARG A O 1
ATOM 4288 N N . ARG A 1 550 ? -31.547 -16.781 -13.383 1 82.94 550 ARG A N 1
ATOM 4289 C CA . ARG A 1 550 ? -32.125 -18.109 -13.227 1 82.94 550 ARG A CA 1
ATOM 4290 C C . ARG A 1 550 ? -32.312 -18.797 -14.578 1 82.94 550 ARG A C 1
ATOM 4292 O O . ARG A 1 550 ? -32.062 -20 -14.703 1 82.94 550 ARG A O 1
ATOM 4299 N N . ASN A 1 551 ? -32.625 -17.922 -15.539 1 81.62 551 ASN A N 1
ATOM 4300 C CA . ASN A 1 551 ? -32.75 -18.469 -16.891 1 81.62 551 ASN A CA 1
ATOM 4301 C C . ASN A 1 551 ? -31.406 -18.969 -17.422 1 81.62 551 ASN A C 1
ATOM 4303 O O . ASN A 1 551 ? -31.344 -20.031 -18.047 1 81.62 551 ASN A O 1
ATOM 4307 N N . HIS A 1 552 ? -30.484 -18.234 -17.141 1 85.06 552 HIS A N 1
ATOM 4308 C CA . HIS A 1 552 ? -29.141 -18.625 -17.562 1 85.06 552 HIS A CA 1
ATOM 4309 C C . HIS A 1 552 ? -28.719 -19.938 -16.906 1 85.06 552 HIS A C 1
ATOM 4311 O O . HIS A 1 552 ? -28.172 -20.828 -17.578 1 85.06 552 HIS A O 1
ATOM 4317 N N . LEU A 1 553 ? -29.016 -20.094 -15.68 1 87.56 553 LEU A N 1
ATOM 4318 C CA . LEU A 1 553 ? -28.656 -21.312 -14.969 1 87.56 553 LEU A CA 1
ATOM 4319 C C . LEU A 1 553 ? -29.453 -22.5 -15.484 1 87.56 553 LEU A C 1
ATOM 4321 O O . LEU A 1 553 ? -28.906 -23.609 -15.625 1 87.56 553 LEU A O 1
ATOM 4325 N N . ALA A 1 554 ? -30.641 -22.219 -15.758 1 83.75 554 ALA A N 1
ATOM 4326 C CA . ALA A 1 554 ? -31.5 -23.281 -16.281 1 83.75 554 ALA A CA 1
ATOM 4327 C C . ALA A 1 554 ? -31.016 -23.75 -17.656 1 83.75 554 ALA A C 1
ATOM 4329 O O . ALA A 1 554 ? -30.984 -24.938 -17.953 1 83.75 554 ALA A O 1
ATOM 4330 N N . GLU A 1 555 ? -30.672 -22.797 -18.406 1 83.81 555 GLU A N 1
ATOM 4331 C CA . GLU A 1 555 ? -30.156 -23.109 -19.719 1 83.81 555 GLU A CA 1
ATOM 4332 C C . GLU A 1 555 ? -28.844 -23.891 -19.641 1 83.81 555 GLU A C 1
ATOM 4334 O O . GLU A 1 555 ? -28.625 -24.844 -20.375 1 83.81 555 GLU A O 1
ATOM 4339 N N . ALA A 1 556 ? -28.016 -23.5 -18.766 1 85.88 556 ALA A N 1
ATOM 4340 C CA . ALA A 1 556 ? -26.734 -24.172 -18.562 1 85.88 556 ALA A CA 1
ATOM 4341 C C . ALA A 1 556 ? -26.953 -25.609 -18.078 1 85.88 556 ALA A C 1
ATOM 4343 O O . ALA A 1 556 ? -26.25 -26.531 -18.516 1 85.88 556 ALA A O 1
ATOM 4344 N N . ALA A 1 557 ? -27.875 -25.766 -17.234 1 86.06 557 ALA A N 1
ATOM 4345 C CA . ALA A 1 557 ? -28.188 -27.094 -16.734 1 86.06 557 ALA A CA 1
ATOM 4346 C C . ALA A 1 557 ? -28.734 -27.984 -17.844 1 86.06 557 ALA A C 1
ATOM 4348 O O . ALA A 1 557 ? -28.344 -29.156 -17.953 1 86.06 557 ALA A O 1
ATOM 4349 N N . HIS A 1 558 ? -29.578 -27.406 -18.641 1 81.19 558 HIS A N 1
ATOM 4350 C CA . HIS A 1 558 ? -30.125 -28.141 -19.766 1 81.19 558 HIS A CA 1
ATOM 4351 C C . HIS A 1 558 ? -29.031 -28.578 -20.75 1 81.19 558 HIS A C 1
ATOM 4353 O O . HIS A 1 558 ? -29 -29.719 -21.188 1 81.19 558 HIS A O 1
ATOM 4359 N N . ASP A 1 559 ? -28.156 -27.734 -21 1 81.94 559 ASP A N 1
ATOM 4360 C CA . ASP A 1 559 ? -27.062 -28.031 -21.922 1 81.94 559 ASP A CA 1
ATOM 4361 C C . ASP A 1 559 ? -26.141 -29.109 -21.344 1 81.94 559 ASP A C 1
ATOM 4363 O O . ASP A 1 559 ? -25.672 -29.984 -22.078 1 81.94 559 ASP A O 1
ATOM 4367 N N . ALA A 1 560 ? -25.906 -29.031 -20.094 1 80.38 560 ALA A N 1
ATOM 4368 C CA . ALA A 1 560 ? -25.031 -30 -19.438 1 80.38 560 ALA A CA 1
ATOM 4369 C C . ALA A 1 560 ? -25.656 -31.391 -19.406 1 80.38 560 ALA A C 1
ATOM 4371 O O . ALA A 1 560 ? -24.969 -32.406 -19.578 1 80.38 560 ALA A O 1
ATOM 4372 N N . LEU A 1 561 ? -26.984 -31.453 -19.281 1 78.12 561 LEU A N 1
ATOM 4373 C CA . LEU A 1 561 ? -27.688 -32.719 -19.141 1 78.12 561 LEU A CA 1
ATOM 4374 C C . LEU A 1 561 ? -27.969 -33.344 -20.5 1 78.12 561 LEU A C 1
ATOM 4376 O O . LEU A 1 561 ? -28.156 -34.562 -20.609 1 78.12 561 LEU A O 1
ATOM 4380 N N . THR A 1 562 ? -28.047 -32.5 -21.5 1 71.69 562 THR A N 1
ATOM 4381 C CA . THR A 1 562 ? -28.312 -33 -22.844 1 71.69 562 THR A CA 1
ATOM 4382 C C . THR A 1 562 ? -27.016 -33.312 -23.578 1 71.69 562 THR A C 1
ATOM 4384 O O . THR A 1 562 ? -27.047 -33.875 -24.672 1 71.69 562 THR A O 1
ATOM 4387 N N . SER A 1 563 ? -25.984 -33 -22.953 1 64.88 563 SER A N 1
ATOM 4388 C CA . SER A 1 563 ? -24.734 -33.312 -23.609 1 64.88 563 SER A CA 1
ATOM 4389 C C . SER A 1 563 ? -24.422 -34.812 -23.594 1 64.88 563 SER A C 1
ATOM 4391 O O . SER A 1 563 ? -24.859 -35.5 -22.688 1 64.88 563 SER A O 1
ATOM 4393 N N . VAL A 1 564 ? -23.875 -35.406 -24.656 1 56.25 564 VAL A N 1
ATOM 4394 C CA . VAL A 1 564 ? -23.547 -36.812 -24.906 1 56.25 564 VAL A CA 1
ATOM 4395 C C . VAL A 1 564 ? -22.828 -37.375 -23.688 1 56.25 564 VAL A C 1
ATOM 4397 O O . VAL A 1 564 ? -23.078 -38.531 -23.297 1 56.25 564 VAL A O 1
ATOM 4400 N N . GLU A 1 565 ? -22.109 -36.531 -23.078 1 56.09 565 GLU A N 1
ATOM 4401 C CA . GLU A 1 565 ? -21.25 -36.969 -21.984 1 56.09 565 GLU A CA 1
ATOM 4402 C C . GLU A 1 565 ? -22.078 -37.406 -20.781 1 56.09 565 GLU A C 1
ATOM 4404 O O . GLU A 1 565 ? -21.641 -38.25 -20 1 56.09 565 GLU A O 1
ATOM 4409 N N . VAL A 1 566 ? -23.312 -36.906 -20.703 1 55.62 566 VAL A N 1
ATOM 4410 C CA . VAL A 1 566 ? -24.188 -37.219 -19.562 1 55.62 566 VAL A CA 1
ATOM 4411 C C . VAL A 1 566 ? -25.156 -38.344 -19.938 1 55.62 566 VAL A C 1
ATOM 4413 O O . VAL A 1 566 ? -25.562 -39.125 -19.078 1 55.62 566 VAL A O 1
ATOM 4416 N N . GLN A 1 567 ? -25.516 -38.469 -21.188 1 57.44 567 GLN A N 1
ATOM 4417 C CA . GLN A 1 567 ? -26.516 -39.438 -21.578 1 57.44 567 GLN A CA 1
ATOM 4418 C C . GLN A 1 567 ? -25.984 -40.875 -21.5 1 57.44 567 GLN A C 1
ATOM 4420 O O . GLN A 1 567 ? -26.703 -41.781 -21.141 1 57.44 567 GLN A O 1
ATOM 4425 N N . ARG A 1 568 ? -24.719 -41.062 -21.688 1 59.78 568 ARG A N 1
ATOM 4426 C CA . ARG A 1 568 ? -24.125 -42.406 -21.766 1 59.78 568 ARG A CA 1
ATOM 4427 C C . ARG A 1 568 ? -24.141 -43.094 -20.406 1 59.78 568 ARG A C 1
ATOM 4429 O O . ARG A 1 568 ? -24.438 -44.281 -20.312 1 59.78 568 ARG A O 1
ATOM 4436 N N . PRO A 1 569 ? -24 -42.281 -19.375 1 58.66 569 PRO A N 1
ATOM 4437 C CA . PRO A 1 569 ? -23.969 -42.938 -18.062 1 58.66 569 PRO A CA 1
ATOM 4438 C C . PRO A 1 569 ? -25.281 -43.625 -17.734 1 58.66 569 PRO A C 1
ATOM 4440 O O . PRO A 1 569 ? -25.297 -44.625 -17 1 58.66 569 PRO A O 1
ATOM 4443 N N . SER A 1 570 ? -26.312 -43.188 -18.281 1 60.84 570 SER A N 1
ATOM 4444 C CA . SER A 1 570 ? -27.594 -43.844 -18.016 1 60.84 570 SER A CA 1
ATOM 4445 C C . SER A 1 570 ? -27.594 -45.281 -18.547 1 60.84 570 SER A C 1
ATOM 4447 O O . SER A 1 570 ? -28.203 -46.156 -17.953 1 60.84 570 SER A O 1
ATOM 4449 N N . GLU A 1 571 ? -26.781 -45.5 -19.594 1 67.56 571 GLU A N 1
ATOM 4450 C CA . GLU A 1 571 ? -26.703 -46.844 -20.188 1 67.56 571 GLU A CA 1
ATOM 4451 C C . GLU A 1 571 ? -25.844 -47.75 -19.344 1 67.56 571 GLU A C 1
ATOM 4453 O O . GLU A 1 571 ? -26 -48.969 -19.375 1 67.56 571 GLU A O 1
ATOM 4458 N N . TRP A 1 572 ? -25 -47.125 -18.547 1 74.69 572 TRP A N 1
ATOM 4459 C CA . TRP A 1 572 ? -24.031 -47.906 -17.812 1 74.69 572 TRP A CA 1
ATOM 4460 C C . TRP A 1 572 ? -24.562 -48.25 -16.422 1 74.69 572 TRP A C 1
ATOM 4462 O O . TRP A 1 572 ? -23.875 -48.938 -15.641 1 74.69 572 TRP A O 1
ATOM 4472 N N . GLN A 1 573 ? -25.719 -47.812 -16.156 1 74.44 573 GLN A N 1
ATOM 4473 C CA . GLN A 1 573 ? -26.266 -48 -14.82 1 74.44 573 GLN A CA 1
ATOM 4474 C C . GLN A 1 573 ? -26.469 -49.469 -14.508 1 74.44 573 GLN A C 1
ATOM 4476 O O . GLN A 1 573 ? -26.484 -49.875 -13.344 1 74.44 573 GLN A O 1
ATOM 4481 N N . SER A 1 574 ? -26.469 -50.281 -15.547 1 78.38 574 SER A N 1
ATOM 4482 C CA . SER A 1 574 ? -26.734 -51.688 -15.352 1 78.38 574 SER A CA 1
ATOM 4483 C C . SER A 1 574 ? -25.469 -52.469 -15.031 1 78.38 574 SER A C 1
ATOM 4485 O O . SER A 1 574 ? -25.516 -53.594 -14.539 1 78.38 574 SER A O 1
ATOM 4487 N N . PHE A 1 575 ? -24.344 -51.781 -15.141 1 87 575 PHE A N 1
ATOM 4488 C CA . PHE A 1 575 ? -23.094 -52.469 -14.93 1 87 575 PHE A CA 1
ATOM 4489 C C . PHE A 1 575 ? -22.688 -52.438 -13.453 1 87 575 PHE A C 1
ATOM 4491 O O . PHE A 1 575 ? -23.016 -51.5 -12.734 1 87 575 PHE A O 1
ATOM 4498 N N . LYS A 1 576 ? -22.078 -53.5 -13 1 87.62 576 LYS A N 1
ATOM 4499 C CA . LYS A 1 576 ? -21.578 -53.594 -11.633 1 87.62 576 LYS A CA 1
ATOM 4500 C C . LYS A 1 576 ? -20.312 -52.75 -11.461 1 87.62 576 LYS A C 1
ATOM 4502 O O . LYS A 1 576 ? -19.562 -52.531 -12.43 1 87.62 576 LYS A O 1
ATOM 4507 N N . GLU A 1 577 ? -20.109 -52.406 -10.227 1 90.62 577 GLU A N 1
ATOM 4508 C CA . GLU A 1 577 ? -18.875 -51.688 -9.922 1 90.62 577 GLU A CA 1
ATOM 4509 C C . GLU A 1 577 ? -17.672 -52.656 -9.938 1 90.62 577 GLU A C 1
ATOM 4511 O O . GLU A 1 577 ? -17.812 -53.812 -9.57 1 90.62 577 GLU A O 1
ATOM 4516 N N . PRO A 1 578 ? -16.531 -52.156 -10.352 1 93.62 578 PRO A N 1
ATOM 4517 C CA . PRO A 1 578 ? -16.109 -50.781 -10.625 1 93.62 578 PRO A CA 1
ATOM 4518 C C . PRO A 1 578 ? -16.203 -50.438 -12.109 1 93.62 578 PRO A C 1
ATOM 4520 O O . PRO A 1 578 ? -15.656 -49.406 -12.539 1 93.62 578 PRO A O 1
ATOM 4523 N N . LEU A 1 579 ? -16.797 -51.344 -12.93 1 93.75 579 LEU A N 1
ATOM 4524 C CA . LEU A 1 579 ? -16.875 -51.094 -14.367 1 93.75 579 LEU A CA 1
ATOM 4525 C C . LEU A 1 579 ? -17.656 -49.812 -14.664 1 93.75 579 LEU A C 1
ATOM 4527 O O . LEU A 1 579 ? -17.219 -49 -15.477 1 93.75 579 LEU A O 1
ATOM 4531 N N . ARG A 1 580 ? -18.781 -49.719 -13.984 1 91.69 580 ARG A N 1
ATOM 4532 C CA . ARG A 1 580 ? -19.594 -48.531 -14.164 1 91.69 580 ARG A CA 1
ATOM 4533 C C . ARG A 1 580 ? -18.781 -47.281 -13.844 1 91.69 580 ARG A C 1
ATOM 4535 O O . ARG A 1 580 ? -18.812 -46.312 -14.602 1 91.69 580 ARG A O 1
ATOM 4542 N N . LEU A 1 581 ? -18.094 -47.281 -12.766 1 91.62 581 LEU A N 1
ATOM 4543 C CA . LEU A 1 581 ? -17.297 -46.156 -12.305 1 91.62 581 LEU A CA 1
ATOM 4544 C C . LEU A 1 581 ? -16.188 -45.844 -13.305 1 91.62 581 LEU A C 1
ATOM 4546 O O . LEU A 1 581 ? -15.922 -44.656 -13.602 1 91.62 581 LEU A O 1
ATOM 4550 N N . MET A 1 582 ? -15.562 -46.812 -13.82 1 92.5 582 MET A N 1
ATOM 4551 C CA . MET A 1 582 ? -14.484 -46.656 -14.789 1 92.5 582 MET A CA 1
ATOM 4552 C C . MET A 1 582 ? -14.992 -45.969 -16.062 1 92.5 582 MET A C 1
ATOM 4554 O O . MET A 1 582 ? -14.367 -45.031 -16.562 1 92.5 582 MET A O 1
ATOM 4558 N N . LEU A 1 583 ? -16.125 -46.438 -16.531 1 89.62 583 LEU A N 1
ATOM 4559 C CA . LEU A 1 583 ? -16.688 -45.906 -17.75 1 89.62 583 LEU A CA 1
ATOM 4560 C C . LEU A 1 583 ? -17.094 -44.438 -17.547 1 89.62 583 LEU A C 1
ATOM 4562 O O . LEU A 1 583 ? -16.938 -43.625 -18.453 1 89.62 583 LEU A O 1
ATOM 4566 N N . GLN A 1 584 ? -17.547 -44.156 -16.391 1 86.44 584 GLN A N 1
ATOM 4567 C CA . GLN A 1 584 ? -17.938 -42.781 -16.062 1 86.44 584 GLN A CA 1
ATOM 4568 C C . GLN A 1 584 ? -16.719 -41.875 -16 1 86.44 584 GLN A C 1
ATOM 4570 O O . GLN A 1 584 ? -16.75 -40.75 -16.547 1 86.44 584 GLN A O 1
ATOM 4575 N N . ILE A 1 585 ? -15.633 -42.281 -15.375 1 88.75 585 ILE A N 1
ATOM 4576 C CA . ILE A 1 585 ? -14.43 -41.469 -15.172 1 88.75 585 ILE A CA 1
ATOM 4577 C C . ILE A 1 585 ? -13.695 -41.312 -16.5 1 88.75 585 ILE A C 1
ATOM 4579 O O . ILE A 1 585 ? -13.18 -40.219 -16.797 1 88.75 585 ILE A O 1
ATOM 4583 N N . PHE A 1 586 ? -13.68 -42.344 -17.281 1 89.38 586 PHE A N 1
ATOM 4584 C CA . PHE A 1 586 ? -12.852 -42.375 -18.484 1 89.38 586 PHE A CA 1
ATOM 4585 C C . PHE A 1 586 ? -13.641 -41.844 -19.688 1 89.38 586 PHE A C 1
ATOM 4587 O O . PHE A 1 586 ? -13.125 -41.781 -20.797 1 89.38 586 PHE A O 1
ATOM 4594 N N . GLN A 1 587 ? -14.82 -41.469 -19.25 1 82.5 587 GLN A N 1
ATOM 4595 C CA . GLN A 1 587 ? -15.633 -40.906 -20.344 1 82.5 587 GLN A CA 1
ATOM 4596 C C . GLN A 1 587 ? -14.992 -39.625 -20.906 1 82.5 587 GLN A C 1
ATOM 4598 O O . GLN A 1 587 ? -14.617 -38.719 -20.156 1 82.5 587 GLN A O 1
ATOM 4603 N N . GLY A 1 588 ? -14.766 -39.469 -22.141 1 78.62 588 GLY A N 1
ATOM 4604 C CA . GLY A 1 588 ? -14.156 -38.312 -22.766 1 78.62 588 GLY A CA 1
ATOM 4605 C C . GLY A 1 588 ? -12.641 -38.406 -22.844 1 78.62 588 GLY A C 1
ATOM 4606 O O . GLY A 1 588 ? -12.008 -37.656 -23.594 1 78.62 588 GLY A O 1
ATOM 4607 N N . LEU A 1 589 ? -12.102 -39.281 -21.969 1 86.62 589 LEU A N 1
ATOM 4608 C CA . LEU A 1 589 ? -10.656 -39.469 -21.953 1 86.62 589 LEU A CA 1
ATOM 4609 C C . LEU A 1 589 ? -10.242 -40.594 -22.891 1 86.62 589 LEU A C 1
ATOM 4611 O O . LEU A 1 589 ? -9.125 -40.594 -23.422 1 86.62 589 LEU A O 1
ATOM 4615 N N . SER A 1 590 ? -11.148 -41.562 -22.938 1 89 590 SER A N 1
ATOM 4616 C CA . SER A 1 590 ? -10.891 -42.719 -23.797 1 89 590 SER A CA 1
ATOM 4617 C C . SER A 1 590 ? -12.109 -43.062 -24.656 1 89 590 SER A C 1
ATOM 4619 O O . SER A 1 590 ? -13.242 -42.906 -24.203 1 89 590 SER A O 1
ATOM 4621 N N . ASP A 1 591 ? -11.875 -43.594 -25.859 1 86.56 591 ASP A N 1
ATOM 4622 C CA . ASP A 1 591 ? -12.953 -44 -26.766 1 86.56 591 ASP A CA 1
ATOM 4623 C C . ASP A 1 591 ? -13.234 -45.5 -26.641 1 86.56 591 ASP A C 1
ATOM 4625 O O . ASP A 1 591 ? -14.055 -46.031 -27.391 1 86.56 591 ASP A O 1
ATOM 4629 N N . GLN A 1 592 ? -12.602 -46.062 -25.641 1 89.81 592 GLN A N 1
ATOM 4630 C CA . GLN A 1 592 ? -12.781 -47.5 -25.5 1 89.81 592 GLN A CA 1
ATOM 4631 C C . GLN A 1 592 ? -14.102 -47.812 -24.828 1 89.81 592 GLN A C 1
ATOM 4633 O O . GLN A 1 592 ? -14.625 -47.031 -24.047 1 89.81 592 GLN A O 1
ATOM 4638 N N . ASN A 1 593 ? -14.594 -49 -25.125 1 87.94 593 ASN A N 1
ATOM 4639 C CA . ASN A 1 593 ? -15.922 -49.375 -24.672 1 87.94 593 ASN A CA 1
ATOM 4640 C C . ASN A 1 593 ? -15.852 -50.281 -23.453 1 87.94 593 ASN A C 1
ATOM 4642 O O . ASN A 1 593 ? -14.781 -50.5 -22.891 1 87.94 593 ASN A O 1
ATOM 4646 N N . GLU A 1 594 ? -17.031 -50.844 -23.031 1 90.25 594 GLU A N 1
ATOM 4647 C CA . GLU A 1 594 ? -17.172 -51.656 -21.812 1 90.25 594 GLU A CA 1
ATOM 4648 C C . GLU A 1 594 ? -16.438 -53 -21.953 1 90.25 594 GLU A C 1
ATOM 4650 O O . GLU A 1 594 ? -15.891 -53.5 -20.984 1 90.25 594 GLU A O 1
ATOM 4655 N N . VAL A 1 595 ? -16.422 -53.469 -23.172 1 91.62 595 VAL A N 1
ATOM 4656 C CA . VAL A 1 595 ? -15.789 -54.781 -23.406 1 91.62 595 VAL A CA 1
ATOM 4657 C C . VAL A 1 595 ? -14.281 -54.656 -23.188 1 91.62 595 VAL A C 1
ATOM 4659 O O . VAL A 1 595 ? -13.656 -55.562 -22.641 1 91.62 595 VAL A O 1
ATOM 4662 N N . PHE A 1 596 ? -13.773 -53.531 -23.578 1 93.75 596 PHE A N 1
ATOM 4663 C CA . PHE A 1 596 ? -12.344 -53.25 -23.453 1 93.75 596 PHE A CA 1
ATOM 4664 C C . PHE A 1 596 ? -11.945 -53.125 -21.984 1 93.75 596 PHE A C 1
ATOM 4666 O O . PHE A 1 596 ? -10.898 -53.625 -21.578 1 93.75 596 PHE A O 1
ATOM 4673 N N . TRP A 1 597 ? -12.805 -52.531 -21.125 1 94.44 597 TRP A N 1
ATOM 4674 C CA . TRP A 1 597 ? -12.438 -52.188 -19.766 1 94.44 597 TRP A CA 1
ATOM 4675 C C . TRP A 1 597 ? -12.812 -53.281 -18.797 1 94.44 597 TRP A C 1
ATOM 4677 O O . TRP A 1 597 ? -12.359 -53.312 -17.656 1 94.44 597 TRP A O 1
ATOM 4687 N N . PHE A 1 598 ? -13.555 -54.188 -19.203 1 93.44 598 PHE A N 1
ATOM 4688 C CA . PHE A 1 598 ? -14.062 -55.219 -18.328 1 93.44 598 PHE A CA 1
ATOM 4689 C C . PHE A 1 598 ? -12.922 -56 -17.672 1 93.44 598 PHE A C 1
ATOM 4691 O O . PHE A 1 598 ? -12.93 -56.219 -16.453 1 93.44 598 PHE A O 1
ATOM 4698 N N . PRO A 1 599 ? -11.891 -56.375 -18.438 1 94.38 599 PRO A N 1
ATOM 4699 C CA . PRO A 1 599 ? -10.789 -57.125 -17.797 1 94.38 599 PRO A CA 1
ATOM 4700 C C . PRO A 1 599 ? -10.086 -56.281 -16.719 1 94.38 599 PRO A C 1
ATOM 4702 O O . PRO A 1 599 ? -9.508 -56.875 -15.797 1 94.38 599 PRO A O 1
ATOM 4705 N N . ALA A 1 600 ? -10.078 -55.031 -16.844 1 94.62 600 ALA A N 1
ATOM 4706 C CA . ALA A 1 600 ? -9.391 -54.156 -15.891 1 94.62 600 ALA A CA 1
ATOM 4707 C C . ALA A 1 600 ? -10.039 -54.219 -14.508 1 94.62 600 ALA A C 1
ATOM 4709 O O . ALA A 1 600 ? -9.398 -53.938 -13.5 1 94.62 600 ALA A O 1
ATOM 4710 N N . THR A 1 601 ? -11.32 -54.594 -14.422 1 95.25 601 THR A N 1
ATOM 4711 C CA . THR A 1 601 ? -12.078 -54.625 -13.172 1 95.25 601 THR A CA 1
ATOM 4712 C C . THR A 1 601 ? -11.4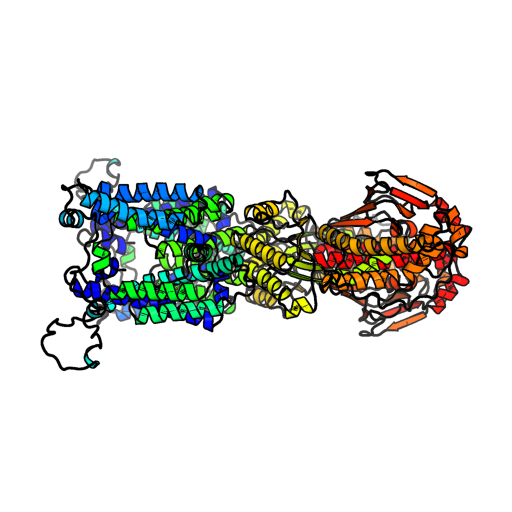69 -55.594 -12.18 1 95.25 601 THR A C 1
ATOM 4714 O O . THR A 1 601 ? -11.562 -55.406 -10.969 1 95.25 601 THR A O 1
ATOM 4717 N N . LEU A 1 602 ? -10.82 -56.625 -12.719 1 94 602 LEU A N 1
ATOM 4718 C CA . LEU A 1 602 ? -10.297 -57.688 -11.891 1 94 602 LEU A CA 1
ATOM 4719 C C . LEU A 1 602 ? -9.047 -57.25 -11.141 1 94 602 LEU A C 1
ATOM 4721 O O . LEU A 1 602 ? -8.641 -57.906 -10.172 1 94 602 LEU A O 1
ATOM 4725 N N . TYR A 1 603 ? -8.531 -56.188 -11.492 1 96.06 603 TYR A N 1
ATOM 4726 C CA . TYR A 1 603 ? -7.258 -55.781 -10.906 1 96.06 603 TYR A CA 1
ATOM 4727 C C . TYR A 1 603 ? -7.465 -54.656 -9.875 1 96.06 603 TYR A C 1
ATOM 4729 O O . TYR A 1 603 ? -6.496 -54.125 -9.328 1 96.06 603 TYR A O 1
ATOM 4737 N N . PHE A 1 604 ? -8.703 -54.25 -9.633 1 97.19 604 PHE A N 1
ATOM 4738 C CA . PHE A 1 604 ? -9.039 -53.25 -8.625 1 97.19 604 PHE A CA 1
ATOM 4739 C C . PHE A 1 604 ? -9.68 -53.938 -7.402 1 97.19 604 PHE A C 1
ATOM 4741 O O . PHE A 1 604 ? -10.445 -54.875 -7.535 1 97.19 604 PHE A O 1
ATOM 4748 N N . THR A 1 605 ? -9.305 -53.438 -6.258 1 96.62 605 THR A N 1
ATOM 4749 C CA . THR A 1 605 ? -9.883 -53.938 -5.012 1 96.62 605 THR A CA 1
ATOM 4750 C C . THR A 1 605 ? -10.641 -52.812 -4.293 1 96.62 605 THR A C 1
ATOM 4752 O O . THR A 1 605 ? -10.172 -51.688 -4.215 1 96.62 605 THR A O 1
ATOM 4755 N N . ARG A 1 606 ? -11.82 -53.156 -3.811 1 97 606 ARG A N 1
ATOM 4756 C CA . ARG A 1 606 ? -12.656 -52.188 -3.09 1 97 606 ARG A CA 1
ATOM 4757 C C . ARG A 1 606 ? -12.125 -51.938 -1.685 1 97 606 ARG A C 1
ATOM 4759 O O . ARG A 1 606 ? -11.812 -52.906 -0.956 1 97 606 ARG A O 1
ATOM 4766 N N . ARG A 1 607 ? -11.914 -50.719 -1.313 1 96.69 607 ARG A N 1
ATOM 4767 C CA . ARG A 1 607 ? -11.453 -50.312 0.016 1 96.69 607 ARG A CA 1
ATOM 4768 C C . ARG A 1 607 ? -12.328 -49.219 0.602 1 96.69 607 ARG A C 1
ATOM 4770 O O . ARG A 1 607 ? -12.789 -48.344 -0.124 1 96.69 607 ARG A O 1
ATOM 4777 N N . GLU A 1 608 ? -12.547 -49.281 1.887 1 97.25 608 GLU A N 1
ATOM 4778 C CA . GLU A 1 608 ? -13.289 -48.25 2.609 1 97.25 608 GLU A CA 1
ATOM 4779 C C . GLU A 1 608 ? -12.406 -47.531 3.633 1 97.25 608 GLU A C 1
ATOM 4781 O O . GLU A 1 608 ? -11.695 -48.188 4.402 1 97.25 608 GLU A O 1
ATOM 4786 N N . TYR A 1 609 ? -12.398 -46.281 3.529 1 96.75 609 TYR A N 1
ATOM 4787 C CA . TYR A 1 609 ? -11.625 -45.469 4.457 1 96.75 609 TYR A CA 1
ATOM 4788 C C . TYR A 1 609 ? -12.523 -44.5 5.227 1 96.75 609 TYR A C 1
ATOM 4790 O O . TYR A 1 609 ? -13.289 -43.75 4.629 1 96.75 609 TYR A O 1
ATOM 4798 N N . PRO A 1 610 ? -12.453 -44.531 6.5 1 96.31 610 PRO A N 1
ATOM 4799 C CA . PRO A 1 610 ? -13.234 -43.562 7.281 1 96.31 610 PRO A CA 1
ATOM 4800 C C . PRO A 1 610 ? -12.641 -42.156 7.238 1 96.31 610 PRO A C 1
ATOM 4802 O O . PRO A 1 610 ? -11.461 -42 6.926 1 96.31 610 PRO A O 1
ATOM 4805 N N . ALA A 1 611 ? -13.438 -41.219 7.629 1 96.25 611 ALA A N 1
ATOM 4806 C CA . ALA A 1 611 ? -13.023 -39.812 7.668 1 96.25 611 ALA A CA 1
ATOM 4807 C C . ALA A 1 611 ? -11.844 -39.625 8.617 1 96.25 611 ALA A C 1
ATOM 4809 O O . ALA A 1 611 ? -11.805 -40.219 9.695 1 96.25 611 ALA A O 1
ATOM 4810 N N . GLY A 1 612 ? -10.828 -38.844 8.172 1 94.5 612 GLY A N 1
ATOM 4811 C CA . GLY A 1 612 ? -9.664 -38.531 8.992 1 94.5 612 GLY A CA 1
ATOM 4812 C C . GLY A 1 612 ? -8.461 -39.406 8.664 1 94.5 612 GLY A C 1
ATOM 4813 O O . GLY A 1 612 ? -7.344 -39.094 9.086 1 94.5 612 GLY A O 1
ATOM 4814 N N . THR A 1 613 ? -8.727 -40.438 7.816 1 95.19 613 THR A N 1
ATOM 4815 C CA . THR A 1 613 ? -7.648 -41.344 7.469 1 95.19 613 THR A CA 1
ATOM 4816 C C . THR A 1 613 ? -6.758 -40.75 6.379 1 95.19 613 THR A C 1
ATOM 4818 O O . THR A 1 613 ? -7.254 -40.125 5.434 1 95.19 613 THR A O 1
ATOM 4821 N N . ASN A 1 614 ? -5.43 -40.875 6.605 1 95.12 614 ASN A N 1
ATOM 4822 C CA . ASN A 1 614 ? -4.492 -40.531 5.547 1 95.12 614 ASN A CA 1
ATOM 4823 C C . ASN A 1 614 ? -4.328 -41.656 4.547 1 95.12 614 ASN A C 1
ATOM 4825 O O . ASN A 1 614 ? -3.824 -42.75 4.895 1 95.12 614 ASN A O 1
ATOM 4829 N N . ILE A 1 615 ? -4.793 -41.469 3.344 1 94.31 615 ILE A N 1
ATOM 4830 C CA . ILE A 1 615 ? -4.617 -42.469 2.305 1 94.31 615 ILE A CA 1
ATOM 4831 C C . ILE A 1 615 ? -3.133 -42.625 1.978 1 94.31 615 ILE A C 1
ATOM 4833 O O . ILE A 1 615 ? -2.633 -43.75 1.835 1 94.31 615 ILE A O 1
ATOM 4837 N N . PHE A 1 616 ? -2.424 -41.5 1.805 1 93.31 616 PHE A N 1
ATOM 4838 C CA . PHE A 1 616 ? -0.977 -41.469 1.634 1 93.31 616 PHE A CA 1
ATOM 4839 C C . PHE A 1 616 ? -0.416 -40.125 2.133 1 93.31 616 PHE A C 1
ATOM 4841 O O . PHE A 1 616 ? -1.167 -39.188 2.361 1 93.31 616 PHE A O 1
ATOM 4848 N N . ARG A 1 617 ? 0.906 -40.125 2.34 1 93.62 617 ARG A N 1
ATOM 4849 C CA . ARG A 1 617 ? 1.591 -38.938 2.883 1 93.62 617 ARG A CA 1
ATOM 4850 C C . ARG A 1 617 ? 2.678 -38.469 1.932 1 93.62 617 ARG A C 1
ATOM 4852 O O . ARG A 1 617 ? 3.312 -39.25 1.242 1 93.62 617 ARG A O 1
ATOM 4859 N N . CYS A 1 618 ? 2.867 -37.219 2.029 1 91.88 618 CYS A N 1
ATOM 4860 C CA . CYS A 1 618 ? 3.893 -36.594 1.212 1 91.88 618 CYS A CA 1
ATOM 4861 C C . CYS A 1 618 ? 5.262 -37.188 1.483 1 91.88 618 CYS A C 1
ATOM 4863 O O . CYS A 1 618 ? 5.621 -37.438 2.637 1 91.88 618 CYS A O 1
ATOM 4865 N N . GLY A 1 619 ? 5.984 -37.5 0.405 1 89.88 619 GLY A N 1
ATOM 4866 C CA . GLY A 1 619 ? 7.34 -38 0.549 1 89.88 619 GLY A CA 1
ATOM 4867 C C . GLY A 1 619 ? 7.426 -39.5 0.452 1 89.88 619 GLY A C 1
ATOM 4868 O O . GLY A 1 619 ? 8.492 -40.062 0.176 1 89.88 619 GLY A O 1
ATOM 4869 N N . GLU A 1 620 ? 6.281 -40.156 0.601 1 91.38 620 GLU A N 1
ATOM 4870 C CA . GLU A 1 620 ? 6.25 -41.625 0.492 1 91.38 620 GLU A CA 1
ATOM 4871 C C . GLU A 1 620 ? 6.219 -42.062 -0.968 1 91.38 620 GLU A C 1
ATOM 4873 O O . GLU A 1 620 ? 5.934 -41.281 -1.859 1 91.38 620 GLU A O 1
ATOM 4878 N N . GLN A 1 621 ? 6.562 -43.312 -1.153 1 92.06 621 GLN A N 1
ATOM 4879 C CA . GLN A 1 621 ? 6.465 -43.875 -2.494 1 92.06 621 GLN A CA 1
ATOM 4880 C C . GLN A 1 621 ? 5.016 -44.219 -2.848 1 92.06 621 GLN A C 1
ATOM 4882 O O . GLN A 1 621 ? 4.27 -44.719 -2.016 1 92.06 621 GLN A O 1
ATOM 4887 N N . ALA A 1 622 ? 4.691 -43.781 -4.012 1 91.5 622 ALA A N 1
ATOM 4888 C CA . ALA A 1 622 ? 3.324 -44.062 -4.457 1 91.5 622 ALA A CA 1
ATOM 4889 C C . ALA A 1 622 ? 3.051 -45.562 -4.535 1 91.5 622 ALA A C 1
ATOM 4891 O O . ALA A 1 622 ? 3.83 -46.312 -5.137 1 91.5 622 ALA A O 1
ATOM 4892 N N . ASN A 1 623 ? 1.917 -46.031 -3.971 1 89.75 623 ASN A N 1
ATOM 4893 C CA . ASN A 1 623 ? 1.661 -47.469 -3.936 1 89.75 623 ASN A CA 1
ATOM 4894 C C . ASN A 1 623 ? 0.243 -47.812 -4.395 1 89.75 623 ASN A C 1
ATOM 4896 O O . ASN A 1 623 ? -0.209 -48.938 -4.262 1 89.75 623 ASN A O 1
ATOM 4900 N N . GLY A 1 624 ? -0.366 -46.781 -4.906 1 93.94 624 GLY A N 1
ATOM 4901 C CA . GLY A 1 624 ? -1.729 -47.094 -5.301 1 93.94 624 GLY A CA 1
ATOM 4902 C C . GLY A 1 624 ? -2.344 -46.062 -6.219 1 93.94 624 GLY A C 1
ATOM 4903 O O . GLY A 1 624 ? -2.033 -44.875 -6.117 1 93.94 624 GLY A O 1
ATOM 4904 N N . PHE A 1 625 ? -3.135 -46.594 -7.137 1 96 625 PHE A N 1
ATOM 4905 C CA . PHE A 1 625 ? -4.023 -45.812 -7.984 1 96 625 PHE A CA 1
ATOM 4906 C C . PHE A 1 625 ? -5.477 -46 -7.551 1 96 625 PHE A C 1
ATOM 4908 O O . PHE A 1 625 ? -5.957 -47.125 -7.41 1 96 625 PHE A O 1
ATOM 4915 N N . TYR A 1 626 ? -6.242 -44.844 -7.344 1 96.62 626 TYR A N 1
ATOM 4916 C CA . TYR A 1 626 ? -7.555 -44.969 -6.711 1 96.62 626 TYR A CA 1
ATOM 4917 C C . TYR A 1 626 ? -8.641 -44.375 -7.613 1 96.62 626 TYR A C 1
ATOM 4919 O O . TYR A 1 626 ? -8.461 -43.312 -8.203 1 96.62 626 TYR A O 1
ATOM 4927 N N . LEU A 1 627 ? -9.695 -45.094 -7.758 1 96.44 627 LEU A N 1
ATOM 4928 C CA . LEU A 1 627 ? -10.953 -44.594 -8.297 1 96.44 627 LEU A CA 1
ATOM 4929 C C . LEU A 1 627 ? -11.945 -44.281 -7.172 1 96.44 627 LEU A C 1
ATOM 4931 O O . LEU A 1 627 ? -12.32 -45.188 -6.422 1 96.44 627 LEU A O 1
ATOM 4935 N N . VAL A 1 628 ? -12.375 -43.062 -7.09 1 96.19 628 VAL A N 1
ATOM 4936 C CA . VAL A 1 628 ? -13.211 -42.656 -5.965 1 96.19 628 VAL A CA 1
ATOM 4937 C C . VAL A 1 628 ? -14.68 -42.906 -6.297 1 96.19 628 VAL A C 1
ATOM 4939 O O . VAL A 1 628 ? -15.234 -42.25 -7.18 1 96.19 628 VAL A O 1
ATOM 4942 N N . GLU A 1 629 ? -15.273 -43.781 -5.641 1 95.31 629 GLU A N 1
ATOM 4943 C CA . GLU A 1 629 ? -16.688 -44.094 -5.848 1 95.31 629 GLU A CA 1
ATOM 4944 C C . GLU A 1 629 ? -17.578 -43.156 -5.035 1 95.31 629 GLU A C 1
ATOM 4946 O O . GLU A 1 629 ? -18.562 -42.625 -5.547 1 95.31 629 GLU A O 1
ATOM 4951 N N . ARG A 1 630 ? -17.203 -43.062 -3.775 1 94.94 630 ARG A N 1
ATOM 4952 C CA . ARG A 1 630 ? -17.953 -42.219 -2.846 1 94.94 630 ARG A CA 1
ATOM 4953 C C . ARG A 1 630 ? -17.016 -41.562 -1.842 1 94.94 630 ARG A C 1
ATOM 4955 O O . ARG A 1 630 ? -15.984 -42.125 -1.483 1 94.94 630 ARG A O 1
ATOM 4962 N N . GLY A 1 631 ? -17.531 -40.312 -1.493 1 94 631 GLY A N 1
ATOM 4963 C CA . GLY A 1 631 ? -16.766 -39.594 -0.477 1 94 631 GLY A CA 1
ATOM 4964 C C . GLY A 1 631 ? -15.945 -38.469 -1.039 1 94 631 GLY A C 1
ATOM 4965 O O . GLY A 1 631 ? -16.125 -38.062 -2.191 1 94 631 GLY A O 1
ATOM 4966 N N . ILE A 1 632 ? -15.164 -37.812 -0.118 1 95.12 632 ILE A N 1
ATOM 4967 C CA . ILE A 1 632 ? -14.32 -36.688 -0.489 1 95.12 632 ILE A CA 1
ATOM 4968 C C . ILE A 1 632 ? -12.914 -36.875 0.085 1 95.12 632 ILE A C 1
ATOM 4970 O O . ILE A 1 632 ? -12.758 -37.156 1.275 1 95.12 632 ILE A O 1
ATOM 4974 N N . ILE A 1 633 ? -11.953 -36.781 -0.791 1 96.06 633 ILE A N 1
ATOM 4975 C CA . ILE A 1 633 ? -10.555 -36.844 -0.391 1 96.06 633 ILE A CA 1
ATOM 4976 C C . ILE A 1 633 ? -9.906 -35.469 -0.553 1 96.06 633 ILE A C 1
ATOM 4978 O O . ILE A 1 633 ? -10.086 -34.812 -1.578 1 96.06 633 ILE A O 1
ATOM 4982 N N . ARG A 1 634 ? -9.203 -35.062 0.446 1 95.06 634 ARG A N 1
ATOM 4983 C CA . ARG A 1 634 ? -8.508 -33.781 0.395 1 95.06 634 ARG A CA 1
ATOM 4984 C C . ARG A 1 634 ? -7.004 -33.969 0.224 1 95.06 634 ARG A C 1
ATOM 4986 O O . ARG A 1 634 ? -6.355 -34.594 1.061 1 95.06 634 ARG A O 1
ATOM 4993 N N . ALA A 1 635 ? -6.484 -33.469 -0.887 1 94.38 635 ALA A N 1
ATOM 4994 C CA . ALA A 1 635 ? -5.047 -33.5 -1.146 1 94.38 635 ALA A CA 1
ATOM 4995 C C . ALA A 1 635 ? -4.387 -32.188 -0.788 1 94.38 635 ALA A C 1
ATOM 4997 O O . ALA A 1 635 ? -4.777 -31.125 -1.297 1 94.38 635 ALA A O 1
ATOM 4998 N N . GLU A 1 636 ? -3.412 -32.188 0.062 1 92.5 636 GLU A N 1
ATOM 4999 C CA . GLU A 1 636 ? -2.721 -30.984 0.504 1 92.5 636 GLU A CA 1
ATOM 5000 C C . GLU A 1 636 ? -1.265 -30.984 0.049 1 92.5 636 GLU A C 1
ATOM 5002 O O . GLU A 1 636 ? -0.54 -31.953 0.27 1 92.5 636 GLU A O 1
ATOM 5007 N N . TYR A 1 637 ? -0.896 -29.938 -0.663 1 88.81 637 TYR A N 1
ATOM 5008 C CA . TYR A 1 637 ? 0.477 -29.719 -1.11 1 88.81 637 TYR A CA 1
ATOM 5009 C C . TYR A 1 637 ? 1.188 -28.703 -0.228 1 88.81 637 TYR A C 1
ATOM 5011 O O . TYR A 1 637 ? 0.741 -27.562 -0.105 1 88.81 637 TYR A O 1
ATOM 5019 N N . HIS A 1 638 ? 2.23 -29.078 0.488 1 84.75 638 HIS A N 1
ATOM 5020 C CA . HIS A 1 638 ? 3.006 -28.156 1.319 1 84.75 638 HIS A CA 1
ATOM 5021 C C . HIS A 1 638 ? 4.359 -27.859 0.689 1 84.75 638 HIS A C 1
ATOM 5023 O O . HIS A 1 638 ? 5.312 -28.625 0.857 1 84.75 638 HIS A O 1
ATOM 5029 N N . LEU A 1 639 ? 4.406 -26.797 -0.056 1 82.12 639 LEU A N 1
ATOM 5030 C CA . LEU A 1 639 ? 5.648 -26.328 -0.663 1 82.12 639 LEU A CA 1
ATOM 5031 C C . LEU A 1 639 ? 6.234 -25.156 0.123 1 82.12 639 LEU A C 1
ATOM 5033 O O . LEU A 1 639 ? 5.504 -24.438 0.811 1 82.12 639 LEU A O 1
ATOM 5037 N N . PRO A 1 640 ? 7.516 -25.031 0.119 1 80.06 640 PRO A N 1
ATOM 5038 C CA . PRO A 1 640 ? 8.125 -23.906 0.823 1 80.06 640 PRO A CA 1
ATOM 5039 C C . PRO A 1 640 ? 7.594 -22.562 0.345 1 80.06 640 PRO A C 1
ATOM 5041 O O . PRO A 1 640 ? 7.586 -21.578 1.107 1 80.06 640 PRO A O 1
ATOM 5044 N N . GLN A 1 641 ? 7.113 -22.547 -0.848 1 80.94 641 GLN A N 1
ATOM 5045 C CA . GLN A 1 641 ? 6.652 -21.297 -1.444 1 80.94 641 GLN A CA 1
ATOM 5046 C C . GLN A 1 641 ? 5.207 -21 -1.057 1 80.94 641 GLN A C 1
ATOM 5048 O O . GLN A 1 641 ? 4.754 -19.859 -1.166 1 80.94 641 GLN A O 1
ATOM 5053 N N . GLY A 1 642 ? 4.473 -22.078 -0.654 1 80.06 642 GLY A N 1
ATOM 5054 C CA . GLY A 1 642 ? 3.074 -21.891 -0.299 1 80.06 642 GLY A CA 1
ATOM 5055 C C . GLY A 1 642 ? 2.311 -23.203 -0.171 1 80.06 642 GLY A C 1
ATOM 5056 O O . GLY A 1 642 ? 2.875 -24.281 -0.374 1 80.06 642 GLY A O 1
ATOM 5057 N N . ARG A 1 643 ? 1.004 -23.125 0.248 1 80.81 643 ARG A N 1
ATOM 5058 C CA . ARG A 1 643 ? 0.141 -24.297 0.421 1 80.81 643 ARG A CA 1
ATOM 5059 C C . ARG A 1 643 ? -0.937 -24.344 -0.656 1 80.81 643 ARG A C 1
ATOM 5061 O O . ARG A 1 643 ? -1.461 -23.297 -1.063 1 80.81 643 ARG A O 1
ATOM 5068 N N . LEU A 1 644 ? -1.119 -25.469 -1.152 1 85.25 644 LEU A N 1
ATOM 5069 C CA . LEU A 1 644 ? -2.17 -25.734 -2.129 1 85.25 644 LEU A CA 1
ATOM 5070 C C . LEU A 1 644 ? -3.031 -26.906 -1.7 1 85.25 644 LEU A C 1
ATOM 5072 O O . LEU A 1 644 ? -2.52 -27.891 -1.141 1 85.25 644 LEU A O 1
ATOM 5076 N N . CYS A 1 645 ? -4.32 -26.781 -1.9 1 89.12 645 CYS A N 1
ATOM 5077 C CA . CYS A 1 645 ? -5.23 -27.859 -1.533 1 89.12 645 CYS A CA 1
ATOM 5078 C C . CYS A 1 645 ? -6.18 -28.188 -2.682 1 89.12 645 CYS A C 1
ATOM 5080 O O . CYS A 1 645 ? -6.609 -27.281 -3.41 1 89.12 645 CYS A O 1
ATOM 5082 N N . GLU A 1 646 ? -6.402 -29.484 -2.84 1 91.62 646 GLU A N 1
ATOM 5083 C CA . GLU A 1 646 ? -7.375 -29.984 -3.812 1 91.62 646 GLU A CA 1
ATOM 5084 C C . GLU A 1 646 ? -8.391 -30.906 -3.158 1 91.62 646 GLU A C 1
ATOM 5086 O O . GLU A 1 646 ? -8.039 -31.734 -2.326 1 91.62 646 GLU A O 1
ATOM 5091 N N . SER A 1 647 ? -9.594 -30.703 -3.441 1 93.12 647 SER A N 1
ATOM 5092 C CA . SER A 1 647 ? -10.648 -31.625 -3.01 1 93.12 647 SER A CA 1
ATOM 5093 C C . SER A 1 647 ? -11.047 -32.562 -4.137 1 93.12 647 SER A C 1
ATOM 5095 O O . SER A 1 647 ? -11.5 -32.125 -5.195 1 93.12 647 SER A O 1
ATOM 5097 N N . ILE A 1 648 ? -10.875 -33.844 -3.922 1 94.62 648 ILE A N 1
ATOM 5098 C CA . ILE A 1 648 ? -11.172 -34.844 -4.914 1 94.62 648 ILE A CA 1
ATOM 5099 C C . ILE A 1 648 ? -12.523 -35.5 -4.613 1 94.62 648 ILE A C 1
ATOM 5101 O O . ILE A 1 648 ? -12.688 -36.156 -3.592 1 94.62 648 ILE A O 1
ATOM 5105 N N . LEU A 1 649 ? -13.438 -35.344 -5.52 1 93.62 649 LEU A N 1
ATOM 5106 C CA . LEU A 1 649 ? -14.805 -35.781 -5.297 1 93.62 649 LEU A CA 1
ATOM 5107 C C . LEU A 1 649 ? -15.031 -37.156 -5.934 1 93.62 649 LEU A C 1
ATOM 5109 O O . LEU A 1 649 ? -14.133 -37.688 -6.598 1 93.62 649 LEU A O 1
ATOM 5113 N N . ALA A 1 650 ? -16.25 -37.656 -5.676 1 92.25 650 ALA A N 1
ATOM 5114 C CA . ALA A 1 650 ? -16.656 -38.938 -6.258 1 92.25 650 ALA A CA 1
ATOM 5115 C C . ALA A 1 650 ? -16.703 -38.844 -7.781 1 92.25 650 ALA A C 1
ATOM 5117 O O . ALA A 1 650 ? -17.109 -37.844 -8.344 1 92.25 650 ALA A O 1
ATOM 5118 N N . GLY A 1 651 ? -16.234 -39.906 -8.43 1 89.5 651 GLY A N 1
ATOM 5119 C CA . GLY A 1 651 ? -16.234 -39.969 -9.883 1 89.5 651 GLY A CA 1
ATOM 5120 C C . GLY A 1 651 ? -14.945 -39.469 -10.5 1 89.5 651 GLY A C 1
ATOM 5121 O O . GLY A 1 651 ? -14.914 -39.094 -11.68 1 89.5 651 GLY A O 1
ATOM 5122 N N . THR A 1 652 ? -13.898 -39.312 -9.711 1 93.19 652 THR A N 1
ATOM 5123 C CA . THR A 1 652 ? -12.594 -38.906 -10.195 1 93.19 652 THR A CA 1
ATOM 5124 C C . THR A 1 652 ? -11.5 -39.844 -9.719 1 93.19 652 THR A C 1
ATOM 5126 O O . THR A 1 652 ? -11.797 -40.906 -9.133 1 93.19 652 THR A O 1
ATOM 5129 N N . THR A 1 653 ? -10.273 -39.562 -10.117 1 94.81 653 THR A N 1
ATOM 5130 C CA . THR A 1 653 ? -9.141 -40.406 -9.75 1 94.81 653 THR A CA 1
ATOM 5131 C C . THR A 1 653 ? -8.258 -39.719 -8.719 1 94.81 653 THR A C 1
ATOM 5133 O O . THR A 1 653 ? -8.367 -38.5 -8.516 1 94.81 653 THR A O 1
ATOM 5136 N N . CYS A 1 654 ? -7.488 -40.5 -8.008 1 94.44 654 CYS A N 1
ATOM 5137 C CA . CYS A 1 654 ? -6.547 -40 -7.023 1 94.44 654 CYS A CA 1
ATOM 5138 C C . CYS A 1 654 ? -5.223 -40.75 -7.09 1 94.44 654 CYS A C 1
ATOM 5140 O O . CYS A 1 654 ? -5.203 -41.969 -7.207 1 94.44 654 CYS A O 1
ATOM 5142 N N . GLY A 1 655 ? -4.145 -40.031 -7.121 1 92.69 655 GLY A N 1
ATOM 5143 C CA . GLY A 1 655 ? -2.814 -40.625 -7.047 1 92.69 655 GLY A CA 1
ATOM 5144 C C . GLY A 1 655 ? -2.312 -41.125 -8.383 1 92.69 655 GLY A C 1
ATOM 5145 O O . GLY A 1 655 ? -1.387 -41.938 -8.43 1 92.69 655 GLY A O 1
ATOM 5146 N N . GLU A 1 656 ? -2.83 -40.781 -9.461 1 93.06 656 GLU A N 1
ATOM 5147 C CA . GLU A 1 656 ? -2.52 -41.344 -10.766 1 93.06 656 GLU A CA 1
ATOM 5148 C C . GLU A 1 656 ? -1.111 -40.969 -11.211 1 93.06 656 GLU A C 1
ATOM 5150 O O . GLU A 1 656 ? -0.338 -41.812 -11.648 1 93.06 656 GLU A O 1
ATOM 5155 N N . LEU A 1 657 ? -0.729 -39.688 -11.031 1 91.81 657 LEU A N 1
ATOM 5156 C CA . LEU A 1 657 ? 0.546 -39.25 -11.578 1 91.81 657 LEU A CA 1
ATOM 5157 C C . LEU A 1 657 ? 1.713 -39.875 -10.836 1 91.81 657 LEU A C 1
ATOM 5159 O O . LEU A 1 657 ? 2.564 -40.531 -11.445 1 91.81 657 LEU A O 1
ATOM 5163 N N . PRO A 1 658 ? 1.753 -39.812 -9.523 1 92.38 658 PRO A N 1
ATOM 5164 C CA . PRO A 1 658 ? 2.881 -40.438 -8.836 1 92.38 658 PRO A CA 1
ATOM 5165 C C . PRO A 1 658 ? 2.893 -41.938 -8.984 1 92.38 658 PRO A C 1
ATOM 5167 O O . PRO A 1 658 ? 3.961 -42.562 -9 1 92.38 658 PRO A O 1
ATOM 5170 N N . PHE A 1 659 ? 1.729 -42.562 -9.094 1 94.31 659 PHE A N 1
ATOM 5171 C CA . PHE A 1 659 ? 1.642 -44 -9.188 1 94.31 659 PHE A CA 1
ATOM 5172 C C . PHE A 1 659 ? 2.211 -44.5 -10.516 1 94.31 659 PHE A C 1
ATOM 5174 O O . PHE A 1 659 ? 3.084 -45.375 -10.539 1 94.31 659 PHE A O 1
ATOM 5181 N N . PHE A 1 660 ? 1.751 -43.938 -11.594 1 93.56 660 PHE A N 1
ATOM 5182 C CA . PHE A 1 660 ? 2.137 -44.438 -12.914 1 93.56 660 PHE A CA 1
ATOM 5183 C C . PHE A 1 660 ? 3.543 -43.969 -13.273 1 93.56 660 PHE A C 1
ATOM 5185 O O . PHE A 1 660 ? 4.23 -44.594 -14.07 1 93.56 660 PHE A O 1
ATOM 5192 N N . SER A 1 661 ? 3.988 -42.812 -12.727 1 90.5 661 SER A N 1
ATOM 5193 C CA . SER A 1 661 ? 5.344 -42.344 -12.969 1 90.5 661 SER A CA 1
ATOM 5194 C C . SER A 1 661 ? 6.332 -42.969 -11.992 1 90.5 661 SER A C 1
ATOM 5196 O O . SER A 1 661 ? 7.547 -42.812 -12.156 1 90.5 661 SER A O 1
ATOM 5198 N N . GLU A 1 662 ? 5.871 -43.594 -11 1 88.94 662 GLU A N 1
ATOM 5199 C CA . GLU A 1 662 ? 6.699 -44.219 -9.969 1 88.94 662 GLU A CA 1
ATOM 5200 C C . GLU A 1 662 ? 7.578 -43.188 -9.273 1 88.94 662 GLU A C 1
ATOM 5202 O O . GLU A 1 662 ? 8.789 -43.375 -9.125 1 88.94 662 GLU A O 1
ATOM 5207 N N . THR A 1 663 ? 7.016 -42.094 -8.992 1 89.25 663 THR A N 1
ATOM 5208 C CA . THR A 1 663 ? 7.688 -41.031 -8.266 1 89.25 663 THR A CA 1
ATOM 5209 C C . THR A 1 663 ? 7.125 -40.906 -6.848 1 89.25 663 THR A C 1
ATOM 5211 O O . THR A 1 663 ? 6.148 -41.562 -6.504 1 89.25 663 THR A O 1
ATOM 5214 N N . GLU A 1 664 ? 7.773 -40.094 -6.09 1 90.44 664 GLU A N 1
ATOM 5215 C CA . GLU A 1 664 ? 7.316 -39.875 -4.723 1 90.44 664 GLU A CA 1
ATOM 5216 C C . GLU A 1 664 ? 6.059 -39 -4.703 1 90.44 664 GLU A C 1
ATOM 5218 O O . GLU A 1 664 ? 5.824 -38.219 -5.621 1 90.44 664 GLU A O 1
ATOM 5223 N N . LEU A 1 665 ? 5.289 -39.312 -3.676 1 89.81 665 LEU A N 1
ATOM 5224 C CA . LEU A 1 665 ? 4.059 -38.562 -3.504 1 89.81 665 LEU A CA 1
ATOM 5225 C C . LEU A 1 665 ? 4.371 -37.094 -3.137 1 89.81 665 LEU A C 1
ATOM 5227 O O . LEU A 1 665 ? 5.184 -36.844 -2.248 1 89.81 665 LEU A O 1
ATOM 5231 N N . ALA A 1 666 ? 3.766 -36.156 -3.867 1 85.94 666 ALA A N 1
ATOM 5232 C CA . ALA A 1 666 ? 4.012 -34.75 -3.641 1 85.94 666 ALA A CA 1
ATOM 5233 C C . ALA A 1 666 ? 2.998 -34.156 -2.66 1 85.94 666 ALA A C 1
ATOM 5235 O O . ALA A 1 666 ? 3.166 -33.031 -2.176 1 85.94 666 ALA A O 1
ATOM 5236 N N . ALA A 1 667 ? 1.901 -34.875 -2.369 1 91.62 667 ALA A N 1
ATOM 5237 C CA . ALA A 1 667 ? 0.829 -34.375 -1.521 1 91.62 667 ALA A CA 1
ATOM 5238 C C . ALA A 1 667 ? 0.433 -35.375 -0.458 1 91.62 667 ALA A C 1
ATOM 5240 O O . ALA A 1 667 ? 0.795 -36.562 -0.551 1 91.62 667 ALA A O 1
ATOM 5241 N N . THR A 1 668 ? -0.217 -34.875 0.56 1 94.62 668 THR A N 1
ATOM 5242 C CA . THR A 1 668 ? -0.872 -35.719 1.551 1 94.62 668 THR A CA 1
ATOM 5243 C C . THR A 1 668 ? -2.379 -35.781 1.312 1 94.62 668 THR A C 1
ATOM 5245 O O . THR A 1 668 ? -3.025 -34.719 1.195 1 94.62 668 THR A O 1
ATOM 5248 N N . ALA A 1 669 ? -2.844 -36.938 1.151 1 95.62 669 ALA A N 1
ATOM 5249 C CA . ALA A 1 669 ? -4.273 -37.125 0.9 1 95.62 669 ALA A CA 1
ATOM 5250 C C . ALA A 1 669 ? -5 -37.594 2.158 1 95.62 669 ALA A C 1
ATOM 5252 O O . ALA A 1 669 ? -4.707 -38.656 2.689 1 95.62 669 ALA A O 1
ATOM 5253 N N . VAL A 1 670 ? -5.941 -36.781 2.625 1 96 670 VAL A N 1
ATOM 5254 C CA . VAL A 1 670 ? -6.719 -37.062 3.826 1 96 670 VAL A CA 1
ATOM 5255 C C . VAL A 1 670 ? -8.195 -37.25 3.461 1 96 670 VAL A C 1
ATOM 5257 O O . VAL A 1 670 ? -8.719 -36.5 2.637 1 96 670 VAL A O 1
ATOM 5260 N N . VAL A 1 671 ? -8.789 -38.281 4.059 1 96.56 671 VAL A N 1
ATOM 5261 C CA . VAL A 1 671 ? -10.211 -38.5 3.826 1 96.56 671 VAL A CA 1
ATOM 5262 C C . VAL A 1 671 ? -11.031 -37.5 4.641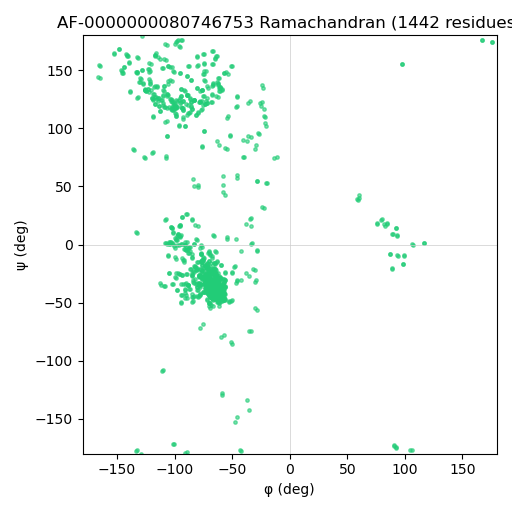 1 96.56 671 VAL A C 1
ATOM 5264 O O . VAL A 1 671 ? -10.969 -37.5 5.875 1 96.56 671 VAL A O 1
ATOM 5267 N N . GLU A 1 672 ? -11.719 -36.688 3.977 1 94.56 672 GLU A N 1
ATOM 5268 C CA . GLU A 1 672 ? -12.547 -35.688 4.641 1 94.56 672 GLU A CA 1
ATOM 5269 C C . GLU A 1 672 ? -13.906 -36.25 5.02 1 94.56 672 GLU A C 1
ATOM 5271 O O . GLU A 1 672 ? -14.422 -36 6.109 1 94.56 672 GLU A O 1
ATOM 5276 N N . ARG A 1 673 ? -14.484 -36.969 4.035 1 94.69 673 ARG A N 1
ATOM 5277 C CA . ARG A 1 673 ? -15.719 -37.719 4.234 1 94.69 673 ARG A CA 1
ATOM 5278 C C . ARG A 1 673 ? -15.516 -39.188 3.934 1 94.69 673 ARG A C 1
ATOM 5280 O O . ARG A 1 673 ? -14.766 -39.562 3.027 1 94.69 673 ARG A O 1
ATOM 5287 N N . ASP A 1 674 ? -16.281 -40.031 4.641 1 95.25 674 ASP A N 1
ATOM 5288 C CA . ASP A 1 674 ? -16.141 -41.469 4.43 1 95.25 674 ASP A CA 1
ATOM 5289 C C . ASP A 1 674 ? -16.109 -41.812 2.941 1 95.25 674 ASP A C 1
ATOM 5291 O O . ASP A 1 674 ? -16.969 -41.375 2.182 1 95.25 674 ASP A O 1
ATOM 5295 N N . CYS A 1 675 ? -15.023 -42.562 2.664 1 94.81 675 CYS A N 1
ATOM 5296 C CA . CYS A 1 675 ? -14.781 -42.781 1.241 1 94.81 675 CYS A CA 1
ATOM 5297 C C . CYS A 1 675 ? -14.773 -44.281 0.907 1 94.81 675 CYS A C 1
ATOM 5299 O O . CYS A 1 675 ? -14.383 -45.094 1.736 1 94.81 675 CYS A O 1
ATOM 5301 N N . VAL A 1 676 ? -15.375 -44.625 -0.207 1 97.25 676 VAL A N 1
ATOM 5302 C CA . VAL A 1 676 ? -15.234 -45.906 -0.861 1 97.25 676 VAL A CA 1
ATOM 5303 C C . VAL A 1 676 ? -14.43 -45.75 -2.15 1 97.25 676 VAL A C 1
ATOM 5305 O O . VAL A 1 676 ? -14.82 -45 -3.039 1 97.25 676 VAL A O 1
ATOM 5308 N N . VAL A 1 677 ? -13.289 -46.438 -2.18 1 97.12 677 VAL A N 1
ATOM 5309 C CA . VAL A 1 677 ? -12.422 -46.281 -3.344 1 97.12 677 VAL A CA 1
ATOM 5310 C C . VAL A 1 677 ? -12.062 -47.656 -3.912 1 97.12 677 VAL A C 1
ATOM 5312 O O . VAL A 1 677 ? -12.18 -48.656 -3.221 1 97.12 677 VAL A O 1
ATOM 5315 N N . TRP A 1 678 ? -11.836 -47.75 -5.16 1 97.56 678 TRP A N 1
ATOM 5316 C CA . TRP A 1 678 ? -11.273 -48.906 -5.832 1 97.56 678 TRP A CA 1
ATOM 5317 C C . TRP A 1 678 ? -9.781 -48.719 -6.094 1 97.56 678 TRP A C 1
ATOM 5319 O O . TRP A 1 678 ? -9.383 -47.875 -6.879 1 97.56 678 TRP A O 1
ATOM 5329 N N . ARG A 1 679 ? -8.945 -49.5 -5.438 1 97.31 679 ARG A N 1
ATOM 5330 C CA . ARG A 1 679 ? -7.5 -49.312 -5.422 1 97.31 679 ARG A CA 1
ATOM 5331 C C . ARG A 1 679 ? -6.793 -50.344 -6.281 1 97.31 679 ARG A C 1
ATOM 5333 O O . ARG A 1 679 ? -7.145 -51.531 -6.242 1 97.31 679 ARG A O 1
ATOM 5340 N N . MET A 1 680 ? -5.93 -49.938 -7.168 1 96.81 680 MET A N 1
ATOM 5341 C CA . MET A 1 680 ? -4.973 -50.781 -7.867 1 96.81 680 MET A CA 1
ATOM 5342 C C . MET A 1 680 ? -3.574 -50.625 -7.281 1 96.81 680 MET A C 1
ATOM 5344 O O . MET A 1 680 ? -3.01 -49.531 -7.301 1 96.81 680 MET A O 1
ATOM 5348 N N . ASP A 1 681 ? -2.99 -51.656 -6.715 1 95.44 681 ASP A N 1
ATOM 5349 C CA . ASP A 1 681 ? -1.658 -51.562 -6.121 1 95.44 681 ASP A CA 1
ATOM 5350 C C . ASP A 1 681 ? -0.578 -51.906 -7.148 1 95.44 681 ASP A C 1
ATOM 5352 O O . ASP A 1 681 ? -0.881 -52.125 -8.32 1 95.44 681 ASP A O 1
ATOM 5356 N N . GLN A 1 682 ? 0.633 -51.875 -6.758 1 94.38 682 GLN A N 1
ATOM 5357 C CA . GLN A 1 682 ? 1.778 -52.031 -7.645 1 94.38 682 GLN A CA 1
ATOM 5358 C C . GLN A 1 682 ? 1.819 -53.469 -8.227 1 94.38 682 GLN A C 1
ATOM 5360 O O . GLN A 1 682 ? 2.176 -53.656 -9.391 1 94.38 682 GLN A O 1
ATOM 5365 N N . ASP A 1 683 ? 1.457 -54.438 -7.496 1 94.69 683 ASP A N 1
ATOM 5366 C CA . ASP A 1 683 ? 1.455 -55.812 -7.961 1 94.69 683 ASP A CA 1
ATOM 5367 C C . ASP A 1 683 ? 0.43 -56 -9.078 1 94.69 683 ASP A C 1
ATOM 5369 O O . ASP A 1 683 ? 0.725 -56.656 -10.086 1 94.69 683 ASP A O 1
ATOM 5373 N N . GLN A 1 684 ? -0.708 -55.438 -8.773 1 95.75 684 GLN A N 1
ATOM 5374 C CA . GLN A 1 684 ? -1.767 -55.562 -9.773 1 95.75 684 GLN A CA 1
ATOM 5375 C C . GLN A 1 684 ? -1.412 -54.812 -11.047 1 95.75 684 GLN A C 1
ATOM 5377 O O . GLN A 1 684 ? -1.767 -55.219 -12.148 1 95.75 684 GLN A O 1
ATOM 5382 N N . TRP A 1 685 ? -0.72 -53.688 -10.852 1 94.88 685 TRP A N 1
ATOM 5383 C CA . TRP A 1 685 ? -0.276 -52.906 -12 1 94.88 685 TRP A CA 1
ATOM 5384 C C . TRP A 1 685 ? 0.726 -53.688 -12.836 1 94.88 685 TRP A C 1
ATOM 5386 O O . TRP A 1 685 ? 0.632 -53.719 -14.07 1 94.88 685 TRP A O 1
ATOM 5396 N N . THR A 1 686 ? 1.626 -54.406 -12.203 1 92.75 686 THR A N 1
ATOM 5397 C CA . THR A 1 686 ? 2.602 -55.25 -12.906 1 92.75 686 THR A CA 1
ATOM 5398 C C . THR A 1 686 ? 1.911 -56.375 -13.648 1 92.75 686 THR A C 1
ATOM 5400 O O . THR A 1 686 ? 2.275 -56.688 -14.781 1 92.75 686 THR A O 1
ATOM 5403 N N . LYS A 1 687 ? 0.89 -56.906 -13.07 1 95 687 LYS A N 1
ATOM 5404 C CA . LYS A 1 687 ? 0.154 -58 -13.656 1 95 687 LYS A CA 1
ATOM 5405 C C . LYS A 1 687 ? -0.633 -57.562 -14.891 1 95 687 LYS A C 1
ATOM 5407 O O . LYS A 1 687 ? -0.644 -58.25 -15.906 1 95 687 LYS A O 1
ATOM 5412 N N . ILE A 1 688 ? -1.275 -56.406 -14.711 1 93.94 688 ILE A N 1
ATOM 5413 C CA . ILE A 1 688 ? -2.098 -55.938 -15.82 1 93.94 688 ILE A CA 1
ATOM 5414 C C . ILE A 1 688 ? -1.215 -55.625 -17.031 1 93.94 688 ILE A C 1
ATOM 5416 O O . ILE A 1 688 ? -1.625 -55.844 -18.172 1 93.94 688 ILE A O 1
ATOM 5420 N N . GLN A 1 689 ? -0.018 -55.125 -16.859 1 90.38 689 GLN A N 1
ATOM 5421 C CA . GLN A 1 689 ? 0.896 -54.812 -17.953 1 90.38 689 GLN A CA 1
ATOM 5422 C C . GLN A 1 689 ? 1.307 -56.062 -18.719 1 90.38 689 GLN A C 1
ATOM 5424 O O . GLN A 1 689 ? 1.541 -56 -19.922 1 90.38 689 GLN A O 1
ATOM 5429 N N . LYS A 1 690 ? 1.307 -57.188 -18.031 1 90.31 690 LYS A N 1
ATOM 5430 C CA . LYS A 1 690 ? 1.724 -58.438 -18.641 1 90.31 690 LYS A CA 1
ATOM 5431 C C . LYS A 1 690 ? 0.539 -59.156 -19.281 1 90.31 690 LYS A C 1
ATOM 5433 O O . LYS A 1 690 ? 0.63 -59.625 -20.406 1 90.31 690 LYS A O 1
ATOM 5438 N N . GLU A 1 691 ? -0.596 -59.188 -18.562 1 94.06 691 GLU A N 1
ATOM 5439 C CA . GLU A 1 691 ? -1.74 -60 -19 1 94.06 691 GLU A CA 1
ATOM 5440 C C . GLU A 1 691 ? -2.621 -59.219 -19.969 1 94.06 691 GLU A C 1
ATOM 5442 O O . GLU A 1 691 ? -3.223 -59.812 -20.875 1 94.06 691 GLU A O 1
ATOM 5447 N N . GLU A 1 692 ? -2.754 -57.969 -19.672 1 93.25 692 GLU A N 1
ATOM 5448 C CA . GLU A 1 692 ? -3.562 -57.094 -20.516 1 93.25 692 GLU A CA 1
ATOM 5449 C C . GLU A 1 692 ? -2.771 -55.875 -20.969 1 93.25 692 GLU A C 1
ATOM 5451 O O . GLU A 1 692 ? -3.096 -54.75 -20.578 1 93.25 692 GLU A O 1
ATOM 5456 N N . PRO A 1 693 ? -1.847 -56.031 -21.906 1 90.44 693 PRO A N 1
ATOM 5457 C CA . PRO A 1 693 ? -0.949 -54.938 -22.266 1 90.44 693 PRO A CA 1
ATOM 5458 C C . PRO A 1 693 ? -1.686 -53.75 -22.891 1 90.44 693 PRO A C 1
ATOM 5460 O O . PRO A 1 693 ? -1.292 -52.594 -22.688 1 90.44 693 PRO A O 1
ATOM 5463 N N . GLU A 1 694 ? -2.777 -54 -23.625 1 90.5 694 GLU A N 1
ATOM 5464 C CA . GLU A 1 694 ? -3.521 -52.906 -24.25 1 90.5 694 GLU A CA 1
ATOM 5465 C C . GLU A 1 694 ? -4.223 -52.062 -23.219 1 90.5 694 GLU A C 1
ATOM 5467 O O . GLU A 1 694 ? -4.289 -50.844 -23.359 1 90.5 694 GLU A O 1
ATOM 5472 N N . VAL A 1 695 ? -4.703 -52.719 -22.203 1 93.62 695 VAL A N 1
ATOM 5473 C CA . VAL A 1 695 ? -5.352 -52 -21.109 1 93.62 695 VAL A CA 1
ATOM 5474 C C . VAL A 1 695 ? -4.316 -51.188 -20.344 1 93.62 695 VAL A C 1
ATOM 5476 O O . VAL A 1 695 ? -4.59 -50.031 -19.953 1 93.62 695 VAL A O 1
ATOM 5479 N N . GLY A 1 696 ? -3.184 -51.781 -20.141 1 92.31 696 GLY A N 1
ATOM 5480 C CA . GLY A 1 696 ? -2.109 -51.062 -19.469 1 92.31 696 GLY A CA 1
ATOM 5481 C C . GLY A 1 696 ? -1.687 -49.812 -20.219 1 92.31 696 GLY A C 1
ATOM 5482 O O . GLY A 1 696 ? -1.515 -48.75 -19.609 1 92.31 696 GLY A O 1
ATOM 5483 N N . LYS A 1 697 ? -1.549 -49.906 -21.469 1 90.44 697 LYS A N 1
ATOM 5484 C CA . LYS A 1 697 ? -1.168 -48.781 -22.297 1 90.44 697 LYS A CA 1
ATOM 5485 C C . LYS A 1 697 ? -2.234 -47.688 -22.266 1 90.44 697 LYS A C 1
ATOM 5487 O O . LYS A 1 697 ? -1.912 -46.5 -22.203 1 90.44 697 LYS A O 1
ATOM 5492 N N . GLU A 1 698 ? -3.455 -48.094 -22.344 1 92.62 698 GLU A N 1
ATOM 5493 C CA . GLU A 1 698 ? -4.547 -47.125 -22.328 1 92.62 698 GLU A CA 1
ATOM 5494 C C . GLU A 1 698 ? -4.625 -46.406 -20.984 1 92.62 698 GLU A C 1
ATOM 5496 O O . GLU A 1 698 ? -4.949 -45.219 -20.938 1 92.62 698 GLU A O 1
ATOM 5501 N N . LEU A 1 699 ? -4.328 -47.094 -19.906 1 94.06 699 LEU A N 1
ATOM 5502 C CA . LEU A 1 699 ? -4.324 -46.469 -18.578 1 94.06 699 LEU A CA 1
ATOM 5503 C C . LEU A 1 699 ? -3.236 -45.406 -18.484 1 94.06 699 LEU A C 1
ATOM 5505 O O . LEU A 1 699 ? -3.445 -44.344 -17.891 1 94.06 699 LEU A O 1
ATOM 5509 N N . LEU A 1 700 ? -2.086 -45.656 -19.062 1 93.25 700 LEU A N 1
ATOM 5510 C CA . LEU A 1 700 ? -1.007 -44.688 -19.094 1 93.25 700 LEU A CA 1
ATOM 5511 C C . LEU A 1 700 ? -1.411 -43.438 -19.891 1 93.25 700 LEU A C 1
ATOM 5513 O O . LEU A 1 700 ? -1.144 -42.312 -19.484 1 93.25 700 LEU A O 1
ATOM 5517 N N . ARG A 1 701 ? -2.062 -43.688 -20.969 1 91.31 701 ARG A N 1
ATOM 5518 C CA . ARG A 1 701 ? -2.525 -42.562 -21.797 1 91.31 701 ARG A CA 1
ATOM 5519 C C . ARG A 1 701 ? -3.551 -41.719 -21.062 1 91.31 701 ARG A C 1
ATOM 5521 O O . ARG A 1 701 ? -3.488 -40.5 -21.109 1 91.31 701 ARG A O 1
ATOM 5528 N N . ILE A 1 702 ? -4.453 -42.344 -20.406 1 92.5 702 ILE A N 1
ATOM 5529 C CA . ILE A 1 702 ? -5.484 -41.656 -19.641 1 92.5 702 ILE A CA 1
ATOM 5530 C C . ILE A 1 702 ? -4.836 -40.844 -18.516 1 92.5 702 ILE A C 1
ATOM 5532 O O . ILE A 1 702 ? -5.242 -39.719 -18.234 1 92.5 702 ILE A O 1
ATOM 5536 N N . SER A 1 703 ? -3.883 -41.438 -17.875 1 93.56 703 SER A N 1
ATOM 5537 C CA . SER A 1 703 ? -3.18 -40.75 -16.812 1 93.56 703 SER A CA 1
ATOM 5538 C C . SER A 1 703 ? -2.525 -39.469 -17.312 1 93.56 703 SER A C 1
ATOM 5540 O O . SER A 1 703 ? -2.549 -38.438 -16.641 1 93.56 703 SER A O 1
ATOM 5542 N N . LEU A 1 704 ? -1.96 -39.5 -18.469 1 93.69 704 LEU A N 1
ATOM 5543 C CA . LEU A 1 704 ? -1.333 -38.344 -19.078 1 93.69 704 LEU A CA 1
ATOM 5544 C C . LEU A 1 704 ? -2.373 -37.281 -19.391 1 93.69 704 LEU A C 1
ATOM 5546 O O . LEU A 1 704 ? -2.125 -36.094 -19.188 1 93.69 704 LEU A O 1
ATOM 5550 N N . LYS A 1 705 ? -3.508 -37.656 -19.859 1 92.38 705 LYS A N 1
ATOM 5551 C CA . LYS A 1 705 ? -4.578 -36.719 -20.172 1 92.38 705 LYS A CA 1
ATOM 5552 C C . LYS A 1 705 ? -5.09 -36.031 -18.906 1 92.38 705 LYS A C 1
ATOM 5554 O O . LYS A 1 705 ? -5.289 -34.844 -18.875 1 92.38 705 LYS A O 1
ATOM 5559 N N . ILE A 1 706 ? -5.277 -36.844 -17.875 1 91.19 706 ILE A N 1
ATOM 5560 C CA . ILE A 1 706 ? -5.734 -36.312 -16.609 1 91.19 706 ILE A CA 1
ATOM 5561 C C . ILE A 1 706 ? -4.703 -35.312 -16.062 1 91.19 706 ILE A C 1
ATOM 5563 O O . ILE A 1 706 ? -5.059 -34.25 -15.539 1 91.19 706 ILE A O 1
ATOM 5567 N N . THR A 1 707 ? -3.492 -35.688 -16.156 1 90.56 707 THR A N 1
ATOM 5568 C CA . THR A 1 707 ? -2.412 -34.844 -15.672 1 90.56 707 THR A CA 1
ATOM 5569 C C . THR A 1 707 ? -2.381 -33.531 -16.438 1 90.56 707 THR A C 1
ATOM 5571 O O . THR A 1 707 ? -2.152 -32.469 -15.852 1 90.56 707 THR A O 1
ATOM 5574 N N . SER A 1 708 ? -2.512 -33.562 -17.703 1 89.62 708 SER A N 1
ATOM 5575 C CA . SER A 1 708 ? -2.539 -32.344 -18.516 1 89.62 708 SER A CA 1
ATOM 5576 C C . SER A 1 708 ? -3.658 -31.406 -18.062 1 89.62 708 SER A C 1
ATOM 5578 O O . SER A 1 708 ? -3.449 -30.203 -17.938 1 89.62 708 SER A O 1
ATOM 5580 N N . GLU A 1 709 ? -4.797 -31.953 -17.859 1 86.25 709 GLU A N 1
ATOM 5581 C CA . GLU A 1 709 ? -5.934 -31.172 -17.391 1 86.25 709 GLU A CA 1
ATOM 5582 C C . GLU A 1 709 ? -5.656 -30.578 -16.016 1 86.25 709 GLU A C 1
ATOM 5584 O O . GLU A 1 709 ? -5.973 -29.422 -15.758 1 86.25 709 GLU A O 1
ATOM 5589 N N . ARG A 1 710 ? -5.094 -31.328 -15.211 1 87.12 710 ARG A N 1
ATOM 5590 C CA . ARG A 1 710 ? -4.812 -30.891 -13.852 1 87.12 710 ARG A CA 1
ATOM 5591 C C . ARG A 1 710 ? -3.748 -29.797 -13.828 1 87.12 710 ARG A C 1
ATOM 5593 O O . ARG A 1 710 ? -3.84 -28.859 -13.047 1 87.12 710 ARG A O 1
ATOM 5600 N N . MET A 1 711 ? -2.768 -29.969 -14.57 1 86.19 711 MET A N 1
ATOM 5601 C CA . MET A 1 711 ? -1.712 -28.969 -14.664 1 86.19 711 MET A CA 1
ATOM 5602 C C . MET A 1 711 ? -2.283 -27.625 -15.086 1 86.19 711 MET A C 1
ATOM 5604 O O . MET A 1 711 ? -1.906 -26.578 -14.539 1 86.19 711 MET A O 1
ATOM 5608 N N . GLY A 1 712 ? -3.16 -27.656 -15.992 1 84.19 712 GLY A N 1
ATOM 5609 C CA . GLY A 1 712 ? -3.809 -26.422 -16.422 1 84.19 712 GLY A CA 1
ATOM 5610 C C . GLY A 1 712 ? -4.637 -25.781 -15.328 1 84.19 712 GLY A C 1
ATOM 5611 O O . GLY A 1 712 ? -4.551 -24.562 -15.117 1 84.19 712 GLY A O 1
ATOM 5612 N N . ALA A 1 713 ? -5.352 -26.547 -14.633 1 83.81 713 ALA A N 1
ATOM 5613 C CA . ALA A 1 713 ? -6.23 -26.047 -13.586 1 83.81 713 ALA A CA 1
ATOM 5614 C C . ALA A 1 713 ? -5.422 -25.484 -12.422 1 83.81 713 ALA A C 1
ATOM 5616 O O . ALA A 1 713 ? -5.738 -24.406 -11.898 1 83.81 713 ALA A O 1
ATOM 5617 N N . ILE A 1 714 ? -4.438 -26.188 -12.031 1 85 714 ILE A N 1
ATOM 5618 C CA . ILE A 1 714 ? -3.613 -25.781 -10.898 1 85 714 ILE A CA 1
ATOM 5619 C C . ILE A 1 714 ? -2.826 -24.531 -11.266 1 85 714 ILE A C 1
ATOM 5621 O O . ILE A 1 714 ? -2.742 -23.578 -10.469 1 85 714 ILE A O 1
ATOM 5625 N N . ALA A 1 715 ? -2.27 -24.484 -12.422 1 84.5 715 ALA A N 1
ATOM 5626 C CA . ALA A 1 715 ? -1.533 -23.312 -12.883 1 84.5 715 ALA A CA 1
ATOM 5627 C C . ALA A 1 715 ? -2.438 -22.078 -12.93 1 84.5 715 ALA A C 1
ATOM 5629 O O . ALA A 1 715 ? -2.037 -21 -12.516 1 84.5 715 ALA A O 1
ATOM 5630 N N . SER A 1 716 ? -3.611 -22.328 -13.445 1 84.5 716 SER A N 1
ATOM 5631 C CA . SER A 1 716 ? -4.562 -21.219 -13.539 1 84.5 716 SER A CA 1
ATOM 5632 C C . SER A 1 716 ? -4.918 -20.672 -12.164 1 84.5 716 SER A C 1
ATOM 5634 O O . SER A 1 716 ? -4.961 -19.453 -11.969 1 84.5 716 SER A O 1
ATOM 5636 N N . TYR A 1 717 ? -5.117 -21.516 -11.25 1 86 717 TYR A N 1
ATOM 5637 C CA . TYR A 1 717 ? -5.469 -21.094 -9.898 1 86 717 TYR A CA 1
ATOM 5638 C C . TYR A 1 717 ? -4.312 -20.344 -9.242 1 86 717 TYR A C 1
ATOM 5640 O O . TYR A 1 717 ? -4.504 -19.281 -8.656 1 86 717 TYR A O 1
ATOM 5648 N N . ILE A 1 718 ? -3.125 -20.875 -9.383 1 85.94 718 ILE A N 1
ATOM 5649 C CA . ILE A 1 718 ? -1.976 -20.281 -8.719 1 85.94 718 ILE A CA 1
ATOM 5650 C C . ILE A 1 718 ? -1.66 -18.922 -9.359 1 85.94 718 ILE A C 1
ATOM 5652 O O . ILE A 1 718 ? -1.31 -17.969 -8.656 1 85.94 718 ILE A O 1
ATOM 5656 N N . LEU A 1 719 ? -1.84 -18.891 -10.648 1 84.25 719 LEU A N 1
ATOM 5657 C CA . LEU A 1 719 ? -1.593 -17.625 -11.336 1 84.25 719 LEU A CA 1
ATOM 5658 C C . LEU A 1 719 ? -2.584 -16.547 -10.891 1 84.25 719 LEU A C 1
ATOM 5660 O O . LEU A 1 719 ? -2.24 -15.375 -10.82 1 84.25 719 LEU A O 1
ATOM 5664 N N . THR A 1 720 ? -3.748 -17.016 -10.609 1 83.31 720 THR A N 1
ATOM 5665 C CA . THR A 1 720 ? -4.75 -16.078 -10.109 1 83.31 720 THR A CA 1
ATOM 5666 C C . THR A 1 720 ? -4.344 -15.531 -8.742 1 83.31 720 THR A C 1
ATOM 5668 O O . THR A 1 720 ? -4.52 -14.336 -8.477 1 83.31 720 THR A O 1
ATOM 5671 N N . THR A 1 721 ? -3.777 -16.375 -7.973 1 79.81 721 THR A N 1
ATOM 5672 C CA . THR A 1 721 ? -3.369 -15.938 -6.641 1 79.81 721 THR A CA 1
ATOM 5673 C C . THR A 1 721 ? -2.141 -15.039 -6.715 1 79.81 721 THR A C 1
ATOM 5675 O O . THR A 1 721 ? -1.904 -14.227 -5.82 1 79.81 721 THR A O 1
ATOM 5678 N N . ALA A 1 722 ? -1.354 -15.195 -7.77 1 73.81 722 ALA A N 1
ATOM 5679 C CA . ALA A 1 722 ? -0.146 -14.398 -7.961 1 73.81 722 ALA A CA 1
ATOM 5680 C C . ALA A 1 722 ? -0.479 -13.023 -8.539 1 73.81 722 ALA A C 1
ATOM 5682 O O . ALA A 1 722 ? 0.244 -12.055 -8.305 1 73.81 722 ALA A O 1
ATOM 5683 N N . GLY A 1 723 ? -1.549 -12.914 -9.414 1 66.5 723 GLY A N 1
ATOM 5684 C CA . GLY A 1 723 ? -1.889 -11.656 -10.07 1 66.5 723 GLY A CA 1
ATOM 5685 C C . GLY A 1 723 ? -2.625 -10.695 -9.156 1 66.5 723 GLY A C 1
ATOM 5686 O O . GLY A 1 723 ? -2.203 -9.547 -8.992 1 66.5 723 GLY A O 1
ATOM 5687 N N . MET B 1 1 ? -16.906 35.094 13.805 1 86 1 MET B N 1
ATOM 5688 C CA . MET B 1 1 ? -16.703 36.156 12.82 1 86 1 MET B CA 1
ATOM 5689 C C . MET B 1 1 ? -17.078 37.531 13.406 1 86 1 MET B C 1
ATOM 5691 O O . MET B 1 1 ? -16.344 38.5 13.273 1 86 1 MET B O 1
ATOM 5695 N N . ALA B 1 2 ? -18.25 37.594 14.078 1 87.75 2 ALA B N 1
ATOM 5696 C CA . ALA B 1 2 ? -18.672 38.844 14.68 1 87.75 2 ALA B CA 1
ATOM 5697 C C . ALA B 1 2 ? -17.656 39.344 15.703 1 87.75 2 ALA B C 1
ATOM 5699 O O . ALA B 1 2 ? -17.359 40.531 15.766 1 87.75 2 ALA B O 1
ATOM 5700 N N . ALA B 1 3 ? -17.172 38.438 16.391 1 84.69 3 ALA B N 1
ATOM 5701 C CA . ALA B 1 3 ? -16.172 38.812 17.391 1 84.69 3 ALA B CA 1
ATOM 5702 C C . ALA B 1 3 ? -14.906 39.344 16.734 1 84.69 3 ALA B C 1
ATOM 5704 O O . ALA B 1 3 ? -14.336 40.344 17.188 1 84.69 3 ALA B O 1
ATOM 5705 N N . LYS B 1 4 ? -14.516 38.688 15.664 1 87.19 4 LYS B N 1
ATOM 5706 C CA . LYS B 1 4 ? -13.32 39.125 14.945 1 87.19 4 LYS B CA 1
ATOM 5707 C C . LYS B 1 4 ? -13.523 40.5 14.305 1 87.19 4 LYS B C 1
ATOM 5709 O O . LYS B 1 4 ? -12.633 41.344 14.328 1 87.19 4 LYS B O 1
ATOM 5714 N N . ILE B 1 5 ? -14.656 40.781 13.812 1 92.06 5 ILE B N 1
ATOM 5715 C CA . ILE B 1 5 ? -14.984 42.031 13.164 1 92.06 5 ILE B CA 1
ATOM 5716 C C . ILE B 1 5 ? -15.023 43.156 14.203 1 92.06 5 ILE B C 1
ATOM 5718 O O . ILE B 1 5 ? -14.539 44.25 13.953 1 92.06 5 ILE B O 1
ATOM 5722 N N . THR B 1 6 ? -15.586 42.875 15.367 1 91.62 6 THR B N 1
ATOM 5723 C CA . THR B 1 6 ? -15.641 43.875 16.438 1 91.62 6 THR B CA 1
ATOM 5724 C C . THR B 1 6 ? -14.242 44.25 16.891 1 91.62 6 THR B C 1
ATOM 5726 O O . THR B 1 6 ? -13.992 45.406 17.234 1 91.62 6 THR B O 1
ATOM 5729 N N . GLU B 1 7 ? -13.422 43.281 16.828 1 88.88 7 GLU B N 1
ATOM 5730 C CA . GLU B 1 7 ? -12.039 43.531 17.219 1 88.88 7 GLU B CA 1
ATOM 5731 C C . GLU B 1 7 ? -11.336 44.469 16.203 1 88.88 7 GLU B C 1
ATOM 5733 O O . GLU B 1 7 ? -10.555 45.312 16.594 1 88.88 7 GLU B O 1
ATOM 5738 N N . VAL B 1 8 ? -11.656 44.312 14.938 1 90 8 VAL B N 1
ATOM 5739 C CA . VAL B 1 8 ? -10.984 45.062 13.883 1 90 8 VAL B CA 1
ATOM 5740 C C . VAL B 1 8 ? -11.625 46.438 13.742 1 90 8 VAL B C 1
ATOM 5742 O O . VAL B 1 8 ? -10.922 47.469 13.648 1 90 8 VAL B O 1
ATOM 5745 N N . VAL B 1 9 ? -12.961 46.531 13.758 1 90.5 9 VAL B N 1
ATOM 5746 C CA . VAL B 1 9 ? -13.688 47.781 13.531 1 90.5 9 VAL B CA 1
ATOM 5747 C C . VAL B 1 9 ? -13.742 48.594 14.82 1 90.5 9 VAL B C 1
ATOM 5749 O O . VAL B 1 9 ? -13.68 49.812 14.789 1 90.5 9 VAL B O 1
ATOM 5752 N N . GLY B 1 10 ? -13.742 48 15.891 1 87 10 GLY B N 1
ATOM 5753 C CA . GLY B 1 10 ? -13.828 48.688 17.172 1 87 10 GLY B CA 1
ATOM 5754 C C . GLY B 1 10 ? -15.234 48.719 17.734 1 87 10 GLY B C 1
ATOM 5755 O O . GLY B 1 10 ? -16.203 48.688 16.984 1 87 10 GLY B O 1
ATOM 5756 N N . GLU B 1 11 ? -15.469 48.844 19.016 1 86.31 11 GLU B N 1
ATOM 5757 C CA . GLU B 1 11 ? -16.75 48.875 19.703 1 86.31 11 GLU B CA 1
ATOM 5758 C C . GLU B 1 11 ? -17.422 50.219 19.547 1 86.31 11 GLU B C 1
ATOM 5760 O O . GLU B 1 11 ? -18.625 50.344 19.797 1 86.31 11 GLU B O 1
ATOM 5765 N N . GLY B 1 12 ? -16.75 51.188 19 1 84.5 12 GLY B N 1
ATOM 5766 C CA . GLY B 1 12 ? -17.266 52.531 18.891 1 84.5 12 GLY B CA 1
ATOM 5767 C C . GLY B 1 12 ? -18.219 52.75 17.734 1 84.5 12 GLY B C 1
ATOM 5768 O O . GLY B 1 12 ? -18.969 53.719 17.703 1 84.5 12 GLY B O 1
ATOM 5769 N N . ASN B 1 13 ? -18.141 51.875 16.75 1 87.56 13 ASN B N 1
ATOM 5770 C CA . ASN B 1 13 ? -19.016 51.969 15.586 1 87.56 13 ASN B CA 1
ATOM 5771 C C . ASN B 1 13 ? -19.891 50.75 15.43 1 87.56 13 ASN B C 1
ATOM 5773 O O . ASN B 1 13 ? -19.672 49.938 14.531 1 87.56 13 ASN B O 1
ATOM 5777 N N . PRO B 1 14 ? -20.984 50.594 16.141 1 88.5 14 PRO B N 1
ATOM 5778 C CA . PRO B 1 14 ? -21.828 49.406 16.109 1 88.5 14 PRO B CA 1
ATOM 5779 C C . PRO B 1 14 ? -22.5 49.188 14.766 1 88.5 14 PRO B C 1
ATOM 5781 O O . PRO B 1 14 ? -22.656 48.031 14.328 1 88.5 14 PRO B O 1
ATOM 5784 N N . ASP B 1 15 ? -22.828 50.281 14.07 1 86.12 15 ASP B N 1
ATOM 5785 C CA . ASP B 1 15 ? -23.5 50.125 12.781 1 86.12 15 ASP B CA 1
ATOM 5786 C C . ASP B 1 15 ? -22.578 49.5 11.75 1 86.12 15 ASP B C 1
ATOM 5788 O O . ASP B 1 15 ? -23 48.688 10.938 1 86.12 15 ASP B O 1
ATOM 5792 N N . ALA B 1 16 ? -21.375 49.906 11.852 1 89.31 16 ALA B N 1
ATOM 5793 C CA . ALA B 1 16 ? -20.391 49.344 10.922 1 89.31 16 ALA B CA 1
ATOM 5794 C C . ALA B 1 16 ? -20.125 47.875 11.25 1 89.31 16 ALA B C 1
ATOM 5796 O O . ALA B 1 16 ? -19.906 47.062 10.344 1 89.31 16 ALA B O 1
ATOM 5797 N N . VAL B 1 17 ? -20.156 47.5 12.5 1 91.88 17 VAL B N 1
ATOM 5798 C CA . VAL B 1 17 ? -19.953 46.125 12.922 1 91.88 17 VAL B CA 1
ATOM 5799 C C . VAL B 1 17 ? -21.109 45.25 12.422 1 91.88 17 VAL B C 1
ATOM 5801 O O . VAL B 1 17 ? -20.875 44.156 11.898 1 91.88 17 VAL B O 1
ATOM 5804 N N . ILE B 1 18 ? -22.297 45.75 12.547 1 90.31 18 ILE B N 1
ATOM 5805 C CA . ILE B 1 18 ? -23.484 45 12.141 1 90.31 18 ILE B CA 1
ATOM 5806 C C . ILE B 1 18 ? -23.484 44.844 10.625 1 90.31 18 ILE B C 1
ATOM 5808 O O . ILE B 1 18 ? -23.688 43.719 10.117 1 90.31 18 ILE B O 1
ATOM 5812 N N . ALA B 1 19 ? -23.234 45.938 9.93 1 89.81 19 ALA B N 1
ATOM 5813 C CA . ALA B 1 19 ? -23.234 45.875 8.469 1 89.81 19 ALA B CA 1
ATOM 5814 C C . ALA B 1 19 ? -22.141 44.938 7.949 1 89.81 19 ALA B C 1
ATOM 5816 O O . ALA B 1 19 ? -22.391 44.125 7.047 1 89.81 19 ALA B O 1
ATOM 5817 N N . THR B 1 20 ? -21 45 8.562 1 92.25 20 THR B N 1
ATOM 5818 C CA . THR B 1 20 ? -19.875 44.156 8.141 1 92.25 20 THR B CA 1
ATOM 5819 C C . THR B 1 20 ? -20.141 42.688 8.453 1 92.25 20 THR B C 1
ATOM 5821 O O . THR B 1 20 ? -19.781 41.812 7.68 1 92.25 20 THR B O 1
ATOM 5824 N N . THR B 1 21 ? -20.781 42.438 9.555 1 92.44 21 THR B N 1
ATOM 5825 C CA . THR B 1 21 ? -21.078 41.062 9.961 1 92.44 21 THR B CA 1
ATOM 5826 C C . THR B 1 21 ? -22.094 40.438 9.008 1 92.44 21 THR B C 1
ATOM 5828 O O . THR B 1 21 ? -21.906 39.312 8.562 1 92.44 21 THR B O 1
ATOM 5831 N N . ILE B 1 22 ? -23.109 41.156 8.656 1 90.69 22 ILE B N 1
ATOM 5832 C CA . ILE B 1 22 ? -24.156 40.625 7.809 1 90.69 22 ILE B CA 1
ATOM 5833 C C . ILE B 1 22 ? -23.609 40.406 6.398 1 90.69 22 ILE B C 1
ATOM 5835 O O . ILE B 1 22 ? -23.953 39.406 5.742 1 90.69 22 ILE B O 1
ATOM 5839 N N . VAL B 1 23 ? -22.797 41.281 5.973 1 91.31 23 VAL B N 1
ATOM 5840 C CA . VAL B 1 23 ? -22.188 41.125 4.664 1 91.31 23 VAL B CA 1
ATOM 5841 C C . VAL B 1 23 ? -21.281 39.875 4.672 1 91.31 23 VAL B C 1
ATOM 5843 O O . VAL B 1 23 ? -21.234 39.125 3.699 1 91.31 23 VAL B O 1
ATOM 5846 N N . SER B 1 24 ? -20.578 39.719 5.77 1 93.12 24 SER B N 1
ATOM 5847 C CA . SER B 1 24 ? -19.688 38.531 5.875 1 93.12 24 SER B CA 1
ATOM 5848 C C . SER B 1 24 ? -20.484 37.25 5.863 1 93.12 24 SER B C 1
ATOM 5850 O O . SER B 1 24 ? -20.047 36.25 5.285 1 93.12 24 SER B O 1
ATOM 5852 N N . PHE B 1 25 ? -21.594 37.25 6.492 1 93.12 25 PHE B N 1
ATOM 5853 C CA . PHE B 1 25 ? -22.453 36.094 6.473 1 93.12 25 PHE B CA 1
ATOM 5854 C C . PHE B 1 25 ? -22.938 35.781 5.055 1 93.12 25 PHE B C 1
ATOM 5856 O O . PHE B 1 25 ? -22.891 34.625 4.609 1 93.12 25 PHE B O 1
ATOM 5863 N N . SER B 1 26 ? -23.359 36.844 4.395 1 92.75 26 SER B N 1
ATOM 5864 C CA . SER B 1 26 ? -23.859 36.719 3.031 1 92.75 26 SER B CA 1
ATOM 5865 C C . SER B 1 26 ? -22.766 36.219 2.09 1 92.75 26 SER B C 1
ATOM 5867 O O . SER B 1 26 ? -22.984 35.312 1.278 1 92.75 26 SER B O 1
ATOM 5869 N N . LEU B 1 27 ? -21.625 36.781 2.264 1 93.19 27 LEU B N 1
ATOM 5870 C CA . LEU B 1 27 ? -20.516 36.375 1.411 1 93.19 27 LEU B CA 1
ATOM 5871 C C . LEU B 1 27 ? -20.078 34.938 1.689 1 93.19 27 LEU B C 1
ATOM 5873 O O . LEU B 1 27 ? -19.641 34.25 0.78 1 93.19 27 LEU B O 1
ATOM 5877 N N . SER B 1 28 ? -20.172 34.594 2.928 1 93.75 28 SER B N 1
ATOM 5878 C CA . SER B 1 28 ? -19.844 33.219 3.281 1 93.75 28 SER B CA 1
ATOM 5879 C C . SER B 1 28 ? -20.781 32.219 2.592 1 93.75 28 SER B C 1
ATOM 5881 O O . SER B 1 28 ? -20.328 31.188 2.092 1 93.75 28 SER B O 1
ATOM 5883 N N . ALA B 1 29 ? -22 32.531 2.549 1 94.38 29 ALA B N 1
ATOM 5884 C CA . ALA B 1 29 ? -22.984 31.672 1.869 1 94.38 29 ALA B CA 1
ATOM 5885 C C . ALA B 1 29 ? -22.719 31.641 0.366 1 94.38 29 ALA B C 1
ATOM 5887 O O . ALA B 1 29 ? -22.828 30.578 -0.258 1 94.38 29 ALA B O 1
ATOM 5888 N N . MET B 1 30 ? -22.359 32.781 -0.148 1 94.69 30 MET B N 1
ATOM 5889 C CA . MET B 1 30 ? -22.062 32.844 -1.577 1 94.69 30 MET B CA 1
ATOM 5890 C C . MET B 1 30 ? -20.812 32.062 -1.907 1 94.69 30 MET B C 1
ATOM 5892 O O . MET B 1 30 ? -20.75 31.359 -2.926 1 94.69 30 MET B O 1
ATOM 5896 N N . MET B 1 31 ? -19.906 32.188 -1.032 1 93.88 31 MET B N 1
ATOM 5897 C CA . MET B 1 31 ? -18.672 31.438 -1.229 1 93.88 31 MET B CA 1
ATOM 5898 C C . MET B 1 31 ? -18.938 29.938 -1.18 1 93.88 31 MET B C 1
ATOM 5900 O O . MET B 1 31 ? -18.438 29.188 -2.023 1 93.88 31 MET B O 1
ATOM 5904 N N . THR B 1 32 ? -19.688 29.484 -0.257 1 92.94 32 THR B N 1
ATOM 5905 C CA . THR B 1 32 ? -20.047 28.078 -0.153 1 92.94 32 THR B CA 1
ATOM 5906 C C . THR B 1 32 ? -20.797 27.625 -1.405 1 92.94 32 THR B C 1
ATOM 5908 O O . THR B 1 32 ? -20.516 26.547 -1.937 1 92.94 32 THR B O 1
ATOM 5911 N N . GLY B 1 33 ? -21.688 28.5 -1.812 1 93.88 33 GLY B N 1
ATOM 5912 C CA . GLY B 1 33 ? -22.422 28.172 -3.023 1 93.88 33 GLY B CA 1
ATOM 5913 C C . GLY B 1 33 ? -21.531 28.047 -4.246 1 93.88 33 GLY B C 1
ATOM 5914 O O . GLY B 1 33 ? -21.688 27.125 -5.043 1 93.88 33 GLY B O 1
ATOM 5915 N N . LEU B 1 34 ? -20.656 28.906 -4.344 1 93.69 34 LEU B N 1
ATOM 5916 C CA . LEU B 1 34 ? -19.75 28.891 -5.488 1 93.69 34 LEU B CA 1
ATOM 5917 C C . LEU B 1 34 ? -18.859 27.641 -5.465 1 93.69 34 LEU B C 1
ATOM 5919 O O . LEU B 1 34 ? -18.656 27 -6.5 1 93.69 34 LEU B O 1
ATOM 5923 N N . VAL B 1 35 ? -18.375 27.344 -4.34 1 90.5 35 VAL B N 1
ATOM 5924 C CA . VAL B 1 35 ? -17.5 26.188 -4.215 1 90.5 35 VAL B CA 1
ATOM 5925 C C . VAL B 1 35 ? -18.281 24.906 -4.527 1 90.5 35 VAL B C 1
ATOM 5927 O O . VAL B 1 35 ? -17.797 24.047 -5.27 1 90.5 35 VAL B O 1
ATOM 5930 N N . PHE B 1 36 ? -19.438 24.781 -4 1 90.56 36 PHE B N 1
ATOM 5931 C CA . PHE B 1 36 ? -20.266 23.609 -4.258 1 90.56 36 PHE B CA 1
ATOM 5932 C C . PHE B 1 36 ? -20.594 23.5 -5.742 1 90.56 36 PHE B C 1
ATOM 5934 O O . PHE B 1 36 ? -20.516 22.406 -6.312 1 90.56 36 PHE B O 1
ATOM 5941 N N . TYR B 1 37 ? -20.906 24.609 -6.293 1 92.38 37 TYR B N 1
ATOM 5942 C CA . TYR B 1 37 ? -21.25 24.609 -7.711 1 92.38 37 TYR B CA 1
ATOM 5943 C C . TYR B 1 37 ? -20.047 24.188 -8.562 1 92.38 37 TYR B C 1
ATOM 5945 O O . TYR B 1 37 ? -20.188 23.375 -9.477 1 92.38 37 TYR B O 1
ATOM 5953 N N . LEU B 1 38 ? -18.953 24.734 -8.266 1 90.62 38 LEU B N 1
ATOM 5954 C CA . LEU B 1 38 ? -17.75 24.406 -9.023 1 90.62 38 LEU B CA 1
ATOM 5955 C C . LEU B 1 38 ? -17.375 22.938 -8.836 1 90.62 38 LEU B C 1
ATOM 5957 O O . LEU B 1 38 ? -16.938 22.281 -9.781 1 90.62 38 LEU B O 1
ATOM 5961 N N . MET B 1 39 ? -17.578 22.453 -7.727 1 87.31 39 MET B N 1
ATOM 5962 C CA . MET B 1 39 ? -17.281 21.047 -7.473 1 87.31 39 MET B CA 1
ATOM 5963 C C . MET B 1 39 ? -18.203 20.141 -8.266 1 87.31 39 MET B C 1
ATOM 5965 O O . MET B 1 39 ? -17.781 19.109 -8.805 1 87.31 39 MET B O 1
ATOM 5969 N N . GLY B 1 40 ? -19.438 20.516 -8.258 1 86.69 40 GLY B N 1
ATOM 5970 C CA . GLY B 1 40 ? -20.391 19.75 -9.039 1 86.69 40 GLY B CA 1
ATOM 5971 C C . GLY B 1 40 ? -20.172 19.844 -10.531 1 86.69 40 GLY B C 1
ATOM 5972 O O . GLY B 1 40 ? -20.281 18.859 -11.25 1 86.69 40 GLY B O 1
ATOM 5973 N N . ARG B 1 41 ? -19.812 21 -10.938 1 89.44 41 ARG B N 1
ATOM 5974 C CA . ARG B 1 41 ? -19.641 21.25 -12.367 1 89.44 41 ARG B CA 1
ATOM 5975 C C . ARG B 1 41 ? -18.406 20.531 -12.891 1 89.44 41 ARG B C 1
ATOM 5977 O O . ARG B 1 41 ? -18.422 19.984 -14 1 89.44 41 ARG B O 1
ATOM 5984 N N . PHE B 1 42 ? -17.375 20.5 -12.023 1 87 42 PHE B N 1
ATOM 5985 C CA . PHE B 1 42 ? -16.141 19.891 -12.461 1 87 42 PHE B CA 1
ATOM 5986 C C . PHE B 1 42 ? -16.062 18.438 -12.008 1 87 42 PHE B C 1
ATOM 5988 O O . PHE B 1 42 ? -15.039 17.781 -12.172 1 87 42 PHE B O 1
ATOM 5995 N N . LYS B 1 43 ? -17.062 17.969 -11.484 1 79.5 43 LYS B N 1
ATOM 5996 C CA . LYS B 1 43 ? -17.219 16.562 -11.109 1 79.5 43 LYS B CA 1
ATOM 5997 C C . LYS B 1 43 ? -16.141 16.141 -10.125 1 79.5 43 LYS B C 1
ATOM 5999 O O . LYS B 1 43 ? -15.516 15.086 -10.289 1 79.5 43 LYS B O 1
ATOM 6004 N N . VAL B 1 44 ? -15.828 17.047 -9.227 1 73.25 44 VAL B N 1
ATOM 6005 C CA . VAL B 1 44 ? -14.828 16.75 -8.211 1 73.25 44 VAL B CA 1
ATOM 6006 C C . VAL B 1 44 ? -15.516 16.266 -6.938 1 73.25 44 VAL B C 1
ATOM 6008 O O . VAL B 1 44 ? -14.914 16.266 -5.859 1 73.25 44 VAL B O 1
ATOM 6011 N N . GLY B 1 45 ? -16.734 15.883 -7.008 1 64.44 45 GLY B N 1
ATOM 6012 C CA . GLY B 1 45 ? -17.453 15.359 -5.855 1 64.44 45 GLY B CA 1
ATOM 6013 C C . GLY B 1 45 ? -16.812 14.117 -5.27 1 64.44 45 GLY B C 1
ATOM 6014 O O . GLY B 1 45 ? -16.953 13.844 -4.074 1 64.44 45 GLY B O 1
ATOM 6015 N N . TYR B 1 46 ? -15.992 13.547 -6.062 1 63.56 46 TYR B N 1
ATOM 6016 C CA . TYR B 1 46 ? -15.359 12.312 -5.617 1 63.56 46 TYR B CA 1
ATOM 6017 C C . TYR B 1 46 ? -14.242 12.602 -4.613 1 63.56 46 TYR B C 1
ATOM 6019 O O . TYR B 1 46 ? -13.844 11.719 -3.848 1 63.56 46 TYR B O 1
ATOM 6027 N N . VAL B 1 47 ? -13.875 13.867 -4.582 1 65.25 47 VAL B N 1
ATOM 6028 C CA . VAL B 1 47 ? -12.766 14.266 -3.715 1 65.25 47 VAL B CA 1
ATOM 6029 C C . VAL B 1 47 ? -13.172 14.086 -2.252 1 65.25 47 VAL B C 1
ATOM 6031 O O . VAL B 1 47 ? -12.32 13.875 -1.387 1 65.25 47 VAL B O 1
ATOM 6034 N N . VAL B 1 48 ? -14.508 14.047 -2.037 1 64.38 48 VAL B N 1
ATOM 6035 C CA . VAL B 1 48 ? -14.992 13.883 -0.671 1 64.38 48 VAL B CA 1
ATOM 6036 C C . VAL B 1 48 ? -14.641 12.484 -0.163 1 64.38 48 VAL B C 1
ATOM 6038 O O . VAL B 1 48 ? -14.453 12.289 1.038 1 64.38 48 VAL B O 1
ATOM 6041 N N . GLY B 1 49 ? -14.516 11.68 -1.091 1 63.44 49 GLY B N 1
ATOM 6042 C CA . GLY B 1 49 ? -14.164 10.312 -0.73 1 63.44 49 GLY B CA 1
ATOM 6043 C C . GLY B 1 49 ? -12.75 10.18 -0.208 1 63.44 49 GLY B C 1
ATOM 6044 O O . GLY B 1 49 ? -12.414 9.195 0.452 1 63.44 49 GLY B O 1
ATOM 6045 N N . PHE B 1 50 ? -12.062 11.312 -0.306 1 65.44 50 PHE B N 1
ATOM 6046 C CA . PHE B 1 50 ? -10.664 11.273 0.099 1 65.44 50 PHE B CA 1
ATOM 6047 C C . PHE B 1 50 ? -10.477 11.891 1.479 1 65.44 50 PHE B C 1
ATOM 6049 O O . PHE B 1 50 ? -9.359 12.219 1.872 1 65.44 50 PHE B O 1
ATOM 6056 N N . ILE B 1 51 ? -11.633 12.047 2.127 1 72.94 51 ILE B N 1
ATOM 6057 C CA . ILE B 1 51 ? -11.539 12.547 3.492 1 72.94 51 ILE B CA 1
ATOM 6058 C C . ILE B 1 51 ? -11.906 11.438 4.477 1 72.94 51 ILE B C 1
ATOM 6060 O O . ILE B 1 51 ? -12.992 10.852 4.383 1 72.94 51 ILE B O 1
ATOM 6064 N N . PRO B 1 52 ? -11.031 11.25 5.422 1 77.94 52 PRO B N 1
ATOM 6065 C CA . PRO B 1 52 ? -11.336 10.203 6.398 1 77.94 52 PRO B CA 1
ATOM 6066 C C . PRO B 1 52 ? -12.617 10.477 7.18 1 77.94 52 PRO B C 1
ATOM 6068 O O . PRO B 1 52 ? -12.828 11.594 7.66 1 77.94 52 PRO B O 1
ATOM 6071 N N . ARG B 1 53 ? -13.43 9.57 7.34 1 78.62 53 ARG B N 1
ATOM 6072 C CA . ARG B 1 53 ? -14.734 9.711 7.969 1 78.62 53 ARG B CA 1
ATOM 6073 C C . ARG B 1 53 ? -14.602 10.055 9.445 1 78.62 53 ARG B C 1
ATOM 6075 O O . ARG B 1 53 ? -15.477 10.711 10.023 1 78.62 53 ARG B O 1
ATOM 6082 N N . HIS B 1 54 ? -13.57 9.625 10.086 1 84.69 54 HIS B N 1
ATOM 6083 C CA . HIS B 1 54 ? -13.445 9.898 11.508 1 84.69 54 HIS B CA 1
ATOM 6084 C C . HIS B 1 54 ? -13.156 11.375 11.766 1 84.69 54 HIS B C 1
ATOM 6086 O O . HIS B 1 54 ? -13.43 11.891 12.852 1 84.69 54 HIS B O 1
ATOM 6092 N N . ILE B 1 55 ? -12.602 12.086 10.758 1 83.06 55 ILE B N 1
ATOM 6093 C CA . ILE B 1 55 ? -12.43 13.523 10.875 1 83.06 55 ILE B CA 1
ATOM 6094 C C . ILE B 1 55 ? -13.797 14.211 10.891 1 83.06 55 ILE B C 1
ATOM 6096 O O . ILE B 1 55 ? -14.023 15.148 11.656 1 83.06 55 ILE B O 1
ATOM 6100 N N . LEU B 1 56 ? -14.609 13.688 10.062 1 78.69 56 LEU B N 1
ATOM 6101 C CA . LEU B 1 56 ? -15.969 14.219 10.008 1 78.69 56 LEU B CA 1
ATOM 6102 C C . LEU B 1 56 ? -16.688 14.008 11.336 1 78.69 56 LEU B C 1
ATOM 6104 O O . LEU B 1 56 ? -17.406 14.891 11.812 1 78.69 56 LEU B O 1
ATOM 6108 N N . LEU B 1 57 ? -16.484 12.898 11.922 1 85.19 57 LEU B N 1
ATOM 6109 C CA . LEU B 1 57 ? -17.078 12.609 13.219 1 85.19 57 LEU B CA 1
ATOM 6110 C C . LEU B 1 57 ? -16.547 13.562 14.281 1 85.19 57 LEU B C 1
ATOM 6112 O O . LEU B 1 57 ? -17.312 14.031 15.133 1 85.19 57 LEU B O 1
ATOM 6116 N N . GLY B 1 58 ? -15.305 13.828 14.188 1 86.69 58 GLY B N 1
ATOM 6117 C CA . GLY B 1 58 ? -14.727 14.781 15.125 1 86.69 58 GLY B CA 1
ATOM 6118 C C . GLY B 1 58 ? -15.297 16.188 14.977 1 86.69 58 GLY B C 1
ATOM 6119 O O . GLY B 1 58 ? -15.57 16.844 15.977 1 86.69 58 GLY B O 1
ATOM 6120 N N . CYS B 1 59 ? -15.5 16.578 13.766 1 82.31 59 CYS B N 1
ATOM 6121 C CA . CYS B 1 59 ? -16.062 17.891 13.508 1 82.31 59 CYS B CA 1
ATOM 6122 C C . CYS B 1 59 ? -17.516 17.969 13.984 1 82.31 59 CYS B C 1
ATOM 6124 O O . CYS B 1 59 ? -17.938 18.984 14.539 1 82.31 59 CYS B O 1
ATOM 6126 N N . ILE B 1 60 ? -18.234 16.906 13.797 1 81.88 60 ILE B N 1
ATOM 6127 C CA . ILE B 1 60 ? -19.609 16.828 14.266 1 81.88 60 ILE B CA 1
ATOM 6128 C C . ILE B 1 60 ? -19.625 16.906 15.797 1 81.88 60 ILE B C 1
ATOM 6130 O O . ILE B 1 60 ? -20.453 17.625 16.375 1 81.88 60 ILE B O 1
ATOM 6134 N N . GLY B 1 61 ? -18.734 16.266 16.375 1 87.69 61 GLY B N 1
ATOM 6135 C CA . GLY B 1 61 ? -18.625 16.328 17.828 1 87.69 61 GLY B CA 1
ATOM 6136 C C . GLY B 1 61 ? -18.25 17.703 18.344 1 87.69 61 GLY B C 1
ATOM 6137 O O . GLY B 1 61 ? -18.75 18.141 19.375 1 87.69 61 GLY B O 1
ATOM 6138 N N . GLY B 1 62 ? -17.344 18.328 17.641 1 85.94 62 GLY B N 1
ATOM 6139 C CA . GLY B 1 62 ? -16.969 19.672 18.016 1 85.94 62 GLY B CA 1
ATOM 6140 C C . GLY B 1 62 ? -18.125 20.656 17.953 1 85.94 62 GLY B C 1
ATOM 6141 O O . GLY B 1 62 ? -18.281 21.484 18.859 1 85.94 62 GLY B O 1
ATOM 6142 N N . VAL B 1 63 ? -18.938 20.516 16.953 1 81.19 63 VAL B N 1
ATOM 6143 C CA . VAL B 1 63 ? -20.125 21.359 16.844 1 81.19 63 VAL B CA 1
ATOM 6144 C C . VAL B 1 63 ? -21.109 21.031 17.969 1 81.19 63 VAL B C 1
ATOM 6146 O O . VAL B 1 63 ? -21.703 21.938 18.547 1 81.19 63 VAL B O 1
ATOM 6149 N N . GLY B 1 64 ? -21.219 19.766 18.219 1 85.25 64 GLY B N 1
ATOM 6150 C CA . GLY B 1 64 ? -22.078 19.375 19.328 1 85.25 64 GLY B CA 1
ATOM 6151 C C . GLY B 1 64 ? -21.656 19.969 20.656 1 85.25 64 GLY B C 1
ATOM 6152 O O . GLY B 1 64 ? -22.484 20.453 21.422 1 85.25 64 GLY B O 1
ATOM 6153 N N . TRP B 1 65 ? -20.422 19.969 20.875 1 89.19 65 TRP B N 1
ATOM 6154 C CA . TRP B 1 65 ? -19.891 20.531 22.109 1 89.19 65 TRP B CA 1
ATOM 6155 C C . TRP B 1 65 ? -20.109 22.031 22.156 1 89.19 65 TRP B C 1
ATOM 6157 O O . TRP B 1 65 ? -20.438 22.578 23.219 1 89.19 65 TRP B O 1
ATOM 6167 N N . PHE B 1 66 ? -19.984 22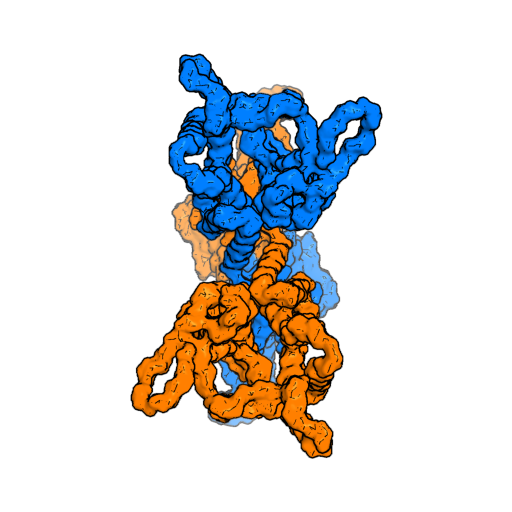.641 21.094 1 82.06 66 PHE B N 1
ATOM 6168 C CA . PHE B 1 66 ? -20.188 24.094 21 1 82.06 66 PHE B CA 1
ATOM 6169 C C . PHE B 1 66 ? -21.641 24.453 21.297 1 82.06 66 PHE B C 1
ATOM 6171 O O . PHE B 1 66 ? -21.906 25.453 21.969 1 82.06 66 PHE B O 1
ATOM 6178 N N . LEU B 1 67 ? -22.516 23.641 20.844 1 81.19 67 LEU B N 1
ATOM 6179 C CA . LEU B 1 67 ? -23.938 23.891 21.078 1 81.19 67 LEU B CA 1
ATOM 6180 C C . LEU B 1 67 ? -24.297 23.688 22.547 1 81.19 67 LEU B C 1
ATOM 6182 O O . LEU B 1 67 ? -25.125 24.406 23.094 1 81.19 67 LEU B O 1
ATOM 6186 N N . CYS B 1 68 ? -23.641 22.828 23.109 1 85.31 68 CYS B N 1
ATOM 6187 C CA . CYS B 1 68 ? -23.922 22.531 24.516 1 85.31 68 CYS B CA 1
ATOM 6188 C C . CYS B 1 68 ? -23.281 23.578 25.422 1 85.31 68 CYS B C 1
ATOM 6190 O O . CYS B 1 68 ? -23.797 23.859 26.516 1 85.31 68 CYS B O 1
ATOM 6192 N N . ARG B 1 69 ? -22.125 24 24.859 1 78 69 ARG B N 1
ATOM 6193 C CA . ARG B 1 69 ? -21.438 25 25.672 1 78 69 ARG B CA 1
ATOM 6194 C C . ARG B 1 69 ? -22.141 26.344 25.578 1 78 69 ARG B C 1
ATOM 6196 O O . ARG B 1 69 ? -22.562 26.766 24.5 1 78 69 ARG B O 1
ATOM 6203 N N . ASN B 1 70 ? -22.953 26.734 26.438 1 56.03 70 ASN B N 1
ATOM 6204 C CA . ASN B 1 70 ? -23.75 27.938 26.547 1 56.03 70 ASN B CA 1
ATOM 6205 C C . ASN B 1 70 ? -23.031 29.156 25.953 1 56.03 70 ASN B C 1
ATOM 6207 O O . ASN B 1 70 ? -21.969 29.531 26.453 1 56.03 70 ASN B O 1
ATOM 6211 N N . PRO B 1 71 ? -23.281 29.438 24.688 1 49.56 71 PRO B N 1
ATOM 6212 C CA . PRO B 1 71 ? -22.703 30.609 24.031 1 49.56 71 PRO B CA 1
ATOM 6213 C C . PRO B 1 71 ? -22.422 31.766 25.016 1 49.56 71 PRO B C 1
ATOM 6215 O O . PRO B 1 71 ? -21.469 32.5 24.828 1 49.56 71 PRO B O 1
ATOM 6218 N N . ASP B 1 72 ? -23.562 32.219 25.781 1 44.91 72 ASP B N 1
ATOM 6219 C CA . ASP B 1 72 ? -23.594 33.438 26.562 1 44.91 72 ASP B CA 1
ATOM 6220 C C . ASP B 1 72 ? -22.609 33.375 27.734 1 44.91 72 ASP B C 1
ATOM 6222 O O . ASP B 1 72 ? -22.562 34.312 28.562 1 44.91 72 ASP B O 1
ATOM 6226 N N . SER B 1 73 ? -22.047 32.344 27.922 1 39.5 73 SER B N 1
ATOM 6227 C CA . SER B 1 73 ? -21.453 32.156 29.25 1 39.5 73 SER B CA 1
ATOM 6228 C C . SER B 1 73 ? -20.203 33 29.406 1 39.5 73 SER B C 1
ATOM 6230 O O . SER B 1 73 ? -19.797 33.312 30.531 1 39.5 73 SER B O 1
ATOM 6232 N N . ARG B 1 74 ? -19.297 33.188 28.516 1 40.31 74 ARG B N 1
ATOM 6233 C CA . ARG B 1 74 ? -18.203 34.062 28.922 1 40.31 74 ARG B CA 1
ATOM 6234 C C . ARG B 1 74 ? -18.703 35.469 29.234 1 40.31 74 ARG B C 1
ATOM 6236 O O . ARG B 1 74 ? -18.25 36.094 30.188 1 40.31 74 ARG B O 1
ATOM 6243 N N . SER B 1 75 ? -19.469 36 28.312 1 37.06 75 SER B N 1
ATOM 6244 C CA . SER B 1 75 ? -19.969 37.312 28.734 1 37.06 75 SER B CA 1
ATOM 6245 C C . SER B 1 75 ? -20.859 37.188 29.953 1 37.06 75 SER B C 1
ATOM 6247 O O . SER B 1 75 ? -20.844 38.062 30.828 1 37.06 75 SER B O 1
ATOM 6249 N N . GLN B 1 76 ? -21.656 36.094 30 1 35.03 76 GLN B N 1
ATOM 6250 C CA . GLN B 1 76 ? -22.562 35.906 31.125 1 35.03 76 GLN B CA 1
ATOM 6251 C C . GLN B 1 76 ? -21.844 35.281 32.312 1 35.03 76 GLN B C 1
ATOM 6253 O O . GLN B 1 76 ? -22.406 35.188 33.406 1 35.03 76 GLN B O 1
ATOM 6258 N N . LEU B 1 77 ? -20.797 34.594 32.219 1 34.53 77 LEU B N 1
ATOM 6259 C CA . LEU B 1 77 ? -20.109 34.188 33.438 1 34.53 77 LEU B CA 1
ATOM 6260 C C . LEU B 1 77 ? -19.828 35.406 34.312 1 34.53 77 LEU B C 1
ATOM 6262 O O . LEU B 1 77 ? -19.766 35.281 35.562 1 34.53 77 LEU B O 1
ATOM 6266 N N . ASP B 1 78 ? -19.312 36.406 33.844 1 36.38 78 ASP B N 1
ATOM 6267 C CA . ASP B 1 78 ? -19.219 37.531 34.781 1 36.38 78 ASP B CA 1
ATOM 6268 C C . ASP B 1 78 ? -20.562 37.812 35.438 1 36.38 78 ASP B C 1
ATOM 6270 O O . ASP B 1 78 ? -20.625 38.25 36.562 1 36.38 78 ASP B O 1
ATOM 6274 N N . SER B 1 79 ? -21.672 37.906 34.688 1 34.53 79 SER B N 1
ATOM 6275 C CA . SER B 1 79 ? -22.938 38.062 35.375 1 34.53 79 SER B CA 1
ATOM 6276 C C . SER B 1 79 ? -23.469 36.719 35.906 1 34.53 79 SER B C 1
ATOM 6278 O O . SER B 1 79 ? -24.438 36.188 35.344 1 34.53 79 SER B O 1
ATOM 6280 N N . MET B 1 80 ? -22.953 35.719 36.062 1 35.12 80 MET B N 1
ATOM 6281 C CA . MET B 1 80 ? -23.312 34.562 36.875 1 35.12 80 MET B CA 1
ATOM 6282 C C . MET B 1 80 ? -24.109 35 38.094 1 35.12 80 MET B C 1
ATOM 6284 O O . MET B 1 80 ? -24.375 34.188 39 1 35.12 80 MET B O 1
ATOM 6288 N N . ALA B 1 81 ? -23.844 36.156 38.562 1 39.03 81 ALA B N 1
ATOM 6289 C CA . ALA B 1 81 ? -24.531 36.438 39.812 1 39.03 81 ALA B CA 1
ATOM 6290 C C . ALA B 1 81 ? -25.922 35.812 39.812 1 39.03 81 ALA B C 1
ATOM 6292 O O . ALA B 1 81 ? -26.344 35.219 38.812 1 39.03 81 ALA B O 1
ATOM 6293 N N . ASP B 1 82 ? -27.094 36.344 40.344 1 45.62 82 ASP B N 1
ATOM 6294 C CA . ASP B 1 82 ? -28.297 35.906 41.031 1 45.62 82 ASP B CA 1
ATOM 6295 C C . ASP B 1 82 ? -29.266 35.219 40.062 1 45.62 82 ASP B C 1
ATOM 6297 O O . ASP B 1 82 ? -29.75 34.125 40.344 1 45.62 82 ASP B O 1
ATOM 6301 N N . PHE B 1 83 ? -29.984 35.875 39 1 46.62 83 PHE B N 1
ATOM 6302 C CA . PHE B 1 83 ? -31.281 35.594 38.406 1 46.62 83 PHE B CA 1
ATOM 6303 C C . PHE B 1 83 ? -31.125 34.75 37.156 1 46.62 83 PHE B C 1
ATOM 6305 O O . PHE B 1 83 ? -32.125 34.375 36.531 1 46.62 83 PHE B O 1
ATOM 6312 N N . THR B 1 84 ? -29.875 34.25 36.562 1 62.53 84 THR B N 1
ATOM 6313 C CA . THR B 1 84 ? -29.781 33.719 35.219 1 62.53 84 THR B CA 1
ATOM 6314 C C . THR B 1 84 ? -29.641 32.188 35.219 1 62.53 84 THR B C 1
ATOM 6316 O O . THR B 1 84 ? -29.688 31.562 34.156 1 62.53 84 THR B O 1
ATOM 6319 N N . VAL B 1 85 ? -29.438 31.5 36.25 1 77 85 VAL B N 1
ATOM 6320 C CA . VAL B 1 85 ? -29.25 30.047 36.312 1 77 85 VAL B CA 1
ATOM 6321 C C . VAL B 1 85 ? -30.516 29.344 35.844 1 77 85 VAL B C 1
ATOM 6323 O O . VAL B 1 85 ? -30.453 28.422 35.031 1 77 85 VAL B O 1
ATOM 6326 N N . PRO B 1 86 ? -31.641 29.844 36.281 1 80.75 86 PRO B N 1
ATOM 6327 C CA . PRO B 1 86 ? -32.844 29.141 35.812 1 80.75 86 PRO B CA 1
ATOM 6328 C C . PRO B 1 86 ? -33.031 29.25 34.281 1 80.75 86 PRO B C 1
ATOM 6330 O O . PRO B 1 86 ? -33.688 28.375 33.688 1 80.75 86 PRO B O 1
ATOM 6333 N N . LEU B 1 87 ? -32.438 30.188 33.719 1 83.56 87 LEU B N 1
ATOM 6334 C CA . LEU B 1 87 ? -32.594 30.406 32.281 1 83.56 87 LEU B CA 1
ATOM 6335 C C . LEU B 1 87 ? -31.891 29.328 31.484 1 83.56 87 LEU B C 1
ATOM 6337 O O . LEU B 1 87 ? -32.344 28.969 30.391 1 83.56 87 LEU B O 1
ATOM 6341 N N . TRP B 1 88 ? -30.812 28.75 31.984 1 84.44 88 TRP B N 1
ATOM 6342 C CA . TRP B 1 88 ? -30.125 27.734 31.203 1 84.44 88 TRP B CA 1
ATOM 6343 C C . TRP B 1 88 ? -30.406 26.344 31.75 1 84.44 88 TRP B C 1
ATOM 6345 O O . TRP B 1 88 ? -30.328 25.359 31.016 1 84.44 88 TRP B O 1
ATOM 6355 N N . VAL B 1 89 ? -30.75 26.219 33 1 88.19 89 VAL B N 1
ATOM 6356 C CA . VAL B 1 89 ? -31.016 24.922 33.625 1 88.19 89 VAL B CA 1
ATOM 6357 C C . VAL B 1 89 ? -32.344 24.375 33.125 1 88.19 89 VAL B C 1
ATOM 6359 O O . VAL B 1 89 ? -32.5 23.172 32.906 1 88.19 89 VAL B O 1
ATOM 6362 N N . THR B 1 90 ? -33.375 25.328 32.969 1 89.69 90 THR B N 1
ATOM 6363 C CA . THR B 1 90 ? -34.719 24.875 32.531 1 89.69 90 THR B CA 1
ATOM 6364 C C . THR B 1 90 ? -34.656 24.234 31.156 1 89.69 90 THR B C 1
ATOM 6366 O O . THR B 1 90 ? -35.094 23.109 30.953 1 89.69 90 THR B O 1
ATOM 6369 N N . PRO B 1 91 ? -34.094 24.891 30.188 1 91 91 PRO B N 1
ATOM 6370 C CA . PRO B 1 91 ? -33.969 24.234 28.891 1 91 91 PRO B CA 1
ATOM 6371 C C . PRO B 1 91 ? -33.094 22.984 28.922 1 91 91 PRO B C 1
ATOM 6373 O O . PRO B 1 91 ? -33.344 22.047 28.172 1 91 91 PRO B O 1
ATOM 6376 N N . LEU B 1 92 ? -32.062 22.953 29.734 1 91.94 92 LEU B N 1
ATOM 6377 C CA . LEU B 1 92 ? -31.219 21.781 29.859 1 91.94 92 LEU B CA 1
ATOM 6378 C C . LEU B 1 92 ? -32 20.578 30.375 1 91.94 92 LEU B C 1
ATOM 6380 O O . LEU B 1 92 ? -31.859 19.469 29.859 1 91.94 92 LEU B O 1
ATOM 6384 N N . VAL B 1 93 ? -32.844 20.859 31.391 1 93.62 93 VAL B N 1
ATOM 6385 C CA . VAL B 1 93 ? -33.656 19.797 31.953 1 93.62 93 VAL B CA 1
ATOM 6386 C C . VAL B 1 93 ? -34.656 19.312 30.906 1 93.62 93 VAL B C 1
ATOM 6388 O O . VAL B 1 93 ? -34.844 18.094 30.734 1 93.62 93 VAL B O 1
ATOM 6391 N N . PHE B 1 94 ? -35.281 20.25 30.156 1 93.88 94 PHE B N 1
ATOM 6392 C CA . PHE B 1 94 ? -36.188 19.875 29.094 1 93.88 94 PHE B CA 1
ATOM 6393 C C . PHE B 1 94 ? -35.5 19.062 28.016 1 93.88 94 PHE B C 1
ATOM 6395 O O . PHE B 1 94 ? -36.062 18.094 27.484 1 93.88 94 PHE B O 1
ATOM 6402 N N . ALA B 1 95 ? -34.312 19.469 27.703 1 92.5 95 ALA B N 1
ATOM 6403 C CA . ALA B 1 95 ? -33.562 18.766 26.672 1 92.5 95 ALA B CA 1
ATOM 6404 C C . ALA B 1 95 ? -33.219 17.344 27.109 1 92.5 95 ALA B C 1
ATOM 6406 O O . ALA B 1 95 ? -33.25 16.406 26.312 1 92.5 95 ALA B O 1
ATOM 6407 N N . ILE B 1 96 ? -32.875 17.141 28.391 1 94 96 ILE B N 1
ATOM 6408 C CA . ILE B 1 96 ? -32.562 15.828 28.922 1 94 96 ILE B CA 1
ATOM 6409 C C . ILE B 1 96 ? -33.812 14.93 28.875 1 94 96 ILE B C 1
ATOM 6411 O O . ILE B 1 96 ? -33.719 13.773 28.469 1 94 96 ILE B O 1
ATOM 6415 N N . VAL B 1 97 ? -34.938 15.531 29.203 1 93.69 97 VAL B N 1
ATOM 6416 C CA . VAL B 1 97 ? -36.188 14.781 29.172 1 93.69 97 VAL B CA 1
ATOM 6417 C C . VAL B 1 97 ? -36.531 14.422 27.734 1 93.69 97 VAL B C 1
ATOM 6419 O O . VAL B 1 97 ? -36.969 13.305 27.453 1 93.69 97 VAL B O 1
ATOM 6422 N N . LEU B 1 98 ? -36.312 15.328 26.953 1 91.25 98 LEU B N 1
ATOM 6423 C CA . LEU B 1 98 ? -36.594 15.094 25.531 1 91.25 98 LEU B CA 1
ATOM 6424 C C . LEU B 1 98 ? -35.656 14.023 24.969 1 91.25 98 LEU B C 1
ATOM 6426 O O . LEU B 1 98 ? -36.125 13.109 24.266 1 91.25 98 LEU B O 1
ATOM 6430 N N . PHE B 1 99 ? -34.438 14.102 25.281 1 89 99 PHE B N 1
ATOM 6431 C CA . PHE B 1 99 ? -33.438 13.18 24.781 1 89 99 PHE B CA 1
ATOM 6432 C C . PHE B 1 99 ? -33.719 11.758 25.25 1 89 99 PHE B C 1
ATOM 6434 O O . PHE B 1 99 ? -33.688 10.812 24.469 1 89 99 PHE B O 1
ATOM 6441 N N . TYR B 1 100 ? -34.062 11.617 26.453 1 89.38 100 TYR B N 1
ATOM 6442 C CA . TYR B 1 100 ? -34.375 10.312 27.016 1 89.38 100 TYR B CA 1
ATOM 6443 C C . TYR B 1 100 ? -35.75 9.828 26.531 1 89.38 100 TYR B C 1
ATOM 6445 O O . TYR B 1 100 ? -35.938 8.633 26.297 1 89.38 100 TYR B O 1
ATOM 6453 N N . GLY B 1 101 ? -36.656 10.719 26.344 1 88.94 101 GLY B N 1
ATOM 6454 C CA . GLY B 1 101 ? -37.969 10.375 25.828 1 88.94 101 GLY B CA 1
ATOM 6455 C C . GLY B 1 101 ? -37.938 9.867 24.406 1 88.94 101 GLY B C 1
ATOM 6456 O O . GLY B 1 101 ? -38.656 8.938 24.062 1 88.94 101 GLY B O 1
ATOM 6457 N N . GLN B 1 102 ? -37.094 10.414 23.672 1 85.38 102 GLN B N 1
ATOM 6458 C CA . GLN B 1 102 ? -37 10.023 22.266 1 85.38 102 GLN B CA 1
ATOM 6459 C C . GLN B 1 102 ? -36.469 8.594 22.141 1 85.38 102 GLN B C 1
ATOM 6461 O O . GLN B 1 102 ? -36.781 7.906 21.156 1 85.38 102 GLN B O 1
ATOM 6466 N N . SER B 1 103 ? -35.656 8.148 23.078 1 82.31 103 SER B N 1
ATOM 6467 C CA . SER B 1 103 ? -35.094 6.793 23.047 1 82.31 103 SER B CA 1
ATOM 6468 C C . SER B 1 103 ? -36.156 5.758 23.406 1 82.31 103 SER B C 1
ATOM 6470 O O . SER B 1 103 ? -36.094 4.605 22.969 1 82.31 103 SER B O 1
ATOM 6472 N N . LYS B 1 104 ? -37.219 6.18 24.016 1 85.19 104 LYS B N 1
ATOM 6473 C CA . LYS B 1 104 ? -38.219 5.234 24.516 1 85.19 104 LYS B CA 1
ATOM 6474 C C . LYS B 1 104 ? -39.5 5.305 23.672 1 85.19 104 LYS B C 1
ATOM 6476 O O . LYS B 1 104 ? -40.125 4.281 23.422 1 85.19 104 LYS B O 1
ATOM 6481 N N . ILE B 1 105 ? -39.781 6.5 23.266 1 81.31 105 ILE B N 1
ATOM 6482 C CA . ILE B 1 105 ? -41 6.68 22.531 1 81.31 105 ILE B CA 1
ATOM 6483 C C . ILE B 1 105 ? -40.75 6.699 21.031 1 81.31 105 ILE B C 1
ATOM 6485 O O . ILE B 1 105 ? -40 7.555 20.547 1 81.31 105 ILE B O 1
ATOM 6489 N N . ARG B 1 106 ? -41.375 5.688 20.328 1 71.69 106 ARG B N 1
ATOM 6490 C CA . ARG B 1 106 ? -41.094 5.516 18.906 1 71.69 106 ARG B CA 1
ATOM 6491 C C . ARG B 1 106 ? -42.125 6.27 18.062 1 71.69 106 ARG B C 1
ATOM 6493 O O . ARG B 1 106 ? -42.094 6.168 16.828 1 71.69 106 ARG B O 1
ATOM 6500 N N . SER B 1 107 ? -42.719 7.254 18.656 1 74.62 107 SER B N 1
ATOM 6501 C CA . SER B 1 107 ? -43.688 7.973 17.859 1 74.62 107 SER B CA 1
ATOM 6502 C C . SER B 1 107 ? -43.031 9.062 17.031 1 74.62 107 SER B C 1
ATOM 6504 O O . SER B 1 107 ? -42.094 9.711 17.469 1 74.62 107 SER B O 1
ATOM 6506 N N . LYS B 1 108 ? -43.5 9.25 15.805 1 72.88 108 LYS B N 1
ATOM 6507 C CA . LYS B 1 108 ? -42.969 10.234 14.859 1 72.88 108 LYS B CA 1
ATOM 6508 C C . LYS B 1 108 ? -43.344 11.648 15.281 1 72.88 108 LYS B C 1
ATOM 6510 O O . LYS B 1 108 ? -42.656 12.609 14.898 1 72.88 108 LYS B O 1
ATOM 6515 N N . PHE B 1 109 ? -44.281 11.867 16.125 1 77.56 109 PHE B N 1
ATOM 6516 C CA . PHE B 1 109 ? -44.781 13.195 16.484 1 77.56 109 PHE B CA 1
ATOM 6517 C C . PHE B 1 109 ? -44.281 13.602 17.859 1 77.56 109 PHE B C 1
ATOM 6519 O O . PHE B 1 109 ? -44.594 14.695 18.344 1 77.56 109 PHE B O 1
ATOM 6526 N N . PHE B 1 110 ? -43.562 12.805 18.438 1 84.19 110 PHE B N 1
ATOM 6527 C CA . PHE B 1 110 ? -43.156 13.062 19.812 1 84.19 110 PHE B CA 1
ATOM 6528 C C . PHE B 1 110 ? -42.344 14.359 19.906 1 84.19 110 PHE B C 1
ATOM 6530 O O . PHE B 1 110 ? -42.625 15.203 20.766 1 84.19 110 PHE B O 1
ATOM 6537 N N . LEU B 1 111 ? -41.375 14.547 19.062 1 83.88 111 LEU B N 1
ATOM 6538 C CA . LEU B 1 111 ? -40.531 15.727 19.125 1 83.88 111 LEU B CA 1
ATOM 6539 C C . LEU B 1 111 ? -41.344 17 18.906 1 83.88 111 LEU B C 1
ATOM 6541 O O . LEU B 1 111 ? -41.25 17.953 19.688 1 83.88 111 LEU B O 1
ATOM 6545 N N . SER B 1 112 ? -42.188 17.016 17.953 1 82.44 112 SER B N 1
ATOM 6546 C CA . SER B 1 112 ? -42.969 18.188 17.609 1 82.44 112 SER B CA 1
ATOM 6547 C C . SER B 1 112 ? -43.969 18.531 18.734 1 82.44 112 SER B C 1
ATOM 6549 O O . SER B 1 112 ? -44.156 19.688 19.078 1 82.44 112 SER B O 1
ATOM 6551 N N . MET B 1 113 ? -44.5 17.516 19.25 1 87.38 113 MET B N 1
ATOM 6552 C CA . MET B 1 113 ? -45.5 17.734 20.312 1 87.38 113 MET B CA 1
ATOM 6553 C C . MET B 1 113 ? -44.812 18.25 21.578 1 87.38 113 MET B C 1
ATOM 6555 O O . MET B 1 113 ? -45.375 19.078 22.281 1 87.38 113 MET B O 1
ATOM 6559 N N . PHE B 1 114 ? -43.656 17.703 21.812 1 90.25 114 PHE B N 1
ATOM 6560 C CA . PHE B 1 114 ? -42.906 18.125 22.984 1 90.25 114 PHE B CA 1
ATOM 6561 C C . PHE B 1 114 ? -42.531 19.594 22.875 1 90.25 114 PHE B C 1
ATOM 6563 O O . PHE B 1 114 ? -42.688 20.359 23.828 1 90.25 114 PHE B O 1
ATOM 6570 N N . ILE B 1 115 ? -42.094 20.031 21.734 1 89.25 115 ILE B N 1
ATOM 6571 C CA . ILE B 1 115 ? -41.594 21.391 21.547 1 89.25 115 ILE B CA 1
ATOM 6572 C C . ILE B 1 115 ? -42.781 22.359 21.531 1 89.25 115 ILE B C 1
ATOM 6574 O O . ILE B 1 115 ? -42.656 23.469 22.078 1 89.25 115 ILE B O 1
ATOM 6578 N N . LEU B 1 116 ? -43.906 21.984 21.031 1 88.81 116 LEU B N 1
ATOM 6579 C CA . LEU B 1 116 ? -45.062 22.844 21 1 88.81 116 LEU B CA 1
ATOM 6580 C C . LEU B 1 116 ? -45.719 22.953 22.375 1 88.81 116 LEU B C 1
ATOM 6582 O O . LEU B 1 116 ? -46.406 23.922 22.672 1 88.81 116 LEU B O 1
ATOM 6586 N N . ALA B 1 117 ? -45.438 21.984 23.125 1 92.94 117 ALA B N 1
ATOM 6587 C CA . ALA B 1 117 ? -46.031 21.984 24.469 1 92.94 117 ALA B CA 1
ATOM 6588 C C . ALA B 1 117 ? -45.344 23 25.375 1 92.94 117 ALA B C 1
ATOM 6590 O O . ALA B 1 117 ? -45.938 23.5 26.312 1 92.94 117 ALA B O 1
ATOM 6591 N N . ILE B 1 118 ? -44.156 23.391 25.031 1 92.88 118 ILE B N 1
ATOM 6592 C CA . ILE B 1 118 ? -43.375 24.266 25.906 1 92.88 118 ILE B CA 1
ATOM 6593 C C . ILE B 1 118 ? -44 25.656 25.938 1 92.88 118 ILE B C 1
ATOM 6595 O O . ILE B 1 118 ? -44.375 26.156 27 1 92.88 118 ILE B O 1
ATOM 6599 N N . PRO B 1 119 ? -44.25 26.297 24.812 1 91.44 119 PRO B N 1
ATOM 6600 C CA . PRO B 1 119 ? -44.906 27.609 24.875 1 91.44 119 PRO B CA 1
ATOM 6601 C C . PRO B 1 119 ? -46.344 27.531 25.406 1 91.44 119 PRO B C 1
ATOM 6603 O O . PRO B 1 119 ? -46.812 28.438 26.078 1 91.44 119 PRO B O 1
ATOM 6606 N N . LEU B 1 120 ? -47 26.484 25.172 1 92.06 120 LEU B N 1
ATOM 6607 C CA . LEU B 1 120 ? -48.375 26.344 25.656 1 92.06 120 LEU B CA 1
ATOM 6608 C C . LEU B 1 120 ? -48.406 26.297 27.188 1 92.06 120 LEU B C 1
ATOM 6610 O O . LEU B 1 120 ? -49.219 26.969 27.797 1 92.06 120 LEU B O 1
ATOM 6614 N N . ILE B 1 121 ? -47.531 25.516 27.672 1 91.38 121 ILE B N 1
ATOM 6615 C CA . ILE B 1 121 ? -47.438 25.391 29.125 1 91.38 121 ILE B CA 1
ATOM 6616 C C . ILE B 1 121 ? -46.938 26.688 29.734 1 91.38 121 ILE B C 1
ATOM 6618 O O . ILE B 1 121 ? -47.438 27.141 30.766 1 91.38 121 ILE B O 1
ATOM 6622 N N . PHE B 1 122 ? -45.906 27.312 29.094 1 91.81 122 PHE B N 1
ATOM 6623 C CA . PHE B 1 122 ? -45.344 28.562 29.562 1 91.81 122 PHE B CA 1
ATOM 6624 C C . PHE B 1 122 ? -46.406 29.656 29.656 1 91.81 122 PHE B C 1
ATOM 6626 O O . PHE B 1 122 ? -46.531 30.297 30.703 1 91.81 122 PHE B O 1
ATOM 6633 N N . TYR B 1 123 ? -47.219 29.828 28.625 1 89.88 123 TYR B N 1
ATOM 6634 C CA . TYR B 1 123 ? -48.188 30.906 28.609 1 89.88 123 TYR B CA 1
ATOM 6635 C C . TYR B 1 123 ? -49.406 30.531 29.453 1 89.88 123 TYR B C 1
ATOM 6637 O O . TYR B 1 123 ? -50.125 31.406 29.938 1 89.88 123 TYR B O 1
ATOM 6645 N N . PHE B 1 124 ? -49.656 29.312 29.562 1 90.44 124 PHE B N 1
ATOM 6646 C CA . PHE B 1 124 ? -50.688 28.906 30.5 1 90.44 124 PHE B CA 1
ATOM 6647 C C . PHE B 1 124 ? -50.375 29.406 31.906 1 90.44 124 PHE B C 1
ATOM 6649 O O . PHE B 1 124 ? -51.25 29.984 32.562 1 90.44 124 PHE B O 1
ATOM 6656 N N . PHE B 1 125 ? -49.125 29.25 32.344 1 87.5 125 PHE B N 1
ATOM 6657 C CA . PHE B 1 125 ? -48.719 29.688 33.656 1 87.5 125 PHE B CA 1
ATOM 6658 C C . PHE B 1 125 ? -48.656 31.219 33.719 1 87.5 125 PHE B C 1
ATOM 6660 O O . PHE B 1 125 ? -48.969 31.812 34.75 1 87.5 125 PHE B O 1
ATOM 6667 N N . VAL B 1 126 ? -48.25 31.828 32.625 1 87.38 126 VAL B N 1
ATOM 6668 C CA . VAL B 1 126 ? -48.156 33.281 32.594 1 87.38 126 VAL B CA 1
ATOM 6669 C C . VAL B 1 126 ? -49.562 33.906 32.75 1 87.38 126 VAL B C 1
ATOM 6671 O O . VAL B 1 126 ? -49.719 34.875 33.469 1 87.38 126 VAL B O 1
ATOM 6674 N N . PHE B 1 127 ? -50.562 33.281 32.125 1 86.94 127 PHE B N 1
ATOM 6675 C CA . PHE B 1 127 ? -51.906 33.844 32.188 1 86.94 127 PHE B CA 1
ATOM 6676 C C . PHE B 1 127 ? -52.625 33.406 33.438 1 86.94 127 PHE B C 1
ATOM 6678 O O . PHE B 1 127 ? -53.5 34.094 33.938 1 86.94 127 PHE B O 1
ATOM 6685 N N . ALA B 1 128 ? -52.25 32.281 33.969 1 86.06 128 ALA B N 1
ATOM 6686 C CA . ALA B 1 128 ? -52.938 31.75 35.125 1 86.06 128 ALA B CA 1
ATOM 6687 C C . ALA B 1 128 ? -52.438 32.438 36.406 1 86.06 128 ALA B C 1
ATOM 6689 O O . ALA B 1 128 ? -53.219 32.625 37.344 1 86.06 128 ALA B O 1
ATOM 6690 N N . LEU B 1 129 ? -51.125 32.688 36.312 1 79.25 129 LEU B N 1
ATOM 6691 C CA . LEU B 1 129 ? -50.594 33.312 37.531 1 79.25 129 LEU B CA 1
ATOM 6692 C C . LEU B 1 129 ? -50.531 34.812 37.406 1 79.25 129 LEU B C 1
ATOM 6694 O O . LEU B 1 129 ? -49.969 35.375 36.469 1 79.25 129 LEU B O 1
ATOM 6698 N N . ASP B 1 130 ? -51.469 35.594 38 1 74.31 130 ASP B N 1
ATOM 6699 C CA . ASP B 1 130 ? -51.594 37.031 37.969 1 74.31 130 ASP B CA 1
ATOM 6700 C C . ASP B 1 130 ? -50.281 37.75 38.25 1 74.31 130 ASP B C 1
ATOM 6702 O O . ASP B 1 130 ? -50.031 38.844 37.781 1 74.31 130 ASP B O 1
ATOM 6706 N N . ALA B 1 131 ? -49.312 37.031 38.844 1 72.31 131 ALA B N 1
ATOM 6707 C CA . ALA B 1 131 ? -48.062 37.656 39.281 1 72.31 131 ALA B CA 1
ATOM 6708 C C . ALA B 1 131 ? -47.062 37.688 38.125 1 72.31 131 ALA B C 1
ATOM 6710 O O . ALA B 1 131 ? -46.094 38.469 38.188 1 72.31 131 ALA B O 1
ATOM 6711 N N . LEU B 1 132 ? -47.375 37.094 37.031 1 75.88 132 LEU B N 1
ATOM 6712 C CA . LEU B 1 132 ? -46.344 37.031 35.969 1 75.88 132 LEU B CA 1
ATOM 6713 C C . LEU B 1 132 ? -46.719 37.969 34.812 1 75.88 132 LEU B C 1
ATOM 6715 O O . LEU B 1 132 ? -47.812 37.844 34.25 1 75.88 132 LEU B O 1
ATOM 6719 N N . ASP B 1 133 ? -46.031 39.062 34.75 1 83.62 133 ASP B N 1
ATOM 6720 C CA . ASP B 1 133 ? -46.219 40 33.656 1 83.62 133 ASP B CA 1
ATOM 6721 C C . ASP B 1 133 ? -45.281 39.719 32.5 1 83.62 133 ASP B C 1
ATOM 6723 O O . ASP B 1 133 ? -44.094 39.469 32.719 1 83.62 133 ASP B O 1
ATOM 6727 N N . VAL B 1 134 ? -45.812 39.688 31.312 1 83.88 134 VAL B N 1
ATOM 6728 C CA . VAL B 1 134 ? -45.094 39.375 30.094 1 83.88 134 VAL B CA 1
ATOM 6729 C C . VAL B 1 134 ? -43.906 40.312 29.922 1 83.88 134 VAL B C 1
ATOM 6731 O O . VAL B 1 134 ? -42.812 39.906 29.5 1 83.88 134 VAL B O 1
ATOM 6734 N N . ASP B 1 135 ? -44.094 41.531 30.312 1 82.75 135 ASP B N 1
ATOM 6735 C CA . ASP B 1 135 ? -43.031 42.531 30.141 1 82.75 135 ASP B CA 1
ATOM 6736 C C . ASP B 1 135 ? -41.875 42.312 31.125 1 82.75 135 ASP B C 1
ATOM 6738 O O . ASP B 1 135 ? -40.719 42.5 30.766 1 82.75 135 ASP B O 1
ATOM 6742 N N . VAL B 1 136 ? -42.25 41.812 32.25 1 84.5 136 VAL B N 1
ATOM 6743 C CA . VAL B 1 136 ? -41.25 41.531 33.25 1 84.5 136 VAL B CA 1
ATOM 6744 C C . VAL B 1 136 ? -40.438 40.281 32.812 1 84.5 136 VAL B C 1
ATOM 6746 O O . VAL B 1 136 ? -39.219 40.25 32.969 1 84.5 136 VAL B O 1
ATOM 6749 N N . LEU B 1 137 ? -41.188 39.438 32.312 1 85.56 137 LEU B N 1
ATOM 6750 C CA . LEU B 1 137 ? -40.562 38.188 31.875 1 85.56 137 LEU B CA 1
ATOM 6751 C C . LEU B 1 137 ? -39.625 38.469 30.703 1 85.56 137 LEU B C 1
ATOM 6753 O O . LEU B 1 137 ? -38.562 37.844 30.594 1 85.56 137 LEU B O 1
ATOM 6757 N N . ARG B 1 138 ? -39.938 39.312 29.844 1 84.75 138 ARG B N 1
ATOM 6758 C CA . ARG B 1 138 ? -39.125 39.688 28.703 1 84.75 138 ARG B CA 1
ATOM 6759 C C . ARG B 1 138 ? -37.844 40.406 29.172 1 84.75 138 ARG B C 1
ATOM 6761 O O . ARG B 1 138 ? -36.781 40.156 28.641 1 84.75 138 ARG B O 1
ATOM 6768 N N . ASP B 1 139 ? -38 41.156 30.234 1 82.5 139 ASP B N 1
ATOM 6769 C CA . ASP B 1 139 ? -36.875 41.906 30.75 1 82.5 139 ASP B CA 1
ATOM 6770 C C . ASP B 1 139 ? -35.875 41 31.469 1 82.5 139 ASP B C 1
ATOM 6772 O O . ASP B 1 139 ? -34.688 41.25 31.469 1 82.5 139 ASP B O 1
ATOM 6776 N N . HIS B 1 140 ? -36.5 39.938 31.984 1 81.69 140 HIS B N 1
ATOM 6777 C CA . HIS B 1 140 ? -35.656 39.031 32.719 1 81.69 140 HIS B CA 1
ATOM 6778 C C . HIS B 1 140 ? -35.094 37.938 31.781 1 81.69 140 HIS B C 1
ATOM 6780 O O . HIS B 1 140 ? -34.406 37.031 32.25 1 81.69 140 HIS B O 1
ATOM 6786 N N . GLY B 1 141 ? -35.438 37.938 30.484 1 83.88 141 GLY B N 1
ATOM 6787 C CA . GLY B 1 141 ? -34.812 37.062 29.516 1 83.88 141 GLY B CA 1
ATOM 6788 C C . GLY B 1 141 ? -35.562 35.75 29.312 1 83.88 141 GLY B C 1
ATOM 6789 O O . GLY B 1 141 ? -35.031 34.812 28.672 1 83.88 141 GLY B O 1
ATOM 6790 N N . TRP B 1 142 ? -36.75 35.562 29.875 1 86.25 142 TRP B N 1
ATOM 6791 C CA . TRP B 1 142 ? -37.531 34.344 29.719 1 86.25 142 TRP B CA 1
ATOM 6792 C C . TRP B 1 142 ? -38.219 34.312 28.359 1 86.25 142 TRP B C 1
ATOM 6794 O O . TRP B 1 142 ? -38.531 33.219 27.859 1 86.25 142 TRP B O 1
ATOM 6804 N N . ILE B 1 143 ? -38.469 35.562 27.859 1 86.06 143 ILE B N 1
ATOM 6805 C CA . ILE B 1 143 ? -39.031 35.719 26.516 1 86.06 143 ILE B CA 1
ATOM 6806 C C . ILE B 1 143 ? -38.094 36.562 25.672 1 86.06 143 ILE B C 1
ATOM 6808 O O . ILE B 1 143 ? -37.469 37.5 26.188 1 86.06 143 ILE B O 1
ATOM 6812 N N . PHE B 1 144 ? -37.938 36.25 24.391 1 84 144 PHE B N 1
ATOM 6813 C CA . PHE B 1 144 ? -37.062 37 23.5 1 84 144 PHE B CA 1
ATOM 6814 C C . PHE B 1 144 ? -37.531 38.438 23.359 1 84 144 PHE B C 1
ATOM 6816 O O . PHE B 1 144 ? -38.719 38.719 23.328 1 84 144 PHE B O 1
ATOM 6823 N N . ARG B 1 145 ? -36.438 39.281 23.422 1 77.44 145 ARG B N 1
ATOM 6824 C CA . ARG B 1 145 ? -36.75 40.656 23.156 1 77.44 145 ARG B CA 1
ATOM 6825 C C . ARG B 1 145 ? -36.969 40.906 21.656 1 77.44 145 ARG B C 1
ATOM 6827 O O . ARG B 1 145 ? -36.094 40.562 20.859 1 77.44 145 ARG B O 1
ATOM 6834 N N . GLY B 1 146 ? -38.094 40.688 21.156 1 64.44 146 GLY B N 1
ATOM 6835 C CA . GLY B 1 146 ? -38.344 40.875 19.75 1 64.44 146 GLY B CA 1
ATOM 6836 C C . GLY B 1 146 ? -38 42.281 19.266 1 64.44 146 GLY B C 1
ATOM 6837 O O . GLY B 1 146 ? -37.812 43.188 20.078 1 64.44 146 GLY B O 1
ATOM 6838 N N . PRO B 1 147 ? -37.562 42.406 17.984 1 65.19 147 PRO B N 1
ATOM 6839 C CA . PRO B 1 147 ? -37.375 43.75 17.453 1 65.19 147 PRO B CA 1
ATOM 6840 C C . PRO B 1 147 ? -38.562 44.656 17.672 1 65.19 147 PRO B C 1
ATOM 6842 O O . PRO B 1 147 ? -39.656 44.188 17.984 1 65.19 147 PRO B O 1
ATOM 6845 N N . PRO B 1 148 ? -38.312 45.938 17.734 1 63.81 148 PRO B N 1
ATOM 6846 C CA . PRO B 1 148 ? -39.469 46.844 17.859 1 63.81 148 PRO B CA 1
ATOM 6847 C C . PRO B 1 148 ? -40.594 46.5 16.891 1 63.81 148 PRO B C 1
ATOM 6849 O O . PRO B 1 148 ? -40.344 46.062 15.773 1 63.81 148 PRO B O 1
ATOM 6852 N N . SER B 1 149 ? -41.812 46.156 17.344 1 61.06 149 SER B N 1
ATOM 6853 C CA . SER B 1 149 ? -43.031 45.656 16.672 1 61.06 149 SER B CA 1
ATOM 6854 C C . SER B 1 149 ? -43.219 46.344 15.336 1 61.06 149 SER B C 1
ATOM 6856 O O . SER B 1 149 ? -43.781 45.781 14.406 1 61.06 149 SER B O 1
ATOM 6858 N N . ASP B 1 150 ? -42.656 47.562 15.18 1 66.25 150 ASP B N 1
ATOM 6859 C CA . ASP B 1 150 ? -43.031 48.312 13.977 1 66.25 150 ASP B CA 1
ATOM 6860 C C . ASP B 1 150 ? -42 48.125 12.875 1 66.25 150 ASP B C 1
ATOM 6862 O O . ASP B 1 150 ? -42.094 48.781 11.828 1 66.25 150 ASP B O 1
ATOM 6866 N N . GLU B 1 151 ? -41.219 47.125 13.102 1 75.25 151 GLU B N 1
ATOM 6867 C CA . GLU B 1 151 ? -40.219 47 12.047 1 75.25 151 GLU B CA 1
ATOM 6868 C C . GLU B 1 151 ? -40.656 46 10.984 1 75.25 151 GLU B C 1
ATOM 6870 O O . GLU B 1 151 ? -41.125 44.906 11.305 1 75.25 151 GLU B O 1
ATOM 6875 N N . PRO B 1 152 ? -40.656 46.469 9.719 1 76.94 152 PRO B N 1
ATOM 6876 C CA . PRO B 1 152 ? -41.031 45.562 8.633 1 76.94 152 PRO B CA 1
ATOM 6877 C C . PRO B 1 152 ? -40.062 44.406 8.469 1 76.94 152 PRO B C 1
ATOM 6879 O O . PRO B 1 152 ? -38.938 44.438 8.984 1 76.94 152 PRO B O 1
ATOM 6882 N N . TRP B 1 153 ? -40.438 43.344 7.805 1 77.75 153 TRP B N 1
ATOM 6883 C CA . TRP B 1 153 ? -39.656 42.125 7.602 1 77.75 153 TRP B CA 1
ATOM 6884 C C . TRP B 1 153 ? -38.406 42.406 6.766 1 77.75 153 TRP B C 1
ATOM 6886 O O . TRP B 1 153 ? -37.406 41.688 6.852 1 77.75 153 TRP B O 1
ATOM 6896 N N . TRP B 1 154 ? -38.375 43.5 5.984 1 79.12 154 TRP B N 1
ATOM 6897 C CA . TRP B 1 154 ? -37.25 43.812 5.098 1 79.12 154 TRP B CA 1
ATOM 6898 C C . TRP B 1 154 ? -36.281 44.75 5.777 1 79.12 154 TRP B C 1
ATOM 6900 O O . TRP B 1 154 ? -35.375 45.312 5.125 1 79.12 154 TRP B O 1
ATOM 6910 N N . TYR B 1 155 ? -36.469 45.031 7.094 1 80.62 155 TYR B N 1
ATOM 6911 C CA . TYR B 1 155 ? -35.594 45.938 7.836 1 80.62 155 TYR B CA 1
ATOM 6912 C C . TYR B 1 155 ? -34.156 45.438 7.773 1 80.62 155 TYR B C 1
ATOM 6914 O O . TYR B 1 155 ? -33.219 46.25 7.723 1 80.62 155 TYR B O 1
ATOM 6922 N N . PHE B 1 156 ? -34.062 44.219 7.754 1 82.88 156 PHE B N 1
ATOM 6923 C CA . PHE B 1 156 ? -32.75 43.594 7.73 1 82.88 156 PHE B CA 1
ATOM 6924 C C . PHE B 1 156 ? -31.953 44.062 6.535 1 82.88 156 PHE B C 1
ATOM 6926 O O . PHE B 1 156 ? -30.734 44.25 6.629 1 82.88 156 PHE B O 1
ATOM 6933 N N . TYR B 1 157 ? -32.5 44.406 5.48 1 82.56 157 TYR B N 1
ATOM 6934 C CA . TYR B 1 157 ? -31.812 44.844 4.266 1 82.56 157 TYR B CA 1
ATOM 6935 C C . TYR B 1 157 ? -31.281 46.281 4.406 1 82.56 157 TYR B C 1
ATOM 6937 O O . TYR B 1 157 ? -30.328 46.656 3.732 1 82.56 157 TYR B O 1
ATOM 6945 N N . THR B 1 158 ? -31.859 46.969 5.43 1 80.38 158 THR B N 1
ATOM 6946 C CA . THR B 1 158 ? -31.422 48.375 5.633 1 80.38 158 THR B CA 1
ATOM 6947 C C . THR B 1 158 ? -30.125 48.406 6.43 1 80.38 158 THR B C 1
ATOM 6949 O O . THR B 1 158 ? -29.422 49.406 6.426 1 80.38 158 THR B O 1
ATOM 6952 N N . LEU B 1 159 ? -29.922 47.344 7.043 1 82.81 159 LEU B N 1
ATOM 6953 C CA . LEU B 1 159 ? -28.719 47.312 7.875 1 82.81 159 LEU B CA 1
ATOM 6954 C C . LEU B 1 159 ? -27.469 47.25 7.016 1 82.81 159 LEU B C 1
ATOM 6956 O O . LEU B 1 159 ? -26.375 47.531 7.492 1 82.81 159 LEU B O 1
ATOM 6960 N N . TYR B 1 160 ? -27.656 46.875 5.797 1 80.25 160 TYR B N 1
ATOM 6961 C CA . TYR B 1 160 ? -26.516 46.875 4.879 1 80.25 160 TYR B CA 1
ATOM 6962 C C . TYR B 1 160 ? -26.047 48.281 4.562 1 80.25 160 TYR B C 1
ATOM 6964 O O . TYR B 1 160 ? -24.859 48.5 4.262 1 80.25 160 TYR B O 1
ATOM 6972 N N . SER B 1 161 ? -27.016 49.344 4.48 1 68.31 161 SER B N 1
ATOM 6973 C CA . SER B 1 161 ? -26.734 50.719 4.102 1 68.31 161 SER B CA 1
ATOM 6974 C C . SER B 1 161 ? -27.172 51.688 5.188 1 68.31 161 SER B C 1
ATOM 6976 O O . SER B 1 161 ? -27.984 51.344 6.051 1 68.31 161 SER B O 1
ATOM 6978 N N . GLU B 1 162 ? -26.516 52.75 5.723 1 55.41 162 GLU B N 1
ATOM 6979 C CA . GLU B 1 162 ? -27.156 53.844 6.445 1 55.41 162 GLU B CA 1
ATOM 6980 C C . GLU B 1 162 ? -28.391 54.344 5.707 1 55.41 162 GLU B C 1
ATOM 6982 O O . GLU B 1 162 ? -28.266 55.125 4.75 1 55.41 162 GLU B O 1
ATOM 6987 N N . LEU B 1 163 ? -29.328 53.656 5.414 1 42.06 163 LEU B N 1
ATOM 6988 C CA . LEU B 1 163 ? -30.516 54.344 4.941 1 42.06 163 LEU B CA 1
ATOM 6989 C C . LEU B 1 163 ? -30.969 55.406 5.957 1 42.06 163 LEU B C 1
ATOM 6991 O O . LEU B 1 163 ? -31.266 55.062 7.105 1 42.06 163 LEU B O 1
ATOM 6995 N N . GLU B 1 164 ? -30.438 56.656 6.039 1 40.22 164 GLU B N 1
ATOM 6996 C CA . GLU B 1 164 ? -31.156 57.719 6.754 1 40.22 164 GLU B CA 1
ATOM 6997 C C . GLU B 1 164 ? -32.656 57.469 6.723 1 40.22 164 GLU B C 1
ATOM 6999 O O . GLU B 1 164 ? -33.25 57.188 5.66 1 40.22 164 GLU B O 1
ATOM 7004 N N . SER B 1 165 ? -33.188 56.906 7.691 1 38.28 165 SER B N 1
ATOM 7005 C CA . SER B 1 165 ? -34.625 56.938 7.945 1 38.28 165 SER B CA 1
ATOM 7006 C C . SER B 1 165 ? -35.281 58.188 7.398 1 38.28 165 SER B C 1
ATOM 7008 O O . SER B 1 165 ? -36.406 58.5 7.73 1 38.28 165 SER B O 1
ATOM 7010 N N . SER B 1 166 ? -34.562 59.25 6.816 1 35.59 166 SER B N 1
ATOM 7011 C CA . SER B 1 166 ? -35.5 60.281 6.371 1 35.59 166 SER B CA 1
ATOM 7012 C C . SER B 1 166 ? -36.5 59.719 5.379 1 35.59 166 SER B C 1
ATOM 7014 O O . SER B 1 166 ? -36.219 59.594 4.184 1 35.59 166 SER B O 1
ATOM 7016 N N . VAL B 1 167 ? -37.156 58.656 5.637 1 36 167 VAL B N 1
ATOM 7017 C CA . VAL B 1 167 ? -38.375 58.281 4.922 1 36 167 VAL B CA 1
ATOM 7018 C C . VAL B 1 167 ? -39.312 59.469 4.801 1 36 167 VAL B C 1
ATOM 7020 O O . VAL B 1 167 ? -40.5 59.344 4.562 1 36 167 VAL B O 1
ATOM 7023 N N . SER B 1 168 ? -38.938 60.656 5.23 1 32.78 168 SER B N 1
ATOM 7024 C CA . SER B 1 168 ? -40.062 61.5 4.863 1 32.78 168 SER B CA 1
ATOM 7025 C C . SER B 1 168 ? -40.438 61.312 3.4 1 32.78 168 SER B C 1
ATOM 7027 O O . SER B 1 168 ? -41.625 61.219 3.07 1 32.78 168 SER B O 1
ATOM 7029 N N . SER B 1 169 ? -39.781 62 2.373 1 32.31 169 SER B N 1
ATOM 7030 C CA . SER B 1 169 ? -40.406 62.344 1.105 1 32.31 169 SER B CA 1
ATOM 7031 C C . SER B 1 169 ? -40.625 61.125 0.239 1 32.31 169 SER B C 1
ATOM 7033 O O . SER B 1 169 ? -39.875 60.156 0.327 1 32.31 169 SER B O 1
ATOM 7035 N N . THR B 1 170 ? -41.906 60.906 -0.457 1 33 170 THR B N 1
ATOM 7036 C CA . THR B 1 170 ? -42.75 60.094 -1.351 1 33 170 THR B CA 1
ATOM 7037 C C . THR B 1 170 ? -41.875 59.438 -2.424 1 33 170 THR B C 1
ATOM 7039 O O . THR B 1 170 ? -42.156 58.312 -2.82 1 33 170 THR B O 1
ATOM 7042 N N . THR B 1 171 ? -41.375 60.25 -3.475 1 31.08 171 THR B N 1
ATOM 7043 C CA . THR B 1 171 ? -41.281 59.969 -4.902 1 31.08 171 THR B CA 1
ATOM 7044 C C . THR B 1 171 ? -40.094 59.062 -5.207 1 31.08 171 THR B C 1
ATOM 7046 O O . THR B 1 171 ? -39.875 58.656 -6.359 1 31.08 171 THR B O 1
ATOM 7049 N N . THR B 1 172 ? -38.844 59.219 -4.652 1 34.41 172 THR B N 1
ATOM 7050 C CA . THR B 1 172 ? -37.781 58.781 -5.539 1 34.41 172 THR B CA 1
ATOM 7051 C C . THR B 1 172 ? -37.688 57.281 -5.578 1 34.41 172 THR B C 1
ATOM 7053 O O . THR B 1 172 ? -37.844 56.594 -4.555 1 34.41 172 THR B O 1
ATOM 7056 N N . GLY B 1 173 ? -37.781 56.594 -6.773 1 32.53 173 GLY B N 1
ATOM 7057 C CA . GLY B 1 173 ? -37.844 55.25 -7.34 1 32.53 173 GLY B CA 1
ATOM 7058 C C . GLY B 1 173 ? -36.875 54.281 -6.707 1 32.53 173 GLY B C 1
ATOM 7059 O O . GLY B 1 173 ? -36.062 54.656 -5.863 1 32.53 173 GLY B O 1
ATOM 7060 N N . VAL B 1 174 ? -36.844 52.969 -7.262 1 37.97 174 VAL B N 1
ATOM 7061 C CA . VAL B 1 174 ? -36.156 51.719 -7.125 1 37.97 174 VAL B CA 1
ATOM 7062 C C . VAL B 1 174 ? -34.656 51.969 -7.027 1 37.97 174 VAL B C 1
ATOM 7064 O O . VAL B 1 174 ? -33.875 51.062 -6.645 1 37.97 174 VAL B O 1
ATOM 7067 N N . ALA B 1 175 ? -34.188 53.031 -7.672 1 38.53 175 ALA B N 1
ATOM 7068 C CA . ALA B 1 175 ? -32.75 53.219 -7.84 1 38.53 175 ALA B CA 1
ATOM 7069 C C . ALA B 1 175 ? -32.062 53.375 -6.488 1 38.53 175 ALA B C 1
ATOM 7071 O O . ALA B 1 175 ? -30.828 53.25 -6.391 1 38.53 175 ALA B O 1
ATOM 7072 N N . ASP B 1 176 ? -32.625 53.906 -5.512 1 39.31 176 ASP B N 1
ATOM 7073 C CA . ASP B 1 176 ? -31.938 54.188 -4.266 1 39.31 176 ASP B CA 1
ATOM 7074 C C . ASP B 1 176 ? -31.766 52.938 -3.426 1 39.31 176 ASP B C 1
ATOM 7076 O O . ASP B 1 176 ? -31.406 53 -2.248 1 39.31 176 ASP B O 1
ATOM 7080 N N . PHE B 1 177 ? -32.219 51.844 -3.877 1 40.09 177 PHE B N 1
ATOM 7081 C CA . PHE B 1 177 ? -32.062 50.562 -3.184 1 40.09 177 PHE B CA 1
ATOM 7082 C C . PHE B 1 177 ? -30.609 50.094 -3.268 1 40.09 177 PHE B C 1
ATOM 7084 O O . PHE B 1 177 ? -30.312 48.969 -2.896 1 40.09 177 PHE B O 1
ATOM 7091 N N . CYS B 1 178 ? -29.812 50.688 -4.18 1 43.22 178 CYS B N 1
ATOM 7092 C CA . CYS B 1 178 ? -28.469 50.125 -4.164 1 43.22 178 CYS B CA 1
ATOM 7093 C C . CYS B 1 178 ? -27.797 50.375 -2.822 1 43.22 178 CYS B C 1
ATOM 7095 O O . CYS B 1 178 ? -27.5 51.531 -2.477 1 43.22 178 CYS B O 1
ATOM 7097 N N . PRO B 1 179 ? -27.953 49.469 -1.821 1 49.88 179 PRO B N 1
ATOM 7098 C CA . PRO B 1 179 ? -27.312 49.656 -0.518 1 49.88 179 PRO B CA 1
ATOM 7099 C C . PRO B 1 179 ? -25.891 50.188 -0.63 1 49.88 179 PRO B C 1
ATOM 7101 O O . PRO B 1 179 ? -25.109 49.719 -1.465 1 49.88 179 PRO B O 1
ATOM 7104 N N . GLU B 1 180 ? -25.688 51.375 -0.637 1 56.16 180 GLU B N 1
ATOM 7105 C CA . GLU B 1 180 ? -24.328 51.906 -0.564 1 56.16 180 GLU B CA 1
ATOM 7106 C C . GLU B 1 180 ? -23.562 51.312 0.61 1 56.16 180 GLU B C 1
ATOM 7108 O O . GLU B 1 180 ? -24.016 51.406 1.759 1 56.16 180 GLU B O 1
ATOM 7113 N N . PHE B 1 181 ? -22.781 50.219 0.438 1 72.25 181 PHE B N 1
ATOM 7114 C CA . PHE B 1 181 ? -21.922 49.5 1.386 1 72.25 181 PHE B CA 1
ATOM 7115 C C . PHE B 1 181 ? -20.906 50.438 2.01 1 72.25 181 PHE B C 1
ATOM 7117 O O . PHE B 1 181 ? -19.719 50.125 2.066 1 72.25 181 PHE B O 1
ATOM 7124 N N . LYS B 1 182 ? -21.391 51.656 2.377 1 76.06 182 LYS B N 1
ATOM 7125 C CA . LYS B 1 182 ? -20.453 52.656 2.904 1 76.06 182 LYS B CA 1
ATOM 7126 C C . LYS B 1 182 ? -20 52.281 4.309 1 76.06 182 LYS B C 1
ATOM 7128 O O . LYS B 1 182 ? -18.859 52.562 4.688 1 76.06 182 LYS B O 1
ATOM 7133 N N . LEU B 1 183 ? -20.859 51.531 5.02 1 84.06 183 LEU B N 1
ATOM 7134 C CA . LEU B 1 183 ? -20.531 51.219 6.406 1 84.06 183 LEU B CA 1
ATOM 7135 C C . LEU B 1 183 ? -19.688 49.938 6.492 1 84.06 183 LEU B C 1
ATOM 7137 O O . LEU B 1 183 ? -19.094 49.656 7.539 1 84.06 183 LEU B O 1
ATOM 7141 N N . VAL B 1 184 ? -19.5 49.344 5.348 1 89.81 184 VAL B N 1
ATOM 7142 C CA . VAL B 1 184 ? -18.844 48.031 5.375 1 89.81 184 VAL B CA 1
ATOM 7143 C C . VAL B 1 184 ? -17.328 48.219 5.348 1 89.81 184 VAL B C 1
ATOM 7145 O O . VAL B 1 184 ? -16.797 48.969 4.508 1 89.81 184 VAL B O 1
ATOM 7148 N N . ARG B 1 185 ? -16.75 47.656 6.266 1 90.69 185 ARG B N 1
ATOM 7149 C CA . ARG B 1 185 ? -15.289 47.625 6.32 1 90.69 185 ARG B CA 1
ATOM 7150 C C . ARG B 1 185 ? -14.734 46.375 5.656 1 90.69 185 ARG B C 1
ATOM 7152 O O . ARG B 1 185 ? -14.633 45.312 6.289 1 90.69 185 ARG B O 1
ATOM 7159 N N . TRP B 1 186 ? -14.164 46.562 4.539 1 90.81 186 TRP B N 1
ATOM 7160 C CA . TRP B 1 186 ? -13.727 45.469 3.709 1 90.81 186 TRP B CA 1
ATOM 7161 C C . TRP B 1 186 ? -12.445 44.844 4.262 1 90.81 186 TRP B C 1
ATOM 7163 O O . TRP B 1 186 ? -12.156 43.656 3.998 1 90.81 186 TRP B O 1
ATOM 7173 N N . ASP B 1 187 ? -11.688 45.562 5.004 1 91.38 187 ASP B N 1
ATOM 7174 C CA . ASP B 1 187 ? -10.508 45 5.656 1 91.38 187 ASP B CA 1
ATOM 7175 C C . ASP B 1 187 ? -10.898 43.938 6.703 1 91.38 187 ASP B C 1
ATOM 7177 O O . ASP B 1 187 ? -10.25 42.906 6.824 1 91.38 187 ASP B O 1
ATOM 7181 N N . ALA B 1 188 ? -12.023 44.281 7.41 1 92.31 188 ALA B N 1
ATOM 7182 C CA . ALA B 1 188 ? -12.531 43.344 8.398 1 92.31 188 ALA B CA 1
ATOM 7183 C C . ALA B 1 188 ? -13.125 42.094 7.723 1 92.31 188 ALA B C 1
ATOM 7185 O O . ALA B 1 188 ? -13.008 41 8.234 1 92.31 188 ALA B O 1
ATOM 7186 N N . VAL B 1 189 ? -13.68 42.281 6.566 1 92.88 189 VAL B N 1
ATOM 7187 C CA . VAL B 1 189 ? -14.25 41.156 5.824 1 92.88 189 VAL B CA 1
ATOM 7188 C C . VAL B 1 189 ? -13.141 40.219 5.355 1 92.88 189 VAL B C 1
ATOM 7190 O O . VAL B 1 189 ? -13.273 39 5.426 1 92.88 189 VAL B O 1
ATOM 7193 N N . ALA B 1 190 ? -12.039 40.781 4.934 1 92.19 190 ALA B N 1
ATOM 7194 C CA . ALA B 1 190 ? -10.914 40 4.449 1 92.19 190 ALA B CA 1
ATOM 7195 C C . ALA B 1 190 ? -10.328 39.125 5.566 1 92.19 190 ALA B C 1
ATOM 7197 O O . ALA B 1 190 ? -9.852 38.031 5.316 1 92.19 190 ALA B O 1
ATOM 7198 N N . GLU B 1 191 ? -10.438 39.562 6.738 1 89.75 191 GLU B N 1
ATOM 7199 C CA . GLU B 1 191 ? -9.883 38.844 7.875 1 89.75 191 GLU B CA 1
ATOM 7200 C C . GLU B 1 191 ? -10.773 37.656 8.242 1 89.75 191 GLU B C 1
ATOM 7202 O O . GLU B 1 191 ? -10.328 36.75 8.945 1 89.75 191 GLU B O 1
ATOM 7207 N N . THR B 1 192 ? -11.977 37.594 7.734 1 91.06 192 THR B N 1
ATOM 7208 C CA . THR B 1 192 ? -12.891 36.531 8.07 1 91.06 192 THR B CA 1
ATOM 7209 C C . THR B 1 192 ? -12.891 35.469 6.973 1 91.06 192 THR B C 1
ATOM 7211 O O . THR B 1 192 ? -13.602 34.438 7.074 1 91.06 192 THR B O 1
ATOM 7214 N N . ILE B 1 193 ? -12.039 35.594 6 1 89.75 193 ILE B N 1
ATOM 7215 C CA . ILE B 1 193 ? -12.016 34.688 4.859 1 89.75 193 ILE B CA 1
ATOM 7216 C C . ILE B 1 193 ? -11.648 33.281 5.324 1 89.75 193 ILE B C 1
ATOM 7218 O O . ILE B 1 193 ? -12.281 32.312 4.922 1 89.75 193 ILE B O 1
ATOM 7222 N N . PRO B 1 194 ? -10.711 33.125 6.215 1 83.5 194 PRO B N 1
ATOM 7223 C CA . PRO B 1 194 ? -10.391 31.766 6.68 1 83.5 194 PRO B CA 1
ATOM 7224 C C . PRO B 1 194 ? -11.578 31.094 7.367 1 83.5 194 PRO B C 1
ATOM 7226 O O . PRO B 1 194 ? -11.789 29.891 7.195 1 83.5 194 PRO B O 1
ATOM 7229 N N . ALA B 1 195 ? -12.305 31.922 8.094 1 85.31 195 ALA B N 1
ATOM 7230 C CA . ALA B 1 195 ? -13.5 31.375 8.742 1 85.31 195 ALA B CA 1
ATOM 7231 C C . ALA B 1 195 ? -14.547 30.984 7.703 1 85.31 195 ALA B C 1
ATOM 7233 O O . ALA B 1 195 ? -15.242 29.969 7.871 1 85.31 195 ALA B O 1
ATOM 7234 N N . MET B 1 196 ? -14.617 31.781 6.648 1 90 196 MET B N 1
ATOM 7235 C CA . MET B 1 196 ? -15.547 31.469 5.57 1 90 196 MET B CA 1
ATOM 7236 C C . MET B 1 196 ? -15.164 30.172 4.875 1 90 196 MET B C 1
ATOM 7238 O O . MET B 1 196 ? -16.031 29.344 4.574 1 90 196 MET B O 1
ATOM 7242 N N . LEU B 1 197 ? -13.938 29.953 4.738 1 86 197 LEU B N 1
ATOM 7243 C CA . LEU B 1 197 ? -13.453 28.75 4.07 1 86 197 LEU B CA 1
ATOM 7244 C C . LEU B 1 197 ? -13.648 27.516 4.957 1 86 197 LEU B C 1
ATOM 7246 O O . LEU B 1 197 ? -13.977 26.438 4.461 1 86 197 LEU B O 1
ATOM 7250 N N . ALA B 1 198 ? -13.445 27.781 6.18 1 80.44 198 ALA B N 1
ATOM 7251 C CA . ALA B 1 198 ? -13.672 26.688 7.121 1 80.44 198 ALA B CA 1
ATOM 7252 C C . ALA B 1 198 ? -15.133 26.25 7.113 1 80.44 198 ALA B C 1
ATOM 7254 O O . ALA B 1 198 ? -15.43 25.062 7.164 1 80.44 198 ALA B O 1
ATOM 7255 N N . LEU B 1 199 ? -15.977 27.219 7.039 1 83.88 199 LEU B N 1
ATOM 7256 C CA . LEU B 1 199 ? -17.406 26.922 6.973 1 83.88 199 LEU B CA 1
ATOM 7257 C C . LEU B 1 199 ? -17.75 26.188 5.684 1 83.88 199 LEU B C 1
ATOM 7259 O O . LEU B 1 199 ? -18.578 25.281 5.688 1 83.88 199 LEU B O 1
ATOM 7263 N N . THR B 1 200 ? -17.156 26.625 4.637 1 85.94 200 THR B N 1
ATOM 7264 C CA . THR B 1 200 ? -17.359 25.953 3.35 1 85.94 200 THR B CA 1
ATOM 7265 C C . THR B 1 200 ? -16.875 24.516 3.402 1 85.94 200 THR B C 1
ATOM 7267 O O . THR B 1 200 ? -17.531 23.609 2.887 1 85.94 200 THR B O 1
ATOM 7270 N N . PHE B 1 201 ? -15.828 24.312 4.031 1 78.5 201 PHE B N 1
ATOM 7271 C CA . PHE B 1 201 ? -15.281 22.969 4.176 1 78.5 201 PHE B CA 1
ATOM 7272 C C . PHE B 1 201 ? -16.203 22.094 5.012 1 78.5 201 PHE B C 1
ATOM 7274 O O . PHE B 1 201 ? -16.391 20.922 4.699 1 78.5 201 PHE B O 1
ATOM 7281 N N . PHE B 1 202 ? -16.734 22.703 5.961 1 74.94 202 PHE B N 1
ATOM 7282 C CA . PHE B 1 202 ? -17.672 21.969 6.793 1 74.94 202 PHE B CA 1
ATOM 7283 C C . PHE B 1 202 ? -18.906 21.547 5.988 1 74.94 202 PHE B C 1
ATOM 7285 O O . PHE B 1 202 ? -19.406 20.438 6.137 1 74.94 202 PHE B O 1
ATOM 7292 N N . GLY B 1 203 ? -19.344 22.5 5.242 1 76.31 203 GLY B N 1
ATOM 7293 C CA . GLY B 1 203 ? -20.453 22.172 4.367 1 76.31 203 GLY B CA 1
ATOM 7294 C C . GLY B 1 203 ? -20.125 21.047 3.393 1 76.31 203 GLY B C 1
ATOM 7295 O O . GLY B 1 203 ? -20.953 20.172 3.154 1 76.31 203 GLY B O 1
ATOM 7296 N N . PHE B 1 204 ? -18.969 21.078 2.979 1 76.06 204 PHE B N 1
ATOM 7297 C CA . PHE B 1 204 ? -18.484 20.109 1.999 1 76.06 204 PHE B CA 1
ATOM 7298 C C . PHE B 1 204 ? -18.375 18.719 2.621 1 76.06 204 PHE B C 1
ATOM 7300 O O . PHE B 1 204 ? -18.562 17.719 1.939 1 76.06 204 PHE B O 1
ATOM 7307 N N . LEU B 1 205 ? -18.156 18.656 3.785 1 71.31 205 LEU B N 1
ATOM 7308 C CA . LEU B 1 205 ? -18 17.375 4.473 1 71.31 205 LEU B CA 1
ATOM 7309 C C . LEU B 1 205 ? -19.344 16.766 4.793 1 71.31 205 LEU B C 1
ATOM 7311 O O . LEU B 1 205 ? -19.484 15.539 4.824 1 71.31 205 LEU B O 1
ATOM 7315 N N . HIS B 1 206 ? -20.312 17.578 4.84 1 71.81 206 HIS B N 1
ATOM 7316 C CA . HIS B 1 206 ? -21.609 17.109 5.289 1 71.81 206 HIS B CA 1
ATOM 7317 C C . HIS B 1 206 ? -22.469 16.625 4.113 1 71.81 206 HIS B C 1
ATOM 7319 O O . HIS B 1 206 ? -23.094 15.578 4.184 1 71.81 206 HIS B O 1
ATOM 7325 N N . VAL B 1 207 ? -22.406 17.266 3.061 1 77.25 207 VAL B N 1
ATOM 7326 C CA . VAL B 1 207 ? -23.328 17.031 1.966 1 77.25 207 VAL B CA 1
ATOM 7327 C C . VAL B 1 207 ? -23.016 15.695 1.3 1 77.25 207 VAL B C 1
ATOM 7329 O O . VAL B 1 207 ? -23.922 14.859 1.116 1 77.25 207 VAL B O 1
ATOM 7332 N N . PRO B 1 208 ? -21.828 15.352 0.967 1 70.75 208 PRO B N 1
ATOM 7333 C CA . PRO B 1 208 ? -21.562 14.102 0.258 1 70.75 208 PRO B CA 1
ATOM 7334 C C . PRO B 1 208 ? -21.781 12.867 1.134 1 70.75 208 PRO B C 1
ATOM 7336 O O . PRO B 1 208 ? -21.891 11.75 0.619 1 70.75 208 PRO B O 1
ATOM 7339 N N . ILE B 1 209 ? -21.875 13.039 2.311 1 65.44 209 ILE B N 1
ATOM 7340 C CA . ILE B 1 209 ? -22.094 11.914 3.221 1 65.44 209 ILE B CA 1
ATOM 7341 C C . ILE B 1 209 ? -23.578 11.734 3.482 1 65.44 209 ILE B C 1
ATOM 7343 O O . ILE B 1 209 ? -24.094 10.617 3.441 1 65.44 209 ILE B O 1
ATOM 7347 N N . ASN B 1 210 ? -24.234 12.844 3.703 1 73.69 210 ASN B N 1
ATOM 7348 C CA . ASN B 1 210 ? -25.625 12.797 4.105 1 73.69 210 ASN B CA 1
ATOM 7349 C C . ASN B 1 210 ? -26.547 12.484 2.92 1 73.69 210 ASN B C 1
ATOM 7351 O O . ASN B 1 210 ? -27.562 11.812 3.078 1 73.69 210 ASN B O 1
ATOM 7355 N N . VAL B 1 211 ? -26.125 12.883 1.807 1 78.38 211 VAL B N 1
ATOM 7356 C CA . VAL B 1 211 ? -26.969 12.68 0.644 1 78.38 211 VAL B CA 1
ATOM 7357 C C . VAL B 1 211 ? -27.031 11.195 0.296 1 78.38 211 VAL B C 1
ATOM 7359 O O . VAL B 1 211 ? -28.109 10.625 0.153 1 78.38 211 VAL B O 1
ATOM 7362 N N . PRO B 1 212 ? -25.906 10.539 0.185 1 69.19 212 PRO B N 1
ATOM 7363 C CA . PRO B 1 212 ? -25.969 9.102 -0.087 1 69.19 212 PRO B CA 1
ATOM 7364 C C . PRO B 1 212 ? -26.625 8.312 1.051 1 69.19 212 PRO B C 1
ATOM 7366 O O . PRO B 1 212 ? -27.328 7.336 0.804 1 69.19 212 PRO B O 1
ATOM 7369 N N . ALA B 1 213 ? -26.422 8.703 2.221 1 67.06 213 ALA B N 1
ATOM 7370 C CA . ALA B 1 213 ? -27.062 8.055 3.361 1 67.06 213 ALA B CA 1
ATOM 7371 C C . ALA B 1 213 ? -28.578 8.172 3.273 1 67.06 213 ALA B C 1
ATOM 7373 O O . ALA B 1 213 ? -29.297 7.211 3.564 1 67.06 213 ALA B O 1
ATOM 7374 N N . LEU B 1 214 ? -28.953 9.336 2.932 1 75.31 214 LEU B N 1
ATOM 7375 C CA . LEU B 1 214 ? -30.391 9.555 2.752 1 75.31 214 LEU B CA 1
ATOM 7376 C C . LEU B 1 214 ? -30.922 8.703 1.609 1 75.31 214 LEU B C 1
ATOM 7378 O O . LEU B 1 214 ? -32.031 8.156 1.706 1 75.31 214 LEU B O 1
ATOM 7382 N N . ALA B 1 215 ? -30.094 8.625 0.614 1 73.81 215 ALA B N 1
ATOM 7383 C CA . ALA B 1 215 ? -30.484 7.809 -0.529 1 73.81 215 ALA B CA 1
ATOM 7384 C C . ALA B 1 215 ? -30.625 6.34 -0.135 1 73.81 215 ALA B C 1
ATOM 7386 O O . ALA B 1 215 ? -31.562 5.66 -0.541 1 73.81 215 ALA B O 1
ATOM 7387 N N . LEU B 1 216 ? -29.812 5.914 0.584 1 62.88 216 LEU B N 1
ATOM 7388 C CA . LEU B 1 216 ? -29.828 4.535 1.062 1 62.88 216 LEU B CA 1
ATOM 7389 C C . LEU B 1 216 ? -31.047 4.281 1.938 1 62.88 216 LEU B C 1
ATOM 7391 O O . LEU B 1 216 ? -31.688 3.23 1.83 1 62.88 216 LEU B O 1
ATOM 7395 N N . ASN B 1 217 ? -31.312 5.215 2.76 1 65 217 ASN B N 1
ATOM 7396 C CA . ASN B 1 217 ? -32.469 5.102 3.639 1 65 217 ASN B CA 1
ATOM 7397 C C . ASN B 1 217 ? -33.781 5.07 2.848 1 65 217 ASN B C 1
ATOM 7399 O O . ASN B 1 217 ? -34.75 4.414 3.252 1 65 217 ASN B O 1
ATOM 7403 N N . ARG B 1 218 ? -33.656 5.766 1.774 1 68.06 218 ARG B N 1
ATOM 7404 C CA . ARG B 1 218 ? -34.875 5.836 0.939 1 68.06 218 ARG B CA 1
ATOM 7405 C C . ARG B 1 218 ? -34.875 4.711 -0.088 1 68.06 218 ARG B C 1
ATOM 7407 O O . ARG B 1 218 ? -35.844 4.555 -0.827 1 68.06 218 ARG B O 1
ATOM 7414 N N . GLY B 1 219 ? -33.812 4.016 -0.072 1 59.94 219 GLY B N 1
ATOM 7415 C CA . GLY B 1 219 ? -33.719 2.926 -1.029 1 59.94 219 GLY B CA 1
ATOM 7416 C C . GLY B 1 219 ? -33.438 3.395 -2.443 1 59.94 219 GLY B C 1
ATOM 7417 O O . GLY B 1 219 ? -33.844 2.752 -3.412 1 59.94 219 GLY B O 1
ATOM 7418 N N . GLU B 1 220 ? -32.938 4.672 -2.479 1 62.09 220 GLU B N 1
ATOM 7419 C CA . GLU B 1 220 ? -32.625 5.203 -3.803 1 62.09 220 GLU B CA 1
ATOM 7420 C C . GLU B 1 220 ? -31.234 4.801 -4.238 1 62.09 220 GLU B C 1
ATOM 7422 O O . GLU B 1 220 ? -30.266 5.027 -3.508 1 62.09 220 GLU B O 1
ATOM 7427 N N . ASP B 1 221 ? -31.109 4.059 -5.348 1 56.16 221 ASP B N 1
ATOM 7428 C CA . ASP B 1 221 ? -29.859 3.461 -5.789 1 56.16 221 ASP B CA 1
ATOM 7429 C C . ASP B 1 221 ? -29.094 4.41 -6.707 1 56.16 221 ASP B C 1
ATOM 7431 O O . ASP B 1 221 ? -27.859 4.301 -6.848 1 56.16 221 ASP B O 1
ATOM 7435 N N . HIS B 1 222 ? -29.766 5.328 -7.379 1 63.09 222 HIS B N 1
ATOM 7436 C CA . HIS B 1 222 ? -29.078 6.117 -8.398 1 63.09 222 HIS B CA 1
ATOM 7437 C C . HIS B 1 222 ? -28.859 7.551 -7.926 1 63.09 222 HIS B C 1
ATOM 7439 O O . HIS B 1 222 ? -29.734 8.406 -8.125 1 63.09 222 HIS B O 1
ATOM 7445 N N . LEU B 1 223 ? -27.953 7.711 -7.07 1 73.06 223 LEU B N 1
ATOM 7446 C CA . LEU B 1 223 ? -27.656 9.047 -6.578 1 73.06 223 LEU B CA 1
ATOM 7447 C C . LEU B 1 223 ? -26.516 9.68 -7.383 1 73.06 223 LEU B C 1
ATOM 7449 O O . LEU B 1 223 ? -25.484 9.039 -7.613 1 73.06 223 LEU B O 1
ATOM 7453 N N . ASP B 1 224 ? -26.875 10.828 -8.078 1 78.56 224 ASP B N 1
ATOM 7454 C CA . ASP B 1 224 ? -25.828 11.641 -8.688 1 78.56 224 ASP B CA 1
ATOM 7455 C C . ASP B 1 224 ? -25.344 12.719 -7.727 1 78.56 224 ASP B C 1
ATOM 7457 O O . ASP B 1 224 ? -25.969 13.766 -7.578 1 78.56 224 ASP B O 1
ATOM 7461 N N . LEU B 1 225 ? -24.297 12.523 -7.168 1 79.44 225 LEU B N 1
ATOM 7462 C CA . LEU B 1 225 ? -23.75 13.422 -6.152 1 79.44 225 LEU B CA 1
ATOM 7463 C C . LEU B 1 225 ? -23.375 14.766 -6.766 1 79.44 225 LEU B C 1
ATOM 7465 O O . LEU B 1 225 ? -23.516 15.805 -6.125 1 79.44 225 LEU B O 1
ATOM 7469 N N . ASN B 1 226 ? -22.969 14.789 -8.031 1 86.12 226 ASN B N 1
ATOM 7470 C CA . ASN B 1 226 ? -22.578 16.031 -8.68 1 86.12 226 ASN B CA 1
ATOM 7471 C C . ASN B 1 226 ? -23.781 16.953 -8.906 1 86.12 226 ASN B C 1
ATOM 7473 O O . ASN B 1 226 ? -23.672 18.172 -8.742 1 86.12 226 ASN B O 1
ATOM 7477 N N . LYS B 1 227 ? -24.812 16.328 -9.234 1 88.44 227 LYS B N 1
ATOM 7478 C CA . LYS B 1 227 ? -26.031 17.109 -9.406 1 88.44 227 LYS B CA 1
ATOM 7479 C C . LYS B 1 227 ? -26.5 17.688 -8.078 1 88.44 227 LYS B C 1
ATOM 7481 O O . LYS B 1 227 ? -26.922 18.844 -8.016 1 88.44 227 LYS B O 1
ATOM 7486 N N . GLU B 1 228 ? -26.359 16.906 -7.07 1 87.5 228 GLU B N 1
ATOM 7487 C CA . GLU B 1 228 ? -26.766 17.375 -5.746 1 87.5 228 GLU B CA 1
ATOM 7488 C C . GLU B 1 228 ? -25.875 18.516 -5.266 1 87.5 228 GLU B C 1
ATOM 7490 O O . GLU B 1 228 ? -26.344 19.453 -4.629 1 87.5 228 GLU B O 1
ATOM 7495 N N . LEU B 1 229 ? -24.656 18.422 -5.602 1 88.44 229 LEU B N 1
ATOM 7496 C CA . LEU B 1 229 ? -23.719 19.469 -5.207 1 88.44 229 LEU B CA 1
ATOM 7497 C C . LEU B 1 229 ? -24.016 20.766 -5.949 1 88.44 229 LEU B C 1
ATOM 7499 O O . LEU B 1 229 ? -23.969 21.859 -5.359 1 88.44 229 LEU B O 1
ATOM 7503 N N . ARG B 1 230 ? -24.375 20.672 -7.199 1 92.38 230 ARG B N 1
ATOM 7504 C CA . ARG B 1 230 ? -24.719 21.859 -7.973 1 92.38 230 ARG B CA 1
ATOM 7505 C C . ARG B 1 230 ? -25.969 22.516 -7.422 1 92.38 230 ARG B C 1
ATOM 7507 O O . ARG B 1 230 ? -26.047 23.75 -7.336 1 92.38 230 ARG B O 1
ATOM 7514 N N . LEU B 1 231 ? -26.891 21.672 -7.031 1 92.19 231 LEU B N 1
ATOM 7515 C CA . LEU B 1 231 ? -28.141 22.219 -6.496 1 92.19 231 LEU B CA 1
ATOM 7516 C C . LEU B 1 231 ? -27.906 22.891 -5.152 1 92.19 231 LEU B C 1
ATOM 7518 O O . LEU B 1 231 ? -28.484 23.953 -4.879 1 92.19 231 LEU B O 1
ATOM 7522 N N . HIS B 1 232 ? -27.062 22.281 -4.336 1 91.81 232 HIS B N 1
ATOM 7523 C CA . HIS B 1 232 ? -26.672 22.938 -3.094 1 91.81 232 HIS B CA 1
ATOM 7524 C C . HIS B 1 232 ? -25.922 24.234 -3.367 1 91.81 232 HIS B C 1
ATOM 7526 O O . HIS B 1 232 ? -26.031 25.188 -2.6 1 91.81 232 HIS B O 1
ATOM 7532 N N . GLY B 1 233 ? -25.156 24.156 -4.441 1 93.44 233 GLY B N 1
ATOM 7533 C CA . GLY B 1 233 ? -24.453 25.375 -4.836 1 93.44 233 GLY B CA 1
ATOM 7534 C C . GLY B 1 233 ? -25.391 26.516 -5.211 1 93.44 233 GLY B C 1
ATOM 7535 O O . GLY B 1 233 ? -25.219 27.641 -4.746 1 93.44 233 GLY B O 1
ATOM 7536 N N . TYR B 1 234 ? -26.406 26.188 -5.957 1 94.19 234 TYR B N 1
ATOM 7537 C CA . TYR B 1 234 ? -27.406 27.172 -6.336 1 94.19 234 TYR B CA 1
ATOM 7538 C C . TYR B 1 234 ? -28.141 27.703 -5.109 1 94.19 234 TYR B C 1
ATOM 7540 O O . TYR B 1 234 ? -28.344 28.922 -4.965 1 94.19 234 TYR B O 1
ATOM 7548 N N . SER B 1 235 ? -28.469 26.797 -4.277 1 93.5 235 SER B N 1
ATOM 7549 C CA . SER B 1 235 ? -29.25 27.172 -3.098 1 93.5 235 SER B CA 1
ATOM 7550 C C . SER B 1 235 ? -28.453 28.109 -2.191 1 93.5 235 SER B C 1
ATOM 7552 O O . SER B 1 235 ? -28.969 29.141 -1.76 1 93.5 235 SER B O 1
ATOM 7554 N N . ASN B 1 236 ? -27.25 27.812 -1.94 1 95 236 ASN B N 1
ATOM 7555 C CA . ASN B 1 236 ? -26.422 28.641 -1.059 1 95 236 ASN B CA 1
ATOM 7556 C C . ASN B 1 236 ? -26.047 29.969 -1.708 1 95 236 ASN B C 1
ATOM 7558 O O . ASN B 1 236 ? -26.047 31 -1.044 1 95 236 ASN B O 1
ATOM 7562 N N . PHE B 1 237 ? -25.797 29.922 -3.041 1 95.38 237 PHE B N 1
ATOM 7563 C CA . PHE B 1 237 ? -25.422 31.156 -3.723 1 95.38 237 PHE B CA 1
ATOM 7564 C C . PHE B 1 237 ? -26.594 32.125 -3.76 1 95.38 237 PHE B C 1
ATOM 7566 O O . PHE B 1 237 ? -26.438 33.312 -3.48 1 95.38 237 PHE B O 1
ATOM 7573 N N . LEU B 1 238 ? -27.766 31.641 -4.031 1 93.88 238 LEU B N 1
ATOM 7574 C CA . LEU B 1 238 ? -28.969 32.469 -4.07 1 93.88 238 LEU B CA 1
ATOM 7575 C C . LEU B 1 238 ? -29.344 32.938 -2.67 1 93.88 238 LEU B C 1
ATOM 7577 O O . LEU B 1 238 ? -29.781 34.094 -2.494 1 93.88 238 LEU B O 1
ATOM 7581 N N . SER B 1 239 ? -29.141 32.062 -1.728 1 92.88 239 SER B N 1
ATOM 7582 C CA . SER B 1 239 ? -29.391 32.469 -0.345 1 92.88 239 SER B CA 1
ATOM 7583 C C . SER B 1 239 ? -28.469 33.594 0.075 1 92.88 239 SER B C 1
ATOM 7585 O O . SER B 1 239 ? -28.922 34.562 0.726 1 92.88 239 SER B O 1
ATOM 7587 N N . GLY B 1 240 ? -27.234 33.5 -0.326 1 92.31 240 GLY B N 1
ATOM 7588 C CA . GLY B 1 240 ? -26.281 34.562 -0.032 1 92.31 240 GLY B CA 1
ATOM 7589 C C . GLY B 1 240 ? -26.609 35.875 -0.716 1 92.31 240 GLY B C 1
ATOM 7590 O O . GLY B 1 240 ? -26.469 36.938 -0.125 1 92.31 240 GLY B O 1
ATOM 7591 N N . CYS B 1 241 ? -27.172 35.844 -1.936 1 91.81 241 CYS B N 1
ATOM 7592 C CA . CYS B 1 241 ? -27.562 37.031 -2.68 1 91.81 241 CYS B CA 1
ATOM 7593 C C . CYS B 1 241 ? -28.734 37.75 -2.008 1 91.81 241 CYS B C 1
ATOM 7595 O O . CYS B 1 241 ? -28.844 38.969 -2.086 1 91.81 241 CYS B O 1
ATOM 7597 N N . PHE B 1 242 ? -29.5 36.906 -1.193 1 89.38 242 PHE B N 1
ATOM 7598 C CA . PHE B 1 242 ? -30.656 37.5 -0.512 1 89.38 242 PHE B CA 1
ATOM 7599 C C . PHE B 1 242 ? -30.328 37.781 0.948 1 89.38 242 PHE B C 1
ATOM 7601 O O . PHE B 1 242 ? -31.219 38.062 1.75 1 89.38 242 PHE B O 1
ATOM 7608 N N . GLY B 1 243 ? -29.047 37.656 1.27 1 87.44 243 GLY B N 1
ATOM 7609 C CA . GLY B 1 243 ? -28.609 38.062 2.592 1 87.44 243 GLY B CA 1
ATOM 7610 C C . GLY B 1 243 ? -28.797 37 3.645 1 87.44 243 GLY B C 1
ATOM 7611 O O . GLY B 1 243 ? -28.828 37.281 4.84 1 87.44 243 GLY B O 1
ATOM 7612 N N . SER B 1 244 ? -28.953 35.781 3.266 1 87.38 244 SER B N 1
ATOM 7613 C CA . SER B 1 244 ? -29.141 34.688 4.207 1 87.38 244 SER B CA 1
ATOM 7614 C C . SER B 1 244 ? -27.844 33.906 4.453 1 87.38 244 SER B C 1
ATOM 7616 O O . SER B 1 244 ? -26.797 34.281 3.898 1 87.38 244 SER B O 1
ATOM 7618 N N . ILE B 1 245 ? -27.922 32.969 5.438 1 88.12 245 ILE B N 1
ATOM 7619 C CA . ILE B 1 245 ? -26.734 32.25 5.883 1 88.12 245 ILE B CA 1
ATOM 7620 C C . ILE B 1 245 ? -26.641 30.922 5.133 1 88.12 245 ILE B C 1
ATOM 7622 O O . ILE B 1 245 ? -27.531 30.578 4.348 1 88.12 245 ILE B O 1
ATOM 7626 N N . GLN B 1 246 ? -25.547 30.312 5.297 1 89.44 246 GLN B N 1
ATOM 7627 C CA . GLN B 1 246 ? -25.25 29.047 4.637 1 89.44 246 GLN B CA 1
ATOM 7628 C C . GLN B 1 246 ? -26.234 27.953 5.051 1 89.44 246 GLN B C 1
ATOM 7630 O O . GLN B 1 246 ? -26.75 27.969 6.172 1 89.44 246 GLN B O 1
ATOM 7635 N N . ASN B 1 247 ? -26.578 27.078 4.047 1 84.38 247 ASN B N 1
ATOM 7636 C CA . ASN B 1 247 ? -27.469 25.969 4.34 1 84.38 247 ASN B CA 1
ATOM 7637 C C . ASN B 1 247 ? -26.922 24.656 3.77 1 84.38 247 ASN B C 1
ATOM 7639 O O . ASN B 1 247 ? -26.109 24.672 2.844 1 84.38 247 ASN B O 1
ATOM 7643 N N . TYR B 1 248 ? -27.203 23.656 4.398 1 78.88 248 TYR B N 1
ATOM 7644 C CA . TYR B 1 248 ? -26.875 22.328 3.887 1 78.88 248 TYR B CA 1
ATOM 7645 C C . TYR B 1 248 ? -27.906 21.312 4.348 1 78.88 248 TYR B C 1
ATOM 7647 O O . TYR B 1 248 ? -28.75 21.594 5.207 1 78.88 248 TYR B O 1
ATOM 7655 N N . LEU B 1 249 ? -27.859 20.156 3.779 1 78.5 249 LEU B N 1
ATOM 7656 C CA . LEU B 1 249 ? -28.812 19.094 4.102 1 78.5 249 LEU B CA 1
ATOM 7657 C C . LEU B 1 249 ? -28.438 18.422 5.418 1 78.5 249 LEU B C 1
ATOM 7659 O O . LEU B 1 249 ? -27.297 17.984 5.602 1 78.5 249 LEU B O 1
ATOM 7663 N N . VAL B 1 250 ? -29.344 18.453 6.309 1 72.75 250 VAL B N 1
ATOM 7664 C CA . VAL B 1 250 ? -29.172 17.734 7.566 1 72.75 250 VAL B CA 1
ATOM 7665 C C . VAL B 1 250 ? -29.922 16.406 7.512 1 72.75 250 VAL B C 1
ATOM 7667 O O . VAL B 1 250 ? -31.156 16.391 7.359 1 72.75 250 VAL B O 1
ATOM 7670 N N . TYR B 1 251 ? -29.25 15.312 7.625 1 70.19 251 TYR B N 1
ATOM 7671 C CA . TYR B 1 251 ? -29.797 13.969 7.469 1 70.19 251 TYR B CA 1
ATOM 7672 C C . TYR B 1 251 ? -30.922 13.719 8.461 1 70.19 251 TYR B C 1
ATOM 7674 O O . TYR B 1 251 ? -32.031 13.289 8.078 1 70.19 251 TYR B O 1
ATOM 7682 N N . ALA B 1 252 ? -30.703 14.031 9.695 1 62.62 252 ALA B N 1
ATOM 7683 C CA . ALA B 1 252 ? -31.656 13.719 10.758 1 62.62 252 ALA B CA 1
ATOM 7684 C C . ALA B 1 252 ? -32.969 14.461 10.547 1 62.62 252 ALA B C 1
ATOM 7686 O O . ALA B 1 252 ? -34.062 13.867 10.656 1 62.62 252 ALA B O 1
ATOM 7687 N N . ASN B 1 253 ? -32.844 15.711 10.18 1 72.5 253 ASN B N 1
ATOM 7688 C CA . ASN B 1 253 ? -34.031 16.531 9.969 1 72.5 253 ASN B CA 1
ATOM 7689 C C . ASN B 1 253 ? -34.812 16.078 8.734 1 72.5 253 ASN B C 1
ATOM 7691 O O . ASN B 1 253 ? -36.062 16.062 8.742 1 72.5 253 ASN B O 1
ATOM 7695 N N . THR B 1 254 ? -34.062 15.641 7.801 1 78.19 254 THR B N 1
ATOM 7696 C CA . THR B 1 254 ? -34.688 15.227 6.555 1 78.19 254 THR B CA 1
ATOM 7697 C C . THR B 1 254 ? -35.375 13.875 6.727 1 78.19 254 THR B C 1
ATOM 7699 O O . THR B 1 254 ? -36.5 13.68 6.238 1 78.19 254 THR B O 1
ATOM 7702 N N . VAL B 1 255 ? -34.781 13.039 7.379 1 73.94 255 VAL B N 1
ATOM 7703 C CA . VAL B 1 255 ? -35.375 11.727 7.617 1 73.94 255 VAL B CA 1
ATOM 7704 C C . VAL B 1 255 ? -36.625 11.875 8.477 1 73.94 255 VAL B C 1
ATOM 7706 O O . VAL B 1 255 ? -37.625 11.211 8.227 1 73.94 255 VAL B O 1
ATOM 7709 N N . PHE B 1 256 ? -36.5 12.742 9.422 1 68.94 256 PHE B N 1
ATOM 7710 C CA . PHE B 1 256 ? -37.656 13.023 10.273 1 68.94 256 PHE B CA 1
ATOM 7711 C C . PHE B 1 256 ? -38.781 13.594 9.453 1 68.94 256 PHE B C 1
ATOM 7713 O O . PHE B 1 256 ? -39.938 13.203 9.641 1 68.94 256 PHE B O 1
ATOM 7720 N N . PHE B 1 257 ? -38.5 14.523 8.695 1 77.69 257 PHE B N 1
ATOM 7721 C CA . PHE B 1 257 ? -39.5 15.141 7.824 1 77.69 257 PHE B CA 1
ATOM 7722 C C . PHE B 1 257 ? -40.156 14.102 6.926 1 77.69 257 PHE B C 1
ATOM 7724 O O . PHE B 1 257 ? -41.375 14.094 6.762 1 77.69 257 PHE B O 1
ATOM 7731 N N . MET B 1 258 ? -39.438 13.148 6.488 1 78 258 MET B N 1
ATOM 7732 C CA . MET B 1 258 ? -39.938 12.133 5.578 1 78 258 MET B CA 1
ATOM 7733 C C . MET B 1 258 ? -40.781 11.094 6.332 1 78 258 MET B C 1
ATOM 7735 O O . MET B 1 258 ? -41.812 10.656 5.848 1 78 258 MET B O 1
ATOM 7739 N N . ARG B 1 259 ? -40.312 10.727 7.414 1 70.75 259 ARG B N 1
ATOM 7740 C CA . ARG B 1 259 ? -41.031 9.742 8.227 1 70.75 259 ARG B CA 1
ATOM 7741 C C . ARG B 1 259 ? -42.375 10.297 8.703 1 70.75 259 ARG B C 1
ATOM 7743 O O . ARG B 1 259 ? -43.312 9.531 8.961 1 70.75 259 ARG B O 1
ATOM 7750 N N . SER B 1 260 ? -42.344 11.625 8.805 1 71.5 260 SER B N 1
ATOM 7751 C CA . SER B 1 260 ? -43.562 12.273 9.219 1 71.5 260 SER B CA 1
ATOM 7752 C C . SER B 1 260 ? -44.531 12.43 8.039 1 71.5 260 SER B C 1
ATOM 7754 O O . SER B 1 260 ? -45.562 13.078 8.164 1 71.5 260 SER B O 1
ATOM 7756 N N . GLY B 1 261 ? -44.125 11.898 6.934 1 69.62 261 GLY B N 1
ATOM 7757 C CA . GLY B 1 261 ? -45 11.906 5.785 1 69.62 261 GLY B CA 1
ATOM 7758 C C . GLY B 1 261 ? -44.594 12.883 4.707 1 69.62 261 GLY B C 1
ATOM 7759 O O . GLY B 1 261 ? -45.281 13.039 3.697 1 69.62 261 GLY B O 1
ATOM 7760 N N . GLY B 1 262 ? -43.531 13.562 4.988 1 77.25 262 GLY B N 1
ATOM 7761 C CA . GLY B 1 262 ? -43.062 14.539 4.012 1 77.25 262 GLY B CA 1
ATOM 7762 C C . GLY B 1 262 ? -42.281 13.914 2.875 1 77.25 262 GLY B C 1
ATOM 7763 O O . GLY B 1 262 ? -41.188 14.383 2.541 1 77.25 262 GLY B O 1
ATOM 7764 N N . ASN B 1 263 ? -42.75 12.875 2.205 1 75.38 263 ASN B N 1
ATOM 7765 C CA . ASN B 1 263 ? -42 12.148 1.182 1 75.38 263 ASN B CA 1
ATOM 7766 C C . ASN B 1 263 ? -42.375 12.617 -0.222 1 75.38 263 ASN B C 1
ATOM 7768 O O . ASN B 1 263 ? -41.812 12.133 -1.211 1 75.38 263 ASN B O 1
ATOM 7772 N N . VAL B 1 264 ? -43.281 13.68 -0.16 1 80.56 264 VAL B N 1
ATOM 7773 C CA . VAL B 1 264 ? -43.688 14.164 -1.472 1 80.56 264 VAL B CA 1
ATOM 7774 C C . VAL B 1 264 ? -43.156 15.578 -1.698 1 80.56 264 VAL B C 1
ATOM 7776 O O . VAL B 1 264 ? -42.75 16.25 -0.749 1 80.56 264 VAL B O 1
ATOM 7779 N N . ARG B 1 265 ? -43.062 16 -2.906 1 85.5 265 ARG B N 1
ATOM 7780 C CA . ARG B 1 265 ? -42.562 17.328 -3.275 1 85.5 265 ARG B CA 1
ATOM 7781 C C . ARG B 1 265 ? -43.438 18.422 -2.693 1 85.5 265 ARG B C 1
ATOM 7783 O O . ARG B 1 265 ? -42.969 19.5 -2.357 1 85.5 265 ARG B O 1
ATOM 7790 N N . LEU B 1 266 ? -44.625 18.094 -2.488 1 87.5 266 LEU B N 1
ATOM 7791 C CA . LEU B 1 266 ? -45.594 19.047 -1.95 1 87.5 266 LEU B CA 1
ATOM 7792 C C . LEU B 1 266 ? -45.219 19.453 -0.525 1 87.5 266 LEU B C 1
ATOM 7794 O O . LEU B 1 266 ? -45.406 20.594 -0.126 1 87.5 266 LEU B O 1
ATOM 7798 N N . ALA B 1 267 ? -44.719 18.562 0.172 1 87.94 267 ALA B N 1
ATOM 7799 C CA . ALA B 1 267 ? -44.312 18.844 1.543 1 87.94 267 ALA B CA 1
ATOM 7800 C C . ALA B 1 267 ? -43.219 19.906 1.574 1 87.94 267 ALA B C 1
ATOM 7802 O O . ALA B 1 267 ? -43.188 20.766 2.453 1 87.94 267 ALA B O 1
ATOM 7803 N N . GLY B 1 268 ? -42.438 19.891 0.605 1 87.5 268 GLY B N 1
ATOM 7804 C CA . GLY B 1 268 ? -41.406 20.906 0.494 1 87.5 268 GLY B CA 1
ATOM 7805 C C . GLY B 1 268 ? -41.938 22.281 0.177 1 87.5 268 GLY B C 1
ATOM 7806 O O . GLY B 1 268 ? -41.5 23.281 0.767 1 87.5 268 GLY B O 1
ATOM 7807 N N . TYR B 1 269 ? -42.906 22.328 -0.675 1 91.19 269 TYR B N 1
ATOM 7808 C CA . TYR B 1 269 ? -43.531 23.594 -1.036 1 91.19 269 TYR B CA 1
ATOM 7809 C C . TYR B 1 269 ? -44.281 24.188 0.141 1 91.19 269 TYR B C 1
ATOM 7811 O O . TYR B 1 269 ? -44.281 25.391 0.354 1 91.19 269 TYR B O 1
ATOM 7819 N N . MET B 1 270 ? -44.844 23.297 0.856 1 90.88 270 MET B N 1
ATOM 7820 C CA . MET B 1 270 ? -45.594 23.75 2.029 1 90.88 270 MET B CA 1
ATOM 7821 C C . MET B 1 270 ? -44.625 24.328 3.078 1 90.88 270 MET B C 1
ATOM 7823 O O . MET B 1 270 ? -44.938 25.344 3.697 1 90.88 270 MET B O 1
ATOM 7827 N N . LEU B 1 271 ? -43.594 23.672 3.264 1 88.75 271 LEU B N 1
ATOM 7828 C CA . LEU B 1 271 ? -42.594 24.172 4.211 1 88.75 271 LEU B CA 1
ATOM 7829 C C . LEU B 1 271 ? -42.062 25.531 3.77 1 88.75 271 LEU B C 1
ATOM 7831 O O . LEU B 1 271 ? -41.906 26.438 4.59 1 88.75 271 LEU B O 1
ATOM 7835 N N . ALA B 1 272 ? -41.812 25.703 2.484 1 90.31 272 ALA B N 1
ATOM 7836 C CA . ALA B 1 272 ? -41.312 26.969 1.948 1 90.31 272 ALA B CA 1
ATOM 7837 C C . ALA B 1 272 ? -42.344 28.078 2.109 1 90.31 272 ALA B C 1
ATOM 7839 O O . ALA B 1 272 ? -42 29.203 2.479 1 90.31 272 ALA B O 1
ATOM 7840 N N . ALA B 1 273 ? -43.562 27.734 1.896 1 92.5 273 ALA B N 1
ATOM 7841 C CA . ALA B 1 273 ? -44.656 28.703 2.01 1 92.5 273 ALA B CA 1
ATOM 7842 C C . ALA B 1 273 ? -44.844 29.125 3.463 1 92.5 273 ALA B C 1
ATOM 7844 O O . ALA B 1 273 ? -45.062 30.312 3.748 1 92.5 273 ALA B O 1
ATOM 7845 N N . ALA B 1 274 ? -44.781 28.219 4.289 1 90.31 274 ALA B N 1
ATOM 7846 C CA . ALA B 1 274 ? -44.938 28.516 5.707 1 90.31 274 ALA B CA 1
ATOM 7847 C C . ALA B 1 274 ? -43.812 29.375 6.23 1 90.31 274 ALA B C 1
ATOM 7849 O O . ALA B 1 274 ? -44.031 30.312 7.004 1 90.31 274 ALA B O 1
ATOM 7850 N N . THR B 1 275 ? -42.625 29.062 5.863 1 88.75 275 THR B N 1
ATOM 7851 C CA . THR B 1 275 ? -41.469 29.844 6.285 1 88.75 275 THR B CA 1
ATOM 7852 C C . THR B 1 275 ? -41.531 31.25 5.711 1 88.75 275 THR B C 1
ATOM 7854 O O . THR B 1 275 ? -41.156 32.219 6.383 1 88.75 275 THR B O 1
ATOM 7857 N N . PHE B 1 276 ? -42.031 31.312 4.508 1 89.56 276 PHE B N 1
ATOM 7858 C CA . PHE B 1 276 ? -42.188 32.625 3.898 1 89.56 276 PHE B CA 1
ATOM 7859 C C . PHE B 1 276 ? -43.25 33.438 4.645 1 89.56 276 PHE B C 1
ATOM 7861 O O . PHE B 1 276 ? -43.094 34.625 4.848 1 89.56 276 PHE B O 1
ATOM 7868 N N . GLY B 1 277 ? -44.25 32.781 5.004 1 87.81 277 GLY B N 1
ATOM 7869 C CA . GLY B 1 277 ? -45.281 33.438 5.801 1 87.81 277 GLY B CA 1
ATOM 7870 C C . GLY B 1 277 ? -44.781 33.969 7.121 1 87.81 277 GLY B C 1
ATOM 7871 O O . GLY B 1 277 ? -45.094 35.094 7.504 1 87.81 277 GLY B O 1
ATOM 7872 N N . VAL B 1 278 ? -43.969 33.188 7.723 1 86.31 278 VAL B N 1
ATOM 7873 C CA . VAL B 1 278 ? -43.406 33.625 9 1 86.31 278 VAL B CA 1
ATOM 7874 C C . VAL B 1 278 ? -42.438 34.781 8.781 1 86.31 278 VAL B C 1
ATOM 7876 O O . VAL B 1 278 ? -42.406 35.719 9.602 1 86.31 278 VAL B O 1
ATOM 7879 N N . MET B 1 279 ? -41.75 34.781 7.73 1 86 279 MET B N 1
ATOM 7880 C CA . MET B 1 279 ? -40.844 35.875 7.402 1 86 279 MET B CA 1
ATOM 7881 C C . MET B 1 279 ? -41.594 37.188 7.211 1 86 279 MET B C 1
ATOM 7883 O O . MET B 1 279 ? -41.156 38.25 7.684 1 86 279 MET B O 1
ATOM 7887 N N . VAL B 1 280 ? -42.781 37.125 6.652 1 84.88 280 VAL B N 1
ATOM 7888 C CA . VAL B 1 280 ? -43.562 38.312 6.34 1 84.88 280 VAL B CA 1
ATOM 7889 C C . VAL B 1 280 ? -44.219 38.844 7.609 1 84.88 280 VAL B C 1
ATOM 7891 O O . VAL B 1 280 ? -44.344 40.062 7.773 1 84.88 280 VAL B O 1
ATOM 7894 N N . VAL B 1 281 ? -44.625 37.938 8.43 1 81.06 281 VAL B N 1
ATOM 7895 C CA . VAL B 1 281 ? -45.188 38.375 9.688 1 81.06 281 VAL B CA 1
ATOM 7896 C C . VAL B 1 281 ? -44.188 39.188 10.477 1 81.06 281 VAL B C 1
ATOM 7898 O O . VAL B 1 281 ? -44.531 40.188 11.133 1 81.06 281 VAL B O 1
ATOM 7901 N N . GLY B 1 282 ? -42.969 38.875 10.25 1 72.44 282 GLY B N 1
ATOM 7902 C CA . GLY B 1 282 ? -41.938 39.719 10.82 1 72.44 282 GLY B CA 1
ATOM 7903 C C . GLY B 1 282 ? -41.469 39.219 12.195 1 72.44 282 GLY B C 1
ATOM 7904 O O . GLY B 1 282 ? -41.906 38.156 12.656 1 72.44 282 GLY B O 1
ATOM 7905 N N . PRO B 1 283 ? -40.625 40 12.828 1 74.5 283 PRO B N 1
ATOM 7906 C CA . PRO B 1 283 ? -40 39.594 14.094 1 74.5 283 PRO B CA 1
ATOM 7907 C C . PRO B 1 283 ? -40.938 39.688 15.273 1 74.5 283 PRO B C 1
ATOM 7909 O O . PRO B 1 283 ? -40.625 39.188 16.359 1 74.5 283 PRO B O 1
ATOM 7912 N N . SER B 1 284 ? -42.188 40.156 15.047 1 76.56 284 SER B N 1
ATOM 7913 C CA . SER B 1 284 ? -43.125 40.281 16.141 1 76.56 284 SER B CA 1
ATOM 7914 C C . SER B 1 284 ? -43.469 38.906 16.719 1 76.56 284 SER B C 1
ATOM 7916 O O . SER B 1 284 ? -43.781 38.781 17.906 1 76.56 284 SER B O 1
ATOM 7918 N N . LEU B 1 285 ? -43.312 37.875 15.891 1 77.5 285 LEU B N 1
ATOM 7919 C CA . LEU B 1 285 ? -43.625 36.531 16.328 1 77.5 285 LEU B CA 1
ATOM 7920 C C . LEU B 1 285 ? -42.594 36.031 17.312 1 77.5 285 LEU B C 1
ATOM 7922 O O . LEU B 1 285 ? -42.906 35.219 18.203 1 77.5 285 LEU B O 1
ATOM 7926 N N . ILE B 1 286 ? -41.406 36.5 17.219 1 78.81 286 ILE B N 1
ATOM 7927 C CA . ILE B 1 286 ? -40.281 36.062 18.047 1 78.81 286 ILE B CA 1
ATOM 7928 C C . ILE B 1 286 ? -40.5 36.531 19.484 1 78.81 286 ILE B C 1
ATOM 7930 O O . ILE B 1 286 ? -40.031 35.875 20.422 1 78.81 286 ILE B O 1
ATOM 7934 N N . ALA B 1 287 ? -41.281 37.625 19.562 1 78.19 287 ALA B N 1
ATOM 7935 C CA . ALA B 1 287 ? -41.531 38.219 20.891 1 78.19 287 ALA B CA 1
ATOM 7936 C C . ALA B 1 287 ? -42.406 37.312 21.734 1 78.19 287 ALA B C 1
ATOM 7938 O O . ALA B 1 287 ? -42.5 37.5 22.953 1 78.19 287 ALA B O 1
ATOM 7939 N N . PHE B 1 288 ? -42.906 36.312 21.078 1 81.12 288 PHE B N 1
ATOM 7940 C CA . PHE B 1 288 ? -43.812 35.438 21.828 1 81.12 288 PHE B CA 1
ATOM 7941 C C . PHE B 1 288 ? -43.125 34.094 22.125 1 81.12 288 PHE B C 1
ATOM 7943 O O . PHE B 1 288 ? -43.688 33.25 22.828 1 81.12 288 PHE B O 1
ATOM 7950 N N . ILE B 1 289 ? -41.969 33.969 21.734 1 85.5 289 ILE B N 1
ATOM 7951 C CA . ILE B 1 289 ? -41.312 32.656 21.875 1 85.5 289 ILE B CA 1
ATOM 7952 C C . ILE B 1 289 ? -40.5 32.625 23.172 1 85.5 289 ILE B C 1
ATOM 7954 O O . ILE B 1 289 ? -39.594 33.469 23.375 1 85.5 289 ILE B O 1
ATOM 7958 N N . PRO B 1 290 ? -40.812 31.688 24.031 1 88.88 290 PRO B N 1
ATOM 7959 C CA . PRO B 1 290 ? -39.969 31.531 25.234 1 88.88 290 PRO B CA 1
ATOM 7960 C C . PRO B 1 290 ? -38.562 31.062 24.906 1 88.88 290 PRO B C 1
ATOM 7962 O O . PRO B 1 290 ? -38.375 30.188 24.062 1 88.88 290 PRO B O 1
ATOM 7965 N N . VAL B 1 291 ? -37.625 31.594 25.547 1 87.69 291 VAL B N 1
ATOM 7966 C CA . VAL B 1 291 ? -36.219 31.281 25.312 1 87.69 291 VAL B CA 1
ATOM 7967 C C . VAL B 1 291 ? -35.938 29.812 25.609 1 87.69 291 VAL B C 1
ATOM 7969 O O . VAL B 1 291 ? -35.094 29.188 24.953 1 87.69 291 VAL B O 1
ATOM 7972 N N . MET B 1 292 ? -36.656 29.25 26.516 1 89.94 292 MET B N 1
ATOM 7973 C CA . MET B 1 292 ? -36.438 27.859 26.922 1 89.94 292 MET B CA 1
ATOM 7974 C C . MET B 1 292 ? -36.781 26.891 25.797 1 89.94 292 MET B C 1
ATOM 7976 O O . MET B 1 292 ? -36.219 25.797 25.719 1 89.94 292 MET B O 1
ATOM 7980 N N . MET B 1 293 ? -37.688 27.359 24.922 1 89.5 293 MET B N 1
ATOM 7981 C CA . MET B 1 293 ? -38.031 26.516 23.797 1 89.5 293 MET B CA 1
ATOM 7982 C C . MET B 1 293 ? -36.844 26.359 22.844 1 89.5 293 MET B C 1
ATOM 7984 O O . MET B 1 293 ? -36.5 25.234 22.469 1 89.5 293 MET B O 1
ATOM 7988 N N . VAL B 1 294 ? -36.219 27.391 22.531 1 84.38 294 VAL B N 1
ATOM 7989 C CA . VAL B 1 294 ? -35.094 27.391 21.625 1 84.38 294 VAL B CA 1
ATOM 7990 C C . VAL B 1 294 ? -33.875 26.734 22.312 1 84.38 294 VAL B C 1
ATOM 7992 O O . VAL B 1 294 ? -33.156 25.953 21.688 1 84.38 294 VAL B O 1
ATOM 7995 N N . GLY B 1 295 ? -33.719 27.078 23.531 1 86.88 295 GLY B N 1
ATOM 7996 C CA . GLY B 1 295 ? -32.625 26.469 24.281 1 86.88 295 GLY B CA 1
ATOM 7997 C C . GLY B 1 295 ? -32.719 24.953 24.328 1 86.88 295 GLY B C 1
ATOM 7998 O O . GLY B 1 295 ? -31.719 24.25 24.234 1 86.88 295 GLY B O 1
ATOM 7999 N N . THR B 1 296 ? -33.906 24.484 24.453 1 89.56 296 THR B N 1
ATOM 8000 C CA . THR B 1 296 ? -34.125 23.047 24.5 1 89.56 296 THR B CA 1
ATOM 8001 C C . THR B 1 296 ? -33.719 22.391 23.172 1 89.56 296 THR B C 1
ATOM 8003 O O . THR B 1 296 ? -33.062 21.344 23.156 1 89.56 296 THR B O 1
ATOM 8006 N N . LEU B 1 297 ? -34.031 23.062 22.156 1 84.81 297 LEU B N 1
ATOM 8007 C CA . LEU B 1 297 ? -33.719 22.531 20.828 1 84.81 297 LEU B CA 1
ATOM 8008 C C . LEU B 1 297 ? -32.219 22.531 20.609 1 84.81 297 LEU B C 1
ATOM 8010 O O . LEU B 1 297 ? -31.656 21.578 20.047 1 84.81 297 LEU B O 1
ATOM 8014 N N . VAL B 1 298 ? -31.547 23.531 21 1 84.75 298 VAL B N 1
ATOM 8015 C CA . VAL B 1 298 ? -30.109 23.672 20.797 1 84.75 298 VAL B CA 1
ATOM 8016 C C . VAL B 1 298 ? -29.375 22.625 21.641 1 84.75 298 VAL B C 1
ATOM 8018 O O . VAL B 1 298 ? -28.469 21.953 21.141 1 84.75 298 VAL B O 1
ATOM 8021 N N . TYR B 1 299 ? -29.859 22.453 22.828 1 88.38 299 TYR B N 1
ATOM 8022 C CA . TYR B 1 299 ? -29.25 21.453 23.688 1 88.38 299 TYR B CA 1
ATOM 8023 C C . TYR B 1 299 ? -29.484 20.047 23.141 1 88.38 299 TYR B C 1
ATOM 8025 O O . TYR B 1 299 ? -28.562 19.203 23.156 1 88.38 299 TYR B O 1
ATOM 8033 N N . ASP B 1 300 ? -30.641 19.859 22.75 1 88.19 300 ASP B N 1
ATOM 8034 C CA . ASP B 1 300 ? -30.969 18.531 22.234 1 88.19 300 ASP B CA 1
ATOM 8035 C C . ASP B 1 300 ? -30.125 18.203 21 1 88.19 300 ASP B C 1
ATOM 8037 O O . ASP B 1 300 ? -29.609 17.078 20.891 1 88.19 300 ASP B O 1
ATOM 8041 N N . LEU B 1 301 ? -30.047 19.141 20.141 1 83.12 301 LEU B N 1
ATOM 8042 C CA . LEU B 1 301 ? -29.203 18.938 18.953 1 83.12 301 LEU B CA 1
ATOM 8043 C C . LEU B 1 301 ? -27.75 18.719 19.359 1 83.12 301 LEU B C 1
ATOM 8045 O O . LEU B 1 301 ? -27.062 17.875 18.766 1 83.12 301 LEU B O 1
ATOM 8049 N N . GLY B 1 302 ? -27.297 19.422 20.266 1 87 302 GLY B N 1
ATOM 8050 C CA . GLY B 1 302 ? -25.938 19.234 20.766 1 87 302 GLY B CA 1
ATOM 8051 C C . GLY B 1 302 ? -25.688 17.844 21.328 1 87 302 GLY B C 1
ATOM 8052 O O . GLY B 1 302 ? -24.672 17.219 21.047 1 87 302 GLY B O 1
ATOM 8053 N N . PHE B 1 303 ? -26.672 17.391 22.031 1 89.62 303 PHE B N 1
ATOM 8054 C CA . PHE B 1 303 ? -26.562 16.062 22.609 1 89.62 303 PHE B CA 1
ATOM 8055 C C . PHE B 1 303 ? -26.531 14.992 21.531 1 89.62 303 PHE B C 1
ATOM 8057 O O . PHE B 1 303 ? -25.719 14.07 21.578 1 89.62 303 PHE B O 1
ATOM 8064 N N . GLU B 1 304 ? -27.328 15.18 20.656 1 85.25 304 GLU B N 1
ATOM 8065 C CA . GLU B 1 304 ? -27.406 14.203 19.578 1 85.25 304 GLU B CA 1
ATOM 8066 C C . GLU B 1 304 ? -26.094 14.148 18.797 1 85.25 304 GLU B C 1
ATOM 8068 O O . GLU B 1 304 ? -25.609 13.07 18.469 1 85.25 304 GLU B O 1
ATOM 8073 N N . LEU B 1 305 ? -25.578 15.266 18.516 1 84.94 305 LEU B N 1
ATOM 8074 C CA . LEU B 1 305 ? -24.344 15.336 17.734 1 84.94 305 LEU B CA 1
ATOM 8075 C C . LEU B 1 305 ? -23.172 14.773 18.531 1 84.94 305 LEU B C 1
ATOM 8077 O O . LEU B 1 305 ? -22.312 14.086 17.984 1 84.94 305 LEU B O 1
ATOM 8081 N N . LEU B 1 306 ? -23.234 15.016 19.812 1 90.25 306 LEU B N 1
ATOM 8082 C CA . LEU B 1 306 ? -22.156 14.5 20.672 1 90.25 306 LEU B CA 1
ATOM 8083 C C . LEU B 1 306 ? -22.234 12.984 20.781 1 90.25 306 LEU B C 1
ATOM 8085 O O . LEU B 1 306 ? -21.203 12.305 20.75 1 90.25 306 LEU B O 1
ATOM 8089 N N . VAL B 1 307 ? -23.406 12.508 20.891 1 90.88 307 VAL B N 1
ATOM 8090 C CA . VAL B 1 307 ? -23.594 11.062 21 1 90.88 307 VAL B CA 1
ATOM 8091 C C . VAL B 1 307 ? -23.203 10.406 19.688 1 90.88 307 VAL B C 1
ATOM 8093 O O . VAL B 1 307 ? -22.547 9.352 19.672 1 90.88 307 VAL B O 1
ATOM 8096 N N . GLU B 1 308 ? -23.516 11.016 18.672 1 84.5 308 GLU B N 1
ATOM 8097 C CA . GLU B 1 308 ? -23.188 10.492 17.359 1 84.5 308 GLU B CA 1
ATOM 8098 C C . GLU B 1 308 ? -21.672 10.484 17.125 1 84.5 308 GLU B C 1
ATOM 8100 O O . GLU B 1 308 ? -21.141 9.578 16.484 1 84.5 308 GLU B O 1
ATOM 8105 N N . ALA B 1 309 ? -21.031 11.445 17.609 1 88.62 309 ALA B N 1
ATOM 8106 C CA . ALA B 1 309 ? -19.609 11.617 17.328 1 88.62 309 ALA B CA 1
ATOM 8107 C C . ALA B 1 309 ? -18.75 10.859 18.344 1 88.62 309 ALA B C 1
ATOM 8109 O O . ALA B 1 309 ? -17.719 10.2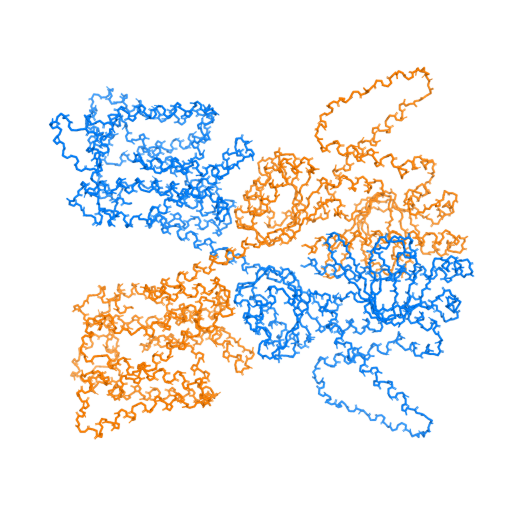81 17.984 1 88.62 309 ALA B O 1
ATOM 8110 N N . LEU B 1 310 ? -19.188 10.789 19.625 1 92.19 310 LEU B N 1
ATOM 8111 C CA . LEU B 1 310 ? -18.297 10.297 20.672 1 92.19 310 LEU B CA 1
ATOM 8112 C C . LEU B 1 310 ? -18.781 8.953 21.203 1 92.19 310 LEU B C 1
ATOM 8114 O O . LEU B 1 310 ? -17.969 8.055 21.453 1 92.19 310 LEU B O 1
ATOM 8118 N N . TRP B 1 311 ? -20.062 8.781 21.25 1 91.12 311 TRP B N 1
ATOM 8119 C CA . TRP B 1 311 ? -20.547 7.609 21.969 1 91.12 311 TRP B CA 1
ATOM 8120 C C . TRP B 1 311 ? -20.766 6.441 21 1 91.12 311 TRP B C 1
ATOM 8122 O O . TRP B 1 311 ? -20.297 5.328 21.266 1 91.12 311 TRP B O 1
ATOM 8132 N N . LEU B 1 312 ? -21.422 6.57 19.953 1 85.94 312 LEU B N 1
ATOM 8133 C CA . LEU B 1 312 ? -21.812 5.492 19.047 1 85.94 312 LEU B CA 1
ATOM 8134 C C . LEU B 1 312 ? -20.594 4.891 18.375 1 85.94 312 LEU B C 1
ATOM 8136 O O . LEU B 1 312 ? -20.438 3.67 18.328 1 85.94 312 LEU B O 1
ATOM 8140 N N . PRO B 1 313 ? -19.656 5.758 17.969 1 86.94 313 PRO B N 1
ATOM 8141 C CA . PRO B 1 313 ? -18.531 5.191 17.219 1 86.94 313 PRO B CA 1
ATOM 8142 C C . PRO B 1 313 ? -17.453 4.613 18.141 1 86.94 313 PRO B C 1
ATOM 8144 O O . PRO B 1 313 ? -16.453 4.066 17.656 1 86.94 313 PRO B O 1
ATOM 8147 N N . ARG B 1 314 ? -17.578 4.641 19.406 1 88.88 314 ARG B N 1
ATOM 8148 C CA . ARG B 1 314 ? -16.547 4.219 20.359 1 88.88 314 ARG B CA 1
ATOM 8149 C C . ARG B 1 314 ? -16.188 2.75 20.156 1 88.88 314 ARG B C 1
ATOM 8151 O O . ARG B 1 314 ? -15.031 2.359 20.328 1 88.88 314 ARG B O 1
ATOM 8158 N N . LYS B 1 315 ? -17.141 1.906 19.703 1 85.5 315 LYS B N 1
ATOM 8159 C CA . LYS B 1 315 ? -16.875 0.478 19.562 1 85.5 315 LYS B CA 1
ATOM 8160 C C . LYS B 1 315 ? -16.562 0.13 18.109 1 85.5 315 LYS B C 1
ATOM 8162 O O . LYS B 1 315 ? -16.078 -0.968 17.812 1 85.5 315 LYS B O 1
ATOM 8167 N N . ARG B 1 316 ? -16.797 1.08 17.312 1 85.81 316 ARG B N 1
ATOM 8168 C CA . ARG B 1 316 ? -16.641 0.803 15.891 1 85.81 316 ARG B CA 1
ATOM 8169 C C . ARG B 1 316 ? -15.281 1.293 15.391 1 85.81 316 ARG B C 1
ATOM 8171 O O . ARG B 1 316 ? -14.75 0.771 14.406 1 85.81 316 ARG B O 1
ATOM 8178 N N . LEU B 1 317 ? -14.703 2.281 16.078 1 87.56 317 LEU B N 1
ATOM 8179 C CA . LEU B 1 317 ? -13.453 2.887 15.617 1 87.56 317 LEU B CA 1
ATOM 8180 C C . LEU B 1 317 ? -12.258 2.24 16.297 1 87.56 317 LEU B C 1
ATOM 8182 O O . LEU B 1 317 ? -12.367 1.733 17.422 1 87.56 317 LEU B O 1
ATOM 8186 N N . LYS B 1 318 ? -11.195 2.168 15.633 1 86.5 318 LYS B N 1
ATOM 8187 C CA . LYS B 1 318 ? -9.922 1.804 16.25 1 86.5 318 LYS B CA 1
ATOM 8188 C C . LYS B 1 318 ? -9.484 2.852 17.266 1 86.5 318 LYS B C 1
ATOM 8190 O O . LYS B 1 318 ? -9.938 3.996 17.234 1 86.5 318 LYS B O 1
ATOM 8195 N N . LEU B 1 319 ? -8.68 2.557 18.109 1 87.31 319 LEU B N 1
ATOM 8196 C CA . LEU B 1 319 ? -8.266 3.426 19.203 1 87.31 319 LEU B CA 1
ATOM 8197 C C . LEU B 1 319 ? -7.613 4.695 18.672 1 87.31 319 LEU B C 1
ATOM 8199 O O . LEU B 1 319 ? -7.891 5.793 19.156 1 87.31 319 LEU B O 1
ATOM 8203 N N . SER B 1 320 ? -6.793 4.59 17.672 1 86 320 SER B N 1
ATOM 8204 C CA . SER B 1 320 ? -6.121 5.77 17.141 1 86 320 SER B CA 1
ATOM 8205 C C . SER B 1 320 ? -7.113 6.715 16.469 1 86 320 SER B C 1
ATOM 8207 O O . SER B 1 320 ? -7 7.934 16.594 1 86 320 SER B O 1
ATOM 8209 N N . GLU B 1 321 ? -8.062 6.137 15.781 1 88.56 321 GLU B N 1
ATOM 8210 C CA . GLU B 1 321 ? -9.086 6.949 15.125 1 88.56 321 GLU B CA 1
ATOM 8211 C C . GLU B 1 321 ? -10.016 7.598 16.156 1 88.56 321 GLU B C 1
ATOM 8213 O O . GLU B 1 321 ? -10.398 8.758 16 1 88.56 321 GLU B O 1
ATOM 8218 N N . TYR B 1 322 ? -10.312 6.832 17.234 1 91.56 322 TYR B N 1
ATOM 8219 C CA . TYR B 1 322 ? -11.172 7.371 18.281 1 91.56 322 TYR B CA 1
ATOM 8220 C C . TYR B 1 322 ? -10.484 8.523 19 1 91.56 322 TYR B C 1
ATOM 8222 O O . TYR B 1 322 ? -11.117 9.539 19.312 1 91.56 322 TYR B O 1
ATOM 8230 N N . LEU B 1 323 ? -9.258 8.398 19.219 1 90.88 323 LEU B N 1
ATOM 8231 C CA . LEU B 1 323 ? -8.5 9.453 19.875 1 90.88 323 LEU B CA 1
ATOM 8232 C C . LEU B 1 323 ? -8.445 10.711 19.016 1 90.88 323 LEU B C 1
ATOM 8234 O O . LEU B 1 323 ? -8.461 11.828 19.547 1 90.88 323 LEU B O 1
ATOM 8238 N N . THR B 1 324 ? -8.336 10.477 17.734 1 90.06 324 THR B N 1
ATOM 8239 C CA . THR B 1 324 ? -8.344 11.625 16.844 1 90.06 324 THR B CA 1
ATOM 8240 C C . THR B 1 324 ? -9.664 12.383 16.922 1 90.06 324 THR B C 1
ATOM 8242 O O . THR B 1 324 ? -9.688 13.609 16.938 1 90.06 324 THR B O 1
ATOM 8245 N N . VAL B 1 325 ? -10.742 11.656 17.047 1 91.69 325 VAL B N 1
ATOM 8246 C CA . VAL B 1 325 ? -12.055 12.281 17.172 1 91.69 325 VAL B CA 1
ATOM 8247 C C . VAL B 1 325 ? -12.117 13.094 18.469 1 91.69 325 VAL B C 1
ATOM 8249 O O . VAL B 1 325 ? -12.523 14.258 18.453 1 91.69 325 VAL B O 1
ATOM 8252 N N . VAL B 1 326 ? -11.594 12.547 19.531 1 94 326 VAL B N 1
ATOM 8253 C CA . VAL B 1 326 ? -11.625 13.195 20.844 1 94 326 VAL B CA 1
ATOM 8254 C C . VAL B 1 326 ? -10.742 14.445 20.812 1 94 326 VAL B C 1
ATOM 8256 O O . VAL B 1 326 ? -11.141 15.5 21.328 1 94 326 VAL B O 1
ATOM 8259 N N . VAL B 1 327 ? -9.656 14.367 20.172 1 93.12 327 VAL B N 1
ATOM 8260 C CA . VAL B 1 327 ? -8.727 15.492 20.109 1 93.12 327 VAL B CA 1
ATOM 8261 C C . VAL B 1 327 ? -9.336 16.625 19.297 1 93.12 327 VAL B C 1
ATOM 8263 O O . VAL B 1 327 ? -9.219 17.797 19.656 1 93.12 327 VAL B O 1
ATOM 8266 N N . ILE B 1 328 ? -9.992 16.281 18.234 1 89.31 328 ILE B N 1
ATOM 8267 C CA . ILE B 1 328 ? -10.625 17.297 17.406 1 89.31 328 ILE B CA 1
ATOM 8268 C C . ILE B 1 328 ? -11.695 18.031 18.219 1 89.31 328 ILE B C 1
ATOM 8270 O O . ILE B 1 328 ? -11.742 19.266 18.203 1 89.31 328 ILE B O 1
ATOM 8274 N N . VAL B 1 329 ? -12.484 17.266 18.984 1 91.31 329 VAL B N 1
ATOM 8275 C CA . VAL B 1 329 ? -13.547 17.859 19.797 1 91.31 329 VAL B CA 1
ATOM 8276 C C . VAL B 1 329 ? -12.945 18.766 20.859 1 91.31 329 VAL B C 1
ATOM 8278 O O . VAL B 1 329 ? -13.414 19.891 21.062 1 91.31 329 VAL B O 1
ATOM 8281 N N . LEU B 1 330 ? -11.852 18.359 21.406 1 92.31 330 LEU B N 1
ATOM 8282 C CA . LEU B 1 330 ? -11.203 19.141 22.469 1 92.31 330 LEU B CA 1
ATOM 8283 C C . LEU B 1 330 ? -10.562 20.406 21.906 1 92.31 330 LEU B C 1
ATOM 8285 O O . LEU B 1 330 ? -10.727 21.484 22.469 1 92.31 330 LEU B O 1
ATOM 8289 N N . VAL B 1 331 ? -9.922 20.312 20.781 1 89.44 331 VAL B N 1
ATOM 8290 C CA . VAL B 1 331 ? -9.219 21.438 20.203 1 89.44 331 VAL B CA 1
ATOM 8291 C C . VAL B 1 331 ? -10.234 22.453 19.672 1 89.44 331 VAL B C 1
ATOM 8293 O O . VAL B 1 331 ? -10.039 23.672 19.812 1 89.44 331 VAL B O 1
ATOM 8296 N N . MET B 1 332 ? -11.266 21.969 19.109 1 85.19 332 MET B N 1
ATOM 8297 C CA . MET B 1 332 ? -12.312 22.875 18.625 1 85.19 332 MET B CA 1
ATOM 8298 C C . MET B 1 332 ? -12.961 23.609 19.797 1 85.19 332 MET B C 1
ATOM 8300 O O . MET B 1 332 ? -13.398 24.75 19.641 1 85.19 332 MET B O 1
ATOM 8304 N N . SER B 1 333 ? -12.977 22.969 20.953 1 83.56 333 SER B N 1
ATOM 8305 C CA . SER B 1 333 ? -13.609 23.562 22.125 1 83.56 333 SER B CA 1
ATOM 8306 C C . SER B 1 333 ? -12.719 24.625 22.766 1 83.56 333 SER B C 1
ATOM 8308 O O . SER B 1 333 ? -13.203 25.641 23.25 1 83.56 333 SER B O 1
ATOM 8310 N N . VAL B 1 334 ? -11.453 24.422 22.734 1 83.5 334 VAL B N 1
ATOM 8311 C CA . VAL B 1 334 ? -10.531 25.312 23.453 1 83.5 334 VAL B CA 1
ATOM 8312 C C . VAL B 1 334 ? -10.055 26.422 22.516 1 83.5 334 VAL B C 1
ATOM 8314 O O . VAL B 1 334 ? -9.898 27.562 22.938 1 83.5 334 VAL B O 1
ATOM 8317 N N . HIS B 1 335 ? -9.898 26.156 21.312 1 80.38 335 HIS B N 1
ATOM 8318 C CA . HIS B 1 335 ? -9.367 27.156 20.391 1 80.38 335 HIS B CA 1
ATOM 8319 C C . HIS B 1 335 ? -10.438 27.609 19.406 1 80.38 335 HIS B C 1
ATOM 8321 O O . HIS B 1 335 ? -11.422 28.234 19.797 1 80.38 335 HIS B O 1
ATOM 8327 N N . ASP B 1 336 ? -10.375 27.281 18.203 1 77.25 336 ASP B N 1
ATOM 8328 C CA . ASP B 1 336 ? -11.367 27.625 17.188 1 77.25 336 ASP B CA 1
ATOM 8329 C C . ASP B 1 336 ? -11.602 26.469 16.219 1 77.25 336 ASP B C 1
ATOM 8331 O O . ASP B 1 336 ? -10.867 25.484 16.25 1 77.25 336 ASP B O 1
ATOM 8335 N N . PHE B 1 337 ? -12.633 26.609 15.594 1 73.94 337 PHE B N 1
ATOM 8336 C CA . PHE B 1 337 ? -13.094 25.609 14.656 1 73.94 337 PHE B CA 1
ATOM 8337 C C . PHE B 1 337 ? -12.055 25.359 13.57 1 73.94 337 PHE B C 1
ATOM 8339 O O . PHE B 1 337 ? -11.812 24.203 13.188 1 73.94 337 PHE B O 1
ATOM 8346 N N . VAL B 1 338 ? -11.469 26.391 13.094 1 75.69 338 VAL B N 1
ATOM 8347 C CA . VAL B 1 338 ? -10.516 26.297 11.992 1 75.69 338 VAL B CA 1
ATOM 8348 C C . VAL B 1 338 ? -9.289 25.5 12.438 1 75.69 338 VAL B C 1
ATOM 8350 O O . VAL B 1 338 ? -8.82 24.609 11.719 1 75.69 338 VAL B O 1
ATOM 8353 N N . VAL B 1 339 ? -8.859 25.75 13.633 1 79.31 339 VAL B N 1
ATOM 8354 C CA . VAL B 1 339 ? -7.68 25.062 14.156 1 79.31 339 VAL B CA 1
ATOM 8355 C C . VAL B 1 339 ? -8.016 23.609 14.445 1 79.31 339 VAL B C 1
ATOM 8357 O O . VAL B 1 339 ? -7.188 22.719 14.234 1 79.31 339 VAL B O 1
ATOM 8360 N N . GLY B 1 340 ? -9.234 23.406 14.867 1 80.62 340 GLY B N 1
ATOM 8361 C CA . GLY B 1 340 ? -9.648 22.031 15.117 1 80.62 340 GLY B CA 1
ATOM 8362 C C . GLY B 1 340 ? -9.656 21.172 13.875 1 80.62 340 GLY B C 1
ATOM 8363 O O . GLY B 1 340 ? -9.18 20.031 13.891 1 80.62 340 GLY B O 1
ATOM 8364 N N . ILE B 1 341 ? -10.094 21.688 12.828 1 78.12 341 ILE B N 1
ATOM 8365 C CA . ILE B 1 341 ? -10.133 20.953 11.57 1 78.12 341 ILE B CA 1
ATOM 8366 C C . ILE B 1 341 ? -8.703 20.703 11.078 1 78.12 341 ILE B C 1
ATOM 8368 O O . ILE B 1 341 ? -8.391 19.609 10.625 1 78.12 341 ILE B O 1
ATOM 8372 N N . GLY B 1 342 ? -7.914 21.75 11.148 1 80.12 342 GLY B N 1
ATOM 8373 C CA . GLY B 1 342 ? -6.527 21.609 10.742 1 80.12 342 GLY B CA 1
ATOM 8374 C C . GLY B 1 342 ? -5.785 20.531 11.508 1 80.12 342 GLY B C 1
ATOM 8375 O O . GLY B 1 342 ? -5.102 19.703 10.906 1 80.12 342 GLY B O 1
ATOM 8376 N N . VAL B 1 343 ? -6.023 20.516 12.766 1 83.19 343 VAL B N 1
ATOM 8377 C CA . VAL B 1 343 ? -5.375 19.516 13.617 1 83.19 343 VAL B CA 1
ATOM 8378 C C . VAL B 1 343 ? -5.93 18.125 13.305 1 83.19 343 VAL B C 1
ATOM 8380 O O . VAL B 1 343 ? -5.191 17.141 13.305 1 83.19 343 VAL B O 1
ATOM 8383 N N . GLY B 1 344 ? -7.215 18.078 13.094 1 82.44 344 GLY B N 1
ATOM 8384 C CA . GLY B 1 344 ? -7.828 16.812 12.734 1 82.44 344 GLY B CA 1
ATOM 8385 C C . GLY B 1 344 ? -7.266 16.219 11.453 1 82.44 344 GLY B C 1
ATOM 8386 O O . GLY B 1 344 ? -6.953 15.023 11.398 1 82.44 344 GLY B O 1
ATOM 8387 N N . ILE B 1 345 ? -7.098 17.047 10.469 1 79.81 345 ILE B N 1
ATOM 8388 C CA . ILE B 1 345 ? -6.555 16.594 9.195 1 79.81 345 ILE B CA 1
ATOM 8389 C C . ILE B 1 345 ? -5.105 16.141 9.383 1 79.81 345 ILE B C 1
ATOM 8391 O O . ILE B 1 345 ? -4.711 15.086 8.883 1 79.81 345 ILE B O 1
ATOM 8395 N N . LEU B 1 346 ? -4.371 16.906 10.117 1 83.06 346 LEU B N 1
ATOM 8396 C CA . LEU B 1 346 ? -2.977 16.578 10.375 1 83.06 346 LEU B CA 1
ATOM 8397 C C . LEU B 1 346 ? -2.861 15.234 11.094 1 83.06 346 LEU B C 1
ATOM 8399 O O . LEU B 1 346 ? -2.061 14.383 10.703 1 83.06 346 LEU B O 1
ATOM 8403 N N . LEU B 1 347 ? -3.656 15.086 12.047 1 83.38 347 LEU B N 1
ATOM 8404 C CA . LEU B 1 347 ? -3.596 13.852 12.828 1 83.38 347 LEU B CA 1
ATOM 8405 C C . LEU B 1 347 ? -4.039 12.656 11.992 1 83.38 347 LEU B C 1
ATOM 8407 O O . LEU B 1 347 ? -3.51 11.555 12.148 1 83.38 347 LEU B O 1
ATOM 8411 N N . ALA B 1 348 ? -4.992 12.875 11.164 1 81.81 348 ALA B N 1
ATOM 8412 C CA . ALA B 1 348 ? -5.453 11.797 10.297 1 81.81 348 ALA B CA 1
ATOM 8413 C C . ALA B 1 348 ? -4.355 11.359 9.336 1 81.81 348 ALA B C 1
ATOM 8415 O O . ALA B 1 348 ? -4.156 10.164 9.109 1 81.81 348 ALA B O 1
ATOM 8416 N N . PHE B 1 349 ? -3.654 12.297 8.836 1 82 349 PHE B N 1
ATOM 8417 C CA . PHE B 1 349 ? -2.584 11.984 7.898 1 82 349 PHE B CA 1
ATOM 8418 C C . PHE B 1 349 ? -1.421 11.305 8.609 1 82 349 PHE B C 1
ATOM 8420 O O . PHE B 1 349 ? -0.834 10.359 8.086 1 82 349 PHE B O 1
ATOM 8427 N N . VAL B 1 350 ? -1.17 11.805 9.797 1 80.81 350 VAL B N 1
ATOM 8428 C CA . VAL B 1 350 ? -0.098 11.195 10.57 1 80.81 350 VAL B CA 1
ATOM 8429 C C . VAL B 1 350 ? -0.458 9.75 10.906 1 80.81 350 VAL B C 1
ATOM 8431 O O . VAL B 1 350 ? 0.38 8.852 10.789 1 80.81 350 VAL B O 1
ATOM 8434 N N . SER B 1 351 ? -1.679 9.57 11.273 1 81.38 351 SER B N 1
ATOM 8435 C CA . SER B 1 351 ? -2.133 8.227 11.625 1 81.38 351 SER B CA 1
ATOM 8436 C C . SER B 1 351 ? -2.08 7.297 10.414 1 81.38 351 SER B C 1
ATOM 8438 O O . SER B 1 351 ? -1.673 6.141 10.539 1 81.38 351 SER B O 1
ATOM 8440 N N . LEU B 1 352 ? -2.422 7.793 9.352 1 82.56 352 LEU B N 1
ATOM 8441 C CA . LEU B 1 352 ? -2.404 6.988 8.133 1 82.56 352 LEU B CA 1
ATOM 8442 C C . LEU B 1 352 ? -0.976 6.617 7.746 1 82.56 352 LEU B C 1
ATOM 8444 O O . LEU B 1 352 ? -0.705 5.473 7.375 1 82.56 352 LEU B O 1
ATOM 8448 N N . VAL B 1 353 ? -0.131 7.578 7.805 1 81.56 353 VAL B N 1
ATOM 8449 C CA . VAL B 1 353 ? 1.266 7.344 7.453 1 81.56 353 VAL B CA 1
ATOM 8450 C C . VAL B 1 353 ? 1.873 6.312 8.398 1 81.56 353 VAL B C 1
ATOM 8452 O O . VAL B 1 353 ? 2.605 5.418 7.973 1 81.56 353 VAL B O 1
ATOM 8455 N N . LEU B 1 354 ? 1.514 6.414 9.641 1 79.69 354 LEU B N 1
ATOM 8456 C CA . LEU B 1 354 ? 2.049 5.473 10.625 1 79.69 354 LEU B CA 1
ATOM 8457 C C . LEU B 1 354 ? 1.489 4.074 10.391 1 79.69 354 LEU B C 1
ATOM 8459 O O . LEU B 1 354 ? 2.219 3.084 10.492 1 79.69 354 LEU B O 1
ATOM 8463 N N . GLN B 1 355 ? 0.248 4.004 10.086 1 79.44 355 GLN B N 1
ATOM 8464 C CA . GLN B 1 355 ? -0.377 2.705 9.867 1 79.44 355 GLN B CA 1
ATOM 8465 C C . GLN B 1 355 ? 0.141 2.059 8.586 1 79.44 355 GLN B C 1
ATOM 8467 O O . GLN B 1 355 ? 0.359 0.846 8.539 1 79.44 355 GLN B O 1
ATOM 8472 N N . THR B 1 356 ? 0.335 2.801 7.605 1 78.69 356 THR B N 1
ATOM 8473 C CA . THR B 1 356 ? 0.828 2.275 6.34 1 78.69 356 THR B CA 1
ATOM 8474 C C . THR B 1 356 ? 2.309 1.92 6.438 1 78.69 356 THR B C 1
ATOM 8476 O O . THR B 1 356 ? 2.785 1.02 5.742 1 78.69 356 THR B O 1
ATOM 8479 N N . SER B 1 357 ? 3.014 2.645 7.277 1 79.38 357 SER B N 1
ATOM 8480 C CA . SER B 1 357 ? 4.438 2.379 7.445 1 79.38 357 SER B CA 1
ATOM 8481 C C . SER B 1 357 ? 4.672 1.076 8.203 1 79.38 357 SER B C 1
ATOM 8483 O O . SER B 1 357 ? 5.762 0.5 8.133 1 79.38 357 SER B O 1
ATOM 8485 N N . ARG B 1 358 ? 3.68 0.608 8.922 1 78.19 358 ARG B N 1
ATOM 8486 C CA . ARG B 1 358 ? 3.816 -0.621 9.695 1 78.19 358 ARG B CA 1
ATOM 8487 C C . ARG B 1 358 ? 3.643 -1.85 8.812 1 78.19 358 ARG B C 1
ATOM 8489 O O . ARG B 1 358 ? 4.004 -2.961 9.203 1 78.19 358 ARG B O 1
ATOM 8496 N N . VAL B 1 359 ? 3.115 -1.573 7.68 1 79.06 359 VAL B N 1
ATOM 8497 C CA . VAL B 1 359 ? 2.99 -2.672 6.73 1 79.06 359 VAL B CA 1
ATOM 8498 C C . VAL B 1 359 ? 4.34 -2.941 6.07 1 79.06 359 VAL B C 1
ATOM 8500 O O . VAL B 1 359 ? 4.969 -2.025 5.531 1 79.06 359 VAL B O 1
ATOM 8503 N N . SER B 1 360 ? 4.801 -4.117 6.188 1 83.88 360 SER B N 1
ATOM 8504 C CA . SER B 1 360 ? 6.094 -4.469 5.613 1 83.88 360 SER B CA 1
ATOM 8505 C C . SER B 1 360 ? 6.055 -4.434 4.09 1 83.88 360 SER B C 1
ATOM 8507 O O . SER B 1 360 ? 5.07 -4.859 3.48 1 83.88 360 SER B O 1
ATOM 8509 N N . ALA B 1 361 ? 7.121 -3.846 3.5 1 89 361 ALA B N 1
ATOM 8510 C CA . ALA B 1 361 ? 7.254 -3.834 2.045 1 89 361 ALA B CA 1
ATOM 8511 C C . ALA B 1 361 ? 7.676 -5.203 1.521 1 89 361 ALA B C 1
ATOM 8513 O O . ALA B 1 361 ? 7.586 -5.473 0.322 1 89 361 ALA B O 1
ATOM 8514 N N . ILE B 1 362 ? 8.109 -6.066 2.445 1 91.31 362 ILE B N 1
ATOM 8515 C CA . ILE B 1 362 ? 8.586 -7.391 2.064 1 91.31 362 ILE B CA 1
ATOM 8516 C C . ILE B 1 362 ? 7.441 -8.398 2.131 1 91.31 362 ILE B C 1
ATOM 8518 O O . ILE B 1 362 ? 6.859 -8.609 3.197 1 91.31 362 ILE B O 1
ATOM 8522 N N . ARG B 1 363 ? 7.113 -8.953 1.021 1 85.12 363 ARG B N 1
ATOM 8523 C CA . ARG B 1 363 ? 6.031 -9.93 0.924 1 85.12 363 ARG B CA 1
ATOM 8524 C C . ARG B 1 363 ? 6.543 -11.344 1.183 1 85.12 363 ARG B C 1
ATOM 8526 O O . ARG B 1 363 ? 5.805 -12.195 1.677 1 85.12 363 ARG B O 1
ATOM 8533 N N . GLY B 1 364 ? 7.801 -11.594 0.739 1 87.75 364 GLY B N 1
ATOM 8534 C CA . GLY B 1 364 ? 8.367 -12.922 0.884 1 87.75 364 GLY B CA 1
ATOM 8535 C C . GLY B 1 364 ? 9.867 -12.953 0.672 1 87.75 364 GLY B C 1
ATOM 8536 O O . GLY B 1 364 ? 10.43 -12.078 0.011 1 87.75 364 GLY B O 1
ATOM 8537 N N . ASN B 1 365 ? 10.469 -13.906 1.267 1 91.75 365 ASN B N 1
ATOM 8538 C CA . ASN B 1 365 ? 11.891 -14.188 1.125 1 91.75 365 ASN B CA 1
ATOM 8539 C C . ASN B 1 365 ? 12.148 -15.625 0.703 1 91.75 365 ASN B C 1
ATOM 8541 O O . ASN B 1 365 ? 11.477 -16.547 1.183 1 91.75 365 ASN B O 1
ATOM 8545 N N . TYR B 1 366 ? 13.008 -15.734 -0.272 1 92.19 366 TYR B N 1
ATOM 8546 C CA . TYR B 1 366 ? 13.32 -17.078 -0.746 1 92.19 366 TYR B CA 1
ATOM 8547 C C . TYR B 1 366 ? 14.805 -17.219 -1.04 1 92.19 366 TYR B C 1
ATOM 8549 O O . TYR B 1 366 ? 15.492 -16.219 -1.281 1 92.19 366 TYR B O 1
ATOM 8557 N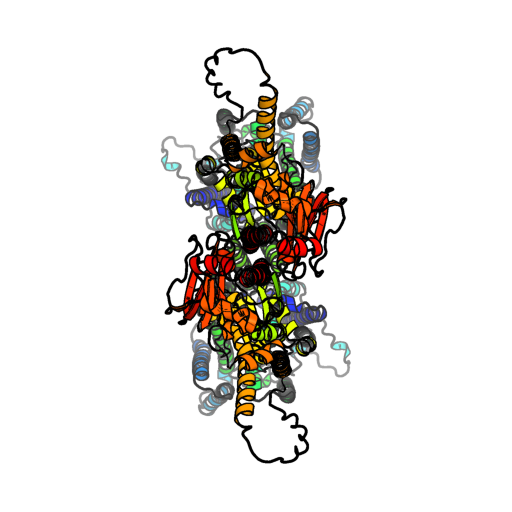 N . SER B 1 367 ? 15.227 -18.438 -1.003 1 91.94 367 SER B N 1
ATOM 8558 C CA . SER B 1 367 ? 16.578 -18.781 -1.424 1 91.94 367 SER B CA 1
ATOM 8559 C C . SER B 1 367 ? 16.578 -19.438 -2.807 1 91.94 367 SER B C 1
ATOM 8561 O O . SER B 1 367 ? 15.578 -20.031 -3.223 1 91.94 367 SER B O 1
ATOM 8563 N N . GLY B 1 368 ? 17.656 -19.281 -3.469 1 90.19 368 GLY B N 1
ATOM 8564 C CA . GLY B 1 368 ? 17.75 -19.781 -4.832 1 90.19 368 GLY B CA 1
ATOM 8565 C C . GLY B 1 368 ? 17.734 -21.297 -4.914 1 90.19 368 GLY B C 1
ATOM 8566 O O . GLY B 1 368 ? 17.578 -21.859 -6 1 90.19 368 GLY B O 1
ATOM 8567 N N . ASP B 1 369 ? 17.844 -21.953 -3.783 1 87.25 369 ASP B N 1
ATOM 8568 C CA . ASP B 1 369 ? 17.75 -23.422 -3.799 1 87.25 369 ASP B CA 1
ATOM 8569 C C . ASP B 1 369 ? 16.297 -23.875 -3.777 1 87.25 369 ASP B C 1
ATOM 8571 O O . ASP B 1 369 ? 15.984 -24.984 -4.215 1 87.25 369 ASP B O 1
ATOM 8575 N N . ILE B 1 370 ? 15.469 -22.984 -3.377 1 85.44 370 ILE B N 1
ATOM 8576 C CA . ILE B 1 370 ? 14.055 -23.297 -3.266 1 85.44 370 ILE B CA 1
ATOM 8577 C C . ILE B 1 370 ? 13.312 -22.812 -4.512 1 85.44 370 ILE B C 1
ATOM 8579 O O . ILE B 1 370 ? 12.461 -23.516 -5.047 1 85.44 370 ILE B O 1
ATOM 8583 N N . VAL B 1 371 ? 13.734 -21.672 -4.934 1 88.5 371 VAL B N 1
ATOM 8584 C CA . VAL B 1 371 ? 13.094 -21.078 -6.109 1 88.5 371 VAL B CA 1
ATOM 8585 C C . VAL B 1 371 ? 14.094 -21.031 -7.266 1 88.5 371 VAL B C 1
ATOM 8587 O O . VAL B 1 371 ? 15.148 -20.406 -7.16 1 88.5 371 VAL B O 1
ATOM 8590 N N . THR B 1 372 ? 13.695 -21.734 -8.297 1 89.62 372 THR B N 1
ATOM 8591 C CA . THR B 1 372 ? 14.547 -21.766 -9.477 1 89.62 372 THR B CA 1
ATOM 8592 C C . THR B 1 372 ? 13.836 -21.156 -10.68 1 89.62 372 THR B C 1
ATOM 8594 O O . THR B 1 372 ? 12.625 -20.922 -10.641 1 89.62 372 THR B O 1
ATOM 8597 N N . SER B 1 373 ? 14.633 -20.812 -11.688 1 90.81 373 SER B N 1
ATOM 8598 C CA . SER B 1 373 ? 14.055 -20.344 -12.945 1 90.81 373 SER B CA 1
ATOM 8599 C C . SER B 1 373 ? 13.281 -21.453 -13.648 1 90.81 373 SER B C 1
ATOM 8601 O O . SER B 1 373 ? 13.305 -22.594 -13.219 1 90.81 373 SER B O 1
ATOM 8603 N N . THR B 1 374 ? 12.5 -21.094 -14.625 1 89.38 374 THR B N 1
ATOM 8604 C CA . THR B 1 374 ? 11.727 -22.062 -15.391 1 89.38 374 THR B CA 1
ATOM 8605 C C . THR B 1 374 ? 12.523 -22.562 -16.594 1 89.38 374 THR B C 1
ATOM 8607 O O . THR B 1 374 ? 11.945 -23.016 -17.578 1 89.38 374 THR B O 1
ATOM 8610 N N . VAL B 1 375 ? 13.836 -22.531 -16.5 1 90.69 375 VAL B N 1
ATOM 8611 C CA . VAL B 1 375 ? 14.695 -23.047 -17.562 1 90.69 375 VAL B CA 1
ATOM 8612 C C . VAL B 1 375 ? 14.852 -24.562 -17.422 1 90.69 375 VAL B C 1
ATOM 8614 O O . VAL B 1 375 ? 15.148 -25.047 -16.328 1 90.69 375 VAL B O 1
ATOM 8617 N N . ARG B 1 376 ? 14.523 -25.25 -18.469 1 90.75 376 ARG B N 1
ATOM 8618 C CA . ARG B 1 376 ? 14.766 -26.703 -18.484 1 90.75 376 ARG B CA 1
ATOM 8619 C C . ARG B 1 376 ? 16.234 -27 -18.797 1 90.75 376 ARG B C 1
ATOM 8621 O O . ARG B 1 376 ? 16.719 -26.719 -19.891 1 90.75 376 ARG B O 1
ATOM 8628 N N . ARG B 1 377 ? 16.859 -27.562 -17.766 1 88.5 377 ARG B N 1
ATOM 8629 C CA . ARG B 1 377 ? 18.281 -27.828 -17.891 1 88.5 377 ARG B CA 1
ATOM 8630 C C . ARG B 1 377 ? 18.578 -29.312 -17.812 1 88.5 377 ARG B C 1
ATOM 8632 O O . ARG B 1 377 ? 17.719 -30.109 -17.453 1 88.5 377 ARG B O 1
ATOM 8639 N N . ASN B 1 378 ? 19.797 -29.641 -18.266 1 82.81 378 ASN B N 1
ATOM 8640 C CA . ASN B 1 378 ? 20.234 -31.031 -18.141 1 82.81 378 ASN B CA 1
ATOM 8641 C C . ASN B 1 378 ? 20.438 -31.422 -16.672 1 82.81 378 ASN B C 1
ATOM 8643 O O . ASN B 1 378 ? 20.578 -30.547 -15.805 1 82.81 378 ASN B O 1
ATOM 8647 N N . PRO B 1 379 ? 20.375 -32.594 -16.266 1 77.69 379 PRO B N 1
ATOM 8648 C CA . PRO B 1 379 ? 20.438 -33.062 -14.883 1 77.69 379 PRO B CA 1
ATOM 8649 C C . PRO B 1 379 ? 21.719 -32.625 -14.172 1 77.69 379 PRO B C 1
ATOM 8651 O O . PRO B 1 379 ? 21.703 -32.344 -12.977 1 77.69 379 PRO B O 1
ATOM 8654 N N . SER B 1 380 ? 22.844 -32.594 -14.883 1 79 380 SER B N 1
ATOM 8655 C CA . SER B 1 380 ? 24.094 -32.188 -14.266 1 79 380 SER B CA 1
ATOM 8656 C C . SER B 1 380 ? 24.031 -30.734 -13.812 1 79 380 SER B C 1
ATOM 8658 O O . SER B 1 380 ? 24.469 -30.406 -12.703 1 79 380 SER B O 1
ATOM 8660 N N . GLN B 1 381 ? 23.516 -29.938 -14.68 1 85.31 381 GLN B N 1
ATOM 8661 C CA . GLN B 1 381 ? 23.359 -28.531 -14.344 1 85.31 381 GLN B CA 1
ATOM 8662 C C . GLN B 1 381 ? 22.391 -28.344 -13.18 1 85.31 381 GLN B C 1
ATOM 8664 O O . GLN B 1 381 ? 22.609 -27.516 -12.305 1 85.31 381 GLN B O 1
ATOM 8669 N N . HIS B 1 382 ? 21.344 -29.125 -13.211 1 83.81 382 HIS B N 1
ATOM 8670 C CA . HIS B 1 382 ? 20.328 -29.047 -12.164 1 83.81 382 HIS B CA 1
ATOM 8671 C C . HIS B 1 382 ? 20.906 -29.406 -10.797 1 83.81 382 HIS B C 1
ATOM 8673 O O . HIS B 1 382 ? 20.609 -28.75 -9.805 1 83.81 382 HIS B O 1
ATOM 8679 N N . HIS B 1 383 ? 21.688 -30.422 -10.758 1 83.31 383 HIS B N 1
ATOM 8680 C CA . HIS B 1 383 ? 22.297 -30.859 -9.508 1 83.31 383 HIS B CA 1
ATOM 8681 C C . HIS B 1 383 ? 23.25 -29.812 -8.961 1 83.31 383 HIS B C 1
ATOM 8683 O O . HIS B 1 383 ? 23.266 -29.547 -7.758 1 83.31 383 HIS B O 1
ATOM 8689 N N . TYR B 1 384 ? 24.047 -29.219 -9.867 1 89.38 384 TYR B N 1
ATOM 8690 C CA . TYR B 1 384 ? 24.984 -28.172 -9.477 1 89.38 384 TYR B CA 1
ATOM 8691 C C . TYR B 1 384 ? 24.234 -26.969 -8.906 1 89.38 384 TYR B C 1
ATOM 8693 O O . TYR B 1 384 ? 24.625 -26.422 -7.867 1 89.38 384 TYR B O 1
ATOM 8701 N N . LEU B 1 385 ? 23.141 -26.578 -9.547 1 90.81 385 LEU B N 1
ATOM 8702 C CA . LEU B 1 385 ? 22.422 -25.375 -9.172 1 90.81 385 LEU B CA 1
ATOM 8703 C C . LEU B 1 385 ? 21.641 -25.578 -7.871 1 90.81 385 LEU B C 1
ATOM 8705 O O . LEU B 1 385 ? 21.328 -24.609 -7.176 1 90.81 385 LEU B O 1
ATOM 8709 N N . HIS B 1 386 ? 21.297 -26.781 -7.566 1 87.06 386 HIS B N 1
ATOM 8710 C CA . HIS B 1 386 ? 20.609 -27.047 -6.305 1 87.06 386 HIS B CA 1
ATOM 8711 C C . HIS B 1 386 ? 21.469 -26.641 -5.117 1 87.06 386 HIS B C 1
ATOM 8713 O O . HIS B 1 386 ? 20.953 -26.094 -4.133 1 87.06 386 HIS B O 1
ATOM 8719 N N . ASP B 1 387 ? 22.75 -26.812 -5.242 1 88.88 387 ASP B N 1
ATOM 8720 C CA . ASP B 1 387 ? 23.656 -26.453 -4.16 1 88.88 387 ASP B CA 1
ATOM 8721 C C . ASP B 1 387 ? 24.141 -25.016 -4.316 1 88.88 387 ASP B C 1
ATOM 8723 O O . ASP B 1 387 ? 24.141 -24.25 -3.352 1 88.88 387 ASP B O 1
ATOM 8727 N N . ALA B 1 388 ? 24.531 -24.688 -5.531 1 91.75 388 ALA B N 1
ATOM 8728 C CA . ALA B 1 388 ? 25.078 -23.359 -5.793 1 91.75 388 ALA B CA 1
ATOM 8729 C C . ALA B 1 388 ? 24 -22.297 -5.652 1 91.75 388 ALA B C 1
ATOM 8731 O O . ALA B 1 388 ? 24.297 -21.109 -5.426 1 91.75 388 ALA B O 1
ATOM 8732 N N . GLY B 1 389 ? 22.734 -22.688 -5.812 1 92.44 389 GLY B N 1
ATOM 8733 C CA . GLY B 1 389 ? 21.625 -21.75 -5.766 1 92.44 389 GLY B CA 1
ATOM 8734 C C . GLY B 1 389 ? 21.469 -21.078 -4.414 1 92.44 389 GLY B C 1
ATOM 8735 O O . GLY B 1 389 ? 20.797 -20.047 -4.301 1 92.44 389 GLY B O 1
ATOM 8736 N N . GLN B 1 390 ? 22.094 -21.594 -3.398 1 91.88 390 GLN B N 1
ATOM 8737 C CA . GLN B 1 390 ? 22.031 -21.031 -2.055 1 91.88 390 GLN B CA 1
ATOM 8738 C C . GLN B 1 390 ? 22.688 -19.656 -2.008 1 91.88 390 GLN B C 1
ATOM 8740 O O . GLN B 1 390 ? 22.438 -18.875 -1.084 1 91.88 390 GLN B O 1
ATOM 8745 N N . GLN B 1 391 ? 23.438 -19.359 -3.006 1 94.81 391 GLN B N 1
ATOM 8746 C CA . GLN B 1 391 ? 24.109 -18.078 -3.047 1 94.81 391 GLN B CA 1
ATOM 8747 C C . GLN B 1 391 ? 23.219 -17 -3.668 1 94.81 391 GLN B C 1
ATOM 8749 O O . GLN B 1 391 ? 23.625 -15.836 -3.771 1 94.81 391 GLN B O 1
ATOM 8754 N N . ILE B 1 392 ? 22.047 -17.391 -4.086 1 95.88 392 ILE B N 1
ATOM 8755 C CA . ILE B 1 392 ? 21.062 -16.438 -4.594 1 95.88 392 ILE B CA 1
ATOM 8756 C C . ILE B 1 392 ? 19.984 -16.203 -3.543 1 95.88 392 ILE B C 1
ATOM 8758 O O . ILE B 1 392 ? 19.422 -17.156 -2.992 1 95.88 392 ILE B O 1
ATOM 8762 N N . TYR B 1 393 ? 19.75 -14.992 -3.174 1 96.44 393 TYR B N 1
ATOM 8763 C CA . TYR B 1 393 ? 18.703 -14.625 -2.23 1 96.44 393 TYR B CA 1
ATOM 8764 C C . TYR B 1 393 ? 17.672 -13.703 -2.881 1 96.44 393 TYR B C 1
ATOM 8766 O O . TYR B 1 393 ? 18.047 -12.727 -3.543 1 96.44 393 TYR B O 1
ATOM 8774 N N . ILE B 1 394 ? 16.422 -14.055 -2.746 1 95.56 394 ILE B N 1
ATOM 8775 C CA . ILE B 1 394 ? 15.352 -13.312 -3.408 1 95.56 394 ILE B CA 1
ATOM 8776 C C . ILE B 1 394 ? 14.469 -12.633 -2.363 1 95.56 394 ILE B C 1
ATOM 8778 O O . ILE B 1 394 ? 14.023 -13.266 -1.408 1 95.56 394 ILE B O 1
ATOM 8782 N N . VAL B 1 395 ? 14.289 -11.367 -2.486 1 95.38 395 VAL B N 1
ATOM 8783 C CA . VAL B 1 395 ? 13.359 -10.602 -1.656 1 95.38 395 VAL B CA 1
ATOM 8784 C C . VAL B 1 395 ? 12.258 -10 -2.527 1 95.38 395 VAL B C 1
ATOM 8786 O O . VAL B 1 395 ? 12.539 -9.25 -3.463 1 95.38 395 VAL B O 1
ATOM 8789 N N . LYS B 1 396 ? 11.039 -10.352 -2.215 1 93.31 396 LYS B N 1
ATOM 8790 C CA . LYS B 1 396 ? 9.906 -9.828 -2.979 1 93.31 396 LYS B CA 1
ATOM 8791 C C . LYS B 1 396 ? 9.32 -8.586 -2.312 1 93.31 396 LYS B C 1
ATOM 8793 O O . LYS B 1 396 ? 8.977 -8.617 -1.131 1 93.31 396 LYS B O 1
ATOM 8798 N N . LEU B 1 397 ? 9.211 -7.57 -3.119 1 92.94 397 LEU B N 1
ATOM 8799 C CA . LEU B 1 397 ? 8.695 -6.309 -2.598 1 92.94 397 LEU B CA 1
ATOM 8800 C C . LEU B 1 397 ? 7.309 -6.012 -3.16 1 92.94 397 LEU B C 1
ATOM 8802 O O . LEU B 1 397 ? 6.938 -6.531 -4.219 1 92.94 397 LEU B O 1
ATOM 8806 N N . THR B 1 398 ? 6.531 -5.262 -2.359 1 87.88 398 THR B N 1
ATOM 8807 C CA . THR B 1 398 ? 5.188 -4.918 -2.816 1 87.88 398 THR B CA 1
ATOM 8808 C C . THR B 1 398 ? 4.785 -3.533 -2.32 1 87.88 398 THR B C 1
ATOM 8810 O O . THR B 1 398 ? 5.355 -3.021 -1.355 1 87.88 398 THR B O 1
ATOM 8813 N N . GLY B 1 399 ? 3.898 -2.863 -3.18 1 84.19 399 GLY B N 1
ATOM 8814 C CA . GLY B 1 399 ? 3.309 -1.613 -2.73 1 84.19 399 GLY B CA 1
ATOM 8815 C C . GLY B 1 399 ? 4.129 -0.396 -3.113 1 84.19 399 GLY B C 1
ATOM 8816 O O . GLY B 1 399 ? 5.012 -0.478 -3.971 1 84.19 399 GLY B O 1
ATOM 8817 N N . TYR B 1 400 ? 3.711 0.691 -2.611 1 87.38 400 TYR B N 1
ATOM 8818 C CA . TYR B 1 400 ? 4.449 1.937 -2.793 1 87.38 400 TYR B CA 1
ATOM 8819 C C . TYR B 1 400 ? 5.57 2.061 -1.768 1 87.38 400 TYR B C 1
ATOM 8821 O O . TYR B 1 400 ? 5.324 1.998 -0.561 1 87.38 400 TYR B O 1
ATOM 8829 N N . LEU B 1 401 ? 6.777 2.252 -2.273 1 90.31 401 LEU B N 1
ATOM 8830 C CA . LEU B 1 401 ? 7.926 2.33 -1.376 1 90.31 401 LEU B CA 1
ATOM 8831 C C . LEU B 1 401 ? 8.211 3.775 -0.983 1 90.31 401 LEU B C 1
ATOM 8833 O O . LEU B 1 401 ? 8.516 4.609 -1.841 1 90.31 401 LEU B O 1
ATOM 8837 N N . PHE B 1 402 ? 8.062 4.039 0.261 1 87.94 402 PHE B N 1
ATOM 8838 C CA . PHE B 1 402 ? 8.328 5.383 0.765 1 87.94 402 PHE B CA 1
ATOM 8839 C C . PHE B 1 402 ? 9.188 5.328 2.023 1 87.94 402 PHE B C 1
ATOM 8841 O O . PHE B 1 402 ? 9.664 4.262 2.412 1 87.94 402 PHE B O 1
ATOM 8848 N N . PHE B 1 403 ? 9.438 6.414 2.605 1 78.69 403 PHE B N 1
ATOM 8849 C CA . PHE B 1 403 ? 10.398 6.559 3.693 1 78.69 403 PHE B CA 1
ATOM 8850 C C . PHE B 1 403 ? 10.055 5.625 4.848 1 78.69 403 PHE B C 1
ATOM 8852 O O . PHE B 1 403 ? 10.945 5.078 5.5 1 78.69 403 PHE B O 1
ATOM 8859 N N . GLY B 1 404 ? 8.852 5.324 5.039 1 78.62 404 GLY B N 1
ATOM 8860 C CA . GLY B 1 404 ? 8.438 4.5 6.16 1 78.62 404 GLY B CA 1
ATOM 8861 C C . GLY B 1 404 ? 8.562 3.012 5.883 1 78.62 404 GLY B C 1
ATOM 8862 O O . GLY B 1 404 ? 8.891 2.232 6.781 1 78.62 404 GLY B O 1
ATOM 8863 N N . THR B 1 405 ? 8.367 2.57 4.652 1 85.5 405 THR B N 1
ATOM 8864 C CA . THR B 1 405 ? 8.344 1.146 4.336 1 85.5 405 THR B CA 1
ATOM 8865 C C . THR B 1 405 ? 9.727 0.664 3.906 1 85.5 405 THR B C 1
ATOM 8867 O O . THR B 1 405 ? 10.062 -0.506 4.094 1 85.5 405 THR B O 1
ATOM 8870 N N . ILE B 1 406 ? 10.555 1.535 3.377 1 87.75 406 ILE B N 1
ATOM 8871 C CA . ILE B 1 406 ? 11.844 1.146 2.816 1 87.75 406 ILE B CA 1
ATOM 8872 C C . ILE B 1 406 ? 12.805 0.788 3.943 1 87.75 406 ILE B C 1
ATOM 8874 O O . ILE B 1 406 ? 13.797 0.083 3.723 1 87.75 406 ILE B O 1
ATOM 8878 N N . VAL B 1 407 ? 12.523 1.221 5.145 1 82 407 VAL B N 1
ATOM 8879 C CA . VAL B 1 407 ? 13.398 0.97 6.285 1 82 407 VAL B CA 1
ATOM 8880 C C . VAL B 1 407 ? 13.453 -0.528 6.578 1 82 407 VAL B C 1
ATOM 8882 O O . VAL B 1 407 ? 14.516 -1.063 6.906 1 82 407 VAL B O 1
ATOM 8885 N N . SER B 1 408 ? 12.352 -1.138 6.379 1 86.19 408 SER B N 1
ATOM 8886 C CA . SER B 1 408 ? 12.305 -2.576 6.621 1 86.19 408 SER B CA 1
ATOM 8887 C C . SER B 1 408 ? 13.172 -3.332 5.617 1 86.19 408 SER B C 1
ATOM 8889 O O . SER B 1 408 ? 13.805 -4.332 5.965 1 86.19 408 SER B O 1
ATOM 8891 N N . VAL B 1 409 ? 13.211 -2.855 4.438 1 91.56 409 VAL B N 1
ATOM 8892 C CA . VAL B 1 409 ? 14.023 -3.482 3.402 1 91.56 409 VAL B CA 1
ATOM 8893 C C . VAL B 1 409 ? 15.5 -3.291 3.725 1 91.56 409 VAL B C 1
ATOM 8895 O O . VAL B 1 409 ? 16.297 -4.234 3.631 1 91.56 409 VAL B O 1
ATOM 8898 N N . GLU B 1 410 ? 15.812 -2.096 4.125 1 87.75 410 GLU B N 1
ATOM 8899 C CA . GLU B 1 410 ? 17.188 -1.808 4.488 1 87.75 410 GLU B CA 1
ATOM 8900 C C . GLU B 1 410 ? 17.641 -2.646 5.684 1 87.75 410 GLU B C 1
ATOM 8902 O O . GLU B 1 410 ? 18.75 -3.172 5.699 1 87.75 410 GLU B O 1
ATOM 8907 N N . GLU B 1 411 ? 16.781 -2.76 6.609 1 84.81 411 GLU B N 1
ATOM 8908 C CA . GLU B 1 411 ? 17.094 -3.559 7.789 1 84.81 411 GLU B CA 1
ATOM 8909 C C . GLU B 1 411 ? 17.297 -5.027 7.43 1 84.81 411 GLU B C 1
ATOM 8911 O O . GLU B 1 411 ? 18.172 -5.695 7.969 1 84.81 411 GLU B O 1
ATOM 8916 N N . LYS B 1 412 ? 16.5 -5.531 6.555 1 91.56 412 LYS B N 1
ATOM 8917 C CA . LYS B 1 412 ? 16.625 -6.918 6.117 1 91.56 412 LYS B CA 1
ATOM 8918 C C . LYS B 1 412 ? 17.969 -7.152 5.406 1 91.56 412 LYS B C 1
ATOM 8920 O O . LYS B 1 412 ? 18.641 -8.148 5.664 1 91.56 412 LYS B O 1
ATOM 8925 N N . VAL B 1 413 ? 18.328 -6.238 4.547 1 91.94 413 VAL B N 1
ATOM 8926 C CA . VAL B 1 413 ? 19.578 -6.371 3.801 1 91.94 413 VAL B CA 1
ATOM 8927 C C . VAL B 1 413 ? 20.766 -6.281 4.758 1 91.94 413 VAL B C 1
ATOM 8929 O O . VAL B 1 413 ? 21.703 -7.062 4.656 1 91.94 413 VAL B O 1
ATOM 8932 N N . ARG B 1 414 ? 20.656 -5.398 5.719 1 86.5 414 ARG B N 1
ATOM 8933 C CA . ARG B 1 414 ? 21.719 -5.281 6.711 1 86.5 414 ARG B CA 1
ATOM 8934 C C . ARG B 1 414 ? 21.828 -6.551 7.551 1 86.5 414 ARG B C 1
ATOM 8936 O O . ARG B 1 414 ? 22.922 -6.965 7.918 1 86.5 414 ARG B O 1
ATOM 8943 N N . GLY B 1 415 ? 20.734 -7.117 7.793 1 88.12 415 GLY B N 1
ATOM 8944 C CA . GLY B 1 415 ? 20.719 -8.375 8.523 1 88.12 415 GLY B CA 1
ATOM 8945 C C . GLY B 1 415 ? 21.359 -9.516 7.758 1 88.12 415 GLY B C 1
ATOM 8946 O O . GLY B 1 415 ? 22.047 -10.352 8.344 1 88.12 415 GLY B O 1
ATOM 8947 N N . LEU B 1 416 ? 21.172 -9.484 6.461 1 91.75 416 LEU B N 1
ATOM 8948 C CA . LEU B 1 416 ? 21.75 -10.508 5.605 1 91.75 416 LEU B CA 1
ATOM 8949 C C . LEU B 1 416 ? 23.266 -10.336 5.516 1 91.75 416 LEU B C 1
ATOM 8951 O O . LEU B 1 416 ? 24 -11.312 5.328 1 91.75 416 LEU B O 1
ATOM 8955 N N . LEU B 1 417 ? 23.734 -9.102 5.734 1 89.44 417 LEU B N 1
ATOM 8956 C CA . LEU B 1 417 ? 25.141 -8.789 5.543 1 89.44 417 LEU B CA 1
ATOM 8957 C C . LEU B 1 417 ? 25.891 -8.766 6.875 1 89.44 417 LEU B C 1
ATOM 8959 O O . LEU B 1 417 ? 27.094 -8.555 6.914 1 89.44 417 LEU B O 1
ATOM 8963 N N . ASP B 1 418 ? 25.078 -8.977 7.844 1 86.88 418 ASP B N 1
ATOM 8964 C CA . ASP B 1 418 ? 25.734 -9.078 9.148 1 86.88 418 ASP B CA 1
ATOM 8965 C C . ASP B 1 418 ? 26.781 -10.18 9.148 1 86.88 418 ASP B C 1
ATOM 8967 O O . ASP B 1 418 ? 26.594 -11.234 8.547 1 86.88 418 ASP B O 1
ATOM 8971 N N . ASP B 1 419 ? 27.812 -10.031 9.859 1 83.19 419 ASP B N 1
ATOM 8972 C CA . ASP B 1 419 ? 28.984 -10.898 9.805 1 83.19 419 ASP B CA 1
ATOM 8973 C C . ASP B 1 419 ? 28.641 -12.328 10.219 1 83.19 419 ASP B C 1
ATOM 8975 O O . ASP B 1 419 ? 29.062 -13.289 9.57 1 83.19 419 ASP B O 1
ATOM 8979 N N . SER B 1 420 ? 27.812 -12.43 11.219 1 86.62 420 SER B N 1
ATOM 8980 C CA . SER B 1 420 ? 27.453 -13.766 11.703 1 86.62 420 SER B CA 1
ATOM 8981 C C . SER B 1 420 ? 26.578 -14.5 10.695 1 86.62 420 SER B C 1
ATOM 8983 O O . SER B 1 420 ? 26.828 -15.68 10.406 1 86.62 420 SER B O 1
ATOM 8985 N N . THR B 1 421 ? 25.656 -13.797 10.062 1 87 421 THR B N 1
ATOM 8986 C CA . THR B 1 421 ? 24.75 -14.414 9.109 1 87 421 THR B CA 1
ATOM 8987 C C . THR B 1 421 ? 25.438 -14.633 7.766 1 87 421 THR B C 1
ATOM 8989 O O . THR B 1 421 ? 25.234 -15.664 7.125 1 87 421 THR B O 1
ATOM 8992 N N . PHE B 1 422 ? 26.297 -13.758 7.43 1 88.12 422 PHE B N 1
ATOM 8993 C CA . PHE B 1 422 ? 26.969 -13.812 6.133 1 88.12 422 PHE B CA 1
ATOM 8994 C C . PHE B 1 422 ? 28 -14.93 6.102 1 88.12 422 PHE B C 1
ATOM 8996 O O . PHE B 1 422 ? 28.234 -15.539 5.055 1 88.12 422 PHE B O 1
ATOM 9003 N N . ALA B 1 423 ? 28.531 -15.203 7.25 1 85.31 423 ALA B N 1
ATOM 9004 C CA . ALA B 1 423 ? 29.516 -16.281 7.328 1 85.31 423 ALA B CA 1
ATOM 9005 C C . ALA B 1 423 ? 28.828 -17.641 7.176 1 85.31 423 ALA B C 1
ATOM 9007 O O . ALA B 1 423 ? 29.391 -18.562 6.562 1 85.31 423 ALA B O 1
ATOM 9008 N N . LYS B 1 424 ? 27.656 -17.766 7.617 1 86.12 424 LYS B N 1
ATOM 9009 C CA . LYS B 1 424 ? 26.922 -19.016 7.551 1 86.12 424 LYS B CA 1
ATOM 9010 C C . LYS B 1 424 ? 26.312 -19.219 6.164 1 86.12 424 LYS B C 1
ATOM 9012 O O . LYS B 1 424 ? 26.312 -20.344 5.637 1 86.12 424 LYS B O 1
ATOM 9017 N N . HIS B 1 425 ? 25.828 -18.078 5.625 1 87.44 425 HIS B N 1
ATOM 9018 C CA . HIS B 1 425 ? 25.172 -18.141 4.32 1 87.44 425 HIS B CA 1
ATOM 9019 C C . HIS B 1 425 ? 25.641 -17.016 3.416 1 87.44 425 HIS B C 1
ATOM 9021 O O . HIS B 1 425 ? 24.906 -16.047 3.207 1 87.44 425 HIS B O 1
ATOM 9027 N N . PRO B 1 426 ? 26.781 -17.25 2.834 1 89.69 426 PRO B N 1
ATOM 9028 C CA . PRO B 1 426 ? 27.297 -16.188 1.97 1 89.69 426 PRO B CA 1
ATOM 9029 C C . PRO B 1 426 ? 26.516 -16.062 0.662 1 89.69 426 PRO B C 1
ATOM 9031 O O . PRO B 1 426 ? 26.391 -17.047 -0.081 1 89.69 426 PRO B O 1
ATOM 9034 N N . ILE B 1 427 ? 25.984 -14.906 0.371 1 93.88 427 ILE B N 1
ATOM 9035 C CA . ILE B 1 427 ? 25.203 -14.688 -0.844 1 93.88 427 ILE B CA 1
ATOM 9036 C C . ILE B 1 427 ? 26.047 -13.953 -1.877 1 93.88 427 ILE B C 1
ATOM 9038 O O . ILE B 1 427 ? 26.891 -13.109 -1.522 1 93.88 427 ILE B O 1
ATOM 9042 N N . LYS B 1 428 ? 25.922 -14.32 -3.125 1 95.12 428 LYS B N 1
ATOM 9043 C CA . LYS B 1 428 ? 26.594 -13.664 -4.234 1 95.12 428 LYS B CA 1
ATOM 9044 C C . LYS B 1 428 ? 25.656 -12.727 -4.984 1 95.12 428 LYS B C 1
ATOM 9046 O O . LYS B 1 428 ? 26.078 -11.703 -5.52 1 95.12 428 LYS B O 1
ATOM 9051 N N . PHE B 1 429 ? 24.391 -13.148 -5.035 1 96.5 429 PHE B N 1
ATOM 9052 C CA . PHE B 1 429 ? 23.391 -12.359 -5.738 1 96.5 429 PHE B CA 1
ATOM 9053 C C . PHE B 1 429 ? 22.219 -12.039 -4.82 1 96.5 429 PHE B C 1
ATOM 9055 O O . PHE B 1 429 ? 21.75 -12.898 -4.066 1 96.5 429 PHE B O 1
ATOM 9062 N N . LEU B 1 430 ? 21.797 -10.836 -4.766 1 97.38 430 LEU B N 1
ATOM 9063 C CA . LEU B 1 430 ? 20.547 -10.43 -4.133 1 97.38 430 LEU B CA 1
ATOM 9064 C C . LEU B 1 430 ? 19.547 -9.914 -5.172 1 97.38 430 LEU B C 1
ATOM 9066 O O . LEU B 1 430 ? 19.812 -8.914 -5.844 1 97.38 430 LEU B O 1
ATOM 9070 N N . ILE B 1 431 ? 18.469 -10.633 -5.305 1 97.06 431 ILE B N 1
ATOM 9071 C CA . ILE B 1 431 ? 17.438 -10.234 -6.25 1 97.06 431 ILE B CA 1
ATOM 9072 C C . ILE B 1 431 ? 16.297 -9.523 -5.504 1 97.06 431 ILE B C 1
ATOM 9074 O O . ILE B 1 431 ? 15.672 -10.109 -4.617 1 97.06 431 ILE B O 1
ATOM 9078 N N . LEU B 1 432 ? 16.062 -8.312 -5.793 1 96.31 432 LEU B N 1
ATOM 9079 C CA . LEU B 1 432 ? 14.891 -7.59 -5.316 1 96.31 432 LEU B CA 1
ATOM 9080 C C . LEU B 1 432 ? 13.797 -7.559 -6.383 1 96.31 432 LEU B C 1
ATOM 9082 O O . LEU B 1 432 ? 13.961 -6.91 -7.418 1 96.31 432 LEU B O 1
ATOM 9086 N N . ASP B 1 433 ? 12.727 -8.273 -6.117 1 94.81 433 ASP B N 1
ATOM 9087 C CA . ASP B 1 433 ? 11.633 -8.352 -7.082 1 94.81 433 ASP B CA 1
ATOM 9088 C C . ASP B 1 433 ? 10.672 -7.176 -6.922 1 94.81 433 ASP B C 1
ATOM 9090 O O . ASP B 1 433 ? 9.984 -7.07 -5.906 1 94.81 433 ASP B O 1
ATOM 9094 N N . MET B 1 434 ? 10.586 -6.379 -7.938 1 93.31 434 MET B N 1
ATOM 9095 C CA . MET B 1 434 ? 9.805 -5.148 -7.887 1 93.31 434 MET B CA 1
ATOM 9096 C C . MET B 1 434 ? 8.531 -5.277 -8.727 1 93.31 434 MET B C 1
ATOM 9098 O O . MET B 1 434 ? 7.926 -4.27 -9.094 1 93.31 434 MET B O 1
ATOM 9102 N N . TRP B 1 435 ? 8.117 -6.465 -8.977 1 88 435 TRP B N 1
ATOM 9103 C CA . TRP B 1 435 ? 6.984 -6.695 -9.875 1 88 435 TRP B CA 1
ATOM 9104 C C . TRP B 1 435 ? 5.715 -6.047 -9.328 1 88 435 TRP B C 1
ATOM 9106 O O . TRP B 1 435 ? 4.926 -5.484 -10.086 1 88 435 TRP B O 1
ATOM 9116 N N . HIS B 1 436 ? 5.5 -6.078 -8.039 1 87 436 HIS B N 1
ATOM 9117 C CA . HIS B 1 436 ? 4.277 -5.57 -7.43 1 87 436 HIS B CA 1
ATOM 9118 C C . HIS B 1 436 ? 4.508 -4.207 -6.785 1 87 436 HIS B C 1
ATOM 9120 O O . HIS B 1 436 ? 3.705 -3.758 -5.965 1 87 436 HIS B O 1
ATOM 9126 N N . VAL B 1 437 ? 5.617 -3.58 -7.133 1 90.31 437 VAL B N 1
ATOM 9127 C CA . VAL B 1 437 ? 5.906 -2.238 -6.637 1 90.31 437 VAL B CA 1
ATOM 9128 C C . VAL B 1 437 ? 5.301 -1.197 -7.574 1 90.31 437 VAL B C 1
ATOM 9130 O O . VAL B 1 437 ? 5.488 -1.268 -8.789 1 90.31 437 VAL B O 1
ATOM 9133 N N . THR B 1 438 ? 4.543 -0.245 -7.082 1 86.25 438 THR B N 1
ATOM 9134 C CA . THR B 1 438 ? 3.818 0.72 -7.902 1 86.25 438 THR B CA 1
ATOM 9135 C C . THR B 1 438 ? 4.617 2.012 -8.047 1 86.25 438 THR B C 1
ATOM 9137 O O . THR B 1 438 ? 4.441 2.746 -9.023 1 86.25 438 THR B O 1
ATOM 9140 N N . GLY B 1 439 ? 5.449 2.277 -7.121 1 87.44 439 GLY B N 1
ATOM 9141 C CA . GLY B 1 439 ? 6.242 3.494 -7.156 1 87.44 439 GLY B CA 1
ATOM 9142 C C . GLY B 1 439 ? 7.102 3.684 -5.922 1 87.44 439 GLY B C 1
ATOM 9143 O O . GLY B 1 439 ? 7.094 2.844 -5.016 1 87.44 439 GLY B O 1
ATOM 9144 N N . HIS B 1 440 ? 7.941 4.738 -5.988 1 88.75 440 HIS B N 1
ATOM 9145 C CA . HIS B 1 440 ? 8.797 5.039 -4.848 1 88.75 440 HIS B CA 1
ATOM 9146 C C . HIS B 1 440 ? 8.969 6.543 -4.668 1 88.75 440 HIS B C 1
ATOM 9148 O O . HIS B 1 440 ? 8.789 7.309 -5.613 1 88.75 440 HIS B O 1
ATOM 9154 N N . ASP B 1 441 ? 9.203 6.957 -3.504 1 86.31 441 ASP B N 1
ATOM 9155 C CA . ASP B 1 441 ? 9.531 8.352 -3.236 1 86.31 441 ASP B CA 1
ATOM 9156 C C . ASP B 1 441 ? 11.047 8.57 -3.219 1 86.31 441 ASP B C 1
ATOM 9158 O O . ASP B 1 441 ? 11.812 7.625 -3.398 1 86.31 441 ASP B O 1
ATOM 9162 N N . PHE B 1 442 ? 11.469 9.75 -3.068 1 84.38 442 PHE B N 1
ATOM 9163 C CA . PHE B 1 442 ? 12.883 10.094 -3.107 1 84.38 442 PHE B CA 1
ATOM 9164 C C . PHE B 1 442 ? 13.648 9.383 -2 1 84.38 442 PHE B C 1
ATOM 9166 O O . PHE B 1 442 ? 14.773 8.922 -2.209 1 84.38 442 PHE B O 1
ATOM 9173 N N . SER B 1 443 ? 13.125 9.289 -0.842 1 83.56 443 SER B N 1
ATOM 9174 C CA . SER B 1 443 ? 13.781 8.617 0.271 1 83.56 443 SER B CA 1
ATOM 9175 C C . SER B 1 443 ? 14.047 7.148 -0.05 1 83.56 443 SER B C 1
ATOM 9177 O O . SER B 1 443 ? 15.109 6.613 0.287 1 83.56 443 SER B O 1
ATOM 9179 N N . ALA B 1 444 ? 13.094 6.527 -0.655 1 87.44 444 ALA B N 1
ATOM 9180 C CA . ALA B 1 444 ? 13.266 5.137 -1.06 1 87.44 444 ALA B CA 1
ATOM 9181 C C . ALA B 1 444 ? 14.367 5 -2.113 1 87.44 444 ALA B C 1
ATOM 9183 O O . ALA B 1 444 ? 15.148 4.047 -2.088 1 87.44 444 ALA B O 1
ATOM 9184 N N . GLY B 1 445 ? 14.375 5.941 -3.041 1 86.88 445 GLY B N 1
ATOM 9185 C CA . GLY B 1 445 ? 15.453 5.938 -4.023 1 86.88 445 GLY B CA 1
ATOM 9186 C C . GLY B 1 445 ? 16.828 6.027 -3.402 1 86.88 445 GLY B C 1
ATOM 9187 O O . GLY B 1 445 ? 17.75 5.309 -3.805 1 86.88 445 GLY B O 1
ATOM 9188 N N . GLU B 1 446 ? 16.906 6.84 -2.459 1 83.25 446 GLU B N 1
ATOM 9189 C CA . GLU B 1 446 ? 18.188 6.988 -1.767 1 83.25 446 GLU B CA 1
ATOM 9190 C C . GLU B 1 446 ? 18.531 5.734 -0.974 1 83.25 446 GLU B C 1
ATOM 9192 O O . GLU B 1 446 ? 19.719 5.375 -0.854 1 83.25 446 GLU B O 1
ATOM 9197 N N . ALA B 1 447 ? 17.578 5.137 -0.415 1 85.56 447 ALA B N 1
ATOM 9198 C CA . ALA B 1 447 ? 17.797 3.893 0.316 1 85.56 447 ALA B CA 1
ATOM 9199 C C . ALA B 1 447 ? 18.344 2.805 -0.606 1 85.56 447 ALA B C 1
ATOM 9201 O O . ALA B 1 447 ? 19.203 2.014 -0.207 1 85.56 447 ALA B O 1
ATOM 9202 N N . PHE B 1 448 ? 17.844 2.766 -1.836 1 90.19 448 PHE B N 1
ATOM 9203 C CA . PHE B 1 448 ? 18.344 1.797 -2.803 1 90.19 448 PHE B CA 1
ATOM 9204 C C . PHE B 1 448 ? 19.812 2.061 -3.125 1 90.19 448 PHE B C 1
ATOM 9206 O O . PHE B 1 448 ? 20.578 1.123 -3.346 1 90.19 448 PHE B O 1
ATOM 9213 N N . ASN B 1 449 ? 20.156 3.336 -3.131 1 87.25 449 ASN B N 1
ATOM 9214 C CA . ASN B 1 449 ? 21.562 3.676 -3.324 1 87.25 449 ASN B CA 1
ATOM 9215 C C . ASN B 1 449 ? 22.422 3.184 -2.164 1 87.25 449 ASN B C 1
ATOM 9217 O O . ASN B 1 449 ? 23.516 2.65 -2.377 1 87.25 449 ASN B O 1
ATOM 9221 N N . THR B 1 450 ? 21.906 3.352 -1.034 1 82.94 450 THR B N 1
ATOM 9222 C CA . THR B 1 450 ? 22.609 2.877 0.147 1 82.94 450 THR B CA 1
ATOM 9223 C C . THR B 1 450 ? 22.75 1.356 0.125 1 82.94 450 THR B C 1
ATOM 9225 O O . THR B 1 450 ? 23.812 0.816 0.427 1 82.94 450 THR B O 1
ATOM 9228 N N . ILE B 1 451 ? 21.734 0.704 -0.222 1 89.06 451 ILE B N 1
ATOM 9229 C CA . ILE B 1 451 ? 21.734 -0.752 -0.311 1 89.06 451 ILE B CA 1
ATOM 9230 C C . ILE B 1 451 ? 22.75 -1.21 -1.346 1 89.06 451 ILE B C 1
ATOM 9232 O O . ILE B 1 451 ? 23.516 -2.148 -1.101 1 89.06 451 ILE B O 1
ATOM 9236 N N . SER B 1 452 ? 22.719 -0.556 -2.479 1 90.62 452 SER B N 1
ATOM 9237 C CA . SER B 1 452 ? 23.672 -0.899 -3.541 1 90.62 452 SER B CA 1
ATOM 9238 C C . SER B 1 452 ? 25.109 -0.754 -3.072 1 90.62 452 SER B C 1
ATOM 9240 O O . SER B 1 452 ? 25.953 -1.604 -3.367 1 90.62 452 SER B O 1
ATOM 9242 N N . ARG B 1 453 ? 25.344 0.231 -2.332 1 85.25 453 ARG B N 1
ATOM 9243 C CA . ARG B 1 453 ? 26.688 0.459 -1.816 1 85.25 453 ARG B CA 1
ATOM 9244 C C . ARG B 1 453 ? 27.062 -0.586 -0.769 1 85.25 453 ARG B C 1
ATOM 9246 O O . ARG B 1 453 ? 28.188 -1.092 -0.759 1 85.25 453 ARG B O 1
ATOM 9253 N N . LEU B 1 454 ? 26.172 -0.881 0.103 1 84.69 454 LEU B N 1
ATOM 9254 C CA . LEU B 1 454 ? 26.406 -1.893 1.13 1 84.69 454 LEU B CA 1
ATOM 9255 C C . LEU B 1 454 ? 26.719 -3.246 0.5 1 84.69 454 LEU B C 1
ATOM 9257 O O . LEU B 1 454 ? 27.625 -3.951 0.95 1 84.69 454 LEU B O 1
ATOM 9261 N N . LEU B 1 455 ? 25.984 -3.561 -0.509 1 91.25 455 LEU B N 1
ATOM 9262 C CA . LEU B 1 455 ? 26.156 -4.836 -1.191 1 91.25 455 LEU B CA 1
ATOM 9263 C C . LEU B 1 455 ? 27.484 -4.863 -1.954 1 91.25 455 LEU B C 1
ATOM 9265 O O . LEU B 1 455 ? 28.203 -5.867 -1.924 1 91.25 455 LEU B O 1
ATOM 9269 N N . ASP B 1 456 ? 27.812 -3.799 -2.564 1 89 456 ASP B N 1
ATOM 9270 C CA . ASP B 1 456 ? 29.047 -3.719 -3.336 1 89 456 ASP B CA 1
ATOM 9271 C C . ASP B 1 456 ? 30.266 -3.873 -2.434 1 89 456 ASP B C 1
ATOM 9273 O O . ASP B 1 456 ? 31.266 -4.488 -2.824 1 89 456 ASP B O 1
ATOM 9277 N N . ASN B 1 457 ? 30.141 -3.344 -1.3 1 83.81 457 ASN B N 1
ATOM 9278 C CA . ASN B 1 457 ? 31.234 -3.438 -0.342 1 83.81 457 ASN B CA 1
ATOM 9279 C C . ASN B 1 457 ? 31.5 -4.883 0.069 1 83.81 457 ASN B C 1
ATOM 9281 O O . ASN B 1 457 ? 32.625 -5.246 0.391 1 83.81 457 ASN B O 1
ATOM 9285 N N . LYS B 1 458 ? 30.516 -5.707 0.003 1 87.75 458 LYS B N 1
ATOM 9286 C CA . LYS B 1 458 ? 30.672 -7.113 0.377 1 87.75 458 LYS B CA 1
ATOM 9287 C C . LYS B 1 458 ? 30.797 -8 -0.857 1 87.75 458 LYS B C 1
ATOM 9289 O O . LYS B 1 458 ? 30.797 -9.227 -0.75 1 87.75 458 LYS B O 1
ATOM 9294 N N . GLY B 1 459 ? 30.766 -7.387 -2.023 1 89.94 459 GLY B N 1
ATOM 9295 C CA . GLY B 1 459 ? 30.938 -8.125 -3.266 1 89.94 459 GLY B CA 1
ATOM 9296 C C . GLY B 1 459 ? 29.672 -8.836 -3.707 1 89.94 459 GLY B C 1
ATOM 9297 O O . GLY B 1 459 ? 29.734 -9.891 -4.336 1 89.94 459 GLY B O 1
ATOM 9298 N N . VAL B 1 460 ? 28.562 -8.391 -3.238 1 94.38 460 VAL B N 1
ATOM 9299 C CA . VAL B 1 460 ? 27.281 -8.961 -3.629 1 94.38 460 VAL B CA 1
ATOM 9300 C C . VAL B 1 460 ? 26.688 -8.156 -4.789 1 94.38 460 VAL B C 1
ATOM 9302 O O . VAL B 1 460 ? 26.703 -6.922 -4.766 1 94.38 460 VAL B O 1
ATOM 9305 N N . ILE B 1 461 ? 26.219 -8.867 -5.785 1 95.19 461 ILE B N 1
ATOM 9306 C CA . ILE B 1 461 ? 25.656 -8.211 -6.961 1 95.19 461 ILE B CA 1
ATOM 9307 C C . ILE B 1 461 ? 24.156 -7.973 -6.758 1 95.19 461 ILE B C 1
ATOM 9309 O O . ILE B 1 461 ? 23.422 -8.898 -6.426 1 95.19 461 ILE B O 1
ATOM 9313 N N . LEU B 1 462 ? 23.734 -6.77 -6.973 1 95.69 462 LEU B N 1
ATOM 9314 C CA . LEU B 1 462 ? 22.328 -6.41 -6.844 1 95.69 462 LEU B CA 1
ATOM 9315 C C . LEU B 1 462 ? 21.609 -6.539 -8.18 1 95.69 462 LEU B C 1
ATOM 9317 O O . LEU B 1 462 ? 22.047 -5.969 -9.18 1 95.69 462 LEU B O 1
ATOM 9321 N N . VAL B 1 463 ? 20.562 -7.348 -8.156 1 96.19 463 VAL B N 1
ATOM 9322 C CA . VAL B 1 463 ? 19.734 -7.535 -9.344 1 96.19 463 VAL B CA 1
ATOM 9323 C C . VAL B 1 463 ? 18.312 -7.082 -9.062 1 96.19 463 VAL B C 1
ATOM 9325 O O . VAL B 1 463 ? 17.688 -7.527 -8.094 1 96.19 463 VAL B O 1
ATOM 9328 N N . LEU B 1 464 ? 17.797 -6.195 -9.867 1 95.12 464 LEU B N 1
ATOM 9329 C CA . LEU B 1 464 ? 16.406 -5.762 -9.766 1 95.12 464 LEU B CA 1
ATOM 9330 C C . LEU B 1 464 ? 15.555 -6.414 -10.844 1 95.12 464 LEU B C 1
ATOM 9332 O O . LEU B 1 464 ? 15.875 -6.324 -12.031 1 95.12 464 LEU B O 1
ATOM 9336 N N . SER B 1 465 ? 14.5 -7.098 -10.336 1 94.44 465 SER B N 1
ATOM 9337 C CA . SER B 1 465 ? 13.609 -7.758 -11.289 1 94.44 465 SER B CA 1
ATOM 9338 C C . SER B 1 465 ? 12.289 -7.008 -11.422 1 94.44 465 SER B C 1
ATOM 9340 O O . SER B 1 465 ? 11.883 -6.285 -10.5 1 94.44 465 SER B O 1
ATOM 9342 N N . GLY B 1 466 ? 11.617 -7.133 -12.578 1 90 466 GLY B N 1
ATOM 9343 C CA . GLY B 1 466 ? 10.328 -6.5 -12.828 1 90 466 GLY B CA 1
ATOM 9344 C C . GLY B 1 466 ? 10.453 -5.105 -13.414 1 90 466 GLY B C 1
ATOM 9345 O O . GLY B 1 466 ? 9.523 -4.309 -13.336 1 90 466 GLY B O 1
ATOM 9346 N N . LEU B 1 467 ? 11.656 -4.746 -13.781 1 89.38 467 LEU B N 1
ATOM 9347 C CA . LEU B 1 467 ? 11.906 -3.412 -14.312 1 89.38 467 LEU B CA 1
ATOM 9348 C C . LEU B 1 467 ? 12.438 -3.484 -15.742 1 89.38 467 LEU B C 1
ATOM 9350 O O . LEU B 1 467 ? 13.406 -4.188 -16.016 1 89.38 467 LEU B O 1
ATOM 9354 N N . ASP B 1 468 ? 11.578 -3.059 -16.562 1 76 468 ASP B N 1
ATOM 9355 C CA . ASP B 1 468 ? 12.062 -2.967 -17.938 1 76 468 ASP B CA 1
ATOM 9356 C C . ASP B 1 468 ? 12.719 -1.613 -18.203 1 76 468 ASP B C 1
ATOM 9358 O O . ASP B 1 468 ? 12.555 -0.675 -17.422 1 76 468 ASP B O 1
ATOM 9362 N N . ALA B 1 469 ? 13.555 -1.558 -19.062 1 67.25 469 ALA B N 1
ATOM 9363 C CA . ALA B 1 469 ? 14.281 -0.336 -19.406 1 67.25 469 ALA B CA 1
ATOM 9364 C C . ALA B 1 469 ? 13.312 0.826 -19.625 1 67.25 469 ALA B C 1
ATOM 9366 O O . ALA B 1 469 ? 13.633 1.974 -19.297 1 67.25 469 ALA B O 1
ATOM 9367 N N . GLU B 1 470 ? 12.109 0.487 -19.969 1 75.06 470 GLU B N 1
ATOM 9368 C CA . GLU B 1 470 ? 11.164 1.544 -20.312 1 75.06 470 GLU B CA 1
ATOM 9369 C C . GLU B 1 470 ? 10.18 1.8 -19.172 1 75.06 470 GLU B C 1
ATOM 9371 O O . GLU B 1 470 ? 9.375 2.73 -19.25 1 75.06 470 GLU B O 1
ATOM 9376 N N . ASN B 1 471 ? 10.422 1.076 -18.188 1 81.56 471 ASN B N 1
ATOM 9377 C CA . ASN B 1 471 ? 9.5 1.213 -17.062 1 81.56 471 ASN B CA 1
ATOM 9378 C C . ASN B 1 471 ? 9.773 2.49 -16.266 1 81.56 471 ASN B C 1
ATOM 9380 O O . ASN B 1 471 ? 10.93 2.859 -16.047 1 81.56 471 ASN B O 1
ATOM 9384 N N . GLN B 1 472 ? 8.805 3.24 -15.945 1 85.12 472 GLN B N 1
ATOM 9385 C CA . GLN B 1 472 ? 8.891 4.496 -15.211 1 85.12 472 GLN B CA 1
ATOM 9386 C C . GLN B 1 472 ? 9.578 4.297 -13.867 1 85.12 472 GLN B C 1
ATOM 9388 O O . GLN B 1 472 ? 10.352 5.152 -13.422 1 85.12 472 GLN B O 1
ATOM 9393 N N . LEU B 1 473 ? 9.375 3.162 -13.359 1 89 473 LEU B N 1
ATOM 9394 C CA . LEU B 1 473 ? 9.977 2.877 -12.062 1 89 473 LEU B CA 1
ATOM 9395 C C . LEU B 1 473 ? 11.492 2.766 -12.18 1 89 473 LEU B C 1
ATOM 9397 O O . LEU B 1 473 ? 12.219 3.312 -11.352 1 89 473 LEU B O 1
ATOM 9401 N N . GLY B 1 474 ? 11.945 2.068 -13.242 1 88.12 474 GLY B N 1
ATOM 9402 C CA . GLY B 1 474 ? 13.375 1.941 -13.477 1 88.12 474 GLY B CA 1
ATOM 9403 C C . GLY B 1 474 ? 14.047 3.266 -13.781 1 88.12 474 GLY B C 1
ATOM 9404 O O . GLY B 1 474 ? 15.141 3.539 -13.289 1 88.12 474 GLY B O 1
ATOM 9405 N N . GLN B 1 475 ? 13.375 4.117 -14.43 1 87.62 475 GLN B N 1
ATOM 9406 C CA . GLN B 1 475 ? 13.914 5.43 -14.773 1 87.62 475 GLN B CA 1
ATOM 9407 C C . GLN B 1 475 ? 14.016 6.32 -13.539 1 87.62 475 GLN B C 1
ATOM 9409 O O . GLN B 1 475 ? 15.008 7.035 -13.367 1 87.62 475 GLN B O 1
ATOM 9414 N N . ASN B 1 476 ? 13.008 6.211 -12.742 1 87.88 476 ASN B N 1
ATOM 9415 C CA . ASN B 1 476 ? 13.016 7 -11.523 1 87.88 476 ASN B CA 1
ATOM 9416 C C . ASN B 1 476 ? 14.133 6.57 -10.578 1 87.88 476 ASN B C 1
ATOM 9418 O O . ASN B 1 476 ? 14.75 7.406 -9.914 1 87.88 476 ASN B O 1
ATOM 9422 N N . LEU B 1 477 ? 14.398 5.32 -10.547 1 89.06 477 LEU B N 1
ATOM 9423 C CA . LEU B 1 477 ? 15.461 4.816 -9.688 1 89.06 477 LEU B CA 1
ATOM 9424 C C . LEU B 1 477 ? 16.828 5.238 -10.203 1 89.06 477 LEU B C 1
ATOM 9426 O O . LEU B 1 477 ? 17.719 5.59 -9.422 1 89.06 477 LEU B O 1
ATOM 9430 N N . ARG B 1 478 ? 16.984 5.238 -11.539 1 86.31 478 ARG B N 1
ATOM 9431 C CA . ARG B 1 478 ? 18.234 5.695 -12.133 1 86.31 478 ARG B CA 1
ATOM 9432 C C . ARG B 1 478 ? 18.438 7.191 -11.914 1 86.31 478 ARG B C 1
ATOM 9434 O O . ARG B 1 478 ? 19.562 7.641 -11.648 1 86.31 478 ARG B O 1
ATOM 9441 N N . ALA B 1 479 ? 17.344 7.836 -12.008 1 83.88 479 ALA B N 1
ATOM 9442 C CA . ALA B 1 479 ? 17.391 9.281 -11.789 1 83.88 479 ALA B CA 1
ATOM 9443 C C . ALA B 1 479 ? 17.766 9.602 -10.344 1 83.88 479 ALA B C 1
ATOM 9445 O O . ALA B 1 479 ? 18.438 10.594 -10.078 1 83.88 479 ALA B O 1
ATOM 9446 N N . ALA B 1 480 ? 17.359 8.703 -9.492 1 83.19 480 ALA B N 1
ATOM 9447 C CA . ALA B 1 480 ? 17.656 8.906 -8.07 1 83.19 480 ALA B CA 1
ATOM 9448 C C . ALA B 1 480 ? 19.109 8.578 -7.762 1 83.19 480 ALA B C 1
ATOM 9450 O O . ALA B 1 480 ? 19.578 8.82 -6.648 1 83.19 480 ALA B O 1
ATOM 9451 N N . GLY B 1 481 ? 19.844 7.996 -8.75 1 81.25 481 GLY B N 1
ATOM 9452 C CA . GLY B 1 481 ? 21.281 7.797 -8.562 1 81.25 481 GLY B CA 1
ATOM 9453 C C . GLY B 1 481 ? 21.688 6.336 -8.562 1 81.25 481 GLY B C 1
ATOM 9454 O O . GLY B 1 481 ? 22.844 6.008 -8.328 1 81.25 481 GLY B O 1
ATOM 9455 N N . LEU B 1 482 ? 20.688 5.555 -8.75 1 84.88 482 LEU B N 1
ATOM 9456 C CA . LEU B 1 482 ? 21.047 4.137 -8.742 1 84.88 482 LEU B CA 1
ATOM 9457 C C . LEU B 1 482 ? 21.891 3.781 -9.953 1 84.88 482 LEU B C 1
ATOM 9459 O O . LEU B 1 482 ? 21.516 4.062 -11.086 1 84.88 482 LEU B O 1
ATOM 9463 N N . GLY B 1 483 ? 23.047 3.27 -9.781 1 77.69 483 GLY B N 1
ATOM 9464 C CA . GLY B 1 483 ? 23.938 2.889 -10.859 1 77.69 483 GLY B CA 1
ATOM 9465 C C . GLY B 1 483 ? 24.938 3.979 -11.219 1 77.69 483 GLY B C 1
ATOM 9466 O O . GLY B 1 483 ? 25.828 3.766 -12.039 1 77.69 483 GLY B O 1
ATOM 9467 N N . SER B 1 484 ? 24.781 5.18 -10.695 1 74.12 484 SER B N 1
ATOM 9468 C CA . SER B 1 484 ? 25.609 6.312 -11.094 1 74.12 484 SER B CA 1
ATOM 9469 C C . SER B 1 484 ? 26.969 6.262 -10.414 1 74.12 484 SER B C 1
ATOM 9471 O O . SER B 1 484 ? 27.969 6.73 -10.977 1 74.12 484 SER B O 1
ATOM 9473 N N . ASP B 1 485 ? 27.141 5.676 -9.281 1 68.94 485 ASP B N 1
ATOM 9474 C CA . ASP B 1 485 ? 28.391 5.703 -8.539 1 68.94 485 ASP B CA 1
ATOM 9475 C C . ASP B 1 485 ? 29.344 4.605 -9.016 1 68.94 485 ASP B C 1
ATOM 9477 O O . ASP B 1 485 ? 30.203 4.145 -8.258 1 68.94 485 ASP B O 1
ATOM 9481 N N . GLY B 1 486 ? 29.141 4.109 -10.227 1 75.06 486 GLY B N 1
ATOM 9482 C CA . GLY B 1 486 ? 30.047 3.09 -10.734 1 75.06 486 GLY B CA 1
ATOM 9483 C C . GLY B 1 486 ? 29.641 1.684 -10.328 1 75.06 486 GLY B C 1
ATOM 9484 O O . GLY B 1 486 ? 30.266 0.707 -10.766 1 75.06 486 GLY B O 1
ATOM 9485 N N . ILE B 1 487 ? 28.672 1.638 -9.477 1 82 487 ILE B N 1
ATOM 9486 C CA . ILE B 1 487 ? 28.219 0.312 -9.062 1 82 487 ILE B CA 1
ATOM 9487 C C . ILE B 1 487 ? 27.172 -0.205 -10.039 1 82 487 ILE B C 1
ATOM 9489 O O . ILE B 1 487 ? 26.141 0.448 -10.266 1 82 487 ILE B O 1
ATOM 9493 N N . GLY B 1 488 ? 27.469 -1.218 -10.734 1 83.06 488 GLY B N 1
ATOM 9494 C CA . GLY B 1 488 ? 26.562 -1.782 -11.711 1 83.06 488 GLY B CA 1
ATOM 9495 C C . GLY B 1 488 ? 25.375 -2.502 -11.078 1 83.06 488 GLY B C 1
ATOM 9496 O O . GLY B 1 488 ? 25.547 -3.268 -10.125 1 83.06 488 GLY B O 1
ATOM 9497 N N . VAL B 1 489 ? 24.172 -2.057 -11.414 1 88.12 489 VAL B N 1
ATOM 9498 C CA . VAL B 1 489 ? 22.953 -2.738 -11 1 88.12 489 VAL B CA 1
ATOM 9499 C C . VAL B 1 489 ? 22.266 -3.346 -12.219 1 88.12 489 VAL B C 1
ATOM 9501 O O . VAL B 1 489 ? 22.062 -2.666 -13.234 1 88.12 489 VAL B O 1
ATOM 9504 N N . MET B 1 490 ? 22.047 -4.605 -12.148 1 90.12 490 MET B N 1
ATOM 9505 C CA . MET B 1 490 ? 21.391 -5.293 -13.258 1 90.12 490 MET B CA 1
ATOM 9506 C C . MET B 1 490 ? 19.875 -5.195 -13.133 1 90.12 490 MET B C 1
ATOM 9508 O O . MET B 1 490 ? 19.297 -5.543 -12.094 1 90.12 490 MET B O 1
ATOM 9512 N N . MET B 1 491 ? 19.25 -4.66 -14.133 1 92 491 MET B N 1
ATOM 9513 C CA . MET B 1 491 ? 17.781 -4.586 -14.18 1 92 491 MET B CA 1
ATOM 9514 C C . MET B 1 491 ? 17.234 -5.52 -15.25 1 92 491 MET B C 1
ATOM 9516 O O . MET B 1 491 ? 17.609 -5.434 -16.422 1 92 491 MET B O 1
ATOM 9520 N N . LEU B 1 492 ? 16.391 -6.43 -14.766 1 93.44 492 LEU B N 1
ATOM 9521 C CA . LEU B 1 492 ? 15.82 -7.406 -15.68 1 93.44 492 LEU B CA 1
ATOM 9522 C C . LEU B 1 492 ? 14.297 -7.336 -15.664 1 93.44 492 LEU B C 1
ATOM 9524 O O . LEU B 1 492 ? 13.703 -6.895 -14.672 1 93.44 492 LEU B O 1
ATOM 9528 N N . PRO B 1 493 ? 13.594 -7.734 -16.641 1 90.06 493 PRO B N 1
ATOM 9529 C CA . PRO B 1 493 ? 12.156 -7.512 -16.797 1 90.06 493 PRO B CA 1
ATOM 9530 C C . PRO B 1 493 ? 11.312 -8.43 -15.914 1 90.06 493 PRO B C 1
ATOM 9532 O O . PRO B 1 493 ? 10.18 -8.086 -15.57 1 90.06 493 PRO B O 1
ATOM 9535 N N . SER B 1 494 ? 11.805 -9.625 -15.578 1 90 494 SER B N 1
ATOM 9536 C CA . SER B 1 494 ? 11.016 -10.562 -14.789 1 90 494 SER B CA 1
ATOM 9537 C C . SER B 1 494 ? 11.883 -11.297 -13.773 1 90 494 SER B C 1
ATOM 9539 O O . SER B 1 494 ? 13.117 -11.273 -13.867 1 90 494 SER B O 1
ATOM 9541 N N . LEU B 1 495 ? 11.18 -11.852 -12.828 1 92 495 LEU B N 1
ATOM 9542 C CA . LEU B 1 495 ? 11.891 -12.648 -11.836 1 92 495 LEU B CA 1
ATOM 9543 C C . LEU B 1 495 ? 12.57 -13.844 -12.492 1 92 495 LEU B C 1
ATOM 9545 O O . LEU B 1 495 ? 13.688 -14.211 -12.117 1 92 495 LEU B O 1
ATOM 9549 N N . ASN B 1 496 ? 11.898 -14.406 -13.5 1 91.5 496 ASN B N 1
ATOM 9550 C CA . ASN B 1 496 ? 12.477 -15.547 -14.203 1 91.5 496 ASN B CA 1
ATOM 9551 C C . ASN B 1 496 ? 13.773 -15.164 -14.914 1 91.5 496 ASN B C 1
ATOM 9553 O O . ASN B 1 496 ? 14.758 -15.898 -14.852 1 91.5 496 ASN B O 1
ATOM 9557 N N . SER B 1 497 ? 13.773 -14.055 -15.555 1 92.25 497 SER B N 1
ATOM 9558 C CA . SER B 1 497 ? 14.977 -13.594 -16.25 1 92.25 497 SER B CA 1
ATOM 9559 C C . SER B 1 497 ? 16.094 -13.297 -15.25 1 92.25 497 SER B C 1
ATOM 9561 O O . SER B 1 497 ? 17.266 -13.547 -15.539 1 92.25 497 SER B O 1
ATOM 9563 N N . ALA B 1 498 ? 15.742 -12.766 -14.125 1 94.75 498 ALA B N 1
ATOM 9564 C CA . ALA B 1 498 ? 16.734 -12.484 -13.094 1 94.75 498 ALA B CA 1
ATOM 9565 C C . ALA B 1 498 ? 17.359 -13.766 -12.555 1 94.75 498 ALA B C 1
ATOM 9567 O O . ALA B 1 498 ? 18.578 -13.875 -12.445 1 94.75 498 ALA B O 1
ATOM 9568 N N . LEU B 1 499 ? 16.5 -14.703 -12.289 1 94.44 499 LEU B N 1
ATOM 9569 C CA . LEU B 1 499 ? 16.984 -15.992 -11.797 1 94.44 499 LEU B CA 1
ATOM 9570 C C . LEU B 1 499 ? 17.859 -16.672 -12.844 1 94.44 499 LEU B C 1
ATOM 9572 O O . LEU B 1 499 ? 18.906 -17.219 -12.508 1 94.44 499 LEU B O 1
ATOM 9576 N N . GLU B 1 500 ? 17.375 -16.641 -14.07 1 93.69 500 GLU B N 1
ATOM 9577 C CA . GLU B 1 500 ? 18.141 -17.25 -15.164 1 93.69 500 GLU B CA 1
ATOM 9578 C C . GLU B 1 500 ? 19.516 -16.609 -15.289 1 93.69 500 GLU B C 1
ATOM 9580 O O . GLU B 1 500 ? 20.516 -17.328 -15.445 1 93.69 500 GLU B O 1
ATOM 9585 N N . SER B 1 501 ? 19.609 -15.312 -15.203 1 94.62 501 SER B N 1
ATOM 9586 C CA . SER B 1 501 ? 20.875 -14.602 -15.32 1 94.62 501 SER B CA 1
ATOM 9587 C C . SER B 1 501 ? 21.828 -14.977 -14.188 1 94.62 501 SER B C 1
ATOM 9589 O O . SER B 1 501 ? 23.016 -15.227 -14.422 1 94.62 501 SER B O 1
ATOM 9591 N N . CYS B 1 502 ? 21.312 -15.039 -12.984 1 95.56 502 CYS B N 1
ATOM 9592 C CA . CYS B 1 502 ? 22.125 -15.414 -11.836 1 95.56 502 CYS B CA 1
ATOM 9593 C C . CYS B 1 502 ? 22.594 -16.859 -11.945 1 95.56 502 CYS B C 1
ATOM 9595 O O . CYS B 1 502 ? 23.75 -17.156 -11.68 1 95.56 502 CYS B O 1
ATOM 9597 N N . GLU B 1 503 ? 21.641 -17.781 -12.336 1 94.69 503 GLU B N 1
ATOM 9598 C CA . GLU B 1 503 ? 21.984 -19.188 -12.5 1 94.69 503 GLU B CA 1
ATOM 9599 C C . GLU B 1 503 ? 23.062 -19.375 -13.57 1 94.69 503 GLU B C 1
ATOM 9601 O O . GLU B 1 503 ? 23.984 -20.172 -13.398 1 94.69 503 GLU B O 1
ATOM 9606 N N . ASN B 1 504 ? 22.922 -18.625 -14.695 1 92.81 504 ASN B N 1
ATOM 9607 C CA . ASN B 1 504 ? 23.906 -18.703 -15.773 1 92.81 504 ASN B CA 1
ATOM 9608 C C . ASN B 1 504 ? 25.281 -18.25 -15.305 1 92.81 504 ASN B C 1
ATOM 9610 O O . ASN B 1 504 ? 26.297 -18.812 -15.711 1 92.81 504 ASN B O 1
ATOM 9614 N N . GLU B 1 505 ? 25.328 -17.266 -14.469 1 93.69 505 GLU B N 1
ATOM 9615 C CA . GLU B 1 505 ? 26.594 -16.797 -13.93 1 93.69 505 GLU B CA 1
ATOM 9616 C C . GLU B 1 505 ? 27.234 -17.844 -13.023 1 93.69 505 GLU B C 1
ATOM 9618 O O . GLU B 1 505 ? 28.453 -18.031 -13.039 1 93.69 505 GLU B O 1
ATOM 9623 N N . LEU B 1 506 ? 26.406 -18.531 -12.266 1 92.88 506 LEU B N 1
ATOM 9624 C CA . LEU B 1 506 ? 26.922 -19.578 -11.383 1 92.88 506 LEU B CA 1
ATOM 9625 C C . LEU B 1 506 ? 27.453 -20.766 -12.188 1 92.88 506 LEU B C 1
ATOM 9627 O O . LEU B 1 506 ? 28.422 -21.406 -11.781 1 92.88 506 LEU B O 1
ATOM 9631 N N . LEU B 1 507 ? 26.781 -21.016 -13.328 1 92.06 507 LEU B N 1
ATOM 9632 C CA . LEU B 1 507 ? 27.141 -22.156 -14.148 1 92.06 507 LEU B CA 1
ATOM 9633 C C . LEU B 1 507 ? 28.484 -21.953 -14.82 1 92.06 507 LEU B C 1
ATOM 9635 O O . LEU B 1 507 ? 29.125 -22.906 -15.25 1 92.06 507 LEU B O 1
ATOM 9639 N N . LYS B 1 508 ? 28.922 -20.719 -14.922 1 90.06 508 LYS B N 1
ATOM 9640 C CA . LYS B 1 508 ? 30.234 -20.453 -15.508 1 90.06 508 LYS B CA 1
ATOM 9641 C C . LYS B 1 508 ? 31.344 -21.172 -14.742 1 90.06 508 LYS B C 1
ATOM 9643 O O . LYS B 1 508 ? 32.312 -21.656 -15.336 1 90.06 508 LYS B O 1
ATOM 9648 N N . THR B 1 509 ? 31.156 -21.234 -13.461 1 86.81 509 THR B N 1
ATOM 9649 C CA . THR B 1 509 ? 32.125 -21.938 -12.641 1 86.81 509 THR B CA 1
ATOM 9650 C C . THR B 1 509 ? 32.125 -23.438 -12.953 1 86.81 509 THR B C 1
ATOM 9652 O O . THR B 1 509 ? 33.188 -24.078 -12.992 1 86.81 509 THR B O 1
ATOM 9655 N N . LEU B 1 510 ? 30.984 -24 -13.117 1 86.88 510 LEU B N 1
ATOM 9656 C CA . LEU B 1 510 ? 30.875 -25.406 -13.461 1 86.88 510 LEU B CA 1
ATOM 9657 C C . LEU B 1 510 ? 31.531 -25.688 -14.805 1 86.88 510 LEU B C 1
ATOM 9659 O O . LEU B 1 510 ? 32.281 -26.656 -14.938 1 86.88 510 LEU B O 1
ATOM 9663 N N . TYR B 1 511 ? 31.312 -24.828 -15.781 1 85 511 TYR B N 1
ATOM 9664 C CA . TYR B 1 511 ? 31.875 -25 -17.109 1 85 511 TYR B CA 1
ATOM 9665 C C . TYR B 1 511 ? 33.406 -24.859 -17.062 1 85 511 TYR B C 1
ATOM 9667 O O . TYR B 1 511 ? 34.125 -25.578 -17.766 1 85 511 TYR B O 1
ATOM 9675 N N . ALA B 1 512 ? 33.844 -23.969 -16.312 1 84.75 512 ALA B N 1
ATOM 9676 C CA . ALA B 1 512 ? 35.281 -23.781 -16.172 1 84.75 512 ALA B CA 1
ATOM 9677 C C . ALA B 1 512 ? 35.938 -25.031 -15.594 1 84.75 512 ALA B C 1
ATOM 9679 O O . ALA B 1 512 ? 37 -25.438 -16.047 1 84.75 512 ALA B O 1
ATOM 9680 N N . ARG B 1 513 ? 35.344 -25.594 -14.633 1 82.25 513 ARG B N 1
ATOM 9681 C CA . ARG B 1 513 ? 35.875 -26.812 -14.016 1 82.25 513 ARG B CA 1
ATOM 9682 C C . ARG B 1 513 ? 35.812 -27.984 -14.984 1 82.25 513 ARG B C 1
ATOM 9684 O O . ARG B 1 513 ? 36.719 -28.828 -15 1 82.25 513 ARG B O 1
ATOM 9691 N N . GLN B 1 514 ? 34.781 -28.078 -15.727 1 81.56 514 GLN B N 1
ATOM 9692 C CA . GLN B 1 514 ? 34.656 -29.141 -16.719 1 81.56 514 GLN B CA 1
ATOM 9693 C C . GLN B 1 514 ? 35.719 -29.031 -17.797 1 81.56 514 GLN B C 1
ATOM 9695 O O . GLN B 1 514 ? 36.281 -30.047 -18.219 1 81.56 514 GLN B O 1
ATOM 9700 N N . GLU B 1 515 ? 36 -27.844 -18.188 1 80.44 515 GLU B N 1
ATOM 9701 C CA . GLU B 1 515 ? 37.031 -27.609 -19.188 1 80.44 515 GLU B CA 1
ATOM 9702 C C . GLU B 1 515 ? 38.406 -27.953 -18.641 1 80.44 515 GLU B C 1
ATOM 9704 O O . GLU B 1 515 ? 39.25 -28.484 -19.375 1 80.44 515 GLU B O 1
ATOM 9709 N N . GLU B 1 516 ? 38.562 -27.719 -17.453 1 76.75 516 GLU B N 1
ATOM 9710 C CA . GLU B 1 516 ? 39.844 -28.047 -16.812 1 76.75 516 GLU B CA 1
ATOM 9711 C C . GLU B 1 516 ? 40.031 -29.562 -16.75 1 76.75 516 GLU B C 1
ATOM 9713 O O . GLU B 1 516 ? 41.125 -30.062 -16.984 1 76.75 516 GLU B O 1
ATOM 9718 N N . LEU B 1 517 ? 39.031 -30.234 -16.406 1 75.69 517 LEU B N 1
ATOM 9719 C CA . LEU B 1 517 ? 39.125 -31.688 -16.312 1 75.69 517 LEU B CA 1
ATOM 9720 C C . LEU B 1 517 ? 39.344 -32.312 -17.688 1 75.69 517 LEU B C 1
ATOM 9722 O O . LEU B 1 517 ? 40.062 -33.281 -17.828 1 75.69 517 LEU B O 1
ATOM 9726 N N . LYS B 1 518 ? 38.75 -31.766 -18.703 1 74.06 518 LYS B N 1
ATOM 9727 C CA . LYS B 1 518 ? 38.906 -32.25 -20.062 1 74.06 518 LYS B CA 1
ATOM 9728 C C . LYS B 1 518 ? 40.344 -32 -20.562 1 74.06 518 LYS B C 1
ATOM 9730 O O . LYS B 1 518 ? 40.938 -32.844 -21.25 1 74.06 518 LYS B O 1
ATOM 9735 N N . SER B 1 519 ? 40.844 -30.891 -20.25 1 72.56 519 SER B N 1
ATOM 9736 C CA . SER B 1 519 ? 42.188 -30.562 -20.656 1 72.56 519 SER B CA 1
ATOM 9737 C C . SER B 1 519 ? 43.219 -31.484 -19.984 1 72.56 519 SER B C 1
ATOM 9739 O O . SER B 1 519 ? 44.188 -31.906 -20.609 1 72.56 519 SER B O 1
ATOM 9741 N N . LEU B 1 520 ? 42.875 -31.812 -18.812 1 64.69 520 LEU B N 1
ATOM 9742 C CA . LEU B 1 520 ? 43.75 -32.719 -18.094 1 64.69 520 LEU B CA 1
ATOM 9743 C C . LEU B 1 520 ? 43.688 -34.125 -18.688 1 64.69 520 LEU B C 1
ATOM 9745 O O . LEU B 1 520 ? 44.719 -34.812 -18.766 1 64.69 520 LEU B O 1
ATOM 9749 N N . LYS B 1 521 ? 42.625 -34.531 -19.172 1 60.75 521 LYS B N 1
ATOM 9750 C CA . LYS B 1 521 ? 42.469 -35.844 -19.781 1 60.75 521 LYS B CA 1
ATOM 9751 C C . LYS B 1 521 ? 43.125 -35.906 -21.156 1 60.75 521 LYS B C 1
ATOM 9753 O O . LYS B 1 521 ? 43.656 -36.938 -21.547 1 60.75 521 LYS B O 1
ATOM 9758 N N . ARG B 1 522 ? 43.25 -34.969 -21.891 1 60.88 522 ARG B N 1
ATOM 9759 C CA . ARG B 1 522 ? 43.938 -34.906 -23.172 1 60.88 522 ARG B CA 1
ATOM 9760 C C . ARG B 1 522 ? 45.438 -34.969 -22.984 1 60.88 522 ARG B C 1
ATOM 9762 O O . ARG B 1 522 ? 46.156 -35.531 -23.812 1 60.88 522 ARG B O 1
ATOM 9769 N N . MET B 1 523 ? 45.844 -34.469 -22 1 54.38 523 MET B N 1
ATOM 9770 C CA . MET B 1 523 ? 47.281 -34.469 -21.766 1 54.38 523 MET B CA 1
ATOM 9771 C C . MET B 1 523 ? 47.75 -35.875 -21.281 1 54.38 523 MET B C 1
ATOM 9773 O O . MET B 1 523 ? 48.938 -36.156 -21.328 1 54.38 523 MET B O 1
ATOM 9777 N N . SER B 1 524 ? 46.938 -36.75 -20.859 1 46.81 524 SER B N 1
ATOM 9778 C CA . SER B 1 524 ? 47.438 -38.031 -20.375 1 46.81 524 SER B CA 1
ATOM 9779 C C . SER B 1 524 ? 47.656 -39 -21.531 1 46.81 524 SER B C 1
ATOM 9781 O O . SER B 1 524 ? 46.781 -39.812 -21.844 1 46.81 524 SER B O 1
ATOM 9783 N N . PRO B 1 525 ? 48.469 -38.812 -22.703 1 40.97 525 PRO B N 1
ATOM 9784 C CA . PRO B 1 525 ? 48.781 -39.906 -23.609 1 40.97 525 PRO B CA 1
ATOM 9785 C C . PRO B 1 525 ? 49.25 -41.156 -22.875 1 40.97 525 PRO B C 1
ATOM 9787 O O . PRO B 1 525 ? 49.5 -41.125 -21.672 1 40.97 525 PRO B O 1
ATOM 9790 N N . GLN B 1 526 ? 50.312 -42.219 -23.734 1 37.31 526 GLN B N 1
ATOM 9791 C CA . GLN B 1 526 ? 50.969 -43.5 -23.656 1 37.31 526 GLN B CA 1
ATOM 9792 C C . GLN B 1 526 ? 51.844 -43.625 -22.422 1 37.31 526 GLN B C 1
ATOM 9794 O O . GLN B 1 526 ? 52.188 -44.719 -21.969 1 37.31 526 GLN B O 1
ATOM 9799 N N . HIS B 1 527 ? 53.219 -42.906 -22.469 1 35.03 527 HIS B N 1
ATOM 9800 C CA . HIS B 1 527 ? 54.5 -43.406 -22 1 35.03 527 HIS B CA 1
ATOM 9801 C C . HIS B 1 527 ? 54.469 -43.75 -20.516 1 35.03 527 HIS B C 1
ATOM 9803 O O . HIS B 1 527 ? 54.844 -44.875 -20.125 1 35.03 527 HIS B O 1
ATOM 9809 N N . LEU B 1 528 ? 55.594 -43.156 -19.672 1 33.91 528 LEU B N 1
ATOM 9810 C CA . LEU B 1 528 ? 56.531 -43.5 -18.625 1 33.91 528 LEU B CA 1
ATOM 9811 C C . LEU B 1 528 ? 55.844 -43.625 -17.266 1 33.91 528 LEU B C 1
ATOM 9813 O O . LEU B 1 528 ? 54.969 -42.812 -16.953 1 33.91 528 LEU B O 1
ATOM 9817 N N . ASP B 1 529 ? 55.969 -44.844 -16.656 1 35.03 529 ASP B N 1
ATOM 9818 C CA . ASP B 1 529 ? 55.812 -45.344 -15.281 1 35.03 529 ASP B CA 1
ATOM 9819 C C . ASP B 1 529 ? 56.344 -44.312 -14.281 1 35.03 529 ASP B C 1
ATOM 9821 O O . ASP B 1 529 ? 57.469 -44.375 -13.805 1 35.03 529 ASP B O 1
ATOM 9825 N N . VAL B 1 530 ? 56.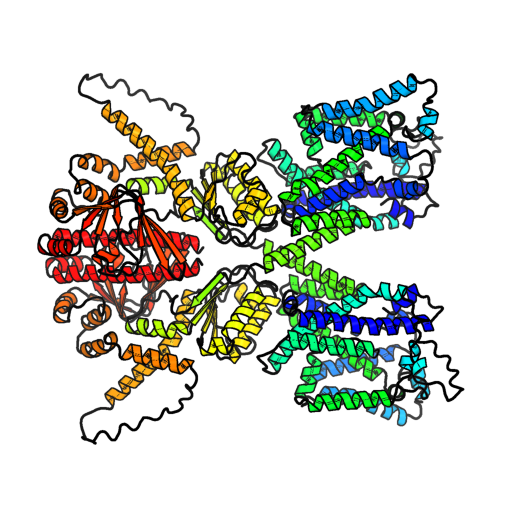531 -43.094 -14.617 1 34.56 530 VAL B N 1
ATOM 9826 C CA . VAL B 1 530 ? 57.156 -42.344 -13.516 1 34.56 530 VAL B CA 1
ATOM 9827 C C . VAL B 1 530 ? 56.312 -42.5 -12.25 1 34.56 530 VAL B C 1
ATOM 9829 O O . VAL B 1 530 ? 55.094 -42.406 -12.297 1 34.56 530 VAL B O 1
ATOM 9832 N N . PRO B 1 531 ? 57.031 -43.344 -11.305 1 32.81 531 PRO B N 1
ATOM 9833 C CA . PRO B 1 531 ? 56.344 -43.531 -10.031 1 32.81 531 PRO B CA 1
ATOM 9834 C C . PRO B 1 531 ? 55.562 -42.281 -9.602 1 32.81 531 PRO B C 1
ATOM 9836 O O . PRO B 1 531 ? 55.906 -41.156 -9.953 1 32.81 531 PRO B O 1
ATOM 9839 N N . PRO B 1 532 ? 54.375 -42.531 -9.406 1 26.84 532 PRO B N 1
ATOM 9840 C CA . PRO B 1 532 ? 53.625 -41.344 -9.008 1 26.84 532 PRO B CA 1
ATOM 9841 C C . PRO B 1 532 ? 54.375 -40.438 -8.023 1 26.84 532 PRO B C 1
ATOM 9843 O O . PRO B 1 532 ? 54.844 -40.938 -6.992 1 26.84 532 PRO B O 1
ATOM 9846 N N . ALA B 1 533 ? 55.406 -39.656 -8.547 1 28.56 533 ALA B N 1
ATOM 9847 C CA . ALA B 1 533 ? 55.844 -38.75 -7.48 1 28.56 533 ALA B CA 1
ATOM 9848 C C . ALA B 1 533 ? 54.719 -38.562 -6.449 1 28.56 533 ALA B C 1
ATOM 9850 O O . ALA B 1 533 ? 53.562 -38.688 -6.766 1 28.56 533 ALA B O 1
ATOM 9851 N N . LYS B 1 534 ? 55.188 -38.656 -5.172 1 29.48 534 LYS B N 1
ATOM 9852 C CA . LYS B 1 534 ? 54.281 -38.188 -4.121 1 29.48 534 LYS B CA 1
ATOM 9853 C C . LYS B 1 534 ? 53.375 -37.062 -4.637 1 29.48 534 LYS B C 1
ATOM 9855 O O . LYS B 1 534 ? 53.844 -36.062 -5.191 1 29.48 534 LYS B O 1
ATOM 9860 N N . THR B 1 535 ? 52.25 -37.406 -5.344 1 26.62 535 THR B N 1
ATOM 9861 C CA . THR B 1 535 ? 51.25 -36.344 -5.465 1 26.62 535 THR B CA 1
ATOM 9862 C C . THR B 1 535 ? 51.469 -35.281 -4.379 1 26.62 535 THR B C 1
ATOM 9864 O O . THR B 1 535 ? 51.188 -35.531 -3.199 1 26.62 535 THR B O 1
ATOM 9867 N N . SER B 1 536 ? 52.688 -34.75 -4.289 1 26.19 536 SER B N 1
ATOM 9868 C CA . SER B 1 536 ? 52.719 -33.594 -3.389 1 26.19 536 SER B CA 1
ATOM 9869 C C . SER B 1 536 ? 51.312 -32.969 -3.287 1 26.19 536 SER B C 1
ATOM 9871 O O . SER B 1 536 ? 50.531 -33.031 -4.227 1 26.19 536 SER B O 1
ATOM 9873 N N . SER B 1 537 ? 50.875 -32.938 -2 1 27.58 537 SER B N 1
ATOM 9874 C CA . SER B 1 537 ? 49.75 -32.094 -1.562 1 27.58 537 SER B CA 1
ATOM 9875 C C . SER B 1 537 ? 49.625 -30.859 -2.432 1 27.58 537 SER B C 1
ATOM 9877 O O . SER B 1 537 ? 50.5 -29.984 -2.426 1 27.58 537 SER B O 1
ATOM 9879 N N . LEU B 1 538 ? 49.531 -31.047 -3.73 1 28.69 538 LEU B N 1
ATOM 9880 C CA . LEU B 1 538 ? 49.094 -29.812 -4.359 1 28.69 538 LEU B CA 1
ATOM 9881 C C . LEU B 1 538 ? 48.562 -28.828 -3.318 1 28.69 538 LEU B C 1
ATOM 9883 O O . LEU B 1 538 ? 47.594 -29.109 -2.621 1 28.69 538 LEU B O 1
ATOM 9887 N N . SER B 1 539 ? 49.438 -28.281 -2.621 1 28.05 539 SER B N 1
ATOM 9888 C CA . SER B 1 539 ? 49.312 -27.156 -1.699 1 28.05 539 SER B CA 1
ATOM 9889 C C . SER B 1 539 ? 48.094 -26.312 -2.035 1 28.05 539 SER B C 1
ATOM 9891 O O . SER B 1 539 ? 47.688 -26.203 -3.201 1 28.05 539 SER B O 1
ATOM 9893 N N . SER B 1 540 ? 47.188 -26.266 -1.135 1 30.05 540 SER B N 1
ATOM 9894 C CA . SER B 1 540 ? 46.188 -25.234 -0.981 1 30.05 540 SER B CA 1
ATOM 9895 C C . SER B 1 540 ? 46.625 -23.938 -1.652 1 30.05 540 SER B C 1
ATOM 9897 O O . SER B 1 540 ? 47.406 -23.172 -1.084 1 30.05 540 SER B O 1
ATOM 9899 N N . PHE B 1 541 ? 47.406 -24 -2.744 1 28.61 541 PHE B N 1
ATOM 9900 C CA . PHE B 1 541 ? 47.469 -22.672 -3.332 1 28.61 541 PHE B CA 1
ATOM 9901 C C . PHE B 1 541 ? 46.281 -21.812 -2.891 1 28.61 541 PHE B C 1
ATOM 9903 O O . PHE B 1 541 ? 45.156 -22.281 -2.873 1 28.61 541 PHE B O 1
ATOM 9910 N N . ASP B 1 542 ? 46.531 -20.969 -2.059 1 31.98 542 ASP B N 1
ATOM 9911 C CA . ASP B 1 542 ? 45.75 -19.812 -1.614 1 31.98 542 ASP B CA 1
ATOM 9912 C C . ASP B 1 542 ? 44.938 -19.219 -2.764 1 31.98 542 ASP B C 1
ATOM 9914 O O . ASP B 1 542 ? 45.406 -18.375 -3.508 1 31.98 542 ASP B O 1
ATOM 9918 N N . SER B 1 543 ? 44.625 -19.953 -3.812 1 34.81 543 SER B N 1
ATOM 9919 C CA . SER B 1 543 ? 43.719 -19.375 -4.801 1 34.81 543 SER B CA 1
ATOM 9920 C C . SER B 1 543 ? 42.906 -18.25 -4.203 1 34.81 543 SER B C 1
ATOM 9922 O O . SER B 1 543 ? 42.406 -18.375 -3.082 1 34.81 543 SER B O 1
ATOM 9924 N N . PRO B 1 544 ? 43.25 -17.156 -4.648 1 36.97 544 PRO B N 1
ATOM 9925 C CA . PRO B 1 544 ? 42.469 -16.016 -4.191 1 36.97 544 PRO B CA 1
ATOM 9926 C C . PRO B 1 544 ? 41 -16.375 -3.975 1 36.97 544 PRO B C 1
ATOM 9928 O O . PRO B 1 544 ? 40.125 -15.484 -3.945 1 36.97 544 PRO B O 1
ATOM 9931 N N . PHE B 1 545 ? 40.688 -17.641 -4.227 1 44.25 545 PHE B N 1
ATOM 9932 C CA . PHE B 1 545 ? 39.312 -18.047 -3.98 1 44.25 545 PHE B CA 1
ATOM 9933 C C . PHE B 1 545 ? 38.969 -18 -2.492 1 44.25 545 PHE B C 1
ATOM 9935 O O . PHE B 1 545 ? 38.125 -18.719 -2.018 1 44.25 545 PHE B O 1
ATOM 9942 N N . ASN B 1 546 ? 39.781 -17.5 -1.751 1 50.91 546 ASN B N 1
ATOM 9943 C CA . ASN B 1 546 ? 39.625 -17.562 -0.3 1 50.91 546 ASN B CA 1
ATOM 9944 C C . ASN B 1 546 ? 38.281 -17.016 0.149 1 50.91 546 ASN B C 1
ATOM 9946 O O . ASN B 1 546 ? 38.062 -16.781 1.341 1 50.91 546 ASN B O 1
ATOM 9950 N N . SER B 1 547 ? 37.562 -16.75 -0.837 1 75.31 547 SER B N 1
ATOM 9951 C CA . SER B 1 547 ? 36.312 -16.312 -0.255 1 75.31 547 SER B CA 1
ATOM 9952 C C . SER B 1 547 ? 35.344 -17.484 -0.049 1 75.31 547 SER B C 1
ATOM 9954 O O . SER B 1 547 ? 35.406 -18.469 -0.783 1 75.31 547 SER B O 1
ATOM 9956 N N . PRO B 1 548 ? 34.906 -17.766 1.08 1 77.5 548 PRO B N 1
ATOM 9957 C CA . PRO B 1 548 ? 33.938 -18.812 1.377 1 77.5 548 PRO B CA 1
ATOM 9958 C C . PRO B 1 548 ? 32.938 -19.016 0.24 1 77.5 548 PRO B C 1
ATOM 9960 O O . PRO B 1 548 ? 32.531 -20.156 -0.03 1 77.5 548 PRO B O 1
ATOM 9963 N N . ARG B 1 549 ? 32.75 -18.141 -0.569 1 87 549 ARG B N 1
ATOM 9964 C CA . ARG B 1 549 ? 31.812 -18.25 -1.681 1 87 549 ARG B CA 1
ATOM 9965 C C . ARG B 1 549 ? 32.406 -19.062 -2.82 1 87 549 ARG B C 1
ATOM 9967 O O . ARG B 1 549 ? 31.75 -19.953 -3.357 1 87 549 ARG B O 1
ATOM 9974 N N . ARG B 1 550 ? 33.562 -18.859 -3.172 1 82.81 550 ARG B N 1
ATOM 9975 C CA . ARG B 1 550 ? 34.219 -19.547 -4.27 1 82.81 550 ARG B CA 1
ATOM 9976 C C . ARG B 1 550 ? 34.469 -21.016 -3.92 1 82.81 550 ARG B C 1
ATOM 9978 O O . ARG B 1 550 ? 34.312 -21.906 -4.766 1 82.81 550 ARG B O 1
ATOM 9985 N N . ASN B 1 551 ? 34.75 -21.172 -2.637 1 81.56 551 ASN B N 1
ATOM 9986 C CA . ASN B 1 551 ? 34.969 -22.547 -2.178 1 81.56 551 ASN B CA 1
ATOM 9987 C C . ASN B 1 551 ? 33.688 -23.359 -2.26 1 81.56 551 ASN B C 1
ATOM 9989 O O . ASN B 1 551 ? 33.719 -24.531 -2.662 1 81.56 551 ASN B O 1
ATOM 9993 N N . HIS B 1 552 ? 32.688 -22.734 -1.905 1 84.75 552 HIS B N 1
ATOM 9994 C CA . HIS B 1 552 ? 31.391 -23.391 -1.975 1 84.75 552 HIS B CA 1
ATOM 9995 C C . HIS B 1 552 ? 31.047 -23.766 -3.412 1 84.75 552 HIS B C 1
ATOM 9997 O O . HIS B 1 552 ? 30.578 -24.875 -3.674 1 84.75 552 HIS B O 1
ATOM 10003 N N . LEU B 1 553 ? 31.328 -22.922 -4.316 1 87.38 553 LEU B N 1
ATOM 10004 C CA . LEU B 1 553 ? 31.016 -23.172 -5.719 1 87.38 553 LEU B CA 1
ATOM 10005 C C . LEU B 1 553 ? 31.906 -24.297 -6.27 1 87.38 553 LEU B C 1
ATOM 10007 O O . LEU B 1 553 ? 31.438 -25.141 -7.035 1 87.38 553 LEU B O 1
ATOM 10011 N N . ALA B 1 554 ? 33.094 -24.234 -5.84 1 83.44 554 ALA B N 1
ATOM 10012 C CA . ALA B 1 554 ? 34.031 -25.266 -6.289 1 83.44 554 ALA B CA 1
ATOM 10013 C C . ALA B 1 554 ? 33.625 -26.641 -5.766 1 83.44 554 ALA B C 1
ATOM 10015 O O . ALA B 1 554 ? 33.688 -27.625 -6.496 1 83.44 554 ALA B O 1
ATOM 10016 N N . GLU B 1 555 ? 33.219 -26.625 -4.582 1 83.62 555 GLU B N 1
ATOM 10017 C CA . GLU B 1 555 ? 32.781 -27.875 -3.982 1 83.62 555 GLU B CA 1
ATOM 10018 C C . GLU B 1 555 ? 31.5 -28.391 -4.672 1 83.62 555 GLU B C 1
ATOM 10020 O O . GLU B 1 555 ? 31.375 -29.578 -4.934 1 83.62 555 GLU B O 1
ATOM 10025 N N . ALA B 1 556 ? 30.641 -27.516 -4.957 1 85.75 556 ALA B N 1
ATOM 10026 C CA . ALA B 1 556 ? 29.406 -27.891 -5.656 1 85.75 556 ALA B CA 1
ATOM 10027 C C . ALA B 1 556 ? 29.703 -28.422 -7.051 1 85.75 556 ALA B C 1
ATOM 10029 O O . ALA B 1 556 ? 29.078 -29.391 -7.5 1 85.75 556 ALA B O 1
ATOM 10030 N N . ALA B 1 557 ? 30.609 -27.828 -7.68 1 85.81 557 ALA B N 1
ATOM 10031 C CA . ALA B 1 557 ? 31 -28.281 -9.008 1 85.81 557 ALA B CA 1
ATOM 10032 C C . ALA B 1 557 ? 31.625 -29.672 -8.953 1 85.81 557 ALA B C 1
ATOM 10034 O O . ALA B 1 557 ? 31.328 -30.516 -9.797 1 85.81 557 ALA B O 1
ATOM 10035 N N . HIS B 1 558 ? 32.438 -29.844 -7.977 1 80.88 558 HIS B N 1
ATOM 10036 C CA . HIS B 1 558 ? 33.094 -31.141 -7.797 1 80.88 558 HIS B CA 1
ATOM 10037 C C . HIS B 1 558 ? 32.062 -32.219 -7.531 1 80.88 558 HIS B C 1
ATOM 10039 O O . HIS B 1 558 ? 32.125 -33.312 -8.125 1 80.88 558 HIS B O 1
ATOM 10045 N N . ASP B 1 559 ? 31.141 -31.953 -6.754 1 81.75 559 ASP B N 1
ATOM 10046 C CA . ASP B 1 559 ? 30.094 -32.906 -6.422 1 81.75 559 ASP B CA 1
ATOM 10047 C C . ASP B 1 559 ? 29.219 -33.219 -7.637 1 81.75 559 ASP B C 1
ATOM 10049 O O . ASP B 1 559 ? 28.844 -34.375 -7.852 1 81.75 559 ASP B O 1
ATOM 10053 N N . ALA B 1 560 ? 28.938 -32.219 -8.398 1 80.25 560 ALA B N 1
ATOM 10054 C CA . ALA B 1 560 ? 28.109 -32.406 -9.586 1 80.25 560 ALA B CA 1
ATOM 10055 C C . ALA B 1 560 ? 28.828 -33.25 -10.641 1 80.25 560 ALA B C 1
ATOM 10057 O O . ALA B 1 560 ? 28.203 -34.031 -11.336 1 80.25 560 ALA B O 1
ATOM 10058 N N . LEU B 1 561 ? 30.141 -33.094 -10.734 1 77.94 561 LEU B N 1
ATOM 10059 C CA . LEU B 1 561 ? 30.922 -33.75 -11.781 1 77.94 561 LEU B CA 1
ATOM 10060 C C . LEU B 1 561 ? 31.297 -35.156 -11.367 1 77.94 561 LEU B C 1
ATOM 10062 O O . LEU B 1 561 ? 31.578 -36 -12.227 1 77.94 561 LEU B O 1
ATOM 10066 N N . THR B 1 562 ? 31.344 -35.375 -10.078 1 71.56 562 THR B N 1
ATOM 10067 C CA . THR B 1 562 ? 31.703 -36.719 -9.594 1 71.56 562 THR B CA 1
ATOM 10068 C C . THR B 1 562 ? 30.438 -37.562 -9.391 1 71.56 562 THR B C 1
ATOM 10070 O O . THR B 1 562 ? 30.531 -38.75 -9.117 1 71.56 562 THR B O 1
ATOM 10073 N N . SER B 1 563 ? 29.375 -36.938 -9.594 1 64.69 563 SER B N 1
ATOM 10074 C CA . SER B 1 563 ? 28.156 -37.75 -9.43 1 64.69 563 SER B CA 1
ATOM 10075 C C . SER B 1 563 ? 27.953 -38.688 -10.594 1 64.69 563 SER B C 1
ATOM 10077 O O . SER B 1 563 ? 28.422 -38.438 -11.703 1 64.69 563 SER B O 1
ATOM 10079 N N . VAL B 1 564 ? 27.484 -39.938 -10.375 1 56.34 564 VAL B N 1
ATOM 10080 C CA . VAL B 1 564 ? 27.266 -41.031 -11.297 1 56.34 564 VAL B CA 1
ATOM 10081 C C . VAL B 1 564 ? 26.547 -40.531 -12.555 1 56.34 564 VAL B C 1
ATOM 10083 O O . VAL B 1 564 ? 26.859 -40.969 -13.664 1 56.34 564 VAL B O 1
ATOM 10086 N N . GLU B 1 565 ? 25.766 -39.562 -12.32 1 56 565 GLU B N 1
ATOM 10087 C CA . GLU B 1 565 ? 24.906 -39.062 -13.391 1 56 565 GLU B CA 1
ATOM 10088 C C . GLU B 1 565 ? 25.734 -38.375 -14.484 1 56 565 GLU B C 1
ATOM 10090 O O . GLU B 1 565 ? 25.328 -38.375 -15.648 1 56 565 GLU B O 1
ATOM 10095 N N . VAL B 1 566 ? 26.938 -37.938 -14.117 1 55.59 566 VAL B N 1
ATOM 10096 C CA . VAL B 1 566 ? 27.797 -37.219 -15.062 1 55.59 566 VAL B CA 1
ATOM 10097 C C . VAL B 1 566 ? 28.844 -38.156 -15.641 1 55.59 566 VAL B C 1
ATOM 10099 O O . VAL B 1 566 ? 29.281 -38 -16.781 1 55.59 566 VAL B O 1
ATOM 10102 N N . GLN B 1 567 ? 29.234 -39.188 -14.906 1 57.41 567 GLN B N 1
ATOM 10103 C CA . GLN B 1 567 ? 30.312 -40.031 -15.352 1 57.41 567 GLN B CA 1
ATOM 10104 C C . GLN B 1 567 ? 29.859 -40.938 -16.5 1 57.41 567 GLN B C 1
ATOM 10106 O O . GLN B 1 567 ? 30.641 -41.219 -17.422 1 57.41 567 GLN B O 1
ATOM 10111 N N . ARG B 1 568 ? 28.625 -41.281 -16.578 1 59.88 568 ARG B N 1
ATOM 10112 C CA . ARG B 1 568 ? 28.125 -42.25 -17.562 1 59.88 568 ARG B CA 1
ATOM 10113 C C . ARG B 1 568 ? 28.156 -41.656 -18.969 1 59.88 568 ARG B C 1
ATOM 10115 O O . ARG B 1 568 ? 28.531 -42.344 -19.922 1 59.88 568 ARG B O 1
ATOM 10122 N N . PRO B 1 569 ? 27.938 -40.344 -19.031 1 58.78 569 PRO B N 1
ATOM 10123 C CA . PRO B 1 569 ? 27.922 -39.781 -20.375 1 58.78 569 PRO B CA 1
ATOM 10124 C C . PRO B 1 569 ? 29.266 -39.906 -21.078 1 58.78 569 PRO B C 1
ATOM 10126 O O . PRO B 1 569 ? 29.328 -39.969 -22.312 1 58.78 569 PRO B O 1
ATOM 10129 N N . SER B 1 570 ? 30.266 -40 -20.344 1 60.88 570 SER B N 1
ATOM 10130 C CA . SER B 1 570 ? 31.578 -40.125 -20.984 1 60.88 570 SER B CA 1
ATOM 10131 C C . SER B 1 570 ? 31.688 -41.469 -21.719 1 60.88 570 SER B C 1
ATOM 10133 O O . SER B 1 570 ? 32.312 -41.531 -22.781 1 60.88 570 SER B O 1
ATOM 10135 N N . GLU B 1 571 ? 30.922 -42.469 -21.234 1 67.62 571 GLU B N 1
ATOM 10136 C CA . GLU B 1 571 ? 30.938 -43.781 -21.875 1 67.62 571 GLU B CA 1
ATOM 10137 C C . GLU B 1 571 ? 30.109 -43.781 -23.156 1 67.62 571 GLU B C 1
ATOM 10139 O O . GLU B 1 571 ? 30.344 -44.562 -24.062 1 67.62 571 GLU B O 1
ATOM 10144 N N . TRP B 1 572 ? 29.219 -42.812 -23.203 1 74.69 572 TRP B N 1
ATOM 10145 C CA . TRP B 1 572 ? 28.281 -42.812 -24.312 1 74.69 572 TRP B CA 1
ATOM 10146 C C . TRP B 1 572 ? 28.781 -41.938 -25.453 1 74.69 572 TRP B C 1
ATOM 10148 O O . TRP B 1 572 ? 28.109 -41.812 -26.484 1 74.69 572 TRP B O 1
ATOM 10158 N N . GLN B 1 573 ? 29.906 -41.375 -25.25 1 74.31 573 GLN B N 1
ATOM 10159 C CA . GLN B 1 573 ? 30.422 -40.406 -26.234 1 74.31 573 GLN B CA 1
ATOM 10160 C C . GLN B 1 573 ? 30.719 -41.125 -27.562 1 74.31 573 GLN B C 1
ATOM 10162 O O . GLN B 1 573 ? 30.688 -40.469 -28.625 1 74.31 573 GLN B O 1
ATOM 10167 N N . SER B 1 574 ? 30.797 -42.406 -27.516 1 78.25 574 SER B N 1
ATOM 10168 C CA . SER B 1 574 ? 31.156 -43.156 -28.719 1 78.25 574 SER B CA 1
ATOM 10169 C C . SER B 1 574 ? 29.922 -43.5 -29.547 1 78.25 574 SER B C 1
ATOM 10171 O O . SER B 1 574 ? 30.016 -43.812 -30.734 1 78.25 574 SER B O 1
ATOM 10173 N N . PHE B 1 575 ? 28.781 -43.219 -28.984 1 86.94 575 PHE B N 1
ATOM 10174 C CA . PHE B 1 575 ? 27.562 -43.594 -29.688 1 86.94 575 PHE B CA 1
ATOM 10175 C C . PHE B 1 575 ? 27.109 -42.469 -30.625 1 86.94 575 PHE B C 1
ATOM 10177 O O . PHE B 1 575 ? 27.344 -41.281 -30.359 1 86.94 575 PHE B O 1
ATOM 10184 N N . LYS B 1 576 ? 26.547 -42.844 -31.75 1 87.56 576 LYS B N 1
ATOM 10185 C CA . LYS B 1 576 ? 26.016 -41.906 -32.719 1 87.56 576 LYS B CA 1
ATOM 10186 C C . LYS B 1 576 ? 24.688 -41.312 -32.219 1 87.56 576 LYS B C 1
ATOM 10188 O O . LYS B 1 576 ? 23.969 -41.969 -31.453 1 87.56 576 LYS B O 1
ATOM 10193 N N . GLU B 1 577 ? 24.438 -40.156 -32.75 1 90.62 577 GLU B N 1
ATOM 10194 C CA . GLU B 1 577 ? 23.141 -39.562 -32.438 1 90.62 577 GLU B CA 1
ATOM 10195 C C . GLU B 1 577 ? 22.016 -40.25 -33.188 1 90.62 577 GLU B C 1
ATOM 10197 O O . GLU B 1 577 ? 22.203 -40.719 -34.312 1 90.62 577 GLU B O 1
ATOM 10202 N N . PRO B 1 578 ? 20.859 -40.344 -32.594 1 93.69 578 PRO B N 1
ATOM 10203 C CA . PRO B 1 578 ? 20.344 -39.688 -31.375 1 93.69 578 PRO B CA 1
ATOM 10204 C C . PRO B 1 578 ? 20.469 -40.594 -30.141 1 93.69 578 PRO B C 1
ATOM 10206 O O . PRO B 1 578 ? 19.859 -40.312 -29.109 1 93.69 578 PRO B O 1
ATOM 10209 N N . LEU B 1 579 ? 21.141 -41.75 -30.281 1 93.81 579 LEU B N 1
ATOM 10210 C CA . LEU B 1 579 ? 21.234 -42.688 -29.172 1 93.81 579 LEU B CA 1
ATOM 10211 C C . LEU B 1 579 ? 21.953 -42.031 -27.984 1 93.81 579 LEU B C 1
ATOM 10213 O O . LEU B 1 579 ? 21.484 -42.156 -26.844 1 93.81 579 LEU B O 1
ATOM 10217 N N . ARG B 1 580 ? 23.047 -41.406 -28.328 1 91.62 580 ARG B N 1
ATOM 10218 C CA . ARG B 1 580 ? 23.781 -40.719 -27.266 1 91.62 580 ARG B CA 1
ATOM 10219 C C . ARG B 1 580 ? 22.891 -39.719 -26.547 1 91.62 580 ARG B C 1
ATOM 10221 O O . ARG B 1 580 ? 22.875 -39.656 -25.312 1 91.62 580 ARG B O 1
ATOM 10228 N N . LEU B 1 581 ? 22.172 -38.938 -27.266 1 91.62 581 LEU B N 1
ATOM 10229 C CA . LEU B 1 581 ? 21.281 -37.906 -26.719 1 91.62 581 LEU B CA 1
ATOM 10230 C C . LEU B 1 581 ? 20.188 -38.531 -25.875 1 91.62 581 LEU B C 1
ATOM 10232 O O . LEU B 1 581 ? 19.859 -38.031 -24.797 1 91.62 581 LEU B O 1
ATOM 10236 N N . MET B 1 582 ? 19.641 -39.594 -26.312 1 92.5 582 MET B N 1
ATOM 10237 C CA . MET B 1 582 ? 18.594 -40.312 -25.578 1 92.5 582 MET B CA 1
ATOM 10238 C C . MET B 1 582 ? 19.094 -40.812 -24.234 1 92.5 582 MET B C 1
ATOM 10240 O O . MET B 1 582 ? 18.422 -40.625 -23.219 1 92.5 582 MET B O 1
ATOM 10244 N N . LEU B 1 583 ? 20.25 -41.406 -24.266 1 89.56 583 LEU B N 1
ATOM 10245 C CA . LEU B 1 583 ? 20.812 -41.938 -23.031 1 89.56 583 LEU B CA 1
ATOM 10246 C C . LEU B 1 583 ? 21.125 -40.812 -22.031 1 89.56 583 LEU B C 1
ATOM 10248 O O . LEU B 1 583 ? 20.938 -40.969 -20.828 1 89.56 583 LEU B O 1
ATOM 10252 N N . GLN B 1 584 ? 21.516 -39.719 -22.547 1 86.31 584 GLN B N 1
ATOM 10253 C CA . GLN B 1 584 ? 21.797 -38.562 -21.703 1 86.31 584 GLN B CA 1
ATOM 10254 C C . GLN B 1 584 ? 20.531 -38 -21.078 1 86.31 584 GLN B C 1
ATOM 10256 O O . GLN B 1 584 ? 20.5 -37.688 -19.891 1 86.31 584 GLN B O 1
ATOM 10261 N N . ILE B 1 585 ? 19.453 -37.844 -21.828 1 88.75 585 ILE B N 1
ATOM 10262 C CA . ILE B 1 585 ? 18.203 -37.25 -21.391 1 88.75 585 ILE B CA 1
ATOM 10263 C C . ILE B 1 585 ? 17.5 -38.219 -20.422 1 88.75 585 ILE B C 1
ATOM 10265 O O . ILE B 1 585 ? 16.922 -37.781 -19.422 1 88.75 585 ILE B O 1
ATOM 10269 N N . PHE B 1 586 ? 17.578 -39.469 -20.734 1 89.31 586 PHE B N 1
ATOM 10270 C CA . PHE B 1 586 ? 16.781 -40.469 -19.984 1 89.31 586 PHE B CA 1
ATOM 10271 C C . PHE B 1 586 ? 17.578 -40.969 -18.781 1 89.31 586 PHE B C 1
ATOM 10273 O O . PHE B 1 586 ? 17.078 -41.812 -18.031 1 89.31 586 PHE B O 1
ATOM 10280 N N . GLN B 1 587 ? 18.719 -40.344 -18.734 1 82.44 587 GLN B N 1
ATOM 10281 C CA . GLN B 1 587 ? 19.516 -40.75 -17.578 1 82.44 587 GLN B CA 1
ATOM 10282 C C . GLN B 1 587 ? 18.812 -40.406 -16.266 1 82.44 587 GLN B C 1
ATOM 10284 O O . GLN B 1 587 ? 18.359 -39.281 -16.078 1 82.44 587 GLN B O 1
ATOM 10289 N N . GLY B 1 588 ? 18.609 -41.25 -15.352 1 78.5 588 GLY B N 1
ATOM 10290 C CA . GLY B 1 588 ? 17.938 -41.031 -14.086 1 78.5 588 GLY B CA 1
ATOM 10291 C C . GLY B 1 588 ? 16.438 -41.25 -14.148 1 78.5 588 GLY B C 1
ATOM 10292 O O . GLY B 1 588 ? 15.789 -41.375 -13.117 1 78.5 588 GLY B O 1
ATOM 10293 N N . LEU B 1 589 ? 15.938 -41.156 -15.391 1 86.56 589 LEU B N 1
ATOM 10294 C CA . LEU B 1 589 ? 14.508 -41.375 -15.57 1 86.56 589 LEU B CA 1
ATOM 10295 C C . LEU B 1 589 ? 14.195 -42.844 -15.844 1 86.56 589 LEU B C 1
ATOM 10297 O O . LEU B 1 589 ? 13.109 -43.312 -15.523 1 86.56 589 LEU B O 1
ATOM 10301 N N . SER B 1 590 ? 15.164 -43.438 -16.531 1 89.06 590 SER B N 1
ATOM 10302 C CA . SER B 1 590 ? 15.008 -44.844 -16.859 1 89.06 590 SER B CA 1
ATOM 10303 C C . SER B 1 590 ? 16.266 -45.656 -16.547 1 89.06 590 SER B C 1
ATOM 10305 O O . SER B 1 590 ? 17.375 -45.125 -16.688 1 89.06 590 SER B O 1
ATOM 10307 N N . ASP B 1 591 ? 16.125 -46.906 -16.172 1 86.56 591 ASP B N 1
ATOM 10308 C CA . ASP B 1 591 ? 17.25 -47.781 -15.859 1 86.56 591 ASP B CA 1
ATOM 10309 C C . ASP B 1 591 ? 17.625 -48.656 -17.062 1 86.56 591 ASP B C 1
ATOM 10311 O O . ASP B 1 591 ? 18.5 -49.5 -16.969 1 86.56 591 ASP B O 1
ATOM 10315 N N . GLN B 1 592 ? 17 -48.312 -18.172 1 89.88 592 GLN B N 1
ATOM 10316 C CA . GLN B 1 592 ? 17.266 -49.125 -19.344 1 89.88 592 GLN B CA 1
ATOM 10317 C C . GLN B 1 592 ? 18.578 -48.719 -20 1 89.88 592 GLN B C 1
ATOM 10319 O O . GLN B 1 592 ? 19.031 -47.594 -19.875 1 89.88 592 GLN B O 1
ATOM 10324 N N . ASN B 1 593 ? 19.156 -49.688 -20.688 1 88 593 ASN B N 1
ATOM 10325 C CA . ASN B 1 593 ? 20.5 -49.5 -21.234 1 88 593 ASN B CA 1
ATOM 10326 C C . ASN B 1 593 ? 20.453 -49.156 -22.719 1 88 593 ASN B C 1
ATOM 10328 O O . ASN B 1 593 ? 19.375 -48.938 -23.281 1 88 593 ASN B O 1
ATOM 10332 N N . GLU B 1 594 ? 21.656 -49.125 -23.375 1 90.25 594 GLU B N 1
ATOM 10333 C CA . GLU B 1 594 ? 21.797 -48.688 -24.766 1 90.25 594 GLU B CA 1
ATOM 10334 C C . GLU B 1 594 ? 21.172 -49.719 -25.719 1 90.25 594 GLU B C 1
ATOM 10336 O O . GLU B 1 594 ? 20.625 -49.344 -26.75 1 90.25 594 GLU B O 1
ATOM 10341 N N . VAL B 1 595 ? 21.234 -50.969 -25.312 1 91.62 595 VAL B N 1
ATOM 10342 C CA . VAL B 1 595 ? 20.688 -52.031 -26.156 1 91.62 595 VAL B CA 1
ATOM 10343 C C . VAL B 1 595 ? 19.172 -51.875 -26.25 1 91.62 595 VAL B C 1
ATOM 10345 O O . VAL B 1 595 ? 18.578 -52.094 -27.312 1 91.62 595 VAL B O 1
ATOM 10348 N N . PHE B 1 596 ? 18.609 -51.469 -25.156 1 93.81 596 PHE B N 1
ATOM 10349 C CA . PHE B 1 596 ? 17.156 -51.312 -25.078 1 93.81 596 PHE B CA 1
ATOM 10350 C C . PHE B 1 596 ? 16.703 -50.125 -25.938 1 93.81 596 PHE B C 1
ATOM 10352 O O . PHE B 1 596 ? 15.68 -50.219 -26.609 1 93.81 596 PHE B O 1
ATOM 10359 N N . TRP B 1 597 ? 17.484 -49.031 -26 1 94.5 597 TRP B N 1
ATOM 10360 C CA . TRP B 1 597 ? 17.062 -47.781 -26.625 1 94.5 597 TRP B CA 1
ATOM 10361 C C . TRP B 1 597 ? 17.469 -47.75 -28.094 1 94.5 597 TRP B C 1
ATOM 10363 O O . TRP B 1 597 ? 16.984 -46.906 -28.859 1 94.5 597 TRP B O 1
ATOM 10373 N N . PHE B 1 598 ? 18.281 -48.562 -28.484 1 93.44 598 PHE B N 1
ATOM 10374 C CA . PHE B 1 598 ? 18.844 -48.562 -29.844 1 93.44 598 PHE B CA 1
ATOM 10375 C C . PHE B 1 598 ? 17.734 -48.625 -30.875 1 93.44 598 PHE B C 1
ATOM 10377 O O . PHE B 1 598 ? 17.719 -47.844 -31.844 1 93.44 598 PHE B O 1
ATOM 10384 N N . PRO B 1 599 ? 16.75 -49.531 -30.719 1 94.38 599 PRO B N 1
ATOM 10385 C CA . PRO B 1 599 ? 15.695 -49.594 -31.719 1 94.38 599 PRO B CA 1
ATOM 10386 C C . PRO B 1 599 ? 14.898 -48.281 -31.812 1 94.38 599 PRO B C 1
ATOM 10388 O O . PRO B 1 599 ? 14.336 -48 -32.875 1 94.38 599 PRO B O 1
ATOM 10391 N N . ALA B 1 600 ? 14.805 -47.562 -30.781 1 94.69 600 ALA B N 1
ATOM 10392 C CA . ALA B 1 600 ? 14.031 -46.312 -30.75 1 94.69 600 ALA B CA 1
ATOM 10393 C C . ALA B 1 600 ? 14.648 -45.281 -31.672 1 94.69 600 ALA B C 1
ATOM 10395 O O . ALA B 1 600 ? 13.953 -44.344 -32.125 1 94.69 600 ALA B O 1
ATOM 10396 N N . THR B 1 601 ? 15.945 -45.344 -31.969 1 95.25 601 THR B N 1
ATOM 10397 C CA . THR B 1 601 ? 16.656 -44.375 -32.781 1 95.25 601 THR B CA 1
ATOM 10398 C C . THR B 1 601 ? 16.094 -44.281 -34.188 1 95.25 601 THR B C 1
ATOM 10400 O O . THR B 1 601 ? 16.141 -43.219 -34.812 1 95.25 601 THR B O 1
ATOM 10403 N N . LEU B 1 602 ? 15.516 -45.406 -34.625 1 94 602 LEU B N 1
ATOM 10404 C CA . LEU B 1 602 ? 15.047 -45.5 -36 1 94 602 LEU B CA 1
ATOM 10405 C C . LEU B 1 602 ? 13.75 -44.719 -36.188 1 94 602 LEU B C 1
ATOM 10407 O O . LEU B 1 602 ? 13.359 -44.438 -37.312 1 94 602 LEU B O 1
ATOM 10411 N N . TYR B 1 603 ? 13.172 -44.312 -35.156 1 96.12 603 TYR B N 1
ATOM 10412 C CA . TYR B 1 603 ? 11.859 -43.688 -35.25 1 96.12 603 TYR B CA 1
ATOM 10413 C C . TYR B 1 603 ? 11.961 -42.188 -35.094 1 96.12 603 TYR B C 1
ATOM 10415 O O . TYR B 1 603 ? 10.938 -41.5 -35.062 1 96.12 603 TYR B O 1
ATOM 10423 N N . PHE B 1 604 ? 13.148 -41.656 -34.906 1 97.19 604 PHE B N 1
ATOM 10424 C CA . PHE B 1 604 ? 13.391 -40.219 -34.781 1 97.19 604 PHE B CA 1
ATOM 10425 C C . PHE B 1 604 ? 14.031 -39.656 -36.031 1 97.19 604 PHE B C 1
ATOM 10427 O O . PHE B 1 604 ? 14.859 -40.344 -36.656 1 97.19 604 PHE B O 1
ATOM 10434 N N . THR B 1 605 ? 13.602 -38.531 -36.438 1 96.69 605 THR B N 1
ATOM 10435 C CA . THR B 1 605 ? 14.172 -37.844 -37.594 1 96.69 605 THR B CA 1
ATOM 10436 C C . THR B 1 605 ? 14.836 -36.531 -37.188 1 96.69 605 THR B C 1
ATOM 10438 O O . THR B 1 605 ? 14.289 -35.781 -36.406 1 96.69 605 THR B O 1
ATOM 10441 N N . ARG B 1 606 ? 16.016 -36.281 -37.719 1 97 606 ARG B N 1
ATOM 10442 C CA . ARG B 1 606 ? 16.766 -35.062 -37.438 1 97 606 ARG B CA 1
ATOM 10443 C C . ARG B 1 606 ? 16.156 -33.875 -38.156 1 97 606 ARG B C 1
ATOM 10445 O O . ARG B 1 606 ? 15.898 -33.969 -39.375 1 97 606 ARG B O 1
ATOM 10452 N N . ARG B 1 607 ? 15.867 -32.812 -37.469 1 96.75 607 ARG B N 1
ATOM 10453 C CA . ARG B 1 607 ? 15.336 -31.578 -38.031 1 96.75 607 ARG B CA 1
ATOM 10454 C C . ARG B 1 607 ? 16.125 -30.359 -37.562 1 96.75 607 ARG B C 1
ATOM 10456 O O . ARG B 1 607 ? 16.547 -30.312 -36.406 1 96.75 607 ARG B O 1
ATOM 10463 N N . GLU B 1 608 ? 16.297 -29.406 -38.406 1 97.25 608 GLU B N 1
ATOM 10464 C CA . GLU B 1 608 ? 16.953 -28.141 -38.062 1 97.25 608 GLU B CA 1
ATOM 10465 C C . GLU B 1 608 ? 15.992 -26.969 -38.219 1 97.25 608 GLU B C 1
ATOM 10467 O O . GLU B 1 608 ? 15.305 -26.844 -39.25 1 97.25 608 GLU B O 1
ATOM 10472 N N . TYR B 1 609 ? 15.898 -26.234 -37.188 1 96.75 609 TYR B N 1
ATOM 10473 C CA . TYR B 1 609 ? 15.039 -25.062 -37.188 1 96.75 609 TYR B CA 1
ATOM 10474 C C . TYR B 1 609 ? 15.852 -23.797 -36.938 1 96.75 609 TYR B C 1
ATOM 10476 O O . TYR B 1 609 ? 16.578 -23.703 -35.969 1 96.75 609 TYR B O 1
ATOM 10484 N N . PRO B 1 610 ? 15.742 -22.844 -37.781 1 96.31 610 PRO B N 1
ATOM 10485 C CA . PRO B 1 610 ? 16.438 -21.578 -37.531 1 96.31 610 PRO B CA 1
ATOM 10486 C C . PRO B 1 610 ? 15.75 -20.75 -36.469 1 96.31 610 PRO B C 1
ATOM 10488 O O . PRO B 1 610 ? 14.57 -20.953 -36.156 1 96.31 610 PRO B O 1
ATOM 10491 N N . ALA B 1 611 ? 16.484 -19.781 -35.969 1 96.25 611 ALA B N 1
ATOM 10492 C CA . ALA B 1 611 ? 15.969 -18.875 -34.938 1 96.25 611 ALA B CA 1
ATOM 10493 C C . ALA B 1 611 ? 14.75 -18.109 -35.438 1 96.25 611 ALA B C 1
ATOM 10495 O O . ALA B 1 611 ? 14.711 -17.672 -36.594 1 96.25 611 ALA B O 1
ATOM 10496 N N . GLY B 1 612 ? 13.688 -18 -34.594 1 94.5 612 GLY B N 1
ATOM 10497 C CA . GLY B 1 612 ? 12.477 -17.266 -34.938 1 94.5 612 GLY B CA 1
ATOM 10498 C C . GLY B 1 612 ? 11.352 -18.156 -35.406 1 94.5 612 GLY B C 1
ATOM 10499 O O . GLY B 1 612 ? 10.203 -17.719 -35.5 1 94.5 612 GLY B O 1
ATOM 10500 N N . THR B 1 613 ? 11.719 -19.453 -35.625 1 95.25 613 THR B N 1
ATOM 10501 C CA . THR B 1 613 ? 10.711 -20.375 -36.125 1 95.25 613 THR B CA 1
ATOM 10502 C C . THR B 1 613 ? 9.82 -20.875 -35 1 95.25 613 THR B C 1
ATOM 10504 O O . THR B 1 613 ? 10.305 -21.172 -33.906 1 95.25 613 THR B O 1
ATOM 10507 N N . ASN B 1 614 ? 8.484 -20.875 -35.281 1 95.19 614 ASN B N 1
ATOM 10508 C CA . ASN B 1 614 ? 7.559 -21.516 -34.375 1 95.19 614 ASN B CA 1
ATOM 10509 C C . ASN B 1 614 ? 7.504 -23.031 -34.594 1 95.19 614 ASN B C 1
ATOM 10511 O O . ASN B 1 614 ? 7.059 -23.484 -35.656 1 95.19 614 ASN B O 1
ATOM 10515 N N . ILE B 1 615 ? 7.984 -23.781 -33.656 1 94.44 615 ILE B N 1
ATOM 10516 C CA . ILE B 1 615 ? 7.91 -25.234 -33.75 1 94.44 615 ILE B CA 1
ATOM 10517 C C . ILE B 1 615 ? 6.449 -25.688 -33.719 1 94.44 615 ILE B C 1
ATOM 10519 O O . ILE B 1 615 ? 6.031 -26.547 -34.5 1 94.44 615 ILE B O 1
ATOM 10523 N N . PHE B 1 616 ? 5.672 -25.125 -32.75 1 93.44 616 PHE B N 1
ATOM 10524 C CA . PHE B 1 616 ? 4.234 -25.328 -32.656 1 93.44 616 PHE B CA 1
ATOM 10525 C C . PHE B 1 616 ? 3.57 -24.141 -31.984 1 93.44 616 PHE B C 1
ATOM 10527 O O . PHE B 1 616 ? 4.25 -23.297 -31.375 1 93.44 616 PHE B O 1
ATOM 10534 N N . ARG B 1 617 ? 2.238 -24.062 -32.125 1 93.69 617 ARG B N 1
ATOM 10535 C CA . ARG B 1 617 ? 1.461 -22.938 -31.609 1 93.69 617 ARG B CA 1
ATOM 10536 C C . ARG B 1 617 ? 0.374 -23.422 -30.656 1 93.69 617 ARG B C 1
ATOM 10538 O O . ARG B 1 617 ? -0.182 -24.516 -30.844 1 93.69 617 ARG B O 1
ATOM 10545 N N . CYS B 1 618 ? 0.111 -22.562 -29.797 1 91.94 618 CYS B N 1
ATOM 10546 C CA . CYS B 1 618 ? -0.93 -22.844 -28.812 1 91.94 618 CYS B CA 1
ATOM 10547 C C . CYS B 1 618 ? -2.264 -23.125 -29.484 1 91.94 618 CYS B C 1
ATOM 10549 O O . CYS B 1 618 ? -2.643 -22.422 -30.438 1 91.94 618 CYS B O 1
ATOM 10551 N N . GLY B 1 619 ? -2.936 -24.203 -29.047 1 89.94 619 GLY B N 1
ATOM 10552 C CA . GLY B 1 619 ? -4.258 -24.516 -29.562 1 89.94 619 GLY B CA 1
ATOM 10553 C C . GLY B 1 619 ? -4.234 -25.562 -30.656 1 89.94 619 GLY B C 1
ATOM 10554 O O . GLY B 1 619 ? -5.25 -26.203 -30.938 1 89.94 619 GLY B O 1
ATOM 10555 N N . GLU B 1 620 ? -3.057 -25.797 -31.234 1 91.5 620 GLU B N 1
ATOM 10556 C CA . GLU B 1 620 ? -2.922 -26.812 -32.281 1 91.5 620 GLU B CA 1
ATOM 10557 C C . GLU B 1 620 ? -2.816 -28.203 -31.672 1 91.5 620 GLU B C 1
ATOM 10559 O O . GLU B 1 620 ? -2.564 -28.344 -30.469 1 91.5 620 GLU B O 1
ATOM 10564 N N . GLN B 1 621 ? -3.066 -29.188 -32.5 1 92.25 621 GLN B N 1
ATOM 10565 C CA . GLN B 1 621 ? -2.891 -30.562 -32.062 1 92.25 621 GLN B CA 1
ATOM 10566 C C . GLN B 1 621 ? -1.413 -30.938 -32.031 1 92.25 621 GLN B C 1
ATOM 10568 O O . GLN B 1 621 ? -0.656 -30.594 -32.938 1 92.25 621 GLN B O 1
ATOM 10573 N N . ALA B 1 622 ? -1.088 -31.531 -30.938 1 91.69 622 ALA B N 1
ATOM 10574 C CA . ALA B 1 622 ? 0.307 -31.953 -30.812 1 91.69 622 ALA B CA 1
ATOM 10575 C C . ALA B 1 622 ? 0.682 -32.969 -31.891 1 91.69 622 ALA B C 1
ATOM 10577 O O . ALA B 1 622 ? -0.025 -33.938 -32.094 1 91.69 622 ALA B O 1
ATOM 10578 N N . ASN B 1 623 ? 1.84 -32.781 -32.594 1 89.94 623 ASN B N 1
ATOM 10579 C CA . ASN B 1 623 ? 2.191 -33.656 -33.719 1 89.94 623 ASN B CA 1
ATOM 10580 C C . ASN B 1 623 ? 3.645 -34.094 -33.625 1 89.94 623 ASN B C 1
ATOM 10582 O O . ASN B 1 623 ? 4.172 -34.719 -34.562 1 89.94 623 ASN B O 1
ATOM 10586 N N . GLY B 1 624 ? 4.195 -33.812 -32.5 1 94 624 GLY B N 1
ATOM 10587 C CA . GLY B 1 624 ? 5.59 -34.219 -32.438 1 94 624 GLY B CA 1
ATOM 10588 C C . GLY B 1 624 ? 6.16 -34.188 -31.031 1 94 624 GLY B C 1
ATOM 10589 O O . GLY B 1 624 ? 5.762 -33.375 -30.203 1 94 624 GLY B O 1
ATOM 10590 N N . PHE B 1 625 ? 7.02 -35.188 -30.828 1 96 625 PHE B N 1
ATOM 10591 C CA . PHE B 1 625 ? 7.883 -35.281 -29.656 1 96 625 PHE B CA 1
ATOM 10592 C C . PHE B 1 625 ? 9.328 -34.969 -30.031 1 96 625 PHE B C 1
ATOM 10594 O O . PHE B 1 625 ? 9.875 -35.531 -30.969 1 96 625 PHE B O 1
ATOM 10601 N N . TYR B 1 626 ? 10.008 -34 -29.281 1 96.69 626 TYR B N 1
ATOM 10602 C CA . TYR B 1 626 ? 11.305 -33.5 -29.719 1 96.69 626 TYR B CA 1
ATOM 10603 C C . TYR B 1 626 ? 12.375 -33.75 -28.672 1 96.69 626 TYR B C 1
ATOM 10605 O O . TYR B 1 626 ? 12.141 -33.531 -27.469 1 96.69 626 TYR B O 1
ATOM 10613 N N . LEU B 1 627 ? 13.477 -34.25 -29.078 1 96.44 627 LEU B N 1
ATOM 10614 C CA . LEU B 1 627 ? 14.719 -34.25 -28.312 1 96.44 627 LEU B CA 1
ATOM 10615 C C . LEU B 1 627 ? 15.648 -33.156 -28.781 1 96.44 627 LEU B C 1
ATOM 10617 O O . LEU B 1 627 ? 16.062 -33.125 -29.938 1 96.44 627 LEU B O 1
ATOM 10621 N N . VAL B 1 628 ? 15.992 -32.281 -27.891 1 96.19 628 VAL B N 1
ATOM 10622 C CA . VAL B 1 628 ? 16.766 -31.094 -28.281 1 96.19 628 VAL B CA 1
ATOM 10623 C C . VAL B 1 628 ? 18.25 -31.391 -28.203 1 96.19 628 VAL B C 1
ATOM 10625 O O . VAL B 1 628 ? 18.797 -31.609 -27.109 1 96.19 628 VAL B O 1
ATOM 10628 N N . GLU B 1 629 ? 18.891 -31.438 -29.281 1 95.31 629 GLU B N 1
ATOM 10629 C CA . GLU B 1 629 ? 20.328 -31.688 -29.344 1 95.31 629 GLU B CA 1
ATOM 10630 C C . GLU B 1 629 ? 21.125 -30.406 -29.141 1 95.31 629 GLU B C 1
ATOM 10632 O O . GLU B 1 629 ? 22.094 -30.391 -28.375 1 95.31 629 GLU B O 1
ATOM 10637 N N . ARG B 1 630 ? 20.719 -29.406 -29.875 1 94.94 630 ARG B N 1
ATOM 10638 C CA . ARG B 1 630 ? 21.375 -28.109 -29.812 1 94.94 630 ARG B CA 1
ATOM 10639 C C . ARG B 1 630 ? 20.359 -26.984 -30 1 94.94 630 ARG B C 1
ATOM 10641 O O . ARG B 1 630 ? 19.359 -27.141 -30.703 1 94.94 630 ARG B O 1
ATOM 10648 N N . GLY B 1 631 ? 20.766 -25.875 -29.25 1 94 631 GLY B N 1
ATOM 10649 C CA . GLY B 1 631 ? 19.938 -24.703 -29.391 1 94 631 GLY B CA 1
ATOM 10650 C C . GLY B 1 631 ? 19.047 -24.438 -28.172 1 94 631 GLY B C 1
ATOM 10651 O O . GLY B 1 631 ? 19.25 -25.047 -27.125 1 94 631 GLY B O 1
ATOM 10652 N N . ILE B 1 632 ? 18.203 -23.375 -28.312 1 95.19 632 ILE B N 1
ATOM 10653 C CA . ILE B 1 632 ? 17.297 -22.984 -27.234 1 95.19 632 ILE B CA 1
ATOM 10654 C C . ILE B 1 632 ? 15.891 -22.766 -27.797 1 95.19 632 ILE B C 1
ATOM 10656 O O . ILE B 1 632 ? 15.711 -22.047 -28.781 1 95.19 632 ILE B O 1
ATOM 10660 N N . ILE B 1 633 ? 14.945 -23.453 -27.188 1 96.06 633 ILE B N 1
ATOM 10661 C CA . ILE B 1 633 ? 13.539 -23.281 -27.547 1 96.06 633 ILE B CA 1
ATOM 10662 C C . ILE B 1 633 ? 12.805 -22.562 -26.406 1 96.06 633 ILE B C 1
ATOM 10664 O O . ILE B 1 633 ? 12.969 -22.906 -25.234 1 96.06 633 ILE B O 1
ATOM 10668 N N . ARG B 1 634 ? 12.055 -21.562 -26.75 1 95.06 634 ARG B N 1
ATOM 10669 C CA . ARG B 1 634 ? 11.273 -20.828 -25.766 1 95.06 634 ARG B CA 1
ATOM 10670 C C . ARG B 1 634 ? 9.789 -21.188 -25.844 1 95.06 634 ARG B C 1
ATOM 10672 O O . ARG B 1 634 ? 9.164 -21 -26.891 1 95.06 634 ARG B O 1
ATOM 10679 N N . ALA B 1 635 ? 9.273 -21.734 -24.75 1 94.38 635 ALA B N 1
ATOM 10680 C CA . ALA B 1 635 ? 7.852 -22.062 -24.656 1 94.38 635 ALA B CA 1
ATOM 10681 C C . ALA B 1 635 ? 7.09 -20.969 -23.906 1 94.38 635 ALA B C 1
ATOM 10683 O O . ALA B 1 635 ? 7.43 -20.656 -22.766 1 94.38 635 ALA B O 1
ATOM 10684 N N . GLU B 1 636 ? 6.086 -20.406 -24.484 1 92.5 636 GLU B N 1
ATOM 10685 C CA . GLU B 1 636 ? 5.301 -19.344 -23.875 1 92.5 636 GLU B CA 1
ATOM 10686 C C . GLU B 1 636 ? 3.863 -19.797 -23.625 1 92.5 636 GLU B C 1
ATOM 10688 O O . GLU B 1 636 ? 3.199 -20.297 -24.531 1 92.5 636 GLU B O 1
ATOM 10693 N N . TYR B 1 637 ? 3.443 -19.672 -22.375 1 88.94 637 TYR B N 1
ATOM 10694 C CA . TYR B 1 637 ? 2.074 -19.969 -21.969 1 88.94 637 TYR B CA 1
ATOM 10695 C C . TYR B 1 637 ? 1.271 -18.688 -21.781 1 88.94 637 TYR B C 1
ATOM 10697 O O . TYR B 1 637 ? 1.642 -17.828 -20.984 1 88.94 637 TYR B O 1
ATOM 10705 N N . HIS B 1 638 ? 0.231 -18.453 -22.562 1 84.88 638 HIS B N 1
ATOM 10706 C CA . HIS B 1 638 ? -0.626 -17.281 -22.422 1 84.88 638 HIS B CA 1
ATOM 10707 C C . HIS B 1 638 ? -1.979 -17.656 -21.828 1 84.88 638 HIS B C 1
ATOM 10709 O O . HIS B 1 638 ? -2.887 -18.078 -22.547 1 84.88 638 HIS B O 1
ATOM 10715 N N . LEU B 1 639 ? -2.078 -17.547 -20.531 1 82.12 639 LEU B N 1
ATOM 10716 C CA . LEU B 1 639 ? -3.328 -17.781 -19.812 1 82.12 639 LEU B CA 1
ATOM 10717 C C . LEU B 1 639 ? -4.012 -16.469 -19.453 1 82.12 639 LEU B C 1
ATOM 10719 O O . LEU B 1 639 ? -3.35 -15.438 -19.328 1 82.12 639 LEU B O 1
ATOM 10723 N N . PRO B 1 640 ? -5.301 -16.484 -19.406 1 80.06 640 PRO B N 1
ATOM 10724 C CA . PRO B 1 640 ? -6.004 -15.258 -19.016 1 80.06 640 PRO B CA 1
ATOM 10725 C C . PRO B 1 640 ? -5.551 -14.719 -17.656 1 80.06 640 PRO B C 1
ATOM 10727 O O . PRO B 1 640 ? -5.629 -13.508 -17.422 1 80.06 640 PRO B O 1
ATOM 10730 N N . GLN B 1 641 ? -5.027 -15.586 -16.875 1 81 641 GLN B N 1
ATOM 10731 C CA . GLN B 1 641 ? -4.633 -15.203 -15.516 1 81 641 GLN B CA 1
ATOM 10732 C C . GLN B 1 641 ? -3.225 -14.625 -15.5 1 81 641 GLN B C 1
ATOM 10734 O O . GLN B 1 641 ? -2.842 -13.945 -14.547 1 81 641 GLN B O 1
ATOM 10739 N N . GLY B 1 642 ? -2.438 -14.961 -16.562 1 80.19 642 GLY B N 1
ATOM 10740 C CA . GLY B 1 642 ? -1.068 -14.477 -16.609 1 80.19 642 GLY B CA 1
ATOM 10741 C C . GLY B 1 642 ? -0.224 -15.172 -17.656 1 80.19 642 GLY B C 1
ATOM 10742 O O . GLY B 1 642 ? -0.71 -16.047 -18.375 1 80.19 642 GLY B O 1
ATOM 10743 N N . ARG B 1 643 ? 1.079 -14.719 -17.828 1 80.94 643 ARG B N 1
ATOM 10744 C CA . ARG B 1 643 ? 2.012 -15.281 -18.797 1 80.94 643 ARG B CA 1
ATOM 10745 C C . ARG B 1 643 ? 3.125 -16.062 -18.109 1 80.94 643 ARG B C 1
ATOM 10747 O O . ARG B 1 643 ? 3.588 -15.664 -17.031 1 80.94 643 ARG B O 1
ATOM 10754 N N . LEU B 1 644 ? 3.396 -17.156 -18.641 1 85.25 644 LEU B N 1
ATOM 10755 C CA . LEU B 1 644 ? 4.496 -18 -18.188 1 85.25 644 LEU B CA 1
ATOM 10756 C C . LEU B 1 644 ? 5.418 -18.375 -19.328 1 85.25 644 LEU B C 1
ATOM 10758 O O . LEU B 1 644 ? 4.953 -18.609 -20.453 1 85.25 644 LEU B O 1
ATOM 10762 N N . CYS B 1 645 ? 6.703 -18.344 -19.062 1 89.12 645 CYS B N 1
ATOM 10763 C CA . CYS B 1 645 ? 7.672 -18.703 -20.094 1 89.12 645 CYS B CA 1
ATOM 10764 C C . CYS B 1 645 ? 8.68 -19.719 -19.578 1 89.12 645 CYS B C 1
ATOM 10766 O O . CYS B 1 645 ? 9.07 -19.672 -18.406 1 89.12 645 CYS B O 1
ATOM 10768 N N . GLU B 1 646 ? 8.984 -20.672 -20.469 1 91.75 646 GLU B N 1
ATOM 10769 C CA . GLU B 1 646 ? 10.023 -21.656 -20.172 1 91.75 646 GLU B CA 1
ATOM 10770 C C . GLU B 1 646 ? 11.078 -21.688 -21.281 1 91.75 646 GLU B C 1
ATOM 10772 O O . GLU B 1 646 ? 10.75 -21.625 -22.469 1 91.75 646 GLU B O 1
ATOM 10777 N N . SER B 1 647 ? 12.281 -21.688 -20.906 1 93.19 647 SER B N 1
ATOM 10778 C CA . SER B 1 647 ? 13.375 -21.891 -21.844 1 93.19 647 SER B CA 1
ATOM 10779 C C . SER B 1 647 ? 13.875 -23.328 -21.828 1 93.19 647 SER B C 1
ATOM 10781 O O . SER B 1 647 ? 14.336 -23.812 -20.797 1 93.19 647 SER B O 1
ATOM 10783 N N . ILE B 1 648 ? 13.773 -23.984 -22.953 1 94.62 648 ILE B N 1
ATOM 10784 C CA . ILE B 1 648 ? 14.164 -25.391 -23.078 1 94.62 648 ILE B CA 1
ATOM 10785 C C . ILE B 1 648 ? 15.547 -25.484 -23.719 1 94.62 648 ILE B C 1
ATOM 10787 O O . ILE B 1 648 ? 15.727 -25.125 -24.875 1 94.62 648 ILE B O 1
ATOM 10791 N N . LEU B 1 649 ? 16.484 -26 -22.969 1 93.69 649 LEU B N 1
ATOM 10792 C CA . LEU B 1 649 ? 17.859 -26.031 -23.422 1 93.69 649 LEU B CA 1
ATOM 10793 C C . LEU B 1 649 ? 18.203 -27.391 -24.047 1 93.69 649 LEU B C 1
ATOM 10795 O O . LEU B 1 649 ? 17.375 -28.297 -24.047 1 93.69 649 LEU B O 1
ATOM 10799 N N . ALA B 1 650 ? 19.453 -27.438 -24.562 1 92.19 650 ALA B N 1
ATOM 10800 C CA . ALA B 1 650 ? 19.969 -28.672 -25.141 1 92.19 650 ALA B CA 1
ATOM 10801 C C . ALA B 1 650 ? 20.047 -29.781 -24.094 1 92.19 650 ALA B C 1
ATOM 10803 O O . ALA B 1 650 ? 20.406 -29.531 -22.938 1 92.19 650 ALA B O 1
ATOM 10804 N N . GLY B 1 651 ? 19.672 -31 -24.5 1 89.5 651 GLY B N 1
ATOM 10805 C CA . GLY B 1 651 ? 19.734 -32.125 -23.609 1 89.5 651 GLY B CA 1
ATOM 10806 C C . GLY B 1 651 ? 18.438 -32.375 -22.859 1 89.5 651 GLY B C 1
ATOM 10807 O O . GLY B 1 651 ? 18.422 -33.031 -21.812 1 89.5 651 GLY B O 1
ATOM 10808 N N . THR B 1 652 ? 17.359 -31.75 -23.297 1 93.25 652 THR B N 1
ATOM 10809 C CA . THR B 1 652 ? 16.031 -31.938 -22.703 1 93.25 652 THR B CA 1
ATOM 10810 C C . THR B 1 652 ? 15 -32.25 -23.766 1 93.25 652 THR B C 1
ATOM 10812 O O . THR B 1 652 ? 15.344 -32.469 -24.938 1 93.25 652 THR B O 1
ATOM 10815 N N . THR B 1 653 ? 13.758 -32.438 -23.328 1 94.88 653 THR B N 1
ATOM 10816 C CA . THR B 1 653 ? 12.68 -32.781 -24.25 1 94.88 653 THR B CA 1
ATOM 10817 C C . THR B 1 653 ? 11.719 -31.625 -24.406 1 94.88 653 THR B C 1
ATOM 10819 O O . THR B 1 653 ? 11.734 -30.688 -23.609 1 94.88 653 THR B O 1
ATOM 10822 N N . CYS B 1 654 ? 10.977 -31.641 -25.484 1 94.5 654 CYS B N 1
ATOM 10823 C CA . CYS B 1 654 ? 9.969 -30.625 -25.75 1 94.5 654 CYS B CA 1
ATOM 10824 C C . CYS B 1 654 ? 8.703 -31.25 -26.328 1 94.5 654 CYS B C 1
ATOM 10826 O O . CYS B 1 654 ? 8.773 -32.125 -27.188 1 94.5 654 CYS B O 1
ATOM 10828 N N . GLY B 1 655 ? 7.582 -30.891 -25.797 1 92.81 655 GLY B N 1
ATOM 10829 C CA . GLY B 1 655 ? 6.289 -31.297 -26.328 1 92.81 655 GLY B CA 1
ATOM 10830 C C . GLY B 1 655 ? 5.867 -32.688 -25.875 1 92.81 655 GLY B C 1
ATOM 10831 O O . GLY B 1 655 ? 5 -33.312 -26.5 1 92.81 655 GLY B O 1
ATOM 10832 N N . GLU B 1 656 ? 6.395 -33.25 -24.891 1 93.12 656 GLU B N 1
ATOM 10833 C CA . GLU B 1 656 ? 6.164 -34.625 -24.484 1 93.12 656 GLU B CA 1
ATOM 10834 C C . GLU B 1 656 ? 4.746 -34.812 -23.953 1 93.12 656 GLU B C 1
ATOM 10836 O O . GLU B 1 656 ? 4.047 -35.75 -24.344 1 93.12 656 GLU B O 1
ATOM 10841 N N . LEU B 1 657 ? 4.273 -33.875 -23.109 1 91.88 657 LEU B N 1
ATOM 10842 C CA . LEU B 1 657 ? 2.988 -34.094 -22.453 1 91.88 657 LEU B CA 1
ATOM 10843 C C . LEU B 1 657 ? 1.846 -34 -23.453 1 91.88 657 LEU B C 1
ATOM 10845 O O . LEU B 1 657 ? 1.061 -34.938 -23.594 1 91.88 657 LEU B O 1
ATOM 10849 N N . PRO B 1 658 ? 1.762 -32.969 -24.25 1 92.5 658 PRO B N 1
ATOM 10850 C CA . PRO B 1 658 ? 0.657 -32.938 -25.219 1 92.5 658 PRO B CA 1
ATOM 10851 C C . PRO B 1 658 ? 0.754 -34.031 -26.281 1 92.5 658 PRO B C 1
ATOM 10853 O O . PRO B 1 658 ? -0.27 -34.5 -26.766 1 92.5 658 PRO B O 1
ATOM 10856 N N . PHE B 1 659 ? 1.957 -34.406 -26.641 1 94.44 659 PHE B N 1
ATOM 10857 C CA . PHE B 1 659 ? 2.146 -35.438 -27.672 1 94.44 659 PHE B CA 1
ATOM 10858 C C . PHE B 1 659 ? 1.654 -36.781 -27.219 1 94.44 659 PHE B C 1
ATOM 10860 O O . PHE B 1 659 ? 0.845 -37.438 -27.891 1 94.44 659 PHE B O 1
ATOM 10867 N N . PHE B 1 660 ? 2.109 -37.219 -26.078 1 93.62 660 PHE B N 1
ATOM 10868 C CA . PHE B 1 660 ? 1.798 -38.562 -25.609 1 93.62 660 PHE B CA 1
ATOM 10869 C C . PHE B 1 660 ? 0.375 -38.625 -25.062 1 93.62 660 PHE B C 1
ATOM 10871 O O . PHE B 1 660 ? -0.241 -39.688 -25.062 1 93.62 660 PHE B O 1
ATOM 10878 N N . SER B 1 661 ? -0.164 -37.5 -24.547 1 90.69 661 SER B N 1
ATOM 10879 C CA . SER B 1 661 ? -1.543 -37.469 -24.062 1 90.69 661 SER B CA 1
ATOM 10880 C C . SER B 1 661 ? -2.516 -37.188 -25.219 1 90.69 661 SER B C 1
ATOM 10882 O O . SER B 1 661 ? -3.73 -37.312 -25.047 1 90.69 661 SER B O 1
ATOM 10884 N N . GLU B 1 662 ? -2.035 -36.812 -26.344 1 89.12 662 GLU B N 1
ATOM 10885 C CA . GLU B 1 662 ? -2.85 -36.5 -27.5 1 89.12 662 GLU B CA 1
ATOM 10886 C C . GLU B 1 662 ? -3.82 -35.344 -27.203 1 89.12 662 GLU B C 1
ATOM 10888 O O . GLU B 1 662 ? -5.016 -35.469 -27.484 1 89.12 662 GLU B O 1
ATOM 10893 N N . THR B 1 663 ? -3.338 -34.406 -26.516 1 89.5 663 THR B N 1
ATOM 10894 C CA . THR B 1 663 ? -4.105 -33.188 -26.203 1 89.5 663 THR B CA 1
ATOM 10895 C C . THR B 1 663 ? -3.6 -32 -27 1 89.5 663 THR B C 1
ATOM 10897 O O . THR B 1 663 ? -2.586 -32.094 -27.703 1 89.5 663 THR B O 1
ATOM 10900 N N . GLU B 1 664 ? -4.324 -30.953 -26.906 1 90.62 664 GLU B N 1
ATOM 10901 C CA . GLU B 1 664 ? -3.924 -29.719 -27.609 1 90.62 664 GLU B CA 1
ATOM 10902 C C . GLU B 1 664 ? -2.729 -29.078 -26.906 1 90.62 664 GLU B C 1
ATOM 10904 O O . GLU B 1 664 ? -2.521 -29.25 -25.719 1 90.62 664 GLU B O 1
ATOM 10909 N N . LEU B 1 665 ? -1.97 -28.438 -27.781 1 90.06 665 LEU B N 1
ATOM 10910 C CA . LEU B 1 665 ? -0.801 -27.734 -27.266 1 90.06 665 LEU B CA 1
ATOM 10911 C C . LEU B 1 665 ? -1.22 -26.547 -26.406 1 90.06 665 LEU B C 1
ATOM 10913 O O . LEU B 1 665 ? -2.082 -25.75 -26.812 1 90.06 665 LEU B O 1
ATOM 10917 N N . ALA B 1 666 ? -0.665 -26.453 -25.203 1 86.06 666 ALA B N 1
ATOM 10918 C CA . ALA B 1 666 ? -1.009 -25.375 -24.266 1 86.06 666 ALA B CA 1
ATOM 10919 C C . ALA B 1 666 ? -0.07 -24.188 -24.422 1 86.06 666 ALA B C 1
ATOM 10921 O O . ALA B 1 666 ? -0.326 -23.109 -23.891 1 86.06 666 ALA B O 1
ATOM 10922 N N . ALA B 1 667 ? 1.062 -24.359 -25.141 1 91.81 667 ALA B N 1
ATOM 10923 C CA . ALA B 1 667 ? 2.068 -23.312 -25.266 1 91.81 667 ALA B CA 1
ATOM 10924 C C . ALA B 1 667 ? 2.498 -23.125 -26.719 1 91.81 667 ALA B C 1
ATOM 10926 O O . ALA B 1 667 ? 2.219 -23.984 -27.578 1 91.81 667 ALA B O 1
ATOM 10927 N N . THR B 1 668 ? 3.078 -21.984 -26.969 1 94.75 668 THR B N 1
ATOM 10928 C CA . THR B 1 668 ? 3.756 -21.719 -28.234 1 94.75 668 THR B CA 1
ATOM 10929 C C . THR B 1 668 ? 5.27 -21.828 -28.078 1 94.75 668 THR B C 1
ATOM 10931 O O . THR B 1 668 ? 5.848 -21.203 -27.188 1 94.75 668 THR B O 1
ATOM 10934 N N . ALA B 1 669 ? 5.812 -22.672 -28.844 1 95.69 669 ALA B N 1
ATOM 10935 C CA . ALA B 1 669 ? 7.254 -22.891 -28.766 1 95.69 669 ALA B CA 1
ATOM 10936 C C . ALA B 1 669 ? 7.969 -22.172 -29.906 1 95.69 669 ALA B C 1
ATOM 10938 O O . ALA B 1 669 ? 7.727 -22.484 -31.078 1 95.69 669 ALA B O 1
ATOM 10939 N N . VAL B 1 670 ? 8.844 -21.25 -29.594 1 96.06 670 VAL B N 1
ATOM 10940 C CA . VAL B 1 670 ? 9.602 -20.469 -30.562 1 96.06 670 VAL B CA 1
ATOM 10941 C C . VAL B 1 670 ? 11.094 -20.75 -30.406 1 96.06 670 VAL B C 1
ATOM 10943 O O . VAL B 1 670 ? 11.594 -20.859 -29.281 1 96.06 670 VAL B O 1
ATOM 10946 N N . VAL B 1 671 ? 11.742 -20.922 -31.562 1 96.62 671 VAL B N 1
ATOM 10947 C CA . VAL B 1 671 ? 13.188 -21.141 -31.531 1 96.62 671 VAL B CA 1
ATOM 10948 C C . VAL B 1 671 ? 13.914 -19.828 -31.281 1 96.62 671 VAL B C 1
ATOM 10950 O O . VAL B 1 671 ? 13.812 -18.891 -32.094 1 96.62 671 VAL B O 1
ATOM 10953 N N . GLU B 1 672 ? 14.555 -19.75 -30.203 1 94.62 672 GLU B N 1
ATOM 10954 C CA . GLU B 1 672 ? 15.297 -18.547 -29.844 1 94.62 672 GLU B CA 1
ATOM 10955 C C . GLU B 1 672 ? 16.688 -18.531 -30.484 1 94.62 672 GLU B C 1
ATOM 10957 O O . GLU B 1 672 ? 17.141 -17.5 -30.969 1 94.62 672 GLU B O 1
ATOM 10962 N N . ARG B 1 673 ? 17.328 -19.703 -30.375 1 94.62 673 ARG B N 1
ATOM 10963 C CA . ARG B 1 673 ? 18.609 -19.953 -31.031 1 94.62 673 ARG B CA 1
ATOM 10964 C C . ARG B 1 673 ? 18.516 -21.156 -31.969 1 94.62 673 ARG B C 1
ATOM 10966 O O . ARG B 1 673 ? 17.828 -22.125 -31.672 1 94.62 673 ARG B O 1
ATOM 10973 N N . ASP B 1 674 ? 19.297 -21.094 -33.031 1 95.19 674 ASP B N 1
ATOM 10974 C CA . ASP B 1 674 ? 19.266 -22.188 -34 1 95.19 674 ASP B CA 1
ATOM 10975 C C . ASP B 1 674 ? 19.312 -23.547 -33.281 1 95.19 674 ASP B C 1
ATOM 10977 O O . ASP B 1 674 ? 20.156 -23.781 -32.438 1 95.19 674 ASP B O 1
ATOM 10981 N N . CYS B 1 675 ? 18.281 -24.328 -33.719 1 94.81 675 CYS B N 1
ATOM 10982 C CA . CYS B 1 675 ? 18.094 -25.562 -32.969 1 94.81 675 CYS B CA 1
ATOM 10983 C C . CYS B 1 675 ? 18.203 -26.781 -33.906 1 94.81 675 CYS B C 1
ATOM 10985 O O . CYS B 1 675 ? 17.828 -26.703 -35.062 1 94.81 675 CYS B O 1
ATOM 10987 N N . VAL B 1 676 ? 18.875 -27.812 -33.438 1 97.25 676 VAL B N 1
ATOM 10988 C CA . VAL B 1 676 ? 18.844 -29.156 -34 1 97.25 676 VAL B CA 1
ATOM 10989 C C . VAL B 1 676 ? 18.062 -30.094 -33.062 1 97.25 676 VAL B C 1
ATOM 10991 O O . VAL B 1 676 ? 18.422 -30.25 -31.891 1 97.25 676 VAL B O 1
ATOM 10994 N N . VAL B 1 677 ? 16.969 -30.641 -33.594 1 97.12 677 VAL B N 1
ATOM 10995 C CA . VAL B 1 677 ? 16.141 -31.484 -32.75 1 97.12 677 VAL B CA 1
ATOM 10996 C C . VAL B 1 677 ? 15.891 -32.812 -33.438 1 97.12 677 VAL B C 1
ATOM 10998 O O . VAL B 1 677 ? 16.047 -32.938 -34.656 1 97.12 677 VAL B O 1
ATOM 11001 N N . TRP B 1 678 ? 15.719 -33.844 -32.719 1 97.56 678 TRP B N 1
ATOM 11002 C CA . TRP B 1 678 ? 15.258 -35.156 -33.188 1 97.56 678 TRP B CA 1
ATOM 11003 C C . TRP B 1 678 ? 13.766 -35.344 -32.938 1 97.56 678 TRP B C 1
ATOM 11005 O O . TRP B 1 678 ? 13.336 -35.406 -31.781 1 97.56 678 TRP B O 1
ATOM 11015 N N . ARG B 1 679 ? 12.953 -35.406 -33.969 1 97.38 679 ARG B N 1
ATOM 11016 C CA . ARG B 1 679 ? 11.5 -35.344 -33.875 1 97.38 679 ARG B CA 1
ATOM 11017 C C . ARG B 1 679 ? 10.891 -36.719 -34.125 1 97.38 679 ARG B C 1
ATOM 11019 O O . ARG B 1 679 ? 11.32 -37.438 -35.062 1 97.38 679 ARG B O 1
ATOM 11026 N N . MET B 1 680 ? 10.031 -37.188 -33.281 1 96.81 680 MET B N 1
ATOM 11027 C CA . MET B 1 680 ? 9.156 -38.312 -33.5 1 96.81 680 MET B CA 1
ATOM 11028 C C . MET B 1 680 ? 7.73 -37.875 -33.812 1 96.81 680 MET B C 1
ATOM 11030 O O . MET B 1 680 ? 7.098 -37.219 -32.969 1 96.81 680 MET B O 1
ATOM 11034 N N . ASP B 1 681 ? 7.199 -38.125 -34.969 1 95.44 681 ASP B N 1
ATOM 11035 C CA . ASP B 1 681 ? 5.852 -37.719 -35.312 1 95.44 681 ASP B CA 1
ATOM 11036 C C . ASP B 1 681 ? 4.824 -38.781 -34.938 1 95.44 681 ASP B C 1
ATOM 11038 O O . ASP B 1 681 ? 5.18 -39.812 -34.344 1 95.44 681 ASP B O 1
ATOM 11042 N N . GLN B 1 682 ? 3.6 -38.562 -35.219 1 94.38 682 GLN B N 1
ATOM 11043 C CA . GLN B 1 682 ? 2.498 -39.406 -34.812 1 94.38 682 GLN B CA 1
ATOM 11044 C C . GLN B 1 682 ? 2.568 -40.75 -35.5 1 94.38 682 GLN B C 1
ATOM 11046 O O . GLN B 1 682 ? 2.258 -41.781 -34.906 1 94.38 682 GLN B O 1
ATOM 11051 N N . ASP B 1 683 ? 2.975 -40.812 -36.719 1 94.69 683 ASP B N 1
ATOM 11052 C CA . ASP B 1 683 ? 3.084 -42.062 -37.469 1 94.69 683 ASP B CA 1
ATOM 11053 C C . ASP B 1 683 ? 4.156 -42.969 -36.875 1 94.69 683 ASP B C 1
ATOM 11055 O O . ASP B 1 683 ? 3.936 -44.156 -36.719 1 94.69 683 ASP B O 1
ATOM 11059 N N . GLN B 1 684 ? 5.242 -42.281 -36.594 1 95.75 684 GLN B N 1
ATOM 11060 C CA . GLN B 1 684 ? 6.336 -43.062 -36 1 95.75 684 GLN B CA 1
ATOM 11061 C C . GLN B 1 684 ? 5.973 -43.562 -34.594 1 95.75 684 GLN B C 1
ATOM 11063 O O . GLN B 1 684 ? 6.387 -44.656 -34.219 1 95.75 684 GLN B O 1
ATOM 11068 N N . TRP B 1 685 ? 5.203 -42.75 -33.906 1 94.94 685 TRP B N 1
ATOM 11069 C CA . TRP B 1 685 ? 4.746 -43.156 -32.594 1 94.94 685 TRP B CA 1
ATOM 11070 C C . TRP B 1 685 ? 3.824 -44.375 -32.656 1 94.94 685 TRP B C 1
ATOM 11072 O O . TRP B 1 685 ? 3.955 -45.312 -31.891 1 94.94 685 TRP B O 1
ATOM 11082 N N . THR B 1 686 ? 2.949 -44.406 -33.656 1 92.81 686 THR B N 1
ATOM 11083 C CA . THR B 1 686 ? 2.053 -45.531 -33.875 1 92.81 686 THR B CA 1
ATOM 11084 C C . THR B 1 686 ? 2.84 -46.781 -34.219 1 92.81 686 THR B C 1
ATOM 11086 O O . THR B 1 686 ? 2.533 -47.875 -33.75 1 92.81 686 THR B O 1
ATOM 11089 N N . LYS B 1 687 ? 3.875 -46.625 -34.969 1 95 687 LYS B N 1
ATOM 11090 C CA . LYS B 1 687 ? 4.703 -47.719 -35.406 1 95 687 LYS B CA 1
ATOM 11091 C C . LYS B 1 687 ? 5.496 -48.312 -34.25 1 95 687 LYS B C 1
ATOM 11093 O O . LYS B 1 687 ? 5.582 -49.562 -34.125 1 95 687 LYS B O 1
ATOM 11098 N N . ILE B 1 688 ? 6.059 -47.406 -33.469 1 94 688 ILE B N 1
ATOM 11099 C CA . ILE B 1 688 ? 6.887 -47.906 -32.375 1 94 688 ILE B CA 1
ATOM 11100 C C . ILE B 1 688 ? 6.023 -48.688 -31.375 1 94 688 ILE B C 1
ATOM 11102 O O . ILE B 1 688 ? 6.484 -49.656 -30.781 1 94 688 ILE B O 1
ATOM 11106 N N . GLN B 1 689 ? 4.785 -48.312 -31.156 1 90.5 689 GLN B N 1
ATOM 11107 C CA . GLN B 1 689 ? 3.889 -49 -30.234 1 90.5 689 GLN B CA 1
ATOM 11108 C C . GLN B 1 689 ? 3.586 -50.406 -30.703 1 90.5 689 GLN B C 1
ATOM 11110 O O . GLN B 1 689 ? 3.389 -51.312 -29.875 1 90.5 689 GLN B O 1
ATOM 11115 N N . LYS B 1 690 ? 3.631 -50.625 -32 1 90.25 690 LYS B N 1
ATOM 11116 C CA . LYS B 1 690 ? 3.316 -51.906 -32.562 1 90.25 690 LYS B CA 1
ATOM 11117 C C . LYS B 1 690 ? 4.562 -52.781 -32.688 1 90.25 690 LYS B C 1
ATOM 11119 O O . LYS B 1 690 ? 4.539 -53.969 -32.312 1 90.25 690 LYS B O 1
ATOM 11124 N N . GLU B 1 691 ? 5.676 -52.188 -33.125 1 94.12 691 GLU B N 1
ATOM 11125 C CA . GLU B 1 691 ? 6.883 -52.969 -33.406 1 94.12 691 GLU B CA 1
ATOM 11126 C C . GLU B 1 691 ? 7.742 -53.156 -32.188 1 94.12 691 GLU B C 1
ATOM 11128 O O . GLU B 1 691 ? 8.414 -54.188 -32.031 1 94.12 691 GLU B O 1
ATOM 11133 N N . GLU B 1 692 ? 7.785 -52.094 -31.406 1 93.25 692 GLU B N 1
ATOM 11134 C CA . GLU B 1 692 ? 8.562 -52.125 -30.156 1 93.25 692 GLU B CA 1
ATOM 11135 C C . GLU B 1 692 ? 7.703 -51.719 -28.969 1 93.25 692 GLU B C 1
ATOM 11137 O O . GLU B 1 692 ? 7.945 -50.688 -28.344 1 93.25 692 GLU B O 1
ATOM 11142 N N . PRO B 1 693 ? 6.824 -52.594 -28.516 1 90.38 693 PRO B N 1
ATOM 11143 C CA . PRO B 1 693 ? 5.867 -52.219 -27.469 1 90.38 693 PRO B CA 1
ATOM 11144 C C . PRO B 1 693 ? 6.543 -51.906 -26.141 1 90.38 693 PRO B C 1
ATOM 11146 O O . PRO B 1 693 ? 6.074 -51.031 -25.406 1 90.38 693 PRO B O 1
ATOM 11149 N N . GLU B 1 694 ? 7.672 -52.562 -25.828 1 90.56 694 GLU B N 1
ATOM 11150 C CA . GLU B 1 694 ? 8.359 -52.281 -24.562 1 90.56 694 GLU B CA 1
ATOM 11151 C C . GLU B 1 694 ? 8.977 -50.906 -24.562 1 90.56 694 GLU B C 1
ATOM 11153 O O . GLU B 1 694 ? 8.969 -50.219 -23.531 1 90.56 694 GLU B O 1
ATOM 11158 N N . VAL B 1 695 ? 9.461 -50.531 -25.703 1 93.69 695 VAL B N 1
ATOM 11159 C CA . VAL B 1 695 ? 10.031 -49.188 -25.844 1 93.69 695 VAL B CA 1
ATOM 11160 C C . VAL B 1 695 ? 8.922 -48.125 -25.75 1 93.69 695 VAL B C 1
ATOM 11162 O O . VAL B 1 695 ? 9.109 -47.094 -25.125 1 93.69 695 VAL B O 1
ATOM 11165 N N . GLY B 1 696 ? 7.82 -48.438 -26.375 1 92.31 696 GLY B N 1
ATOM 11166 C CA . GLY B 1 696 ? 6.68 -47.562 -26.297 1 92.31 696 GLY B CA 1
ATOM 11167 C C . GLY B 1 696 ? 6.199 -47.344 -24.875 1 92.31 696 GLY B C 1
ATOM 11168 O O . GLY B 1 696 ? 5.941 -46.188 -24.469 1 92.31 696 GLY B O 1
ATOM 11169 N N . LYS B 1 697 ? 6.105 -48.344 -24.156 1 90.38 697 LYS B N 1
ATOM 11170 C CA . LYS B 1 697 ? 5.68 -48.281 -22.75 1 90.38 697 LYS B CA 1
ATOM 11171 C C . LYS B 1 697 ? 6.668 -47.5 -21.922 1 90.38 697 LYS B C 1
ATOM 11173 O O . LYS B 1 697 ? 6.266 -46.688 -21.062 1 90.38 697 LYS B O 1
ATOM 11178 N N . GLU B 1 698 ? 7.914 -47.719 -22.125 1 92.62 698 GLU B N 1
ATOM 11179 C CA . GLU B 1 698 ? 8.945 -47.031 -21.375 1 92.62 698 GLU B CA 1
ATOM 11180 C C . GLU B 1 698 ? 8.93 -45.531 -21.688 1 92.62 698 GLU B C 1
ATOM 11182 O O . GLU B 1 698 ? 9.172 -44.688 -20.797 1 92.62 698 GLU B O 1
ATOM 11187 N N . LEU B 1 699 ? 8.648 -45.156 -22.922 1 94.06 699 LEU B N 1
ATOM 11188 C CA . LEU B 1 699 ? 8.555 -43.75 -23.297 1 94.06 699 LEU B CA 1
ATOM 11189 C C . LEU B 1 699 ? 7.398 -43.062 -22.578 1 94.06 699 LEU B C 1
ATOM 11191 O O . LEU B 1 699 ? 7.516 -41.906 -22.156 1 94.06 699 LEU B O 1
ATOM 11195 N N . LEU B 1 700 ? 6.285 -43.75 -22.438 1 93.25 700 LEU B N 1
ATOM 11196 C CA . LEU B 1 700 ? 5.145 -43.219 -21.703 1 93.25 700 LEU B CA 1
ATOM 11197 C C . LEU B 1 700 ? 5.492 -43 -20.234 1 93.25 700 LEU B C 1
ATOM 11199 O O . LEU B 1 700 ? 5.137 -41.969 -19.641 1 93.25 700 LEU B O 1
ATOM 11203 N N . ARG B 1 701 ? 6.191 -43.906 -19.703 1 91.31 701 ARG B N 1
ATOM 11204 C CA . ARG B 1 701 ? 6.605 -43.812 -18.312 1 91.31 701 ARG B CA 1
ATOM 11205 C C . ARG B 1 701 ? 7.547 -42.625 -18.109 1 91.31 701 ARG B C 1
ATOM 11207 O O . ARG B 1 701 ? 7.406 -41.875 -17.141 1 91.31 701 ARG B O 1
ATOM 11214 N N . ILE B 1 702 ? 8.469 -42.469 -18.984 1 92.5 702 ILE B N 1
ATOM 11215 C CA . ILE B 1 702 ? 9.43 -41.375 -18.906 1 92.5 702 ILE B CA 1
ATOM 11216 C C . ILE B 1 702 ? 8.688 -40.031 -19.047 1 92.5 702 ILE B C 1
ATOM 11218 O O . ILE B 1 702 ? 9.016 -39.062 -18.344 1 92.5 702 ILE B O 1
ATOM 11222 N N . SER B 1 703 ? 7.758 -40 -19.938 1 93.56 703 SER B N 1
ATOM 11223 C CA . SER B 1 703 ? 6.973 -38.781 -20.125 1 93.56 703 SER B CA 1
ATOM 11224 C C . SER B 1 703 ? 6.254 -38.406 -18.844 1 93.56 703 SER B C 1
ATOM 11226 O O . SER B 1 703 ? 6.184 -37.219 -18.484 1 93.56 703 SER B O 1
ATOM 11228 N N . LEU B 1 704 ? 5.723 -39.344 -18.141 1 93.69 704 LEU B N 1
ATOM 11229 C CA . LEU B 1 704 ? 5.039 -39.094 -16.875 1 93.69 704 LEU B CA 1
ATOM 11230 C C . LEU B 1 704 ? 6.016 -38.562 -15.828 1 93.69 704 LEU B C 1
ATOM 11232 O O . LEU B 1 704 ? 5.684 -37.688 -15.055 1 93.69 704 LEU B O 1
ATOM 11236 N N . LYS B 1 705 ? 7.191 -39.125 -15.789 1 92.31 705 LYS B N 1
ATOM 11237 C CA . LYS B 1 705 ? 8.203 -38.656 -14.836 1 92.31 705 LYS B CA 1
ATOM 11238 C C . LYS B 1 705 ? 8.633 -37.219 -15.117 1 92.31 705 LYS B C 1
ATOM 11240 O O . LYS B 1 705 ? 8.742 -36.406 -14.195 1 92.31 705 LYS B O 1
ATOM 11245 N N . ILE B 1 706 ? 8.836 -36.969 -16.375 1 91.12 706 ILE B N 1
ATOM 11246 C CA . ILE B 1 706 ? 9.227 -35.594 -16.781 1 91.12 706 ILE B CA 1
ATOM 11247 C C . ILE B 1 706 ? 8.109 -34.625 -16.422 1 91.12 706 ILE B C 1
ATOM 11249 O O . ILE B 1 706 ? 8.383 -33.531 -15.93 1 91.12 706 ILE B O 1
ATOM 11253 N N . THR B 1 707 ? 6.93 -35.031 -16.656 1 90.5 707 THR B N 1
ATOM 11254 C CA . THR B 1 707 ? 5.781 -34.188 -16.359 1 90.5 707 THR B CA 1
ATOM 11255 C C . THR B 1 707 ? 5.684 -33.906 -14.859 1 90.5 707 THR B C 1
ATOM 11257 O O . THR B 1 707 ? 5.363 -32.812 -14.445 1 90.5 707 THR B O 1
ATOM 11260 N N . SER B 1 708 ? 5.852 -34.875 -14.078 1 89.56 708 SER B N 1
ATOM 11261 C CA . SER B 1 708 ? 5.82 -34.719 -12.625 1 89.56 708 SER B CA 1
ATOM 11262 C C . SER B 1 708 ? 6.863 -33.719 -12.164 1 89.56 708 SER B C 1
ATOM 11264 O O . SER B 1 708 ? 6.57 -32.844 -11.336 1 89.56 708 SER B O 1
ATOM 11266 N N . GLU B 1 709 ? 8.039 -33.844 -12.672 1 86.25 709 GLU B N 1
ATOM 11267 C CA . GLU B 1 709 ? 9.102 -32.906 -12.344 1 86.25 709 GLU B CA 1
ATOM 11268 C C . GLU B 1 709 ? 8.75 -31.484 -12.797 1 86.25 709 GLU B C 1
ATOM 11270 O O . GLU B 1 709 ? 8.977 -30.516 -12.062 1 86.25 709 GLU B O 1
ATOM 11275 N N . ARG B 1 710 ? 8.219 -31.375 -13.898 1 87.12 710 ARG B N 1
ATOM 11276 C CA . ARG B 1 710 ? 7.867 -30.078 -14.461 1 87.12 710 ARG B CA 1
ATOM 11277 C C . ARG B 1 710 ? 6.73 -29.438 -13.68 1 87.12 710 ARG B C 1
ATOM 11279 O O . ARG B 1 710 ? 6.734 -28.219 -13.453 1 87.12 710 ARG B O 1
ATOM 11286 N N . MET B 1 711 ? 5.785 -30.172 -13.367 1 86.12 711 MET B N 1
ATOM 11287 C CA . MET B 1 711 ? 4.668 -29.672 -12.57 1 86.12 711 MET B CA 1
ATOM 11288 C C . MET B 1 711 ? 5.156 -29.094 -11.25 1 86.12 711 MET B C 1
ATOM 11290 O O . MET B 1 711 ? 4.691 -28.031 -10.828 1 86.12 711 MET B O 1
ATOM 11294 N N . GLY B 1 712 ? 6.055 -29.75 -10.656 1 84.25 712 GLY B N 1
ATOM 11295 C CA . GLY B 1 712 ? 6.629 -29.234 -9.422 1 84.25 712 GLY B CA 1
ATOM 11296 C C . GLY B 1 712 ? 7.379 -27.922 -9.609 1 84.25 712 GLY B C 1
ATOM 11297 O O . GLY B 1 712 ? 7.203 -26.984 -8.828 1 84.25 712 GLY B O 1
ATOM 11298 N N . ALA B 1 713 ? 8.125 -27.844 -10.617 1 83.88 713 ALA B N 1
ATOM 11299 C CA . ALA B 1 713 ? 8.938 -26.656 -10.883 1 83.88 713 ALA B CA 1
ATOM 11300 C C . ALA B 1 713 ? 8.062 -25.469 -11.234 1 83.88 713 ALA B C 1
ATOM 11302 O O . ALA B 1 713 ? 8.289 -24.359 -10.734 1 83.88 713 ALA B O 1
ATOM 11303 N N . ILE B 1 714 ? 7.113 -25.688 -12.07 1 85.12 714 ILE B N 1
ATOM 11304 C CA . ILE B 1 714 ? 6.234 -24.609 -12.516 1 85.12 714 ILE B CA 1
ATOM 11305 C C . ILE B 1 714 ? 5.371 -24.141 -11.352 1 85.12 714 ILE B C 1
ATOM 11307 O O . ILE B 1 714 ? 5.199 -22.938 -11.148 1 85.12 714 ILE B O 1
ATOM 11311 N N . ALA B 1 715 ? 4.844 -25.047 -10.594 1 84.69 715 ALA B N 1
ATOM 11312 C CA . ALA B 1 715 ? 4.039 -24.688 -9.422 1 84.69 715 ALA B CA 1
ATOM 11313 C C . ALA B 1 715 ? 4.859 -23.875 -8.422 1 84.69 715 ALA B C 1
ATOM 11315 O O . ALA B 1 715 ? 4.375 -22.875 -7.875 1 84.69 715 ALA B O 1
ATOM 11316 N N . SER B 1 716 ? 6.059 -24.344 -8.234 1 84.69 716 SER B N 1
ATOM 11317 C CA . SER B 1 716 ? 6.938 -23.641 -7.297 1 84.69 716 SER B CA 1
ATOM 11318 C C . SER B 1 716 ? 7.215 -22.219 -7.758 1 84.69 716 SER B C 1
ATOM 11320 O O . SER B 1 716 ? 7.168 -21.281 -6.957 1 84.69 716 SER B O 1
ATOM 11322 N N . TYR B 1 717 ? 7.445 -22.047 -8.977 1 86.19 717 TYR B N 1
ATOM 11323 C CA . TYR B 1 717 ? 7.727 -20.719 -9.516 1 86.19 717 TYR B CA 1
ATOM 11324 C C . TYR B 1 717 ? 6.504 -19.812 -9.414 1 86.19 717 TYR B C 1
ATOM 11326 O O . TYR B 1 717 ? 6.602 -18.672 -8.961 1 86.19 717 TYR B O 1
ATOM 11334 N N . ILE B 1 718 ? 5.352 -20.344 -9.766 1 85.94 718 ILE B N 1
ATOM 11335 C CA . ILE B 1 718 ? 4.145 -19.531 -9.773 1 85.94 718 ILE B CA 1
ATOM 11336 C C . ILE B 1 718 ? 3.756 -19.172 -8.336 1 85.94 718 ILE B C 1
ATOM 11338 O O . ILE B 1 718 ? 3.32 -18.047 -8.07 1 85.94 718 ILE B O 1
ATOM 11342 N N . LEU B 1 719 ? 3.975 -20.109 -7.469 1 84.44 719 LEU B N 1
ATOM 11343 C CA . LEU B 1 719 ? 3.664 -19.844 -6.066 1 84.44 719 LEU B CA 1
ATOM 11344 C C . LEU B 1 719 ? 4.566 -18.75 -5.508 1 84.44 719 LEU B C 1
ATOM 11346 O O . LEU B 1 719 ? 4.141 -17.969 -4.66 1 84.44 719 LEU B O 1
ATOM 11350 N N . THR B 1 720 ? 5.746 -18.75 -6.004 1 83.38 720 THR B N 1
ATOM 11351 C CA . THR B 1 720 ? 6.664 -17.703 -5.578 1 83.38 720 THR B CA 1
ATOM 11352 C C . THR B 1 720 ? 6.18 -16.344 -6.051 1 83.38 720 THR B C 1
ATOM 11354 O O . THR B 1 720 ? 6.258 -15.352 -5.309 1 83.38 720 THR B O 1
ATOM 11357 N N . THR B 1 721 ? 5.656 -16.328 -7.215 1 79.81 721 THR B N 1
ATOM 11358 C CA . THR B 1 721 ? 5.18 -15.055 -7.758 1 79.81 721 THR B CA 1
ATOM 11359 C C . THR B 1 721 ? 3.896 -14.617 -7.059 1 79.81 721 THR B C 1
ATOM 11361 O O . THR B 1 721 ? 3.584 -13.422 -7.02 1 79.81 721 THR B O 1
ATOM 11364 N N . ALA B 1 722 ? 3.158 -15.578 -6.527 1 74 722 ALA B N 1
ATOM 11365 C CA . ALA B 1 722 ? 1.905 -15.281 -5.836 1 74 722 ALA B CA 1
ATOM 11366 C C . ALA B 1 722 ? 2.162 -14.828 -4.406 1 74 722 ALA B C 1
ATOM 11368 O O . ALA B 1 722 ? 1.376 -14.062 -3.84 1 74 722 ALA B O 1
ATOM 11369 N N . GLY B 1 723 ? 3.229 -15.367 -3.713 1 66.69 723 GLY B N 1
ATOM 11370 C CA . GLY B 1 723 ? 3.504 -15.039 -2.322 1 66.69 723 GLY B CA 1
ATOM 11371 C C . GLY B 1 723 ? 4.156 -13.68 -2.143 1 66.69 723 GLY B C 1
ATOM 11372 O O . GLY B 1 723 ? 3.736 -12.898 -1.291 1 66.69 723 GLY B O 1
#